Protein AF-0000000085164043 (afdb_homodimer)

Structure (mmCIF, N/CA/C/O backbone):
data_AF-0000000085164043-model_v1
#
loop_
_entity.id
_entity.type
_entity.pdbx_description
1 polymer 'Aldehyde dehydrogenase'
#
loop_
_atom_site.group_PDB
_atom_site.id
_atom_site.type_symbol
_atom_site.label_atom_id
_atom_site.label_alt_id
_atom_site.label_comp_id
_atom_site.label_asym_id
_atom_site.label_entity_id
_atom_site.label_seq_id
_atom_site.pdbx_PDB_ins_code
_atom_site.Cartn_x
_atom_site.Cartn_y
_atom_site.Cartn_z
_atom_site.occupancy
_atom_site.B_iso_or_equiv
_atom_site.auth_seq_id
_atom_site.auth_comp_id
_atom_site.auth_asym_id
_atom_site.auth_atom_id
_atom_site.pdbx_PDB_model_num
ATOM 1 N N . MET A 1 1 ? -25.906 -5.492 25.016 1 80.19 1 MET A N 1
ATOM 2 C CA . MET A 1 1 ? -25.062 -4.859 24 1 80.19 1 MET A CA 1
ATOM 3 C C . MET A 1 1 ? -24.109 -5.875 23.375 1 80.19 1 MET A C 1
ATOM 5 O O . MET A 1 1 ? -23.516 -6.695 24.078 1 80.19 1 MET A O 1
ATOM 9 N N . LYS A 1 2 ? -23.984 -5.91 22.156 1 91.25 2 LYS A N 1
ATOM 10 C CA . LYS A 1 2 ? -23.125 -6.871 21.453 1 91.25 2 LYS A CA 1
ATOM 11 C C . LYS A 1 2 ? -21.656 -6.676 21.828 1 91.25 2 LYS A C 1
ATOM 13 O O . LYS A 1 2 ? -21.203 -5.547 22.031 1 91.25 2 LYS A O 1
ATOM 18 N N . THR A 1 3 ? -21 -7.777 21.984 1 97.06 3 THR A N 1
ATOM 19 C CA . THR A 1 3 ? -19.547 -7.727 22.156 1 97.06 3 THR A CA 1
ATOM 20 C C . THR A 1 3 ? -18.859 -7.289 20.875 1 97.06 3 THR A C 1
ATOM 22 O O . THR A 1 3 ? -19.5 -7.246 19.812 1 97.06 3 THR A O 1
ATOM 25 N N . ILE A 1 4 ? -17.672 -6.887 21.016 1 98.19 4 ILE A N 1
ATOM 26 C CA . ILE A 1 4 ? -16.891 -6.496 19.844 1 98.19 4 ILE A CA 1
ATOM 27 C C . ILE A 1 4 ? -16.797 -7.664 18.875 1 98.19 4 ILE A C 1
ATOM 29 O O . ILE A 1 4 ? -16.938 -7.48 17.656 1 98.19 4 ILE A O 1
ATOM 33 N N . GLN A 1 5 ? -16.578 -8.867 19.344 1 98.12 5 GLN A N 1
ATOM 34 C CA . GLN A 1 5 ? -16.5 -10.047 18.5 1 98.12 5 GLN A CA 1
ATOM 35 C C . GLN A 1 5 ? -17.812 -10.281 17.766 1 98.12 5 GLN A C 1
ATOM 37 O O . GLN A 1 5 ? -17.812 -10.633 16.578 1 98.12 5 GLN A O 1
ATOM 42 N N . GLU A 1 6 ? -18.922 -10.094 18.453 1 98.38 6 GLU A N 1
ATOM 43 C CA . GLU A 1 6 ? -20.234 -10.258 17.828 1 98.38 6 GLU A CA 1
ATOM 44 C C . GLU A 1 6 ? -20.453 -9.234 16.719 1 98.38 6 GLU A C 1
ATOM 46 O O . GLU A 1 6 ? -20.984 -9.562 15.656 1 98.38 6 GLU A O 1
ATOM 51 N N . ARG A 1 7 ? -20.062 -7.992 16.984 1 98.56 7 ARG A N 1
ATOM 52 C CA . ARG A 1 7 ? -20.188 -6.941 15.984 1 98.56 7 ARG A CA 1
ATOM 53 C C . ARG A 1 7 ? -19.344 -7.266 14.75 1 98.56 7 ARG A C 1
ATOM 55 O O . ARG A 1 7 ? -19.797 -7.086 13.617 1 98.56 7 ARG A O 1
ATOM 62 N N . PHE A 1 8 ? -18.156 -7.789 14.977 1 98.75 8 PHE A N 1
ATOM 63 C CA . PHE A 1 8 ? -17.297 -8.18 13.875 1 98.75 8 PHE A CA 1
ATOM 64 C C . PHE A 1 8 ? -17.938 -9.289 13.047 1 98.75 8 PHE A C 1
ATOM 66 O O . PHE A 1 8 ? -17.969 -9.219 11.82 1 98.75 8 PHE A O 1
ATOM 73 N N . ASN A 1 9 ? -18.391 -10.289 13.75 1 98.56 9 ASN A N 1
ATOM 74 C CA . ASN A 1 9 ? -19.031 -11.406 13.07 1 98.56 9 ASN A CA 1
ATOM 75 C C . ASN A 1 9 ? -20.234 -10.953 12.25 1 98.56 9 ASN A C 1
ATOM 77 O O . ASN A 1 9 ? -20.469 -11.461 11.156 1 98.56 9 ASN A O 1
ATOM 81 N N . ASP A 1 10 ? -20.984 -10.016 12.836 1 98.75 10 ASP A N 1
ATOM 82 C CA . ASP A 1 10 ? -22.125 -9.469 12.117 1 98.75 10 ASP A CA 1
ATOM 83 C C . ASP A 1 10 ? -21.688 -8.773 10.828 1 98.75 10 ASP A C 1
ATOM 85 O O . ASP A 1 10 ? -22.312 -8.938 9.781 1 98.75 10 ASP A O 1
ATOM 89 N N . CYS A 1 11 ? -20.641 -7.996 10.898 1 98.81 11 CYS A N 1
ATOM 90 C CA . CYS A 1 11 ? -20.125 -7.293 9.727 1 98.81 11 CYS A CA 1
ATOM 91 C C . CYS A 1 11 ? -19.641 -8.281 8.672 1 98.81 11 CYS A C 1
ATOM 93 O O . CYS A 1 11 ? -19.906 -8.102 7.48 1 98.81 11 CYS A O 1
ATOM 95 N N . GLN A 1 12 ? -18.922 -9.328 9.094 1 98.19 12 GLN A N 1
ATOM 96 C CA . GLN A 1 12 ? -18.453 -10.359 8.172 1 98.19 12 GLN A CA 1
ATOM 97 C C . GLN A 1 12 ? -19.625 -11.055 7.484 1 98.19 12 GLN A C 1
ATOM 99 O O . GLN A 1 12 ? -19.578 -11.312 6.277 1 98.19 12 GLN A O 1
ATOM 104 N N . GLY A 1 13 ? -20.609 -11.43 8.328 1 98.06 13 GLY A N 1
ATOM 105 C CA . GLY A 1 13 ? -21.797 -12.062 7.773 1 98.06 13 GLY A CA 1
ATOM 106 C C . GLY A 1 13 ? -22.5 -11.195 6.754 1 98.06 13 GLY A C 1
ATOM 107 O O . GLY A 1 13 ? -22.969 -11.695 5.723 1 98.06 13 GLY A O 1
ATOM 108 N N . TYR A 1 14 ? -22.609 -9.891 7.035 1 98.62 14 TYR A N 1
ATOM 109 C CA . TYR A 1 14 ? -23.25 -8.945 6.121 1 98.62 14 TYR A CA 1
ATOM 110 C C . TYR A 1 14 ? -22.484 -8.867 4.805 1 98.62 14 TYR A C 1
ATOM 112 O O . TYR A 1 14 ? -23.094 -8.867 3.729 1 98.62 14 TYR A O 1
ATOM 120 N N . TYR A 1 15 ? -21.219 -8.852 4.805 1 98.31 15 TYR A N 1
ATOM 121 C CA . TYR A 1 15 ? -20.391 -8.812 3.605 1 98.31 15 TYR A CA 1
ATOM 122 C C . TYR A 1 15 ? -20.609 -10.055 2.748 1 98.31 15 TYR A C 1
ATOM 124 O O . TYR A 1 15 ? -20.641 -9.969 1.519 1 98.31 15 TYR A O 1
ATOM 132 N N . LYS A 1 16 ? -20.75 -11.125 3.398 1 96.75 16 LYS A N 1
ATOM 133 C CA . LYS A 1 16 ? -20.906 -12.406 2.715 1 96.75 16 LYS A CA 1
ATOM 134 C C . LYS A 1 16 ? -22.188 -12.445 1.898 1 96.75 16 LYS A C 1
ATOM 136 O O . LYS A 1 16 ? -22.328 -13.25 0.97 1 96.75 16 LYS A O 1
ATOM 141 N N . THR A 1 17 ? -23.141 -11.586 2.236 1 97.19 17 THR A N 1
ATOM 142 C CA . THR A 1 17 ? -24.391 -11.555 1.479 1 97.19 17 THR A CA 1
ATOM 143 C C . THR A 1 17 ? -24.156 -11.008 0.075 1 97.19 17 THR A C 1
ATOM 145 O O . THR A 1 17 ? -25.016 -11.141 -0.802 1 97.19 17 THR A O 1
ATOM 148 N N . GLN A 1 18 ? -23.078 -10.328 -0.189 1 97.19 18 GLN A N 1
ATOM 149 C CA . GLN A 1 18 ? -22.672 -9.766 -1.474 1 97.19 18 GLN A CA 1
ATOM 150 C C . GLN A 1 18 ? -23.438 -8.492 -1.79 1 97.19 18 GLN A C 1
ATOM 152 O O . GLN A 1 18 ? -23.203 -7.859 -2.824 1 97.19 18 GLN A O 1
ATOM 157 N N . ILE A 1 19 ? -24.234 -8.016 -0.851 1 97.75 19 ILE A N 1
ATOM 158 C CA . ILE A 1 19 ? -25.125 -6.891 -1.129 1 97.75 19 ILE A CA 1
ATOM 159 C C . ILE A 1 19 ? -24.297 -5.609 -1.257 1 97.75 19 ILE A C 1
ATOM 161 O O . ILE A 1 19 ? -24.656 -4.703 -2.006 1 97.75 19 ILE A O 1
ATOM 165 N N . THR A 1 20 ? -23.188 -5.605 -0.64 1 98 20 THR A N 1
ATOM 166 C CA . THR A 1 20 ? -22.391 -4.383 -0.594 1 98 20 THR A CA 1
ATOM 167 C C . THR A 1 20 ? -21.656 -4.164 -1.914 1 98 20 THR A C 1
ATOM 169 O O . THR A 1 20 ? -21.109 -3.086 -2.158 1 98 20 THR A O 1
ATOM 172 N N . LYS A 1 21 ? -21.641 -5.129 -2.795 1 97.12 21 LYS A N 1
ATOM 173 C CA . LYS A 1 21 ? -20.891 -5.047 -4.043 1 97.12 21 LYS A CA 1
ATOM 174 C C . LYS A 1 21 ? -21.688 -4.312 -5.117 1 97.12 21 LYS A C 1
ATOM 176 O O . LYS A 1 21 ? -21.141 -3.902 -6.141 1 97.12 21 LYS A O 1
ATOM 181 N N . ASP A 1 22 ? -22.969 -4.148 -4.906 1 97.75 22 ASP A N 1
ATOM 182 C CA . ASP A 1 22 ? -23.812 -3.42 -5.84 1 97.75 22 ASP A CA 1
ATOM 183 C C . ASP A 1 22 ? -23.547 -1.92 -5.785 1 97.75 22 ASP A C 1
ATOM 185 O O . ASP A 1 22 ? -23.594 -1.315 -4.711 1 97.75 22 ASP A O 1
ATOM 189 N N . ILE A 1 23 ? -23.312 -1.359 -6.969 1 98.19 23 ILE A N 1
ATOM 190 C CA . ILE A 1 23 ? -22.922 0.043 -7.047 1 98.19 23 ILE A CA 1
ATOM 191 C C . ILE A 1 23 ? -24.094 0.929 -6.602 1 98.19 23 ILE A C 1
ATOM 193 O O . ILE A 1 23 ? -23.875 1.953 -5.945 1 98.19 23 ILE A O 1
ATOM 197 N N . LYS A 1 24 ? -25.297 0.549 -6.953 1 98.25 24 LYS A N 1
ATOM 198 C CA . LYS A 1 24 ? -26.469 1.311 -6.523 1 98.25 24 LYS A CA 1
ATOM 199 C C . LYS A 1 24 ? -26.609 1.303 -5.004 1 98.25 24 LYS A C 1
ATOM 201 O O . LYS A 1 24 ? -26.969 2.316 -4.402 1 98.25 24 LYS A O 1
ATOM 206 N N . TYR A 1 25 ? -26.312 0.165 -4.438 1 98.62 25 TYR A N 1
ATOM 207 C CA . TYR A 1 25 ? -26.328 0.05 -2.982 1 98.62 25 TYR A CA 1
ATOM 208 C C . TYR A 1 25 ? -25.297 0.985 -2.35 1 98.62 25 TYR A C 1
ATOM 210 O O . TYR A 1 25 ? -25.625 1.718 -1.41 1 98.62 25 TYR A O 1
ATOM 218 N N . ARG A 1 26 ? -24.125 1 -2.875 1 98.81 26 ARG A N 1
ATOM 219 C CA . ARG A 1 26 ? -23.031 1.836 -2.367 1 98.81 26 ARG A CA 1
ATOM 220 C C . ARG A 1 26 ? -23.406 3.314 -2.453 1 98.81 26 ARG A C 1
ATOM 222 O O . ARG A 1 26 ? -23.203 4.066 -1.497 1 98.81 26 ARG A O 1
ATOM 229 N N . ARG A 1 27 ? -23.953 3.717 -3.584 1 98.69 27 ARG A N 1
ATOM 230 C CA . ARG A 1 27 ? -24.375 5.102 -3.785 1 98.69 27 ARG A CA 1
ATOM 231 C C . ARG A 1 27 ? -25.453 5.5 -2.785 1 98.69 27 ARG A C 1
ATOM 233 O O . ARG A 1 27 ? -25.422 6.602 -2.236 1 98.69 27 ARG A O 1
ATOM 240 N N . LYS A 1 28 ? -26.344 4.602 -2.555 1 98.75 28 LYS A N 1
ATOM 241 C CA . LYS A 1 28 ? -27.422 4.848 -1.598 1 98.75 28 LYS A CA 1
ATOM 242 C C . LYS A 1 28 ? -26.875 5.023 -0.186 1 98.75 28 LYS A C 1
ATOM 244 O O . LYS A 1 28 ? -27.312 5.906 0.554 1 98.75 28 LYS A O 1
ATOM 249 N N . GLN A 1 29 ? -25.953 4.215 0.163 1 98.88 29 GLN A N 1
ATOM 250 C CA . GLN A 1 29 ? -25.359 4.297 1.499 1 98.88 29 GLN A CA 1
ATOM 251 C C . GLN A 1 29 ? -24.609 5.609 1.688 1 98.88 29 GLN A C 1
ATOM 253 O O . GLN A 1 29 ? -24.656 6.207 2.766 1 98.88 29 GLN A O 1
ATOM 258 N N . LEU A 1 30 ? -23.938 6.059 0.638 1 98.88 30 LEU A N 1
ATOM 259 C CA . LEU A 1 30 ? -23.266 7.352 0.698 1 98.88 30 LEU A CA 1
ATOM 260 C C . LEU A 1 30 ? -24.266 8.484 0.856 1 98.88 30 LEU A C 1
ATOM 262 O O . LEU A 1 30 ? -24.031 9.43 1.607 1 98.88 30 LEU A O 1
ATOM 266 N N . LYS A 1 31 ? -25.375 8.352 0.204 1 98.81 31 LYS A N 1
ATOM 267 C CA . LYS A 1 31 ? -26.453 9.328 0.345 1 98.81 31 LYS A CA 1
ATOM 268 C C . LYS A 1 31 ? -27 9.336 1.767 1 98.81 31 LYS A C 1
ATOM 270 O O . LYS A 1 31 ? -27.25 10.398 2.336 1 98.81 31 LYS A O 1
ATOM 275 N N . ASN A 1 32 ? -27.172 8.164 2.324 1 98.88 32 ASN A N 1
ATOM 276 C CA . ASN A 1 32 ? -27.656 8.047 3.699 1 98.88 32 ASN A CA 1
ATOM 277 C C . ASN A 1 32 ? -26.688 8.711 4.684 1 98.88 32 ASN A C 1
ATOM 279 O O . ASN A 1 32 ? -27.125 9.375 5.625 1 98.88 32 ASN A O 1
ATOM 283 N N . LEU A 1 33 ? -25.438 8.516 4.438 1 98.94 33 LEU A N 1
ATOM 284 C CA . LEU A 1 33 ? -24.438 9.125 5.305 1 98.94 33 LEU A CA 1
ATOM 285 C C . LEU A 1 33 ? -24.516 10.648 5.234 1 98.94 33 LEU A C 1
ATOM 287 O O . LEU A 1 33 ? -24.484 11.32 6.266 1 98.94 33 LEU A O 1
ATOM 291 N N . LYS A 1 34 ? -24.594 11.148 4.016 1 98.75 34 LYS A N 1
ATOM 292 C CA . LYS A 1 34 ? -24.703 12.586 3.818 1 98.75 34 LYS A CA 1
ATOM 293 C C . LYS A 1 34 ? -25.922 13.148 4.539 1 98.75 34 LYS A C 1
ATOM 295 O O . LYS A 1 34 ? -25.828 14.156 5.246 1 98.75 34 LYS A O 1
ATOM 300 N N . LYS A 1 35 ? -27.031 12.477 4.434 1 98.81 35 LYS A N 1
ATOM 301 C CA . LYS A 1 35 ? -28.281 12.891 5.074 1 98.81 35 LYS A CA 1
ATOM 302 C C . LYS A 1 35 ? -28.141 12.883 6.594 1 98.81 35 LYS A C 1
ATOM 304 O O . LYS A 1 35 ? -28.531 13.844 7.262 1 98.81 35 LYS A O 1
ATOM 309 N N . ALA A 1 36 ? -27.547 11.852 7.078 1 98.94 36 ALA A N 1
ATOM 310 C CA . ALA A 1 36 ? -27.391 11.727 8.523 1 98.94 36 ALA A CA 1
ATOM 311 C C . ALA A 1 36 ? -26.484 12.812 9.078 1 98.94 36 ALA A C 1
ATOM 313 O O . ALA A 1 36 ? -26.766 13.406 10.125 1 98.94 36 ALA A O 1
ATOM 314 N N . ILE A 1 37 ? -25.406 13.102 8.375 1 98.81 37 ILE A N 1
ATOM 315 C CA . ILE A 1 37 ? -24.484 14.148 8.82 1 98.81 37 ILE A CA 1
ATOM 316 C C . ILE A 1 37 ? -25.203 15.492 8.836 1 98.81 37 ILE A C 1
ATOM 318 O O . ILE A 1 37 ? -25.078 16.266 9.797 1 98.81 37 ILE A O 1
ATOM 322 N N . ASN A 1 38 ? -25.953 15.766 7.797 1 98.56 38 ASN A N 1
ATOM 323 C CA . ASN A 1 38 ? -26.703 17.016 7.727 1 98.56 38 ASN A CA 1
ATOM 324 C C . ASN A 1 38 ? -27.703 17.125 8.867 1 98.56 38 ASN A C 1
ATOM 326 O O . ASN A 1 38 ? -27.875 18.203 9.453 1 98.56 38 ASN A O 1
ATOM 330 N N . GLN A 1 39 ? -28.328 16.062 9.219 1 98.62 39 GLN A N 1
ATOM 331 C CA . GLN A 1 39 ? -29.328 16.047 10.281 1 98.62 39 GLN A CA 1
ATOM 332 C C . GLN A 1 39 ? -28.688 16.312 11.641 1 98.62 39 GLN A C 1
ATOM 334 O O . GLN A 1 39 ? -29.344 16.844 12.539 1 98.62 39 GLN A O 1
ATOM 339 N N . HIS A 1 40 ? -27.422 15.977 11.758 1 98.75 40 HIS A N 1
ATOM 340 C CA . HIS A 1 40 ? -26.75 16.125 13.047 1 98.75 40 HIS A CA 1
ATOM 341 C C . HIS A 1 40 ? -25.734 17.266 13.016 1 98.75 40 HIS A C 1
ATOM 343 O O . HIS A 1 40 ? -24.828 17.312 13.859 1 98.75 40 HIS A O 1
ATOM 349 N N . GLU A 1 41 ? -25.797 18.141 12.055 1 98.38 41 GLU A N 1
ATOM 350 C CA . GLU A 1 41 ? -24.797 19.188 11.867 1 98.38 41 GLU A CA 1
ATOM 351 C C . GLU A 1 41 ? -24.688 20.062 13.117 1 98.38 41 GLU A C 1
ATOM 353 O O . GLU A 1 41 ? -23.578 20.328 13.602 1 98.38 41 GLU A O 1
ATOM 358 N N . LYS A 1 42 ? -25.844 20.484 13.711 1 98.5 42 LYS A N 1
ATOM 359 C CA . LYS A 1 42 ? -25.844 21.344 14.898 1 98.5 42 LYS A CA 1
ATOM 360 C C . LYS A 1 42 ? -25.203 20.641 16.094 1 98.5 42 LYS A C 1
ATOM 362 O O . LYS A 1 42 ? -24.422 21.234 16.828 1 98.5 42 LYS A O 1
ATOM 367 N N . GLN A 1 43 ? -25.5 19.375 16.219 1 98.75 43 GLN A N 1
ATOM 368 C CA . GLN A 1 43 ? -24.938 18.578 17.297 1 98.75 43 GLN A CA 1
ATOM 369 C C . GLN A 1 43 ? -23.422 18.422 17.125 1 98.75 43 GLN A C 1
ATOM 371 O O . GLN A 1 43 ? -22.672 18.469 18.094 1 98.75 43 GLN A O 1
ATOM 376 N N . LEU A 1 44 ? -23 18.266 15.906 1 98.75 44 LEU A N 1
ATOM 377 C CA . LEU A 1 44 ? -21.578 18.141 15.617 1 98.75 44 LEU A CA 1
ATOM 378 C C . LEU A 1 44 ? -20.828 19.422 15.977 1 98.75 44 LEU A C 1
ATOM 380 O O . LEU A 1 44 ? -19.781 19.375 16.609 1 98.75 44 LEU A O 1
ATOM 384 N N . LEU A 1 45 ? -21.406 20.547 15.555 1 98.62 45 LEU A N 1
ATOM 385 C CA . LEU A 1 45 ? -20.766 21.828 15.82 1 98.62 45 LEU A CA 1
ATOM 386 C C . LEU A 1 45 ? -20.672 22.078 17.312 1 98.62 45 LEU A C 1
ATOM 388 O O . LEU A 1 45 ? -19.625 22.516 17.812 1 98.62 45 LEU A O 1
ATOM 392 N N . ALA A 1 46 ? -21.75 21.734 18.031 1 98.81 46 ALA A N 1
ATOM 393 C CA . ALA A 1 46 ? -21.75 21.906 19.484 1 98.81 46 ALA A CA 1
ATOM 394 C C . ALA A 1 46 ? -20.719 20.984 20.141 1 98.81 46 ALA A C 1
ATOM 396 O O . ALA A 1 46 ? -19.984 21.406 21.047 1 98.81 46 ALA A O 1
ATOM 397 N N . ALA A 1 47 ? -20.641 19.75 19.688 1 98.88 47 ALA A N 1
ATOM 398 C CA . ALA A 1 47 ? -19.719 18.781 20.25 1 98.88 47 ALA A CA 1
ATOM 399 C C . ALA A 1 47 ? -18.266 19.188 20 1 98.88 47 ALA A C 1
ATOM 401 O O . ALA A 1 47 ? -17.422 19.047 20.891 1 98.88 47 ALA A O 1
ATOM 402 N N . LEU A 1 48 ? -17.969 19.672 18.844 1 98.81 48 LEU A N 1
ATOM 403 C CA . LEU A 1 48 ? -16.625 20.125 18.5 1 98.81 48 LEU A CA 1
ATOM 404 C C . LEU A 1 48 ? -16.219 21.312 19.344 1 98.81 48 LEU A C 1
ATOM 406 O O . LEU A 1 48 ? -15.047 21.438 19.719 1 98.81 48 LEU A O 1
ATOM 410 N N . HIS A 1 49 ? -17.203 22.141 19.625 1 98.62 49 HIS A N 1
ATOM 411 C CA . HIS A 1 49 ? -16.922 23.266 20.531 1 98.62 49 HIS A CA 1
ATOM 412 C C . HIS A 1 49 ? -16.656 22.781 21.953 1 98.62 49 HIS A C 1
ATOM 414 O O . HIS A 1 49 ? -15.719 23.234 22.594 1 98.62 49 HIS A O 1
ATOM 420 N N . LEU A 1 50 ? -17.422 21.859 22.375 1 98.56 50 LEU A N 1
ATOM 421 C CA . LEU A 1 50 ? -17.312 21.359 23.75 1 98.56 50 LEU A CA 1
ATOM 422 C C . LEU A 1 50 ? -15.984 20.641 23.953 1 98.56 50 LEU A C 1
ATOM 424 O O . LEU A 1 50 ? -15.328 20.812 24.984 1 98.56 50 LEU A O 1
ATOM 428 N N . ASP A 1 51 ? -15.547 19.875 23.016 1 98.62 51 ASP A N 1
ATOM 429 C CA . ASP A 1 51 ? -14.383 19.016 23.188 1 98.62 51 ASP A CA 1
ATOM 430 C C . ASP A 1 51 ? -13.094 19.766 22.844 1 98.62 51 ASP A C 1
ATOM 432 O O . ASP A 1 51 ? -12.047 19.516 23.453 1 98.62 51 ASP A O 1
ATOM 436 N N . LEU A 1 52 ? -13.148 20.719 21.844 1 98.69 52 LEU A N 1
ATOM 437 C CA . LEU A 1 52 ? -11.906 21.266 21.312 1 98.69 52 LEU A CA 1
ATOM 438 C C . LEU A 1 52 ? -11.945 22.797 21.297 1 98.69 52 LEU A C 1
ATOM 440 O O . LEU A 1 52 ? -10.961 23.453 20.938 1 98.69 52 LEU A O 1
ATOM 444 N N . GLY A 1 53 ? -13.039 23.391 21.609 1 98 53 GLY A N 1
ATOM 445 C CA . GLY A 1 53 ? -13.18 24.828 21.609 1 98 53 GLY A CA 1
ATOM 446 C C . GLY A 1 53 ? -13.227 25.438 20.219 1 98 53 GLY A C 1
ATOM 447 O O . GLY A 1 53 ? -12.961 26.625 20.047 1 98 53 GLY A O 1
ATOM 448 N N . LYS A 1 54 ? -13.648 24.656 19.203 1 97.19 54 LYS A N 1
ATOM 449 C CA . LYS A 1 54 ? -13.656 25.141 17.828 1 97.19 54 LYS A CA 1
ATOM 450 C C . LYS A 1 54 ? -14.828 26.094 17.594 1 97.19 54 LYS A C 1
ATOM 452 O O . LYS A 1 54 ? -15.945 25.828 18.031 1 97.19 54 LYS A O 1
ATOM 457 N N . ASN A 1 55 ? -14.43 27.156 16.828 1 95.81 55 ASN A N 1
ATOM 458 C CA . ASN A 1 55 ? -15.469 28 16.25 1 95.81 55 ASN A CA 1
ATOM 459 C C . ASN A 1 55 ? -16.234 27.266 15.156 1 95.81 55 ASN A C 1
ATOM 461 O O . ASN A 1 55 ? -15.688 26.422 14.453 1 95.81 55 ASN A O 1
ATOM 465 N N . LYS A 1 56 ? -17.531 27.672 14.984 1 95.94 56 LYS A N 1
ATOM 466 C CA . LYS A 1 56 ? -18.391 26.953 14.047 1 95.94 56 LYS A CA 1
ATOM 467 C C . LYS A 1 56 ? -17.859 27.047 12.625 1 95.94 56 LYS A C 1
ATOM 469 O O . LYS A 1 56 ? -18.016 26.109 11.836 1 95.94 56 LYS A O 1
ATOM 474 N N . VAL A 1 57 ? -17.234 28.203 12.273 1 95.81 57 VAL A N 1
ATOM 475 C CA . VAL A 1 57 ? -16.703 28.375 10.93 1 95.81 57 VAL A CA 1
ATOM 476 C C . VAL A 1 57 ? -15.531 27.438 10.703 1 95.81 57 VAL A C 1
ATOM 478 O O . VAL A 1 57 ? -15.492 26.703 9.711 1 95.81 57 VAL A O 1
ATOM 481 N N . GLU A 1 58 ? -14.609 27.391 11.633 1 96.06 58 GLU A N 1
ATOM 482 C CA . GLU A 1 58 ? -13.461 26.484 11.562 1 96.06 58 GLU A CA 1
ATOM 483 C C . GLU A 1 58 ? -13.906 25.031 11.562 1 96.06 58 GLU A C 1
ATOM 485 O O . GLU A 1 58 ? -13.422 24.234 10.75 1 96.06 58 GLU A O 1
ATOM 490 N N . ALA A 1 59 ? -14.867 24.734 12.453 1 97.38 59 ALA A N 1
ATOM 491 C CA . ALA A 1 59 ? -15.375 23.359 12.57 1 97.38 59 ALA A CA 1
ATOM 492 C C . ALA A 1 59 ? -15.992 22.891 11.25 1 97.38 59 ALA A C 1
ATOM 494 O O . ALA A 1 59 ? -15.688 21.797 10.781 1 97.38 59 ALA A O 1
ATOM 495 N N . TYR A 1 60 ? -16.781 23.734 10.656 1 96.62 60 TYR A N 1
ATOM 496 C CA . TYR A 1 60 ? -17.422 23.344 9.406 1 96.62 60 TYR A CA 1
ATOM 497 C C . TYR A 1 60 ? -16.406 23.219 8.281 1 96.62 60 TYR A C 1
ATOM 499 O O . TYR A 1 60 ? -16.422 22.234 7.531 1 96.62 60 TYR A O 1
ATOM 507 N N . ALA A 1 61 ? -15.477 24.125 8.211 1 94.12 61 ALA A N 1
ATOM 508 C CA . ALA A 1 61 ? -14.523 24.188 7.102 1 94.12 61 ALA A CA 1
ATOM 509 C C . ALA A 1 61 ? -13.547 23.016 7.156 1 94.12 61 ALA A C 1
ATOM 511 O O . ALA A 1 61 ? -13.156 22.469 6.121 1 94.12 61 ALA A O 1
ATOM 512 N N . THR A 1 62 ? -13.148 22.625 8.344 1 95.38 62 THR A N 1
ATOM 513 C CA . THR A 1 62 ? -12.055 21.656 8.461 1 95.38 62 THR A CA 1
ATOM 514 C C . THR A 1 62 ? -12.602 20.25 8.68 1 95.38 62 THR A C 1
ATOM 516 O O . THR A 1 62 ? -11.859 19.266 8.547 1 95.38 62 THR A O 1
ATOM 519 N N . GLU A 1 63 ? -13.93 20.141 8.992 1 96.62 63 GLU A N 1
ATOM 520 C CA . GLU A 1 63 ? -14.422 18.812 9.367 1 96.62 63 GLU A CA 1
ATOM 521 C C . GLU A 1 63 ? -15.672 18.453 8.578 1 96.62 63 GLU A C 1
ATOM 523 O O . GLU A 1 63 ? -15.688 17.453 7.855 1 96.62 63 GLU A O 1
ATOM 528 N N . ILE A 1 64 ? -16.656 19.234 8.602 1 97.62 64 ILE A N 1
ATOM 529 C CA . ILE A 1 64 ? -17.969 18.844 8.117 1 97.62 64 ILE A CA 1
ATOM 530 C C . ILE A 1 64 ? -18.062 19.094 6.609 1 97.62 64 ILE A C 1
ATOM 532 O O . ILE A 1 64 ? -18.359 18.172 5.844 1 97.62 64 ILE A O 1
ATOM 536 N N . GLY A 1 65 ? -17.688 20.328 6.203 1 96.06 65 GLY A N 1
ATOM 537 C CA . GLY A 1 65 ? -17.797 20.688 4.797 1 96.06 65 GLY A CA 1
ATOM 538 C C . GLY A 1 65 ? -16.969 19.781 3.895 1 96.06 65 GLY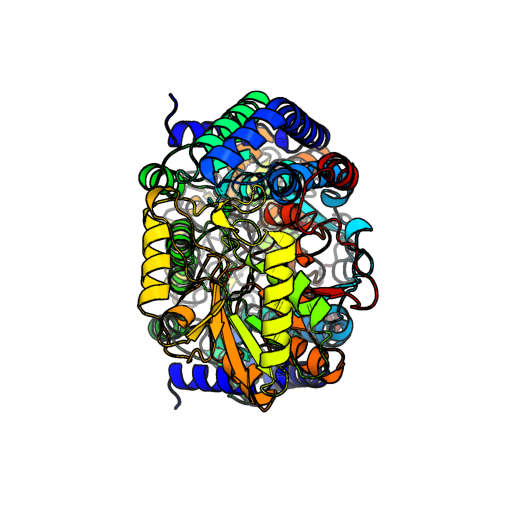 A C 1
ATOM 539 O O . GLY A 1 65 ? -17.438 19.328 2.854 1 96.06 65 GLY A O 1
ATOM 540 N N . MET A 1 66 ? -15.758 19.5 4.316 1 93.81 66 MET A N 1
ATOM 541 C CA . MET A 1 66 ? -14.852 18.641 3.555 1 93.81 66 MET A CA 1
ATOM 542 C C . MET A 1 66 ? -15.43 17.25 3.381 1 93.81 66 MET A C 1
ATOM 544 O O . MET A 1 66 ? -15.375 16.672 2.289 1 93.81 66 MET A O 1
ATOM 548 N N . VAL A 1 67 ? -16.016 16.719 4.406 1 97.5 67 VAL A N 1
ATOM 549 C CA . VAL A 1 67 ? -16.594 15.367 4.395 1 97.5 67 VAL A CA 1
ATOM 550 C C . VAL A 1 67 ? -17.781 15.32 3.445 1 97.5 67 VAL A C 1
ATOM 552 O O . VAL A 1 67 ? -17.906 14.398 2.637 1 97.5 67 VAL A O 1
ATOM 555 N N . LEU A 1 68 ? -18.641 16.344 3.525 1 97.94 68 LEU A N 1
ATOM 556 C CA . LEU A 1 68 ? -19.828 16.391 2.67 1 97.94 68 LEU A CA 1
ATOM 557 C C . LEU A 1 68 ? -19.422 16.469 1.199 1 97.94 68 LEU A C 1
ATOM 559 O O . LEU A 1 68 ? -20.031 15.812 0.352 1 97.94 68 LEU A O 1
ATOM 563 N N . LYS A 1 69 ? -18.391 17.203 0.938 1 96.25 69 LYS A N 1
ATOM 564 C CA . LYS A 1 69 ? -17.891 17.312 -0.428 1 96.25 69 LYS A CA 1
ATOM 565 C C . LYS A 1 69 ? -17.312 15.977 -0.899 1 96.25 69 LYS A C 1
ATOM 567 O O . LYS A 1 69 ? -17.531 15.57 -2.041 1 96.25 69 LYS A O 1
ATOM 572 N N . SER A 1 70 ? -16.609 15.352 -0.045 1 97.44 70 SER A N 1
ATOM 573 C CA . SER A 1 70 ? -16.031 14.055 -0.369 1 97.44 70 SER A CA 1
ATOM 574 C C . SER A 1 70 ? -17.109 13.023 -0.677 1 97.44 70 SER A C 1
ATOM 576 O O . SER A 1 70 ? -16.953 12.211 -1.596 1 97.44 70 SER A O 1
ATOM 578 N N . ILE A 1 71 ? -18.172 13.016 0.097 1 98.56 71 ILE A N 1
ATOM 579 C CA . ILE A 1 71 ? -19.297 12.109 -0.141 1 98.56 71 ILE A CA 1
ATOM 580 C C . ILE A 1 71 ? -19.891 12.367 -1.522 1 98.56 71 ILE A C 1
ATOM 582 O O . ILE A 1 71 ? -20.125 11.438 -2.293 1 98.56 71 ILE A O 1
ATOM 586 N N . SER A 1 72 ? -20.062 13.648 -1.816 1 97.88 72 SER A N 1
ATOM 587 C CA . SER A 1 72 ? -20.656 14.016 -3.102 1 97.88 72 SER A CA 1
ATOM 588 C C . SER A 1 72 ? -19.75 13.594 -4.258 1 97.88 72 SER A C 1
ATOM 590 O O . SER A 1 72 ? -20.234 13.07 -5.27 1 97.88 72 SER A O 1
ATOM 592 N N . ASN A 1 73 ? -18.516 13.805 -4.102 1 96.94 73 ASN A N 1
ATOM 593 C CA . ASN A 1 73 ? -17.547 13.391 -5.125 1 96.94 73 ASN A CA 1
ATOM 594 C C . ASN A 1 73 ? -17.562 11.883 -5.328 1 96.94 73 ASN A C 1
ATOM 596 O O . ASN A 1 73 ? -17.578 11.398 -6.465 1 96.94 73 ASN A O 1
ATOM 600 N N . ALA A 1 74 ? -17.547 11.156 -4.266 1 98.44 74 ALA A N 1
ATOM 601 C CA . ALA A 1 74 ? -17.578 9.695 -4.344 1 98.44 74 ALA A CA 1
ATOM 602 C C . ALA A 1 74 ? -18.828 9.203 -5.043 1 98.44 74 ALA A C 1
ATOM 604 O O . ALA A 1 74 ? -18.766 8.312 -5.895 1 98.44 74 ALA A O 1
ATOM 605 N N . ARG A 1 75 ? -19.938 9.773 -4.68 1 98.19 75 ARG A N 1
ATOM 606 C CA . ARG A 1 75 ? -21.203 9.375 -5.289 1 98.19 75 ARG A CA 1
ATOM 607 C C . ARG A 1 75 ? -21.203 9.633 -6.793 1 98.19 75 ARG A C 1
ATOM 609 O O . ARG A 1 75 ? -21.719 8.836 -7.57 1 98.19 75 ARG A O 1
ATOM 616 N N . LYS A 1 76 ? -20.609 10.734 -7.121 1 97.56 76 LYS A N 1
ATOM 617 C CA . LYS A 1 76 ? -20.562 11.133 -8.523 1 97.56 76 LYS A CA 1
ATOM 618 C C . LYS A 1 76 ? -19.609 10.242 -9.32 1 97.56 76 LYS A C 1
ATOM 620 O O . LYS A 1 76 ? -19.922 9.867 -10.453 1 97.56 76 LYS A O 1
ATOM 625 N N . GLU A 1 77 ? -18.484 9.867 -8.734 1 98 77 GLU A N 1
ATOM 626 C CA . GLU A 1 77 ? -17.391 9.273 -9.5 1 98 77 GLU A CA 1
ATOM 627 C C . GLU A 1 77 ? -17.344 7.758 -9.32 1 98 77 GLU A C 1
ATOM 629 O O . GLU A 1 77 ? -16.594 7.066 -10 1 98 77 GLU A O 1
ATOM 634 N N . ILE A 1 78 ? -18.141 7.195 -8.5 1 98.25 78 ILE A N 1
ATOM 635 C CA . ILE A 1 78 ? -18.016 5.809 -8.062 1 98.25 78 ILE A CA 1
ATOM 636 C C . ILE A 1 78 ? -18.109 4.879 -9.273 1 98.25 78 ILE A C 1
ATOM 638 O O . ILE A 1 78 ? -17.406 3.863 -9.336 1 98.25 78 ILE A O 1
ATOM 642 N N . HIS A 1 79 ? -18.875 5.203 -10.305 1 97.62 79 HIS A N 1
ATOM 643 C CA . HIS A 1 79 ? -19 4.363 -11.484 1 97.62 79 HIS A CA 1
ATOM 644 C C . HIS A 1 79 ? -17.688 4.289 -12.25 1 97.62 79 HIS A C 1
ATOM 646 O O . HIS A 1 79 ? -17.344 3.246 -12.82 1 97.62 79 HIS A O 1
ATOM 652 N N . LYS A 1 80 ? -17 5.383 -12.211 1 97.88 80 LYS A N 1
ATOM 653 C CA . LYS A 1 80 ? -15.695 5.414 -12.875 1 97.88 80 LYS A CA 1
ATOM 654 C C . LYS A 1 80 ? -14.648 4.652 -12.07 1 97.88 80 LYS A C 1
ATOM 656 O O . LYS A 1 80 ? -13.852 3.906 -12.633 1 97.88 80 LYS A O 1
ATOM 661 N N . TRP A 1 81 ? -14.695 4.801 -10.758 1 98.12 81 TRP A N 1
ATOM 662 C CA . TRP A 1 81 ? -13.703 4.18 -9.891 1 98.12 81 TRP A CA 1
ATOM 663 C C . TRP A 1 81 ? -13.828 2.66 -9.914 1 98.12 81 TRP A C 1
ATOM 665 O O . TRP A 1 81 ? -12.828 1.945 -9.828 1 98.12 81 TRP A O 1
ATOM 675 N N . THR A 1 82 ? -15.023 2.135 -10.125 1 98.06 82 THR A N 1
ATOM 676 C CA . THR A 1 82 ? -15.312 0.717 -9.945 1 98.06 82 THR A CA 1
ATOM 677 C C . THR A 1 82 ? -15.227 -0.029 -11.273 1 98.06 82 THR A C 1
ATOM 679 O O . THR A 1 82 ? -15.297 -1.26 -11.305 1 98.06 82 THR A O 1
ATOM 682 N N . LYS A 1 83 ? -15.062 0.681 -12.359 1 97.81 83 LYS A N 1
ATOM 683 C CA . LYS A 1 83 ? -15.117 0.074 -13.688 1 97.81 83 LYS A CA 1
ATOM 684 C C . LYS A 1 83 ? -14.008 -0.951 -13.875 1 97.81 83 LYS A C 1
ATOM 686 O O . LYS A 1 83 ? -12.844 -0.681 -13.547 1 97.81 83 LYS A O 1
ATOM 691 N N . THR A 1 84 ? -14.414 -2.174 -14.367 1 97.88 84 THR A N 1
ATOM 692 C CA . THR A 1 84 ? -13.414 -3.137 -14.805 1 97.88 84 THR A CA 1
ATOM 693 C C . THR A 1 84 ? -12.625 -2.594 -15.992 1 97.88 84 THR A C 1
ATOM 695 O O . THR A 1 84 ? -13.211 -2.176 -17 1 97.88 84 THR A O 1
ATOM 698 N N . LYS A 1 85 ? -11.328 -2.611 -15.867 1 97.94 85 LYS A N 1
ATOM 699 C CA . LYS A 1 85 ? -10.477 -2.029 -16.906 1 97.94 85 LYS A CA 1
ATOM 700 C C . LYS A 1 85 ? -9.859 -3.113 -17.781 1 97.94 85 LYS A C 1
ATOM 702 O O . LYS A 1 85 ? -9.219 -4.039 -17.281 1 97.94 85 LYS A O 1
ATOM 707 N N . GLN A 1 86 ? -10.102 -3.057 -19.047 1 98.06 86 GLN A N 1
ATOM 708 C CA . GLN A 1 86 ? -9.336 -3.871 -19.984 1 98.06 86 GLN A CA 1
ATOM 709 C C . GLN A 1 86 ? -7.965 -3.264 -20.25 1 98.06 86 GLN A C 1
ATOM 711 O O . GLN A 1 86 ? -7.844 -2.051 -20.438 1 98.06 86 GLN A O 1
ATOM 716 N N . VAL A 1 87 ? -6.938 -4.039 -20.234 1 97.31 87 VAL A N 1
ATOM 717 C CA . VAL A 1 87 ? -5.598 -3.531 -20.5 1 97.31 87 VAL A CA 1
ATOM 718 C C . VAL A 1 87 ? -5.008 -4.23 -21.719 1 97.31 87 VAL A C 1
ATOM 720 O O . VAL A 1 87 ? -5.547 -5.238 -22.188 1 97.31 87 VAL A O 1
ATOM 723 N N . ASN A 1 88 ? -3.908 -3.701 -22.234 1 96.06 88 ASN A N 1
ATOM 724 C CA . ASN A 1 88 ? -3.236 -4.281 -23.391 1 96.06 88 ASN A CA 1
ATOM 725 C C . ASN A 1 88 ? -2.664 -5.66 -23.078 1 96.06 88 ASN A C 1
ATOM 727 O O . ASN A 1 88 ? -2.023 -5.848 -22.047 1 96.06 88 ASN A O 1
ATOM 731 N N . THR A 1 89 ? -2.906 -6.578 -23.969 1 94.81 89 THR A N 1
ATOM 732 C CA . THR A 1 89 ? -2.381 -7.938 -23.875 1 94.81 89 THR A CA 1
ATOM 733 C C . THR A 1 89 ? -1.305 -8.172 -24.922 1 94.81 89 THR A C 1
ATOM 735 O O . THR A 1 89 ? -1.551 -8 -26.125 1 94.81 89 THR A O 1
ATOM 738 N N . PRO A 1 90 ? -0.153 -8.539 -24.438 1 90.19 90 PRO A N 1
ATOM 739 C CA . PRO A 1 90 ? 0.906 -8.805 -25.422 1 90.19 90 PRO A CA 1
ATOM 740 C C . PRO A 1 90 ? 0.53 -9.898 -26.406 1 90.19 90 PRO A C 1
ATOM 742 O O . PRO A 1 90 ? -0.242 -10.805 -26.078 1 90.19 90 PRO A O 1
ATOM 745 N N . LEU A 1 91 ? 1.242 -9.953 -27.562 1 84.94 91 LEU A N 1
ATOM 746 C CA . LEU A 1 91 ? 0.925 -10.852 -28.656 1 84.94 91 LEU A CA 1
ATOM 747 C C . LEU A 1 91 ? 1.204 -12.305 -28.281 1 84.94 91 LEU A C 1
ATOM 749 O O . LEU A 1 91 ? 0.496 -13.211 -28.719 1 84.94 91 LEU A O 1
ATOM 753 N N . TYR A 1 92 ? 2.158 -12.477 -27.422 1 83.31 92 TYR A N 1
ATOM 754 C CA . TYR A 1 92 ? 2.543 -13.836 -27.078 1 83.31 92 TYR A CA 1
ATOM 755 C C . TYR A 1 92 ? 1.503 -14.484 -26.172 1 83.31 92 TYR A C 1
ATOM 757 O O . TYR A 1 92 ? 1.568 -15.688 -25.906 1 83.31 92 TYR A O 1
ATOM 765 N N . LEU A 1 93 ? 0.499 -13.703 -25.75 1 87.31 93 LEU A N 1
ATOM 766 C CA . LEU A 1 93 ? -0.612 -14.234 -24.969 1 87.31 93 LEU A CA 1
ATOM 767 C C . LEU A 1 93 ? -1.874 -14.344 -25.812 1 87.31 93 LEU A C 1
ATOM 769 O O . LEU A 1 93 ? -2.934 -14.727 -25.312 1 87.31 93 LEU A O 1
ATOM 773 N N . PHE A 1 94 ? -1.729 -14.094 -27.062 1 83.69 94 PHE A N 1
ATOM 774 C CA . PHE A 1 94 ? -2.881 -14.164 -27.953 1 83.69 94 PHE A CA 1
ATOM 775 C C . PHE A 1 94 ? -3.488 -15.562 -27.953 1 83.69 94 PHE A C 1
ATOM 777 O O . PHE A 1 94 ? -2.764 -16.562 -27.938 1 83.69 94 PHE A O 1
ATOM 784 N N . PRO A 1 95 ? -4.859 -15.695 -27.922 1 89.25 95 PRO A N 1
ATOM 785 C CA . PRO A 1 95 ? -5.922 -14.695 -28.031 1 89.25 95 PRO A CA 1
ATOM 786 C C . PRO A 1 95 ? -6.512 -14.32 -26.672 1 89.25 95 PRO A C 1
ATOM 788 O O . PRO A 1 95 ? -7.734 -14.203 -26.547 1 89.25 95 PRO A O 1
ATOM 791 N N . ALA A 1 96 ? -5.754 -14.109 -25.719 1 93 96 ALA A N 1
ATOM 792 C CA . ALA A 1 96 ? -6.223 -13.742 -24.391 1 93 96 ALA A CA 1
ATOM 793 C C . ALA A 1 96 ? -6.574 -12.258 -24.312 1 93 96 ALA A C 1
ATOM 795 O O . ALA A 1 96 ? -6.062 -11.453 -25.094 1 93 96 ALA A O 1
ATOM 796 N N . LYS A 1 97 ? -7.562 -11.93 -23.562 1 97.06 97 LYS A N 1
ATOM 797 C CA . LYS A 1 97 ? -7.859 -10.57 -23.125 1 97.06 97 LYS A CA 1
ATOM 798 C C . LYS A 1 97 ? -7.566 -10.398 -21.641 1 97.06 97 LYS A C 1
ATOM 800 O O . LYS A 1 97 ? -7.754 -11.328 -20.844 1 97.06 97 LYS A O 1
ATOM 805 N N . SER A 1 98 ? -7.094 -9.203 -21.25 1 98.38 98 SER A N 1
ATOM 806 C CA . SER A 1 98 ? -6.637 -8.961 -19.891 1 98.38 98 SER A CA 1
ATOM 807 C C . SER A 1 98 ? -7.465 -7.875 -19.219 1 98.38 98 SER A C 1
ATOM 809 O O . SER A 1 98 ? -7.805 -6.867 -19.828 1 98.38 98 SER A O 1
ATOM 811 N N . TYR A 1 99 ? -7.758 -8.133 -17.922 1 98.62 99 TYR A N 1
ATOM 812 C CA . TYR A 1 99 ? -8.648 -7.234 -17.188 1 98.62 99 TYR A CA 1
ATOM 813 C C . TYR A 1 99 ? -8.148 -7.004 -15.773 1 98.62 99 TYR A C 1
ATOM 815 O O . TYR A 1 99 ? -7.469 -7.863 -15.203 1 98.62 99 TYR A O 1
ATOM 823 N N . ILE A 1 100 ? -8.484 -5.824 -15.219 1 98.69 100 ILE A N 1
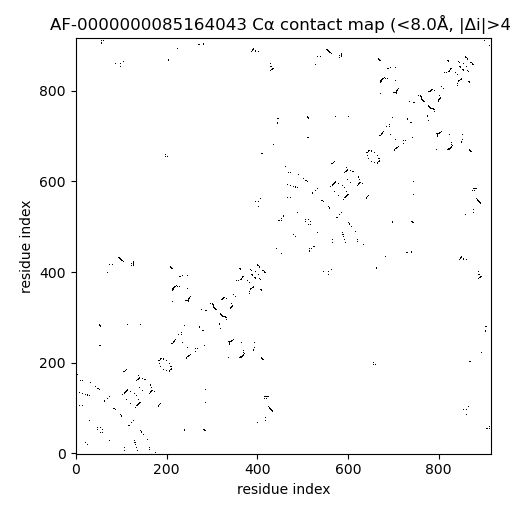ATOM 824 C CA . ILE A 1 100 ? -8.328 -5.504 -13.805 1 98.69 100 ILE A CA 1
ATOM 825 C C . ILE A 1 100 ? -9.695 -5.227 -13.188 1 98.69 100 ILE A C 1
ATOM 827 O O . ILE A 1 100 ? -10.367 -4.254 -13.547 1 98.69 100 ILE A O 1
ATOM 831 N N . LYS A 1 101 ? -10.125 -6.066 -12.305 1 98.56 101 LYS A N 1
ATOM 832 C CA . LYS A 1 101 ? -11.383 -5.898 -11.594 1 98.56 101 LYS A CA 1
ATOM 833 C C . LYS A 1 101 ? -11.164 -5.312 -10.203 1 98.56 101 LYS A C 1
ATOM 835 O O . LYS A 1 101 ? -10.281 -5.762 -9.469 1 98.56 101 LYS A O 1
ATOM 840 N N . LYS A 1 102 ? -11.977 -4.285 -9.891 1 98.56 102 LYS A N 1
ATOM 841 C CA . LYS A 1 102 ? -11.906 -3.686 -8.562 1 98.56 102 LYS A CA 1
ATOM 842 C C . LYS A 1 102 ? -12.773 -4.453 -7.57 1 98.56 102 LYS A C 1
ATOM 844 O O . LYS A 1 102 ? -13.992 -4.527 -7.73 1 98.56 102 LYS A O 1
ATOM 849 N N . GLU A 1 103 ? -12.117 -5 -6.539 1 98.31 103 GLU A N 1
ATOM 850 C CA . GLU A 1 103 ? -12.828 -5.824 -5.566 1 98.31 103 GLU A CA 1
ATOM 851 C C . GLU A 1 103 ? -12.633 -5.297 -4.148 1 98.31 103 GLU A C 1
ATOM 853 O O . GLU A 1 103 ? -11.508 -5.023 -3.732 1 98.31 103 GLU A O 1
ATOM 858 N N . PRO A 1 104 ? -13.836 -5.145 -3.367 1 98.62 104 PRO A N 1
ATOM 859 C CA . PRO A 1 104 ? -13.648 -4.773 -1.963 1 98.62 104 PRO A CA 1
ATOM 860 C C . PRO A 1 104 ? -12.82 -5.801 -1.19 1 98.62 104 PRO A C 1
ATOM 862 O O . PRO A 1 104 ? -12.773 -6.973 -1.571 1 98.62 104 PRO A O 1
ATOM 865 N N . LEU A 1 105 ? -12.219 -5.352 -0.123 1 98.69 105 LEU A N 1
ATOM 866 C CA . LEU A 1 105 ? -11.352 -6.211 0.669 1 98.69 105 LEU A CA 1
ATOM 867 C C . LEU A 1 105 ? -12.164 -7.074 1.627 1 98.69 105 LEU A C 1
ATOM 869 O O . LEU A 1 105 ? -11.773 -8.203 1.932 1 98.69 105 LEU A O 1
ATOM 873 N N . GLY A 1 106 ? -13.211 -6.586 2.197 1 98.62 106 GLY A N 1
ATOM 874 C CA . GLY A 1 106 ? -14.023 -7.312 3.158 1 98.62 106 GLY A CA 1
ATOM 875 C C . GLY A 1 106 ? -14.539 -6.438 4.285 1 98.62 106 GLY A C 1
ATOM 876 O O . GLY A 1 106 ? -15.281 -5.48 4.051 1 98.62 106 GLY A O 1
ATOM 877 N N . THR A 1 107 ? -14.117 -6.766 5.535 1 98.88 107 THR A N 1
ATOM 878 C CA . THR A 1 107 ? -14.453 -6.008 6.738 1 98.88 107 THR A CA 1
ATOM 879 C C . THR A 1 107 ? -13.25 -5.215 7.23 1 98.88 107 THR A C 1
ATOM 881 O O . THR A 1 107 ? -12.188 -5.789 7.5 1 98.88 107 THR A O 1
ATOM 884 N N . VAL A 1 108 ? -13.438 -3.85 7.348 1 98.94 108 VAL A N 1
ATOM 885 C CA . VAL A 1 108 ? -12.266 -3.031 7.645 1 98.94 108 VAL A CA 1
ATOM 886 C C . VAL A 1 108 ? -12.461 -2.326 8.984 1 98.94 108 VAL A C 1
ATOM 888 O O . VAL A 1 108 ? -13.586 -2.148 9.445 1 98.94 108 VAL A O 1
ATOM 891 N N . LEU A 1 109 ? -11.336 -2.008 9.648 1 98.94 109 LEU A N 1
ATOM 892 C CA . LEU A 1 109 ? -11.289 -1.238 10.883 1 98.94 109 LEU A CA 1
ATOM 893 C C . LEU A 1 109 ? -10.742 0.162 10.633 1 98.94 109 LEU A C 1
ATOM 895 O O . LEU A 1 109 ? -9.711 0.319 9.977 1 98.94 109 LEU A O 1
ATOM 899 N N . ILE A 1 110 ? -11.492 1.165 11.125 1 98.94 110 ILE A N 1
ATOM 900 C CA . ILE A 1 110 ? -11.047 2.551 11.047 1 98.94 110 ILE A CA 1
ATOM 901 C C . ILE A 1 110 ? -10.93 3.139 12.453 1 98.94 110 ILE A C 1
ATOM 903 O O . ILE A 1 110 ? -11.922 3.229 13.18 1 98.94 110 ILE A O 1
ATOM 907 N N . ILE A 1 111 ? -9.688 3.486 12.812 1 98.94 111 ILE A N 1
ATOM 908 C CA . ILE A 1 111 ? -9.414 4.105 14.109 1 98.94 111 ILE A CA 1
ATOM 909 C C . ILE A 1 111 ? -8.992 5.559 13.914 1 98.94 111 ILE A C 1
ATOM 911 O O . ILE A 1 111 ? -7.988 5.832 13.258 1 98.94 111 ILE A O 1
ATOM 915 N N . GLY A 1 112 ? -9.805 6.449 14.492 1 98.5 112 GLY A N 1
ATOM 916 C CA . GLY A 1 112 ? -9.562 7.863 14.258 1 98.5 112 GLY A CA 1
ATOM 917 C C . GLY A 1 112 ? -9 8.578 15.469 1 98.5 112 GLY A C 1
ATOM 918 O O . GLY A 1 112 ? -9.156 8.117 16.594 1 98.5 112 GLY A O 1
ATOM 919 N N . PRO A 1 113 ? -8.328 9.695 15.266 1 98.38 113 PRO A N 1
ATOM 920 C CA . PRO A 1 113 ? -7.719 10.5 16.312 1 98.38 113 PRO A CA 1
ATOM 921 C C . PRO A 1 113 ? -8.672 11.562 16.875 1 98.38 113 PRO A C 1
ATOM 923 O O . PRO A 1 113 ? -9.812 11.672 16.422 1 98.38 113 PRO A O 1
ATOM 926 N N . PHE A 1 114 ? -8.156 12.375 17.828 1 98.62 114 PHE A N 1
ATOM 927 C CA . PHE A 1 114 ? -9.008 13.336 18.516 1 98.62 114 PHE A CA 1
ATOM 928 C C . PHE A 1 114 ? -8.992 14.68 17.812 1 98.62 114 PHE A C 1
ATOM 930 O O . PHE A 1 114 ? -9.867 15.516 18.031 1 98.62 114 PHE A O 1
ATOM 937 N N . ASN A 1 115 ? -8.023 14.906 16.938 1 98.44 115 ASN A N 1
ATOM 938 C CA . ASN A 1 115 ? -7.762 16.297 16.578 1 98.44 115 ASN A CA 1
ATOM 939 C C . ASN A 1 115 ? -8.68 16.766 15.461 1 98.44 115 ASN A C 1
ATOM 941 O O . ASN A 1 115 ? -9.039 17.938 15.391 1 98.44 115 ASN A O 1
ATOM 945 N N . TYR A 1 116 ? -9.016 16.031 14.555 1 98.38 116 TYR A N 1
ATOM 946 C CA . TYR A 1 116 ? -10.094 16.188 13.586 1 98.38 116 TYR A CA 1
ATOM 947 C C . TYR A 1 116 ? -11.008 14.961 13.586 1 98.38 116 TYR A C 1
ATOM 949 O O . TYR A 1 116 ? -11.078 14.227 12.594 1 98.38 116 TYR A O 1
ATOM 957 N N . PRO A 1 117 ? -11.734 14.844 14.719 1 98.69 117 PRO A N 1
ATOM 958 C CA . PRO A 1 117 ? -12.375 13.562 15.031 1 98.69 117 PRO A CA 1
ATOM 959 C C . PRO A 1 117 ? -13.484 13.203 14.047 1 98.69 117 PRO A C 1
ATOM 961 O O . PRO A 1 117 ? -13.805 12.023 13.875 1 98.69 117 PRO A O 1
ATOM 964 N N . VAL A 1 118 ? -14.062 14.156 13.312 1 98.75 118 VAL A N 1
ATOM 965 C CA . VAL A 1 118 ? -15.133 13.898 12.359 1 98.75 118 VAL A CA 1
ATOM 966 C C . VAL A 1 118 ? -14.531 13.555 10.992 1 98.75 118 VAL A C 1
ATOM 968 O O . VAL A 1 118 ? -14.758 12.461 10.469 1 98.75 118 VAL A O 1
ATOM 971 N N . GLN A 1 119 ? -13.688 14.422 10.555 1 98.38 119 GLN A N 1
ATOM 972 C CA . GLN A 1 119 ? -13.109 14.297 9.219 1 98.38 119 GLN A CA 1
ATOM 973 C C . GLN A 1 119 ? -12.273 13.031 9.094 1 98.38 119 GLN A C 1
ATOM 975 O O . GLN A 1 119 ? -12.383 12.297 8.109 1 98.38 119 GLN A O 1
ATOM 980 N N . LEU A 1 120 ? -11.508 12.711 10.133 1 98.44 120 LEU A N 1
ATOM 981 C CA . LEU A 1 120 ? -10.492 11.672 10.016 1 98.44 120 LEU A CA 1
ATOM 982 C C . LEU A 1 120 ? -11.094 10.289 10.258 1 98.44 120 LEU A C 1
ATOM 984 O O . LEU A 1 120 ? -10.438 9.273 10.023 1 98.44 120 LEU A O 1
ATOM 988 N N . VAL A 1 121 ? -12.352 10.227 10.609 1 98.25 121 VAL A N 1
ATOM 989 C CA . VAL A 1 121 ? -13.039 8.945 10.672 1 98.25 121 VAL A CA 1
ATOM 990 C C . VAL A 1 121 ? -13.891 8.75 9.414 1 98.25 121 VAL A C 1
ATOM 992 O O . VAL A 1 121 ? -13.938 7.656 8.859 1 98.25 121 VAL A O 1
ATOM 995 N N . PHE A 1 122 ? -14.5 9.828 8.953 1 98.81 122 PHE A N 1
ATOM 996 C CA . PHE A 1 122 ? -15.461 9.688 7.863 1 98.81 122 PHE A CA 1
ATOM 997 C C . PHE A 1 122 ? -14.742 9.648 6.516 1 98.81 122 PHE A C 1
ATOM 999 O O . PHE A 1 122 ? -15.195 8.977 5.586 1 98.81 122 PHE A O 1
ATOM 1006 N N . GLU A 1 123 ? -13.633 10.344 6.375 1 98.56 123 GLU A N 1
ATOM 1007 C CA . GLU A 1 123 ? -12.938 10.359 5.094 1 98.56 123 GLU A CA 1
ATOM 1008 C C . GLU A 1 123 ? -12.547 8.953 4.656 1 98.56 123 GLU A C 1
ATOM 1010 O O . GLU A 1 123 ? -12.867 8.531 3.545 1 98.56 123 GLU A O 1
ATOM 1015 N N . PRO A 1 124 ? -11.859 8.164 5.535 1 98.75 124 PRO A N 1
ATOM 1016 C CA . PRO A 1 124 ? -11.594 6.781 5.133 1 98.75 124 PRO A CA 1
ATOM 1017 C C . PRO A 1 124 ? -12.859 5.938 5.02 1 98.75 124 PRO A C 1
ATOM 1019 O O . PRO A 1 124 ? -12.93 5.031 4.188 1 98.75 124 PRO A O 1
ATOM 1022 N N . LEU A 1 125 ? -13.898 6.246 5.812 1 98.94 125 LEU A N 1
ATOM 1023 C CA . LEU A 1 125 ? -15.141 5.488 5.746 1 98.94 125 LEU A CA 1
ATOM 1024 C C . LEU A 1 125 ? -15.805 5.656 4.387 1 98.94 125 LEU A C 1
ATOM 1026 O O . LEU A 1 125 ? -16.359 4.699 3.834 1 98.94 125 LEU A O 1
ATOM 1030 N N . ILE A 1 126 ? -15.75 6.867 3.824 1 98.94 126 ILE A N 1
ATOM 1031 C CA . ILE A 1 126 ? -16.297 7.137 2.496 1 98.94 126 ILE A CA 1
ATOM 1032 C C . ILE A 1 126 ? -15.633 6.219 1.472 1 98.94 126 ILE A C 1
ATOM 1034 O O . ILE A 1 126 ? -16.312 5.633 0.627 1 98.94 126 ILE A O 1
ATOM 1038 N N . GLY A 1 127 ? -14.305 6.059 1.578 1 98.88 127 GLY A N 1
ATOM 1039 C CA . GLY A 1 127 ? -13.586 5.145 0.701 1 98.88 127 GLY A CA 1
ATOM 1040 C C . GLY A 1 127 ? -14 3.697 0.889 1 98.88 127 GLY A C 1
ATOM 1041 O O . GLY A 1 127 ? -14.148 2.957 -0.085 1 98.88 127 GLY A O 1
ATOM 1042 N N . ALA A 1 128 ? -14.195 3.307 2.139 1 98.94 128 ALA A N 1
ATOM 1043 C CA . ALA A 1 128 ? -14.594 1.936 2.445 1 98.94 128 ALA A CA 1
ATOM 1044 C C . ALA A 1 128 ? -15.969 1.62 1.864 1 98.94 128 ALA A C 1
ATOM 1046 O O . ALA A 1 128 ? -16.172 0.557 1.271 1 98.94 128 ALA A O 1
ATOM 1047 N N . ILE A 1 129 ? -16.891 2.594 1.986 1 98.94 129 ILE A N 1
ATOM 1048 C CA . ILE A 1 129 ? -18.234 2.432 1.458 1 98.94 129 ILE A CA 1
ATOM 1049 C C . ILE A 1 129 ? -18.188 2.393 -0.068 1 98.94 129 ILE A C 1
ATOM 1051 O O . ILE A 1 129 ? -18.797 1.514 -0.69 1 98.94 129 ILE A O 1
ATOM 1055 N N . ALA A 1 130 ? -17.422 3.32 -0.632 1 98.94 130 ALA A N 1
ATOM 1056 C CA . ALA A 1 130 ? -17.328 3.406 -2.088 1 98.94 130 ALA A CA 1
ATOM 1057 C C . ALA A 1 130 ? -16.766 2.119 -2.678 1 98.94 130 ALA A C 1
ATOM 1059 O O . ALA A 1 130 ? -17.141 1.715 -3.781 1 98.94 130 ALA A O 1
ATOM 1060 N N . ALA A 1 131 ? -15.898 1.455 -1.985 1 98.81 131 ALA A N 1
ATOM 1061 C CA . ALA A 1 131 ? -15.25 0.239 -2.465 1 98.81 131 ALA A CA 1
ATOM 1062 C C . ALA A 1 131 ? -16.141 -0.98 -2.258 1 98.81 131 ALA A C 1
ATOM 1064 O O . ALA A 1 131 ? -15.938 -2.023 -2.885 1 98.81 131 ALA A O 1
ATOM 1065 N N . GLY A 1 132 ? -17.062 -0.893 -1.312 1 98.81 132 GLY A N 1
ATOM 1066 C CA . GLY A 1 132 ? -18 -1.985 -1.092 1 98.81 132 GLY A CA 1
ATOM 1067 C C . GLY A 1 132 ? -17.672 -2.822 0.127 1 98.81 132 GLY A C 1
ATOM 1068 O O . GLY A 1 132 ? -18.016 -4.004 0.19 1 98.81 132 GLY A O 1
ATOM 1069 N N . ASN A 1 133 ? -17.016 -2.26 1.154 1 98.94 133 ASN A N 1
ATOM 1070 C CA . ASN A 1 133 ? -16.625 -2.969 2.371 1 98.94 133 ASN A CA 1
ATOM 1071 C C . ASN A 1 133 ? -17.656 -2.768 3.484 1 98.94 133 ASN A C 1
ATOM 1073 O O . ASN A 1 133 ? -18.453 -1.832 3.436 1 98.94 133 ASN A O 1
ATOM 1077 N N . THR A 1 134 ? -17.641 -3.648 4.473 1 98.94 134 THR A N 1
ATOM 1078 C CA . THR A 1 134 ? -18.219 -3.35 5.785 1 98.94 134 THR A CA 1
ATOM 1079 C C . THR A 1 134 ? -17.156 -2.748 6.707 1 98.94 134 THR A C 1
ATOM 1081 O O . THR A 1 134 ? -15.961 -2.818 6.414 1 98.94 134 THR A O 1
ATOM 1084 N N . ALA A 1 135 ? -17.672 -2.068 7.855 1 98.94 135 ALA A N 1
ATOM 1085 C CA . ALA A 1 135 ? -16.641 -1.371 8.633 1 98.94 135 ALA A CA 1
ATOM 1086 C C . ALA A 1 135 ? -17.047 -1.262 10.102 1 98.94 135 ALA A C 1
ATOM 1088 O O . ALA A 1 135 ? -18.25 -1.188 10.414 1 98.94 135 ALA A O 1
ATOM 1089 N N . ILE A 1 136 ? -16.078 -1.328 10.914 1 98.94 136 ILE A N 1
ATOM 1090 C CA . ILE A 1 136 ? -16.188 -0.892 12.297 1 98.94 136 ILE A CA 1
ATOM 1091 C C . ILE A 1 136 ? -15.328 0.352 12.516 1 98.94 136 ILE A C 1
ATOM 1093 O O . ILE A 1 136 ? -14.156 0.376 12.141 1 98.94 136 ILE A O 1
ATOM 1097 N N . VAL A 1 137 ? -15.977 1.354 13.094 1 98.88 137 VAL A N 1
ATOM 1098 C CA . VAL A 1 137 ? -15.336 2.646 13.312 1 98.88 137 VAL A CA 1
ATOM 1099 C C . VAL A 1 137 ? -15.109 2.867 14.805 1 98.88 137 VAL A C 1
ATOM 1101 O O . VAL A 1 137 ? -16.016 2.658 15.617 1 98.88 137 VAL A O 1
ATOM 1104 N N . LYS A 1 138 ? -13.914 3.229 15.164 1 98.88 138 LYS A N 1
ATOM 1105 C CA . LYS A 1 138 ? -13.594 3.572 16.547 1 98.88 138 LYS A CA 1
ATOM 1106 C C . LYS A 1 138 ? -13.172 5.035 16.672 1 98.88 138 LYS A C 1
ATOM 1108 O O . LYS A 1 138 ? -11.992 5.359 16.516 1 98.88 138 LYS A O 1
ATOM 1113 N N . PRO A 1 139 ? -14.078 5.93 17.109 1 98.69 139 PRO A N 1
ATOM 1114 C CA . PRO A 1 139 ? -13.695 7.324 17.344 1 98.69 139 PRO A CA 1
ATOM 1115 C C . PRO A 1 139 ? -12.867 7.492 18.625 1 98.69 139 PRO A C 1
ATOM 1117 O O . PRO A 1 139 ? -12.781 6.566 19.438 1 98.69 139 PRO A O 1
ATOM 1120 N N . SER A 1 140 ? -12.242 8.586 18.781 1 98.62 140 SER A N 1
ATOM 1121 C CA . SER A 1 140 ? -11.336 8.812 19.891 1 98.62 140 SER A CA 1
ATOM 1122 C C . SER A 1 140 ? -12.102 9.047 21.188 1 98.62 140 SER A C 1
ATOM 1124 O O . SER A 1 140 ? -13.094 9.773 21.203 1 98.62 140 SER A O 1
ATOM 1126 N N . GLU A 1 141 ? -11.586 8.422 22.25 1 98.12 141 GLU A N 1
ATOM 1127 C CA . GLU A 1 141 ? -12.172 8.617 23.578 1 98.12 141 GLU A CA 1
ATOM 1128 C C . GLU A 1 141 ? -11.789 9.977 24.156 1 98.12 141 GLU A C 1
ATOM 1130 O O . GLU A 1 141 ? -12.375 10.43 25.141 1 98.12 141 GLU A O 1
ATOM 1135 N N . LEU A 1 142 ? -10.906 10.68 23.531 1 98.5 142 LEU A N 1
ATOM 1136 C CA . LEU A 1 142 ? -10.414 11.961 24.031 1 98.5 142 LEU A CA 1
ATOM 1137 C C . LEU A 1 142 ? -11.344 13.094 23.609 1 98.5 142 LEU A C 1
ATOM 1139 O O . LEU A 1 142 ? -11.242 14.203 24.141 1 98.5 142 LEU A O 1
ATOM 1143 N N . THR A 1 143 ? -12.219 12.852 22.672 1 98.69 143 THR A N 1
ATOM 1144 C CA . THR A 1 143 ? -13.305 13.75 22.297 1 98.69 143 THR A CA 1
ATOM 1145 C C . THR A 1 143 ? -14.656 13.062 22.453 1 98.69 143 THR A C 1
ATOM 1147 O O . THR A 1 143 ? -15.328 12.773 21.453 1 98.69 143 THR A O 1
ATOM 1150 N N . PRO A 1 144 ? -15.078 12.906 23.688 1 98.56 144 PRO A N 1
ATOM 1151 C CA . PRO A 1 144 ? -16.219 12.031 23.969 1 98.56 144 PRO A CA 1
ATOM 1152 C C . PRO A 1 144 ? -17.531 12.586 23.422 1 98.56 144 PRO A C 1
ATOM 1154 O O . PRO A 1 144 ? -18.406 11.812 23.031 1 98.56 144 PRO A O 1
ATOM 1157 N N . ASN A 1 145 ? -17.719 13.914 23.391 1 98.75 145 ASN A N 1
ATOM 1158 C CA . ASN A 1 145 ? -18.953 14.477 22.859 1 98.75 145 ASN A CA 1
ATOM 1159 C C . ASN A 1 145 ? -19.062 14.258 21.344 1 98.75 145 ASN A C 1
ATOM 1161 O O . ASN A 1 145 ? -20.125 13.914 20.844 1 98.75 145 ASN A O 1
ATOM 1165 N N . VAL A 1 146 ? -17.969 14.398 20.672 1 98.88 146 VAL A N 1
ATOM 1166 C CA . VAL A 1 146 ? -17.953 14.172 19.234 1 98.88 146 VAL A CA 1
ATOM 1167 C C . VAL A 1 146 ? -18.156 12.695 18.938 1 98.88 146 VAL A C 1
ATOM 1169 O O . VAL A 1 146 ? -18.922 12.336 18.047 1 98.88 146 VAL A O 1
ATOM 1172 N N . ALA A 1 147 ? -17.5 11.836 19.703 1 98.81 147 ALA A N 1
ATOM 1173 C CA . ALA A 1 147 ? -17.641 10.398 19.516 1 98.81 147 ALA A CA 1
ATOM 1174 C C . ALA A 1 147 ? -19.094 9.961 19.641 1 98.81 147 ALA A C 1
ATOM 1176 O O . ALA A 1 147 ? -19.578 9.141 18.859 1 98.81 147 ALA A O 1
ATOM 1177 N N . ASN A 1 148 ? -19.75 10.555 20.547 1 98.69 148 ASN A N 1
ATOM 1178 C CA . ASN A 1 148 ? -21.172 10.25 20.766 1 98.69 148 ASN A CA 1
ATOM 1179 C C . ASN A 1 148 ? -22 10.633 19.547 1 98.69 148 ASN A C 1
ATOM 1181 O O . ASN A 1 148 ? -22.875 9.867 19.125 1 98.69 148 ASN A O 1
ATOM 1185 N N . VAL A 1 149 ? -21.766 11.797 19 1 98.88 149 VAL A N 1
ATOM 1186 C CA . VAL A 1 149 ? -22.531 12.258 17.844 1 98.88 149 VAL A CA 1
ATOM 1187 C C . VAL A 1 149 ? -22.203 11.398 16.625 1 98.88 149 VAL A C 1
ATOM 1189 O O . VAL A 1 149 ? -23.094 11.062 15.836 1 98.88 149 VAL A O 1
ATOM 1192 N N . ILE A 1 150 ? -20.938 10.984 16.484 1 98.88 150 ILE A N 1
ATOM 1193 C CA . ILE A 1 150 ? -20.531 10.109 15.391 1 98.88 150 ILE A CA 1
ATOM 1194 C C . ILE A 1 150 ? -21.281 8.789 15.469 1 98.88 150 ILE A C 1
ATOM 1196 O O . ILE A 1 150 ? -21.781 8.289 14.461 1 98.88 150 ILE A O 1
ATOM 1200 N N . SER A 1 151 ? -21.391 8.25 16.641 1 98.75 151 SER A N 1
ATOM 1201 C CA . SER A 1 151 ? -22.125 6.996 16.828 1 98.75 151 SER A CA 1
ATOM 1202 C C . SER A 1 151 ? -23.578 7.141 16.422 1 98.75 151 SER A C 1
ATOM 1204 O O . SER A 1 151 ? -24.141 6.258 15.766 1 98.75 151 SER A O 1
ATOM 1206 N N . LYS A 1 152 ? -24.188 8.258 16.766 1 98.81 152 LYS A N 1
ATOM 1207 C CA . LYS A 1 152 ? -25.578 8.508 16.406 1 98.81 152 LYS A CA 1
ATOM 1208 C C . LYS A 1 152 ? -25.734 8.617 14.883 1 98.81 152 LYS A C 1
ATOM 1210 O O . LYS A 1 152 ? -26.703 8.094 14.32 1 98.81 152 LYS A O 1
ATOM 1215 N N . ILE A 1 153 ? -24.812 9.281 14.281 1 98.94 153 ILE A N 1
ATOM 1216 C CA . ILE A 1 153 ? -24.844 9.461 12.836 1 98.94 153 ILE A CA 1
ATOM 1217 C C . ILE A 1 153 ? -24.797 8.102 12.148 1 98.94 153 ILE A C 1
ATOM 1219 O O . ILE A 1 153 ? -25.594 7.816 11.25 1 98.94 153 ILE A O 1
ATOM 1223 N N . ILE A 1 154 ? -23.891 7.273 12.609 1 98.88 154 ILE A N 1
ATOM 1224 C CA . ILE A 1 154 ? -23.703 5.965 11.992 1 98.88 154 ILE A CA 1
ATOM 1225 C C . ILE A 1 154 ? -24.922 5.086 12.25 1 98.88 154 ILE A C 1
ATOM 1227 O O . ILE A 1 154 ? -25.375 4.375 11.352 1 98.88 154 ILE A O 1
ATOM 1231 N N . GLU A 1 155 ? -25.484 5.188 13.406 1 98.62 155 GLU A N 1
ATOM 1232 C CA . GLU A 1 155 ? -26.688 4.438 13.742 1 98.62 155 GLU A CA 1
ATOM 1233 C C . GLU A 1 155 ? -27.875 4.879 12.875 1 98.62 155 GLU A C 1
ATOM 1235 O O . GLU A 1 155 ? -28.688 4.051 12.453 1 98.62 155 GLU A O 1
ATOM 1240 N N . ASP A 1 156 ? -27.938 6.129 12.602 1 98.62 156 ASP A N 1
ATOM 1241 C CA . ASP A 1 156 ? -29.031 6.672 11.797 1 98.62 156 ASP A CA 1
ATOM 1242 C C . ASP A 1 156 ? -28.844 6.32 10.32 1 98.62 156 ASP A C 1
ATOM 1244 O O . ASP A 1 156 ? -29.828 6.133 9.602 1 98.62 156 ASP A O 1
ATOM 1248 N N . ALA A 1 157 ? -27.641 6.195 9.906 1 98.75 157 ALA A N 1
ATOM 1249 C CA . ALA A 1 157 ? -27.359 6.059 8.484 1 98.75 157 ALA A CA 1
ATOM 1250 C C . ALA A 1 157 ? -27.391 4.594 8.055 1 98.75 157 ALA A C 1
ATOM 1252 O O . ALA A 1 157 ? -27.734 4.281 6.914 1 98.75 157 ALA A O 1
ATOM 1253 N N . PHE A 1 158 ? -27.031 3.713 9.031 1 98.81 158 PHE A N 1
ATOM 1254 C CA . PHE A 1 158 ? -26.703 2.377 8.531 1 98.81 158 PHE A CA 1
ATOM 1255 C C . PHE A 1 158 ? -27.312 1.308 9.438 1 98.81 158 PHE A C 1
ATOM 1257 O O . PHE A 1 158 ? -27.516 1.531 10.633 1 98.81 158 PHE A O 1
ATOM 1264 N N . GLU A 1 159 ? -27.5 0.086 8.766 1 98.25 159 GLU A N 1
ATOM 1265 C CA . GLU A 1 159 ? -27.688 -1.125 9.555 1 98.25 159 GLU A CA 1
ATOM 1266 C C . GLU A 1 159 ? -26.422 -1.47 10.344 1 98.25 159 GLU A C 1
ATOM 1268 O O . GLU A 1 159 ? -25.312 -1.351 9.828 1 98.25 159 GLU A O 1
ATOM 1273 N N . GLU A 1 160 ? -26.641 -1.909 11.531 1 98.31 160 GLU A N 1
ATOM 1274 C CA . GLU A 1 160 ? -25.516 -2.164 12.43 1 98.31 160 GLU A CA 1
ATOM 1275 C C . GLU A 1 160 ? -24.562 -3.209 11.844 1 98.31 160 GLU A C 1
ATOM 1277 O O . GLU A 1 160 ? -23.359 -3.111 12.016 1 98.31 160 GLU A O 1
ATOM 1282 N N . ALA A 1 161 ? -25.094 -4.148 11.133 1 98.62 161 ALA A N 1
ATOM 1283 C CA . ALA A 1 161 ? -24.266 -5.223 10.586 1 98.62 161 ALA A CA 1
ATOM 1284 C C . ALA A 1 161 ? -23.422 -4.723 9.414 1 98.62 161 ALA A C 1
ATOM 1286 O O . ALA A 1 161 ? -22.469 -5.379 9.016 1 98.62 161 ALA A O 1
ATOM 1287 N N . TYR A 1 162 ? -23.797 -3.584 8.82 1 98.88 162 TYR A N 1
ATOM 1288 C CA . TYR A 1 162 ? -23.031 -3.012 7.711 1 98.88 162 TYR A CA 1
ATOM 1289 C C . TYR A 1 162 ? -21.891 -2.135 8.227 1 98.88 162 TYR A C 1
ATOM 1291 O O . TYR A 1 162 ? -20.734 -2.387 7.926 1 98.88 162 TYR A O 1
ATOM 1299 N N . ILE A 1 163 ? -22.234 -1.132 8.977 1 98.94 163 ILE A N 1
ATOM 1300 C CA . ILE A 1 163 ? -21.281 -0.217 9.602 1 98.94 163 ILE A CA 1
ATOM 1301 C C . ILE A 1 163 ? -21.688 0.049 11.047 1 98.94 163 ILE A C 1
ATOM 1303 O O . ILE A 1 163 ? -22.859 0.348 11.32 1 98.94 163 ILE A O 1
ATOM 1307 N N . THR A 1 164 ? -20.734 -0.058 11.945 1 98.75 164 THR A N 1
ATOM 1308 C CA . THR A 1 164 ? -21.016 0.197 13.359 1 98.75 164 THR A CA 1
ATOM 1309 C C . THR A 1 164 ? -19.844 0.896 14.031 1 98.75 164 THR A C 1
ATOM 1311 O O . THR A 1 164 ? -18.766 1.039 13.438 1 98.75 164 THR A O 1
ATOM 1314 N N . THR A 1 165 ? -20.125 1.41 15.219 1 98.62 165 THR A N 1
ATOM 1315 C CA . THR A 1 165 ? -19.109 2.105 16 1 98.62 165 THR A CA 1
ATOM 1316 C C . THR A 1 165 ? -18.812 1.354 17.297 1 98.62 165 THR A C 1
ATOM 1318 O O . THR A 1 165 ? -19.703 0.7 17.859 1 98.62 165 THR A O 1
ATOM 1321 N N . VAL A 1 166 ? -17.562 1.382 17.688 1 98.56 166 VAL A N 1
ATOM 1322 C CA . VAL A 1 166 ? -17.156 0.947 19.016 1 98.56 166 VAL A CA 1
ATOM 1323 C C . VAL A 1 166 ? -16.5 2.105 19.75 1 98.56 166 VAL A C 1
ATOM 1325 O O . VAL A 1 166 ? -15.461 2.619 19.312 1 98.56 166 VAL A O 1
ATOM 1328 N N . GLU A 1 167 ? -17.141 2.539 20.812 1 97.5 167 GLU A N 1
ATOM 1329 C CA . GLU A 1 167 ? -16.562 3.566 21.656 1 97.5 167 GLU A CA 1
ATOM 1330 C C . GLU A 1 167 ? -15.711 2.943 22.766 1 97.5 167 GLU A C 1
ATOM 1332 O O . GLU A 1 167 ? -15.859 1.762 23.078 1 97.5 167 GLU A O 1
ATOM 1337 N N . GLY A 1 168 ? -14.773 3.682 23.297 1 95.88 168 GLY A N 1
ATOM 1338 C CA . GLY A 1 168 ? -13.891 3.213 24.359 1 95.88 168 GLY A CA 1
ATOM 1339 C C . GLY A 1 168 ? -12.445 3.631 24.172 1 95.88 168 GLY A C 1
ATOM 1340 O O . GLY A 1 168 ? -12.133 4.41 23.266 1 95.88 168 GLY A O 1
ATOM 1341 N N . GLY A 1 169 ? -11.602 3.133 25.109 1 96.25 169 GLY A N 1
ATOM 1342 C CA . GLY A 1 169 ? -10.195 3.508 25.094 1 96.25 169 GLY A CA 1
ATOM 1343 C C . GLY A 1 169 ? -9.281 2.367 24.688 1 96.25 169 GLY A C 1
ATOM 1344 O O . GLY A 1 169 ? -9.516 1.705 23.672 1 96.25 169 GLY A O 1
ATOM 1345 N N . VAL A 1 170 ? -8.266 2.242 25.438 1 96.88 170 VAL A N 1
ATOM 1346 C CA . VAL A 1 170 ? -7.172 1.315 25.141 1 96.88 170 VAL A CA 1
ATOM 1347 C C . VAL A 1 170 ? -7.695 -0.119 25.156 1 96.88 170 VAL A C 1
ATOM 1349 O O . VAL A 1 170 ? -7.379 -0.91 24.266 1 96.88 170 VAL A O 1
ATOM 1352 N N . GLU A 1 171 ? -8.594 -0.405 26.031 1 97.62 171 GLU A N 1
ATOM 1353 C CA . GLU A 1 171 ? -9.094 -1.769 26.172 1 97.62 171 GLU A CA 1
ATOM 1354 C C . GLU A 1 171 ? -9.898 -2.182 24.938 1 97.62 171 GLU A C 1
ATOM 1356 O O . GLU A 1 171 ? -9.68 -3.258 24.375 1 97.62 171 GLU A O 1
ATOM 1361 N N . GLU A 1 172 ? -10.836 -1.4 24.531 1 98.12 172 GLU A N 1
ATOM 1362 C CA . GLU A 1 172 ? -11.656 -1.684 23.359 1 98.12 172 GLU A CA 1
ATOM 1363 C C . GLU A 1 172 ? -10.805 -1.754 22.094 1 98.12 172 GLU A C 1
ATOM 1365 O O . GLU A 1 172 ? -11.047 -2.584 21.219 1 98.12 172 GLU A O 1
ATOM 1370 N N . THR A 1 173 ? -9.812 -0.87 22.031 1 98.38 173 THR A N 1
ATOM 1371 C CA . THR A 1 173 ? -8.914 -0.873 20.875 1 98.38 173 THR A CA 1
ATOM 1372 C C . THR A 1 173 ? -8.164 -2.197 20.781 1 98.38 173 THR A C 1
ATOM 1374 O O . THR A 1 173 ? -8.047 -2.773 19.703 1 98.38 173 THR A O 1
ATOM 1377 N N . GLN A 1 174 ? -7.684 -2.672 21.922 1 98.19 174 GLN A N 1
ATOM 1378 C CA . GLN A 1 174 ? -6.957 -3.936 21.938 1 98.19 174 GLN A CA 1
ATOM 1379 C C . GLN A 1 174 ? -7.848 -5.094 21.5 1 98.19 174 GLN A C 1
ATOM 1381 O O . GLN A 1 174 ? -7.418 -5.957 20.734 1 98.19 174 GLN A O 1
ATOM 1386 N N . MET A 1 175 ? -9.102 -5.078 21.938 1 98.56 175 MET A N 1
ATOM 1387 C CA . MET A 1 175 ? -10.047 -6.121 21.562 1 98.56 175 MET A CA 1
ATOM 1388 C C . MET A 1 175 ? -10.328 -6.07 20.062 1 98.56 175 MET A C 1
ATOM 1390 O O . MET A 1 175 ? -10.445 -7.113 19.406 1 98.56 175 MET A O 1
ATOM 1394 N N . LEU A 1 176 ? -10.438 -4.875 19.547 1 98.81 176 LEU A N 1
ATOM 1395 C CA . LEU A 1 176 ? -10.641 -4.703 18.109 1 98.81 176 LEU A CA 1
ATOM 1396 C C . LEU A 1 176 ? -9.461 -5.262 17.312 1 98.81 176 LEU A C 1
ATOM 1398 O O . LEU A 1 176 ? -9.648 -5.969 16.328 1 98.81 176 LEU A O 1
ATOM 1402 N N . LEU A 1 177 ? -8.227 -5.027 17.797 1 98.75 177 LEU A N 1
ATOM 1403 C CA . LEU A 1 177 ? -7.008 -5.395 17.078 1 98.75 177 LEU A CA 1
ATOM 1404 C C . LEU A 1 177 ? -6.797 -6.906 17.109 1 98.75 177 LEU A C 1
ATOM 1406 O O . LEU A 1 177 ? -5.973 -7.434 16.359 1 98.75 177 LEU A O 1
ATOM 1410 N N . GLU A 1 178 ? -7.594 -7.562 17.891 1 98.38 178 GLU A N 1
ATOM 1411 C CA . GLU A 1 178 ? -7.52 -9.016 17.953 1 98.38 178 GLU A CA 1
ATOM 1412 C C . GLU A 1 178 ? -8.398 -9.664 16.891 1 98.38 178 GLU A C 1
ATOM 1414 O O . GLU A 1 178 ? -8.273 -10.859 16.625 1 98.38 178 GLU A O 1
ATOM 1419 N N . GLN A 1 179 ? -9.328 -8.883 16.312 1 98.62 179 GLN A N 1
ATOM 1420 C CA . GLN A 1 179 ? -10.219 -9.445 15.297 1 98.62 179 GLN A CA 1
ATOM 1421 C C . GLN A 1 179 ? -9.523 -9.531 13.938 1 98.62 179 GLN A C 1
ATOM 1423 O O . GLN A 1 179 ? -8.672 -8.695 13.617 1 98.62 179 GLN A O 1
ATOM 1428 N N . PRO A 1 180 ? -9.836 -10.523 13.141 1 98.25 180 PRO A N 1
ATOM 1429 C CA . PRO A 1 180 ? -9.188 -10.727 11.844 1 98.25 180 PRO A CA 1
ATOM 1430 C C . PRO A 1 180 ? -9.781 -9.844 10.742 1 98.25 180 PRO A C 1
ATOM 1432 O O . PRO A 1 180 ? -10.336 -10.359 9.766 1 98.25 180 PRO A O 1
ATOM 1435 N N . PHE A 1 181 ? -9.578 -8.539 10.828 1 98.88 181 PHE A N 1
ATOM 1436 C CA . PHE A 1 181 ? -10.023 -7.605 9.805 1 98.88 181 PHE A CA 1
ATOM 1437 C C . PHE A 1 181 ? -9.281 -7.844 8.492 1 98.88 181 PHE A C 1
ATOM 1439 O O . PHE A 1 181 ? -8.188 -8.414 8.492 1 98.88 181 PHE A O 1
ATOM 1446 N N . ASP A 1 182 ? -9.891 -7.391 7.422 1 98.81 182 ASP A N 1
ATOM 1447 C CA . ASP A 1 182 ? -9.234 -7.48 6.117 1 98.81 182 ASP A CA 1
ATOM 1448 C C . ASP A 1 182 ? -8.312 -6.293 5.883 1 98.81 182 ASP A C 1
ATOM 1450 O O . ASP A 1 182 ? -7.445 -6.336 5 1 98.81 182 ASP A O 1
ATOM 1454 N N . TYR A 1 183 ? -8.5 -5.227 6.617 1 98.88 183 TYR A N 1
ATOM 1455 C CA . TYR A 1 183 ? -7.691 -4.012 6.508 1 98.88 183 TYR A CA 1
ATOM 1456 C C . TYR A 1 183 ? -7.848 -3.143 7.75 1 98.88 183 TYR A C 1
ATOM 1458 O O . TYR A 1 183 ? -8.93 -3.076 8.336 1 98.88 183 TYR A O 1
ATOM 1466 N N . ILE A 1 184 ? -6.758 -2.471 8.172 1 98.94 184 ILE A N 1
ATOM 1467 C CA . ILE A 1 184 ? -6.824 -1.541 9.297 1 98.94 184 ILE A CA 1
ATOM 1468 C C . ILE A 1 184 ? -6.309 -0.171 8.859 1 98.94 184 ILE A C 1
ATOM 1470 O O . ILE A 1 184 ? -5.203 -0.057 8.328 1 98.94 184 ILE A O 1
ATOM 1474 N N . PHE A 1 185 ? -7.137 0.83 9.031 1 98.94 185 PHE A N 1
ATOM 1475 C CA . PHE A 1 185 ? -6.777 2.227 8.812 1 98.94 185 PHE A CA 1
ATOM 1476 C C . PHE A 1 185 ? -6.645 2.965 10.133 1 98.94 185 PHE A C 1
ATOM 1478 O O . PHE A 1 185 ? -7.613 3.082 10.883 1 98.94 185 PHE A O 1
ATOM 1485 N N . PHE A 1 186 ? -5.414 3.502 10.383 1 98.88 186 PHE A N 1
ATOM 1486 C CA . PHE A 1 186 ? -5.141 4.145 11.664 1 98.88 186 PHE A CA 1
ATOM 1487 C C . PHE A 1 186 ? -4.586 5.551 11.453 1 98.88 186 PHE A C 1
ATOM 1489 O O . PHE A 1 186 ? -3.682 5.754 10.641 1 98.88 186 PHE A O 1
ATOM 1496 N N . THR A 1 187 ? -5.145 6.469 12.125 1 98.69 187 THR A N 1
ATOM 1497 C CA . THR A 1 187 ? -4.562 7.805 12.242 1 98.69 187 THR A CA 1
ATOM 1498 C C . THR A 1 187 ? -4.238 8.125 13.703 1 98.69 187 THR A C 1
ATOM 1500 O O . THR A 1 187 ? -5.102 8.023 14.57 1 98.69 187 THR A O 1
ATOM 1503 N N . GLY A 1 188 ? -2.965 8.445 13.984 1 97.81 188 GLY A N 1
ATOM 1504 C CA . GLY A 1 188 ? -2.578 8.773 15.344 1 97.81 188 GLY A CA 1
ATOM 1505 C C . GLY A 1 188 ? -1.08 8.938 15.516 1 97.81 188 GLY A C 1
ATOM 1506 O O . GLY A 1 188 ? -0.381 9.328 14.578 1 97.81 188 GLY A O 1
ATOM 1507 N N . SER A 1 189 ? -0.591 8.703 16.734 1 96.12 189 SER A N 1
ATOM 1508 C CA . SER A 1 189 ? 0.819 8.906 17.047 1 96.12 189 SER A CA 1
ATOM 1509 C C . SER A 1 189 ? 1.675 7.754 16.531 1 96.12 189 SER A C 1
ATOM 1511 O O . SER A 1 189 ? 1.163 6.664 16.266 1 96.12 189 SER A O 1
ATOM 1513 N N . GLU A 1 190 ? 2.959 8.07 16.422 1 95.56 190 GLU A N 1
ATOM 1514 C CA . GLU A 1 190 ? 3.924 7.051 16.016 1 95.56 190 GLU A CA 1
ATOM 1515 C C . GLU A 1 190 ? 3.916 5.875 16.984 1 95.56 190 GLU A C 1
ATOM 1517 O O . GLU A 1 190 ? 3.938 4.715 16.562 1 95.56 190 GLU A O 1
ATOM 1522 N N . LYS A 1 191 ? 3.824 6.152 18.219 1 95.38 191 LYS A N 1
ATOM 1523 C CA . LYS A 1 191 ? 3.857 5.117 19.25 1 95.38 191 LYS A CA 1
ATOM 1524 C C . LYS A 1 191 ? 2.684 4.156 19.094 1 95.38 191 LYS A C 1
ATOM 1526 O O . LYS A 1 191 ? 2.871 2.938 19.078 1 95.38 191 LYS A O 1
ATOM 1531 N N . VAL A 1 192 ? 1.483 4.719 18.953 1 97.25 192 VAL A N 1
ATOM 1532 C CA . VAL A 1 192 ? 0.299 3.875 18.828 1 97.25 192 VAL A CA 1
ATOM 1533 C C . VAL A 1 192 ? 0.284 3.201 17.469 1 97.25 192 VAL A C 1
ATOM 1535 O O . VAL A 1 192 ? -0.155 2.055 17.328 1 97.25 192 VAL A O 1
ATOM 1538 N N . GLY A 1 193 ? 0.804 3.943 16.438 1 98.06 193 GLY A N 1
ATOM 1539 C CA . GLY A 1 193 ? 0.938 3.35 15.125 1 98.06 193 GLY A CA 1
ATOM 1540 C C . GLY A 1 193 ? 1.758 2.072 15.125 1 98.06 193 GLY A C 1
ATOM 1541 O O . GLY A 1 193 ? 1.407 1.104 14.445 1 98.06 193 GLY A O 1
ATOM 1542 N N . LYS A 1 194 ? 2.814 2.045 15.906 1 97.62 194 LYS A N 1
ATOM 1543 C CA . LYS A 1 194 ? 3.656 0.857 16.016 1 97.62 194 LYS A CA 1
ATOM 1544 C C . LYS A 1 194 ? 2.896 -0.296 16.672 1 97.62 194 LYS A C 1
ATOM 1546 O O . LYS A 1 194 ? 3.02 -1.445 16.234 1 97.62 194 LYS A O 1
ATOM 1551 N N . ILE A 1 195 ? 2.094 0.016 17.625 1 98.25 195 ILE A N 1
ATOM 1552 C CA . ILE A 1 195 ? 1.294 -0.992 18.312 1 98.25 195 ILE A CA 1
ATOM 1553 C C . ILE A 1 195 ? 0.29 -1.606 17.344 1 98.25 195 ILE A C 1
ATOM 1555 O O . ILE A 1 195 ? 0.154 -2.83 17.266 1 98.25 195 ILE A O 1
ATOM 1559 N N . VAL A 1 196 ? -0.405 -0.747 16.594 1 98.81 196 VAL A N 1
ATOM 1560 C CA . VAL A 1 196 ? -1.389 -1.188 15.609 1 98.81 196 VAL A CA 1
ATOM 1561 C C . VAL A 1 196 ? -0.708 -2.049 14.555 1 98.81 196 VAL A C 1
ATOM 1563 O O . VAL A 1 196 ? -1.214 -3.113 14.188 1 98.81 196 VAL A O 1
ATOM 1566 N N . TYR A 1 197 ? 0.437 -1.577 14.133 1 98.81 197 TYR A N 1
ATOM 1567 C CA . TYR A 1 197 ? 1.184 -2.27 13.086 1 98.81 197 TYR A CA 1
ATOM 1568 C C . TYR A 1 197 ? 1.641 -3.643 13.562 1 98.81 197 TYR A C 1
ATOM 1570 O O . TYR A 1 197 ? 1.525 -4.629 12.828 1 98.81 197 TYR A O 1
ATOM 1578 N N . GLU A 1 198 ? 2.105 -3.738 14.719 1 98.5 198 GLU A N 1
ATOM 1579 C CA . GLU A 1 198 ? 2.555 -5.008 15.289 1 98.5 198 GLU A CA 1
ATOM 1580 C C . GLU A 1 198 ? 1.396 -5.988 15.43 1 98.5 198 GLU A C 1
ATOM 1582 O O . GLU A 1 198 ? 1.536 -7.172 15.117 1 98.5 198 GLU A O 1
ATOM 1587 N N . ALA A 1 199 ? 0.246 -5.48 15.914 1 98.62 199 ALA A N 1
ATOM 1588 C CA . ALA A 1 199 ? -0.932 -6.336 16.016 1 98.62 199 ALA A CA 1
ATOM 1589 C C . ALA A 1 199 ? -1.361 -6.855 14.656 1 98.62 199 ALA A C 1
ATOM 1591 O O . ALA A 1 199 ? -1.688 -8.039 14.508 1 98.62 199 ALA A O 1
ATOM 1592 N N . ALA A 1 200 ? -1.36 -5.996 13.672 1 98.75 200 ALA A N 1
ATOM 1593 C CA . ALA A 1 200 ? -1.734 -6.355 12.312 1 98.75 200 ALA A CA 1
ATOM 1594 C C . ALA A 1 200 ? -0.776 -7.395 11.734 1 98.75 200 ALA A C 1
ATOM 1596 O O . ALA A 1 200 ? -1.201 -8.328 11.047 1 98.75 200 ALA A O 1
ATOM 1597 N N . SER A 1 201 ? 0.521 -7.195 12.031 1 98.38 201 SER A N 1
ATOM 1598 C CA . SER A 1 201 ? 1.547 -8.062 11.461 1 98.38 201 SER A CA 1
ATOM 1599 C C . SER A 1 201 ? 1.372 -9.508 11.922 1 98.38 201 SER A C 1
ATOM 1601 O O . SER A 1 201 ? 1.607 -10.445 11.148 1 98.38 201 SER A O 1
ATOM 1603 N N . LYS A 1 202 ? 0.835 -9.719 13.094 1 97.06 202 LYS A N 1
ATOM 1604 C CA . LYS A 1 202 ? 0.63 -11.062 13.641 1 97.06 202 LYS A CA 1
ATOM 1605 C C . LYS A 1 202 ? -0.463 -11.805 12.883 1 97.06 202 LYS A C 1
ATOM 1607 O O . LYS A 1 202 ? -0.557 -13.031 12.961 1 97.06 202 LYS A O 1
ATOM 1612 N N . GLN A 1 203 ? -1.26 -11.062 12.164 1 97.38 203 GLN A N 1
ATOM 1613 C CA . GLN A 1 203 ? -2.402 -11.656 11.477 1 97.38 203 GLN A CA 1
ATOM 1614 C C . GLN A 1 203 ? -2.309 -11.438 9.969 1 97.38 203 GLN A C 1
ATOM 1616 O O . GLN A 1 203 ? -3.27 -11.695 9.234 1 97.38 203 GLN A O 1
ATOM 1621 N N . LEU A 1 204 ? -1.22 -10.914 9.5 1 97.69 204 LEU A N 1
ATOM 1622 C CA . LEU A 1 204 ? -0.987 -10.617 8.094 1 97.69 204 LEU A CA 1
ATOM 1623 C C . LEU A 1 204 ? -2.035 -9.641 7.559 1 97.69 204 LEU A C 1
ATOM 1625 O O . LEU A 1 204 ? -2.525 -9.805 6.441 1 97.69 204 LEU A O 1
ATOM 1629 N N . ILE A 1 205 ? -2.428 -8.648 8.383 1 98.75 205 ILE A N 1
ATOM 1630 C CA . ILE A 1 205 ? -3.406 -7.641 7.988 1 98.75 205 ILE A CA 1
ATOM 1631 C C . ILE A 1 205 ? -2.688 -6.402 7.457 1 98.75 205 ILE A C 1
ATOM 1633 O O . ILE A 1 205 ? -1.829 -5.832 8.133 1 98.75 205 ILE A O 1
ATOM 1637 N N . PRO A 1 206 ? -2.949 -6.027 6.176 1 98.75 206 PRO A N 1
ATOM 1638 C CA . PRO A 1 206 ? -2.391 -4.766 5.691 1 98.75 206 PRO A CA 1
ATOM 1639 C C . PRO A 1 206 ? -2.955 -3.551 6.422 1 98.75 206 PRO A C 1
ATOM 1641 O O . PRO A 1 206 ? -4.055 -3.615 6.977 1 98.75 206 PRO A O 1
ATOM 1644 N N . VAL A 1 207 ? -2.119 -2.424 6.402 1 98.81 207 VAL A N 1
ATOM 1645 C CA . VAL A 1 207 ? -2.52 -1.257 7.18 1 98.81 207 VAL A CA 1
ATOM 1646 C C . VAL A 1 207 ? -2.213 0.018 6.398 1 98.81 207 VAL A C 1
ATOM 1648 O O . VAL A 1 207 ? -1.38 0.009 5.488 1 98.81 207 VAL A O 1
ATOM 1651 N N . THR A 1 208 ? -2.982 1.05 6.637 1 98.81 208 THR A N 1
ATOM 1652 C CA . THR A 1 208 ? -2.58 2.439 6.449 1 98.81 208 THR A CA 1
ATOM 1653 C C . THR A 1 208 ? -2.307 3.105 7.797 1 98.81 208 THR A C 1
ATOM 1655 O O . THR A 1 208 ? -3.135 3.041 8.703 1 98.81 208 THR A O 1
ATOM 1658 N N . LEU A 1 209 ? -1.114 3.654 7.887 1 98.75 209 LEU A N 1
ATOM 1659 C CA . LEU A 1 209 ? -0.731 4.402 9.078 1 98.75 209 LEU A CA 1
ATOM 1660 C C . LEU A 1 209 ? -0.534 5.879 8.758 1 98.75 209 LEU A C 1
ATOM 1662 O O . LEU A 1 209 ? 0.442 6.25 8.102 1 98.75 209 LEU A O 1
ATOM 1666 N N . GLU A 1 210 ? -1.521 6.645 9.094 1 98.06 210 GLU A N 1
ATOM 1667 C CA . GLU A 1 210 ? -1.382 8.102 9.039 1 98.06 210 GLU A CA 1
ATOM 1668 C C . GLU A 1 210 ? -0.856 8.648 10.359 1 98.06 210 GLU A C 1
ATOM 1670 O O . GLU A 1 210 ? -1.595 8.727 11.344 1 98.06 210 GLU A O 1
ATOM 1675 N N . LEU A 1 211 ? 0.425 9.008 10.258 1 97.12 211 LEU A N 1
ATOM 1676 C CA . LEU A 1 211 ? 1.075 9.406 11.508 1 97.12 211 LEU A CA 1
ATOM 1677 C C . LEU A 1 211 ? 1.506 10.867 11.453 1 97.12 211 LEU A C 1
ATOM 1679 O O . LEU A 1 211 ? 1.094 11.609 10.555 1 97.12 211 LEU A O 1
ATOM 1683 N N . GLY A 1 212 ? 2.082 11.398 12.438 1 89.81 212 GLY A N 1
ATOM 1684 C CA . GLY A 1 212 ? 2.514 12.789 12.477 1 89.81 212 GLY A CA 1
ATOM 1685 C C . GLY A 1 212 ? 3.951 12.977 12.031 1 89.81 212 GLY A C 1
ATOM 1686 O O . GLY A 1 212 ? 4.48 12.172 11.258 1 89.81 212 GLY A O 1
ATOM 1687 N N . GLY A 1 213 ? 4.465 14.031 12.18 1 86.88 213 GLY A N 1
ATOM 1688 C CA . GLY A 1 213 ? 5.855 14.383 11.945 1 86.88 213 GLY A CA 1
ATOM 1689 C C . GLY A 1 213 ? 6.176 15.82 12.289 1 86.88 213 GLY A C 1
ATOM 1690 O O . GLY A 1 213 ? 5.27 16.625 12.5 1 86.88 213 GLY A O 1
ATOM 1691 N N . LYS A 1 214 ? 7.469 16.062 12.508 1 96.56 214 LYS A N 1
ATOM 1692 C CA . LYS A 1 214 ? 7.945 17.422 12.773 1 96.56 214 LYS A CA 1
ATOM 1693 C C . LYS A 1 214 ? 8.086 18.219 11.484 1 96.56 214 LYS A C 1
ATOM 1695 O O . LYS A 1 214 ? 9.188 18.344 10.945 1 96.56 214 LYS A O 1
ATOM 1700 N N . SER A 1 215 ? 6.906 18.734 10.977 1 98.56 215 SER A N 1
ATOM 1701 C CA . SER A 1 215 ? 6.789 19.391 9.672 1 98.56 215 SER A CA 1
ATOM 1702 C C . SER A 1 215 ? 7.523 20.719 9.648 1 98.56 215 SER A C 1
ATOM 1704 O O . SER A 1 215 ? 7.113 21.672 10.32 1 98.56 215 SER A O 1
ATOM 1706 N N . PRO A 1 216 ? 8.547 20.891 8.836 1 98.81 216 PRO A N 1
ATOM 1707 C CA . PRO A 1 216 ? 9.32 22.141 8.805 1 98.81 216 PRO A CA 1
ATOM 1708 C C . PRO A 1 216 ? 8.742 23.172 7.836 1 98.81 216 PRO A C 1
ATOM 1710 O O . PRO A 1 216 ? 8.047 22.797 6.887 1 98.81 216 PRO A O 1
ATOM 1713 N N . VAL A 1 217 ? 9.07 24.438 8.148 1 98.94 217 VAL A N 1
ATOM 1714 C CA . VAL A 1 217 ? 8.914 25.547 7.211 1 98.94 217 VAL A CA 1
ATOM 1715 C C . VAL A 1 217 ? 10.273 26.172 6.926 1 98.94 217 VAL A C 1
ATOM 1717 O O . VAL A 1 217 ? 11.023 26.484 7.852 1 98.94 217 VAL A O 1
ATOM 1720 N N . ILE A 1 218 ? 10.602 26.266 5.656 1 98.94 218 ILE A N 1
ATOM 1721 C CA . ILE A 1 218 ? 11.773 27.031 5.254 1 98.94 218 ILE A CA 1
ATOM 1722 C C . ILE A 1 218 ? 11.352 28.391 4.715 1 98.94 218 ILE A C 1
ATOM 1724 O O . ILE A 1 218 ? 10.438 28.484 3.887 1 98.94 218 ILE A O 1
ATOM 1728 N N . ILE A 1 219 ? 11.953 29.5 5.23 1 98.88 219 ILE A N 1
ATOM 1729 C CA . ILE A 1 219 ? 11.742 30.844 4.723 1 98.88 219 ILE A CA 1
ATOM 1730 C C . ILE A 1 219 ? 13.062 31.438 4.23 1 98.88 219 ILE A C 1
ATOM 1732 O O . ILE A 1 219 ? 14 31.609 5.016 1 98.88 219 ILE A O 1
ATOM 1736 N N . ASP A 1 220 ? 13.141 31.703 2.936 1 98.44 220 ASP A N 1
ATOM 1737 C CA . ASP A 1 220 ? 14.375 32.312 2.443 1 98.44 220 ASP A CA 1
ATOM 1738 C C . ASP A 1 220 ? 14.219 33.812 2.283 1 98.44 220 ASP A C 1
ATOM 1740 O O . ASP A 1 220 ? 13.188 34.375 2.648 1 98.44 220 ASP A O 1
ATOM 1744 N N . GLU A 1 221 ? 15.289 34.531 1.829 1 97.94 221 GLU A N 1
ATOM 1745 C CA . GLU A 1 221 ? 15.336 35.969 1.828 1 97.94 221 GLU A CA 1
ATOM 1746 C C . GLU A 1 221 ? 14.406 36.562 0.763 1 97.94 221 GLU A C 1
ATOM 1748 O O . GLU A 1 221 ? 14.094 37.75 0.789 1 97.94 221 GLU A O 1
ATOM 1753 N N . THR A 1 222 ? 13.922 35.719 -0.169 1 98.31 222 THR A N 1
ATOM 1754 C CA . THR A 1 222 ? 13.102 36.219 -1.263 1 98.31 222 THR A CA 1
ATOM 1755 C C . THR A 1 222 ? 11.617 36.125 -0.917 1 98.31 222 THR A C 1
ATOM 1757 O O . THR A 1 222 ? 10.766 36.625 -1.655 1 98.31 222 THR A O 1
ATOM 1760 N N . ALA A 1 223 ? 11.242 35.594 0.256 1 98.25 223 ALA A N 1
ATOM 1761 C CA . ALA A 1 223 ? 9.859 35.312 0.64 1 98.25 223 ALA A CA 1
ATOM 1762 C C . ALA A 1 223 ? 9.086 36.625 0.821 1 98.25 223 ALA A C 1
ATOM 1764 O O . ALA A 1 223 ? 9.633 37.625 1.313 1 98.25 223 ALA A O 1
ATOM 1765 N N . ASN A 1 224 ? 7.766 36.625 0.369 1 97.88 224 ASN A N 1
ATOM 1766 C CA . ASN A 1 224 ? 6.828 37.656 0.813 1 97.88 224 ASN A CA 1
ATOM 1767 C C . ASN A 1 224 ? 6.445 37.469 2.277 1 97.88 224 ASN A C 1
ATOM 1769 O O . ASN A 1 224 ? 5.586 36.656 2.6 1 97.88 224 ASN A O 1
ATOM 1773 N N . LEU A 1 225 ? 7.035 38.25 3.119 1 98.19 225 LEU A N 1
ATOM 1774 C CA . LEU A 1 225 ? 6.973 38 4.551 1 98.19 225 LEU A CA 1
ATOM 1775 C C . LEU A 1 225 ? 5.566 38.25 5.09 1 98.19 225 LEU A C 1
ATOM 1777 O O . LEU A 1 225 ? 5.133 37.562 6.035 1 98.19 225 LEU A O 1
ATOM 1781 N N . LYS A 1 226 ? 4.844 39.156 4.535 1 96.5 226 LYS A N 1
ATOM 1782 C CA . LYS A 1 226 ? 3.461 39.406 4.949 1 96.5 226 LYS A CA 1
ATOM 1783 C C . LYS A 1 226 ? 2.594 38.188 4.66 1 96.5 226 LYS A C 1
ATOM 1785 O O . LYS A 1 226 ? 1.885 37.688 5.543 1 96.5 226 LYS A O 1
ATOM 1790 N N . VAL A 1 227 ? 2.688 37.656 3.459 1 96.44 227 VAL A N 1
ATOM 1791 C CA . VAL A 1 227 ? 1.927 36.469 3.051 1 96.44 227 VAL A CA 1
ATOM 1792 C C . VAL A 1 227 ? 2.357 35.281 3.881 1 96.44 227 VAL A C 1
ATOM 1794 O O . VAL A 1 227 ? 1.516 34.5 4.355 1 96.44 227 VAL A O 1
ATOM 1797 N N . ALA A 1 228 ? 3.666 35.125 4.066 1 98.06 228 ALA A N 1
ATOM 1798 C CA . ALA A 1 228 ? 4.195 34.031 4.871 1 98.06 228 ALA A CA 1
ATOM 1799 C C . ALA A 1 228 ? 3.627 34.062 6.289 1 98.06 228 ALA A C 1
ATOM 1801 O O . ALA A 1 228 ? 3.234 33.031 6.832 1 98.06 228 ALA A O 1
ATOM 1802 N N . SER A 1 229 ? 3.561 35.281 6.855 1 97.94 229 SER A N 1
ATOM 1803 C CA . SER A 1 229 ? 3.059 35.438 8.219 1 97.94 229 SER A CA 1
ATOM 1804 C C . SER A 1 229 ? 1.602 35 8.32 1 97.94 229 SER A C 1
ATOM 1806 O O . SER A 1 229 ? 1.221 34.281 9.258 1 97.94 229 SER A O 1
ATOM 1808 N N . GLU A 1 230 ? 0.766 35.312 7.363 1 97.06 230 GLU A N 1
ATOM 1809 C CA . GLU A 1 230 ? -0.657 35 7.367 1 97.06 230 GLU A CA 1
ATOM 1810 C C . GLU A 1 230 ? -0.877 33.5 7.172 1 97.06 230 GLU A C 1
ATOM 1812 O O . GLU A 1 230 ? -1.609 32.875 7.938 1 97.06 230 GLU A O 1
ATOM 1817 N N . ARG A 1 231 ? -0.213 32.906 6.207 1 97.38 231 ARG A N 1
ATOM 1818 C CA . ARG A 1 231 ? -0.447 31.531 5.832 1 97.38 231 ARG A CA 1
ATOM 1819 C C . ARG A 1 231 ? 0.189 30.578 6.84 1 97.38 231 ARG A C 1
ATOM 1821 O O . ARG A 1 231 ? -0.355 29.5 7.117 1 97.38 231 ARG A O 1
ATOM 1828 N N . ILE A 1 232 ? 1.332 30.938 7.453 1 98.56 232 ILE A N 1
ATOM 1829 C CA . ILE A 1 232 ? 1.958 30.125 8.492 1 98.56 232 ILE A CA 1
ATOM 1830 C C . ILE A 1 232 ? 1.131 30.203 9.773 1 98.56 232 ILE A C 1
ATOM 1832 O O . ILE A 1 232 ? 0.918 29.188 10.445 1 98.56 232 ILE A O 1
ATOM 1836 N N . ALA A 1 233 ? 0.6 31.422 10.078 1 98.38 233 ALA A N 1
ATOM 1837 C CA . ALA A 1 233 ? -0.254 31.562 11.258 1 98.38 233 ALA A CA 1
ATOM 1838 C C . ALA A 1 233 ? -1.515 30.719 11.117 1 98.38 233 ALA A C 1
ATOM 1840 O O . ALA A 1 233 ? -1.894 30 12.055 1 98.38 233 ALA A O 1
ATOM 1841 N N . MET A 1 234 ? -2.107 30.812 9.984 1 96.62 234 MET A N 1
ATOM 1842 C CA . MET A 1 234 ? -3.291 29.984 9.742 1 96.62 234 MET A CA 1
ATOM 1843 C C . MET A 1 234 ? -2.971 28.5 9.898 1 96.62 234 MET A C 1
ATOM 1845 O O . MET A 1 234 ? -3.67 27.781 10.609 1 96.62 234 MET A O 1
ATOM 1849 N N . GLY A 1 235 ? -1.901 28.047 9.32 1 97.56 235 GLY A N 1
ATOM 1850 C CA . GLY A 1 235 ? -1.511 26.656 9.375 1 97.56 235 GLY A CA 1
ATOM 1851 C C . GLY A 1 235 ? -1.154 26.188 10.773 1 97.56 235 GLY A C 1
ATOM 1852 O O . GLY A 1 235 ? -1.485 25.062 11.156 1 97.56 235 GLY A O 1
ATOM 1853 N N . LYS A 1 236 ? -0.508 27 11.562 1 98.5 236 LYS A N 1
ATOM 1854 C CA . LYS A 1 236 ? 0.01 26.594 12.867 1 98.5 236 LYS A CA 1
ATOM 1855 C C . LYS A 1 236 ? -1.076 26.672 13.938 1 98.5 236 LYS A C 1
ATOM 1857 O O . LYS A 1 236 ? -1.133 25.828 14.836 1 98.5 236 LYS A O 1
ATOM 1862 N N . PHE A 1 237 ? -1.997 27.656 13.82 1 98.44 237 PHE A N 1
ATOM 1863 C CA . PHE A 1 237 ? -2.816 27.953 14.992 1 98.44 237 PHE A CA 1
ATOM 1864 C C . PHE A 1 237 ? -4.246 27.469 14.789 1 98.44 237 PHE A C 1
ATOM 1866 O O . PHE A 1 237 ? -5.047 27.469 15.727 1 98.44 237 PHE A O 1
ATOM 1873 N N . THR A 1 238 ? -4.605 26.984 13.539 1 97.38 238 THR A N 1
ATOM 1874 C CA . THR A 1 238 ? -5.855 26.25 13.352 1 97.38 238 THR A CA 1
ATOM 1875 C C . THR A 1 238 ? -5.93 25.062 14.305 1 97.38 238 THR A C 1
ATOM 1877 O O . THR A 1 238 ? -4.945 24.344 14.484 1 97.38 238 THR A O 1
ATOM 1880 N N . ASN A 1 239 ? -7.07 24.953 15.023 1 98.25 239 ASN A N 1
ATOM 1881 C CA . ASN A 1 239 ? -7.297 23.875 15.977 1 98.25 239 ASN A CA 1
ATOM 1882 C C . ASN A 1 239 ? -6.293 23.922 17.125 1 98.25 239 ASN A C 1
ATOM 1884 O O . ASN A 1 239 ? -5.844 22.875 17.609 1 98.25 239 ASN A O 1
ATOM 1888 N N . ALA A 1 240 ? -5.855 25.156 17.484 1 98.44 240 ALA A N 1
ATOM 1889 C CA . ALA A 1 240 ? -4.859 25.422 18.516 1 98.44 240 ALA A CA 1
ATOM 1890 C C . ALA A 1 240 ? -3.582 24.625 18.266 1 98.44 240 ALA A C 1
ATOM 1892 O O . ALA A 1 240 ? -2.961 24.109 19.188 1 98.44 240 ALA A O 1
ATOM 1893 N N . GLY A 1 241 ? -3.256 24.438 17.062 1 98.44 241 GLY A N 1
ATOM 1894 C CA . GLY A 1 241 ? -2.008 23.812 16.656 1 98.44 241 GLY A CA 1
ATOM 1895 C C . GLY A 1 241 ? -2.053 22.297 16.734 1 98.44 241 GLY A C 1
ATOM 1896 O O . GLY A 1 241 ? -1.061 21.625 16.453 1 98.44 241 GLY A O 1
ATOM 1897 N N . GLN A 1 242 ? -3.209 21.688 17.109 1 98.44 242 GLN A N 1
ATOM 1898 C CA . GLN A 1 242 ? -3.361 20.234 17.188 1 98.44 242 GLN A CA 1
ATOM 1899 C C . GLN A 1 242 ? -3.676 19.641 15.82 1 98.44 242 GLN A C 1
ATOM 1901 O O . GLN A 1 242 ? -4.734 19.031 15.633 1 98.44 242 GLN A O 1
ATOM 1906 N N . THR A 1 243 ? -2.736 19.828 14.898 1 98.25 243 THR A N 1
ATOM 1907 C CA . THR A 1 243 ? -2.852 19.406 13.508 1 98.25 243 THR A CA 1
ATOM 1908 C C . THR A 1 243 ? -1.572 18.703 13.047 1 98.25 243 THR A C 1
ATOM 1910 O O . THR A 1 243 ? -0.479 19.266 13.164 1 98.25 243 THR A O 1
ATOM 1913 N N . CYS A 1 244 ? -1.646 17.562 12.484 1 97 244 CYS A N 1
ATOM 1914 C CA . CYS A 1 244 ? -0.5 16.703 12.18 1 97 244 CYS A CA 1
ATOM 1915 C C . CYS A 1 244 ? 0.372 17.328 11.102 1 97 244 CYS A C 1
ATOM 1917 O O . CYS A 1 244 ? 1.587 17.125 11.078 1 97 244 CYS A O 1
ATOM 1919 N N . VAL A 1 245 ? -0.258 18.141 10.195 1 97.88 245 VAL A N 1
ATOM 1920 C CA . VAL A 1 245 ? 0.509 18.75 9.109 1 97.88 245 VAL A CA 1
ATOM 1921 C C . VAL A 1 245 ? 0.803 20.203 9.438 1 97.88 245 VAL A C 1
ATOM 1923 O O . VAL A 1 245 ? 1.255 20.969 8.57 1 97.88 245 VAL A O 1
ATOM 1926 N N . ALA A 1 246 ? 0.591 20.656 10.633 1 98.38 246 ALA A N 1
ATOM 1927 C CA . ALA A 1 246 ? 0.879 22.047 11.008 1 98.38 246 ALA A CA 1
ATOM 1928 C C . ALA A 1 246 ? 2.377 22.328 10.953 1 98.38 246 ALA A C 1
ATOM 1930 O O . ALA A 1 246 ? 3.191 21.438 11.227 1 98.38 246 ALA A O 1
ATOM 1931 N N . PRO A 1 247 ? 2.73 23.594 10.555 1 98.62 247 PRO A N 1
ATOM 1932 C CA . PRO A 1 247 ? 4.121 23.984 10.797 1 98.62 247 PRO A CA 1
ATOM 1933 C C . PRO A 1 247 ? 4.578 23.672 12.227 1 98.62 247 PRO A C 1
ATOM 1935 O O . PRO A 1 247 ? 4.008 24.203 13.18 1 98.62 247 PRO A O 1
ATOM 1938 N N . ASP A 1 248 ? 5.641 22.844 12.281 1 98.62 248 ASP A N 1
ATOM 1939 C CA . ASP A 1 248 ? 6.094 22.453 13.609 1 98.62 248 ASP A CA 1
ATOM 1940 C C . ASP A 1 248 ? 7.297 23.281 14.055 1 98.62 248 ASP A C 1
ATOM 1942 O O . ASP A 1 248 ? 7.488 23.531 15.242 1 98.62 248 ASP A O 1
ATOM 1946 N N . TYR A 1 249 ? 8.141 23.656 13.102 1 98.81 249 TYR A N 1
ATOM 1947 C CA . TYR A 1 249 ? 9.25 24.578 13.336 1 98.81 249 TYR A CA 1
ATOM 1948 C C . TYR A 1 249 ? 9.633 25.312 12.055 1 98.81 249 TYR A C 1
ATOM 1950 O O . TYR A 1 249 ? 9.258 24.891 10.953 1 98.81 249 TYR A O 1
ATOM 1958 N N . ILE A 1 250 ? 10.375 26.469 12.234 1 98.88 250 ILE A N 1
ATOM 1959 C CA . ILE A 1 250 ? 10.773 27.297 11.094 1 98.88 250 ILE A CA 1
ATOM 1960 C C . ILE A 1 250 ? 12.297 27.375 11.031 1 98.88 250 ILE A C 1
ATOM 1962 O O . ILE A 1 250 ? 12.961 27.594 12.047 1 98.88 250 ILE A O 1
ATOM 1966 N N . LEU A 1 251 ? 12.844 27.062 9.867 1 98.88 251 LEU A N 1
ATOM 1967 C CA . LEU A 1 251 ? 14.188 27.469 9.484 1 98.88 251 LEU A CA 1
ATOM 1968 C C . LEU A 1 251 ? 14.148 28.719 8.617 1 98.88 251 LEU A C 1
ATOM 1970 O O . LEU A 1 251 ? 13.695 28.672 7.473 1 98.88 251 LEU A O 1
ATOM 1974 N N . ILE A 1 252 ? 14.664 29.859 9.133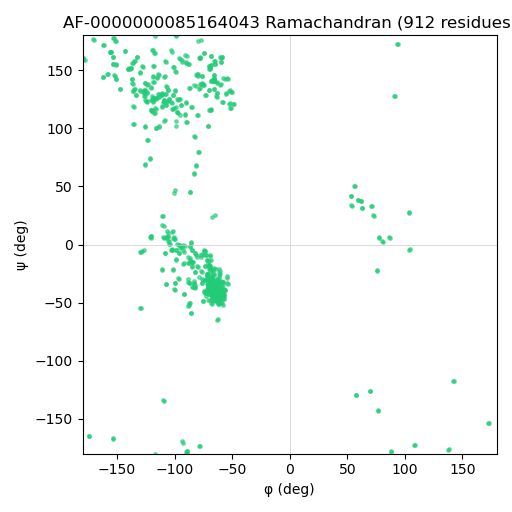 1 98.81 252 ILE A N 1
ATOM 1975 C CA . ILE A 1 252 ? 14.492 31.141 8.461 1 98.81 252 ILE A CA 1
ATOM 1976 C C . ILE A 1 252 ? 15.852 31.781 8.195 1 98.81 252 ILE A C 1
ATOM 1978 O O . ILE A 1 252 ? 16.75 31.734 9.039 1 98.81 252 ILE A O 1
ATOM 1982 N N . GLN A 1 253 ? 15.984 32.344 6.988 1 98.31 253 GLN A N 1
ATOM 1983 C CA . GLN A 1 253 ? 17.172 33.156 6.695 1 98.31 253 GLN A CA 1
ATOM 1984 C C . GLN A 1 253 ? 17.391 34.219 7.746 1 98.31 253 GLN A C 1
ATOM 1986 O O . GLN A 1 253 ? 16.484 35 8.039 1 98.31 253 GLN A O 1
ATOM 1991 N N . GLU A 1 254 ? 18.625 34.312 8.203 1 97.81 254 GLU A N 1
ATOM 1992 C CA . GLU A 1 254 ? 18.938 35.188 9.32 1 97.81 254 GLU A CA 1
ATOM 1993 C C . GLU A 1 254 ? 18.578 36.625 8.992 1 97.81 254 GLU A C 1
ATOM 1995 O O . GLU A 1 254 ? 18.078 37.344 9.852 1 97.81 254 GLU A O 1
ATOM 2000 N N . SER A 1 255 ? 18.719 37.062 7.805 1 97.75 255 SER A N 1
ATOM 2001 C CA . SER A 1 255 ? 18.594 38.438 7.387 1 97.75 255 SER A CA 1
ATOM 2002 C C . SER A 1 255 ? 17.141 38.906 7.449 1 97.75 255 SER A C 1
ATOM 2004 O O . SER A 1 255 ? 16.859 40.125 7.477 1 97.75 255 SER A O 1
ATOM 2006 N N . VAL A 1 256 ? 16.141 38 7.512 1 98.12 256 VAL A N 1
ATOM 2007 C CA . VAL A 1 256 ? 14.758 38.406 7.418 1 98.12 256 VAL A CA 1
ATOM 2008 C C . VAL A 1 256 ? 14 38 8.68 1 98.12 256 VAL A C 1
ATOM 2010 O O . VAL A 1 256 ? 12.781 38.188 8.766 1 98.12 256 VAL A O 1
ATOM 2013 N N . GLN A 1 257 ? 14.617 37.469 9.695 1 98.19 257 GLN A N 1
ATOM 2014 C CA . GLN A 1 257 ? 13.977 36.938 10.891 1 98.19 257 GLN A CA 1
ATOM 2015 C C . GLN A 1 257 ? 13.164 38 11.609 1 98.19 257 GLN A C 1
ATOM 2017 O O . GLN A 1 257 ? 11.984 37.812 11.914 1 98.19 257 GLN A O 1
ATOM 2022 N N . ASP A 1 258 ? 13.797 39.188 11.859 1 98.12 258 ASP A N 1
ATOM 2023 C CA . ASP A 1 258 ? 13.148 40.219 12.68 1 98.12 258 ASP A CA 1
ATOM 2024 C C . ASP A 1 258 ? 11.93 40.781 11.969 1 98.12 258 ASP A C 1
ATOM 2026 O O . ASP A 1 258 ? 10.891 41 12.594 1 98.12 258 ASP A O 1
ATOM 2030 N N . GLU A 1 259 ? 12.109 41 10.688 1 98.56 259 GLU A N 1
ATOM 2031 C CA . GLU A 1 259 ? 10.977 41.5 9.906 1 98.56 259 GLU A CA 1
ATOM 2032 C C . GLU A 1 259 ? 9.828 40.5 9.906 1 98.56 259 GLU A C 1
ATOM 2034 O O . GLU A 1 259 ? 8.656 40.875 9.992 1 98.56 259 GLU A O 1
ATOM 2039 N N . PHE A 1 260 ? 10.148 39.281 9.836 1 98.62 260 PHE A N 1
ATOM 2040 C CA . PHE A 1 260 ? 9.133 38.219 9.836 1 98.62 260 PHE A CA 1
ATOM 2041 C C . PHE A 1 260 ? 8.414 38.156 11.18 1 98.62 260 PHE A C 1
ATOM 2043 O O . PHE A 1 260 ? 7.191 38.031 11.234 1 98.62 260 PHE A O 1
ATOM 2050 N N . ILE A 1 261 ? 9.125 38.219 12.297 1 98.62 261 ILE A N 1
ATOM 2051 C CA . ILE A 1 261 ? 8.547 38.188 13.633 1 98.62 261 ILE A CA 1
ATOM 2052 C C . ILE A 1 261 ? 7.57 39.344 13.82 1 98.62 261 ILE A C 1
ATOM 2054 O O . ILE A 1 261 ? 6.484 39.156 14.383 1 98.62 261 ILE A O 1
ATOM 2058 N N . GLN A 1 262 ? 7.914 40.5 13.281 1 98.56 262 GLN A N 1
ATOM 2059 C CA . GLN A 1 262 ? 7.027 41.656 13.359 1 98.56 262 GLN A CA 1
ATOM 2060 C C . GLN A 1 262 ? 5.742 41.406 12.57 1 98.56 262 GLN A C 1
ATOM 2062 O O . GLN A 1 262 ? 4.648 41.719 13.047 1 98.56 262 GLN A O 1
ATOM 2067 N N . ALA A 1 263 ? 5.926 40.875 11.398 1 98.5 263 ALA A N 1
ATOM 2068 C CA . ALA A 1 263 ? 4.766 40.562 10.57 1 98.5 263 ALA A CA 1
ATOM 2069 C C . ALA A 1 263 ? 3.865 39.531 11.234 1 98.5 263 ALA A C 1
ATOM 2071 O O . ALA A 1 263 ? 2.639 39.656 11.203 1 98.5 263 ALA A O 1
ATOM 2072 N N . LEU A 1 264 ? 4.441 38.594 11.852 1 98.31 264 LEU A N 1
ATOM 2073 C CA . LEU A 1 264 ? 3.705 37.5 12.516 1 98.31 264 LEU A CA 1
ATOM 2074 C C . LEU A 1 264 ? 2.93 38.031 13.711 1 98.31 264 LEU A C 1
ATOM 2076 O O . LEU A 1 264 ? 1.79 37.625 13.953 1 98.31 264 LEU A O 1
ATOM 2080 N N . SER A 1 265 ? 3.559 38.938 14.453 1 98.31 265 SER A N 1
ATOM 2081 C CA . SER A 1 265 ? 2.895 39.562 15.594 1 98.31 265 SER A CA 1
ATOM 2082 C C . SER A 1 265 ? 1.631 40.281 15.164 1 98.31 265 SER A C 1
ATOM 2084 O O . SER A 1 265 ? 0.575 40.125 15.781 1 98.31 265 SER A O 1
ATOM 2086 N N . LYS A 1 266 ? 1.754 41 14.078 1 98.25 266 LYS A N 1
ATOM 2087 C CA . LYS A 1 266 ? 0.612 41.75 13.547 1 98.25 266 LYS A CA 1
ATOM 2088 C C . LYS A 1 266 ? -0.482 40.781 13.07 1 98.25 266 LYS A C 1
ATOM 2090 O O . LYS A 1 266 ? -1.667 41.031 13.32 1 98.25 266 LYS A O 1
ATOM 2095 N N . THR A 1 267 ? -0.126 39.75 12.453 1 97.94 267 THR A N 1
ATOM 2096 C CA . THR A 1 267 ? -1.07 38.75 11.93 1 97.94 267 THR A CA 1
ATOM 2097 C C . THR A 1 267 ? -1.836 38.094 13.07 1 97.94 267 THR A C 1
ATOM 2099 O O . THR A 1 267 ? -3.061 37.969 13.008 1 97.94 267 THR A O 1
ATOM 2102 N N . ILE A 1 268 ? -1.16 37.688 14.164 1 98.44 268 ILE A N 1
ATOM 2103 C CA . ILE A 1 268 ? -1.778 37 15.297 1 98.44 268 ILE A CA 1
ATOM 2104 C C . ILE A 1 268 ? -2.793 37.938 15.961 1 98.44 268 ILE A C 1
ATOM 2106 O O . ILE A 1 268 ? -3.889 37.5 16.328 1 98.44 268 ILE A O 1
ATOM 2110 N N . GLU A 1 269 ? -2.402 39.188 16.031 1 98.06 269 GLU A N 1
ATOM 2111 C CA . GLU A 1 269 ? -3.33 40.156 16.594 1 98.06 269 GLU A CA 1
ATOM 2112 C C . GLU A 1 269 ? -4.547 40.344 15.688 1 98.06 269 GLU A C 1
ATOM 2114 O O . GLU A 1 269 ? -5.672 40.469 16.172 1 98.06 269 GLU A O 1
ATOM 2119 N N . GLU A 1 270 ? -4.328 40.406 14.406 1 96.62 270 GLU A N 1
ATOM 2120 C CA . GLU A 1 270 ? -5.426 40.5 13.453 1 96.62 270 GLU A CA 1
ATOM 2121 C C . GLU A 1 270 ? -6.359 39.312 13.531 1 96.62 270 GLU A C 1
ATOM 2123 O O . GLU A 1 270 ? -7.582 39.469 13.43 1 96.62 270 GLU A O 1
ATOM 2128 N N . PHE A 1 271 ? -5.824 38.125 13.695 1 97.56 271 PHE A N 1
ATOM 2129 C CA . PHE A 1 271 ? -6.594 36.906 13.695 1 97.56 271 PHE A CA 1
ATOM 2130 C C . PHE A 1 271 ? -7.395 36.75 14.992 1 97.56 271 PHE A C 1
ATOM 2132 O O . PHE A 1 271 ? -8.586 36.438 14.953 1 97.56 271 PHE A O 1
ATOM 2139 N N . TYR A 1 272 ? -6.754 37.094 16.188 1 97.88 272 TYR A N 1
ATOM 2140 C CA . TYR A 1 272 ? -7.324 36.625 17.453 1 97.88 272 TYR A CA 1
ATOM 2141 C C . TYR A 1 272 ? -7.504 37.781 18.422 1 97.88 272 TYR A C 1
ATOM 2143 O O . TYR A 1 272 ? -7.996 37.594 19.547 1 97.88 272 TYR A O 1
ATOM 2151 N N . GLY A 1 273 ? -7.043 39 18.078 1 97.12 273 GLY A N 1
ATOM 2152 C CA . GLY A 1 273 ? -7.121 40.156 18.953 1 97.12 273 GLY A CA 1
ATOM 2153 C C . GLY A 1 273 ? -5.93 40.281 19.875 1 97.12 273 GLY A C 1
ATOM 2154 O O . GLY A 1 273 ? -5.02 39.469 19.844 1 97.12 273 GLY A O 1
ATOM 2155 N N . ARG A 1 274 ? -5.988 41.312 20.703 1 96.06 274 ARG A N 1
ATOM 2156 C CA . ARG A 1 274 ? -4.887 41.625 21.609 1 96.06 274 ARG A CA 1
ATOM 2157 C C . ARG A 1 274 ? -4.809 40.594 22.734 1 96.06 274 ARG A C 1
ATOM 2159 O O . ARG A 1 274 ? -3.742 40.375 23.312 1 96.06 274 ARG A O 1
ATOM 2166 N N . ASN A 1 275 ? -5.992 39.969 23.016 1 96.69 275 ASN A N 1
ATOM 2167 C CA . ASN A 1 275 ? -6.078 38.906 24 1 96.69 275 ASN A CA 1
ATOM 2168 C C . ASN A 1 275 ? -6.672 37.625 23.406 1 96.69 275 ASN A C 1
ATOM 2170 O O . ASN A 1 275 ? -7.867 37.375 23.562 1 96.69 275 ASN A O 1
ATOM 2174 N N . PRO A 1 276 ? -5.785 36.781 22.875 1 97.62 276 PRO A N 1
ATOM 2175 C CA . PRO A 1 276 ? -6.262 35.594 22.188 1 97.62 276 PRO A CA 1
ATOM 2176 C C . PRO A 1 276 ? -7.066 34.656 23.094 1 97.62 276 PRO A C 1
ATOM 2178 O O . PRO A 1 276 ? -7.895 33.906 22.609 1 97.62 276 PRO A O 1
ATOM 2181 N N . GLU A 1 277 ? -6.855 34.688 24.391 1 97.5 277 GLU A N 1
ATOM 2182 C CA . GLU A 1 277 ? -7.578 33.844 25.328 1 97.5 277 GLU A CA 1
ATOM 2183 C C . GLU A 1 277 ? -9.086 34.094 25.234 1 97.5 277 GLU A C 1
ATOM 2185 O O . GLU A 1 277 ? -9.875 33.156 25.422 1 97.5 277 GLU A O 1
ATOM 2190 N N . ASN A 1 278 ? -9.43 35.344 24.922 1 96.5 278 ASN A N 1
ATOM 2191 C CA . ASN A 1 278 ? -10.836 35.719 24.875 1 96.5 278 ASN A CA 1
ATOM 2192 C C . ASN A 1 278 ? -11.391 35.656 23.453 1 96.5 278 ASN A C 1
ATOM 2194 O O . ASN A 1 278 ? -12.562 35.969 23.234 1 96.5 278 ASN A O 1
ATOM 2198 N N . SER A 1 279 ? -10.594 35.312 22.516 1 97.19 279 SER A N 1
ATOM 2199 C CA . SER A 1 279 ? -11.039 35.25 21.125 1 97.19 279 SER A CA 1
ATOM 2200 C C . SER A 1 279 ? -12.008 34.094 20.891 1 97.19 279 SER A C 1
ATOM 2202 O O . SER A 1 279 ? -11.727 32.969 21.266 1 97.19 279 SER A O 1
ATOM 2204 N N . PRO A 1 280 ? -13.148 34.375 20.188 1 95.94 280 PRO A N 1
ATOM 2205 C CA . PRO A 1 280 ? -14.055 33.25 19.844 1 95.94 280 PRO A CA 1
ATOM 2206 C C . PRO A 1 280 ? -13.508 32.375 18.719 1 95.94 280 PRO A C 1
ATOM 2208 O O . PRO A 1 280 ? -14.07 31.328 18.422 1 95.94 280 PRO A O 1
ATOM 2211 N N . ASP A 1 281 ? -12.383 32.812 18.172 1 96.81 281 ASP A N 1
ATOM 2212 C CA . ASP A 1 281 ? -11.867 32.188 16.969 1 96.81 281 ASP A CA 1
ATOM 2213 C C . ASP A 1 281 ? -10.672 31.281 17.297 1 96.81 281 ASP A C 1
ATOM 2215 O O . ASP A 1 281 ? -10.062 30.688 16.391 1 96.81 281 ASP A O 1
ATOM 2219 N N . PHE A 1 282 ? -10.32 31.203 18.547 1 98.19 282 PHE A N 1
ATOM 2220 C CA . PHE A 1 282 ? -9.164 30.406 18.938 1 98.19 282 PHE A CA 1
ATOM 2221 C C . PHE A 1 282 ? -9.586 29.219 19.797 1 98.19 282 PHE A C 1
ATOM 2223 O O . PHE A 1 282 ? -10.32 29.391 20.781 1 98.19 282 PHE A O 1
ATOM 2230 N N . GLY A 1 283 ? -9.148 28 19.469 1 97.56 283 GLY A N 1
ATOM 2231 C CA . GLY A 1 283 ? -9.555 26.766 20.125 1 97.56 283 GLY A CA 1
ATOM 2232 C C . GLY A 1 283 ? -8.844 26.547 21.453 1 97.56 283 GLY A C 1
ATOM 2233 O O . GLY A 1 283 ? -8.234 27.453 22 1 97.56 283 GLY A O 1
ATOM 2234 N N . ARG A 1 284 ? -9.109 25.297 22.016 1 98.62 284 ARG A N 1
ATOM 2235 C CA . ARG A 1 284 ? -8.516 24.891 23.281 1 98.62 284 ARG A CA 1
ATOM 2236 C C . ARG A 1 284 ? -7.832 23.531 23.156 1 98.62 284 ARG A C 1
ATOM 2238 O O . ARG A 1 284 ? -8.141 22.766 22.234 1 98.62 284 ARG A O 1
ATOM 2245 N N . ILE A 1 285 ? -6.801 23.297 24.031 1 98.81 285 ILE A N 1
ATOM 2246 C CA . ILE A 1 285 ? -6.113 22 24.062 1 98.81 285 ILE A CA 1
ATOM 2247 C C . ILE A 1 285 ? -7.074 20.922 24.531 1 98.81 285 ILE A C 1
ATOM 2249 O O . ILE A 1 285 ? -7.871 21.141 25.438 1 98.81 285 ILE A O 1
ATOM 2253 N N . VAL A 1 286 ? -7.023 19.734 24 1 98.62 286 VAL A N 1
ATOM 2254 C CA . VAL A 1 286 ? -8.047 18.703 24.047 1 98.62 286 VAL A CA 1
ATOM 2255 C C . VAL A 1 286 ? -8.266 18.25 25.484 1 98.62 286 VAL A C 1
ATOM 2257 O O . VAL A 1 286 ? -9.406 17.984 25.906 1 98.62 286 VAL A O 1
ATOM 2260 N N . ASN A 1 287 ? -7.172 18.078 26.234 1 98.25 287 ASN A N 1
ATOM 2261 C CA . ASN A 1 287 ? -7.301 17.562 27.594 1 98.25 287 ASN A CA 1
ATOM 2262 C C . ASN A 1 287 ? -6.168 18.062 28.5 1 98.25 287 ASN A C 1
ATOM 2264 O O . ASN A 1 287 ? -5.238 18.719 28.016 1 98.25 287 ASN A O 1
ATOM 2268 N N . ARG A 1 288 ? -6.238 17.734 29.781 1 98.19 288 ARG A N 1
ATOM 2269 C CA . ARG A 1 288 ? -5.305 18.266 30.781 1 98.19 288 ARG A CA 1
ATOM 2270 C C . ARG A 1 288 ? -3.918 17.656 30.594 1 98.19 288 ARG A C 1
ATOM 2272 O O . ARG A 1 288 ? -2.908 18.328 30.797 1 98.19 288 ARG A O 1
ATOM 2279 N N . LYS A 1 289 ? -3.914 16.453 30.25 1 98.12 289 LYS A N 1
ATOM 2280 C CA . LYS A 1 289 ? -2.631 15.781 30.062 1 98.12 289 LYS A CA 1
ATOM 2281 C C . LYS A 1 289 ? -1.822 16.438 28.938 1 98.12 289 LYS A C 1
ATOM 2283 O O . LYS A 1 289 ? -0.642 16.734 29.125 1 98.12 289 LYS A O 1
ATOM 2288 N N . HIS A 1 290 ? -2.463 16.609 27.797 1 98.31 290 HIS A N 1
ATOM 2289 C CA . HIS A 1 290 ? -1.783 17.25 26.656 1 98.31 290 HIS A CA 1
ATOM 2290 C C . HIS A 1 290 ? -1.444 18.703 26.969 1 98.31 290 HIS A C 1
ATOM 2292 O O . HIS A 1 290 ? -0.378 19.188 26.578 1 98.31 290 HIS A O 1
ATOM 2298 N N . PHE A 1 291 ? -2.336 19.375 27.719 1 98.69 291 PHE A N 1
ATOM 2299 C CA . PHE A 1 291 ? -2.072 20.734 28.156 1 98.69 291 PHE A CA 1
ATOM 2300 C C . PHE A 1 291 ? -0.809 20.797 29.016 1 98.69 291 PHE A C 1
ATOM 2302 O O . PHE A 1 291 ? 0.073 21.625 28.766 1 98.69 291 PHE A O 1
ATOM 2309 N N . ALA A 1 292 ? -0.704 19.891 29.906 1 98.75 292 ALA A N 1
ATOM 2310 C CA . ALA A 1 292 ? 0.444 19.859 30.812 1 98.75 292 ALA A CA 1
ATOM 2311 C C . ALA A 1 292 ? 1.737 19.609 30.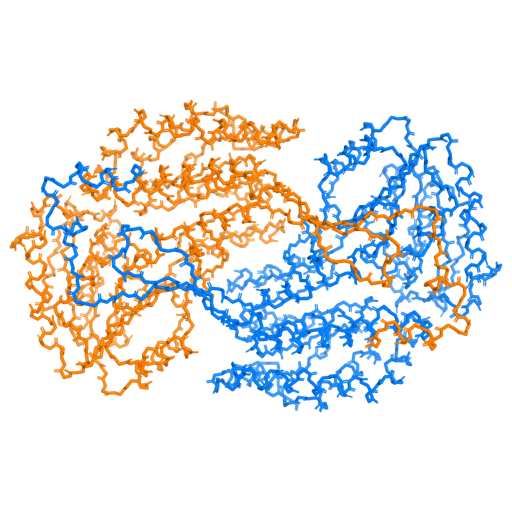047 1 98.75 292 ALA A C 1
ATOM 2313 O O . ALA A 1 292 ? 2.773 20.203 30.344 1 98.75 292 ALA A O 1
ATOM 2314 N N . ARG A 1 293 ? 1.682 18.766 29.078 1 98.38 293 ARG A N 1
ATOM 2315 C CA . ARG A 1 293 ? 2.846 18.469 28.25 1 98.38 293 ARG A CA 1
ATOM 2316 C C . ARG A 1 293 ? 3.338 19.734 27.547 1 98.38 293 ARG A C 1
ATOM 2318 O O . ARG A 1 293 ? 4.535 20.031 27.562 1 98.38 293 ARG A O 1
ATOM 2325 N N . LEU A 1 294 ? 2.453 20.5 27 1 98.69 294 LEU A N 1
ATOM 2326 C CA . LEU A 1 294 ? 2.801 21.703 26.266 1 98.69 294 LEU A CA 1
ATOM 2327 C C . LEU A 1 294 ? 3.346 22.781 27.203 1 98.69 294 LEU A C 1
ATOM 2329 O O . LEU A 1 294 ? 4.305 23.469 26.875 1 98.69 294 LEU A O 1
ATOM 2333 N N . GLN A 1 295 ? 2.691 22.844 28.344 1 98.44 295 GLN A N 1
ATOM 2334 C CA . GLN A 1 295 ? 3.166 23.797 29.344 1 98.44 295 GLN A CA 1
ATOM 2335 C C . GLN A 1 295 ? 4.594 23.484 29.781 1 98.44 295 GLN A C 1
ATOM 2337 O O . GLN A 1 295 ? 5.426 24.391 29.906 1 98.44 295 GLN A O 1
ATOM 2342 N N . HIS A 1 296 ? 4.926 22.234 29.938 1 98.25 296 HIS A N 1
ATOM 2343 C CA . HIS A 1 296 ? 6.262 21.812 30.344 1 98.25 296 HIS A CA 1
ATOM 2344 C C . HIS A 1 296 ? 7.277 22.047 29.234 1 98.25 296 HIS A C 1
ATOM 2346 O O . HIS A 1 296 ? 8.422 22.438 29.5 1 98.25 296 HIS A O 1
ATOM 2352 N N . LEU A 1 297 ? 6.891 21.859 28 1 98.25 297 LEU A N 1
ATOM 2353 C CA . LEU A 1 297 ? 7.773 22.125 26.875 1 98.25 297 LEU A CA 1
ATOM 2354 C C . LEU A 1 297 ? 8.188 23.594 26.844 1 98.25 297 LEU A C 1
ATOM 2356 O O . LEU A 1 297 ? 9.359 23.906 26.625 1 98.25 297 LEU A O 1
ATOM 2360 N N . LEU A 1 298 ? 7.219 24.469 27.094 1 97.94 298 LEU A N 1
ATOM 2361 C CA . LEU A 1 298 ? 7.473 25.906 27.078 1 97.94 298 LEU A CA 1
ATOM 2362 C C . LEU A 1 298 ? 8.398 26.297 28.234 1 97.94 298 LEU A C 1
ATOM 2364 O O . LEU A 1 298 ? 9.32 27.094 28.047 1 97.94 298 LEU A O 1
ATOM 2368 N N . GLN A 1 299 ? 8.18 25.672 29.344 1 97.44 299 GLN A N 1
ATOM 2369 C CA . GLN A 1 299 ? 8.969 25.984 30.531 1 97.44 299 GLN A CA 1
ATOM 2370 C C . GLN A 1 299 ? 10.406 25.484 30.391 1 97.44 299 GLN A C 1
ATOM 2372 O O . GLN A 1 299 ? 11.344 26.141 30.844 1 97.44 299 GLN A O 1
ATOM 2377 N N . ASP A 1 300 ? 10.562 24.375 29.719 1 97.81 300 ASP A N 1
ATOM 2378 C CA . ASP A 1 300 ? 11.867 23.719 29.625 1 97.81 300 ASP A CA 1
ATOM 2379 C C . ASP A 1 300 ? 12.672 24.266 28.438 1 97.81 300 ASP A C 1
ATOM 2381 O O . ASP A 1 300 ? 13.867 24 28.328 1 97.81 300 ASP A O 1
ATOM 2385 N N . SER A 1 301 ? 12.016 25.047 27.578 1 98.06 301 SER A N 1
ATOM 2386 C CA . SER A 1 301 ? 12.703 25.594 26.406 1 98.06 301 SER A CA 1
ATOM 2387 C C . SER A 1 301 ? 13.789 26.578 26.812 1 98.06 301 SER A C 1
ATOM 2389 O O . SER A 1 301 ? 13.609 27.359 27.75 1 98.06 301 SER A O 1
ATOM 2391 N N . THR A 1 302 ? 14.938 26.531 26.016 1 96.94 302 THR A N 1
ATOM 2392 C CA . THR A 1 302 ? 16.031 27.469 26.266 1 96.94 302 THR A CA 1
ATOM 2393 C C . THR A 1 302 ? 15.953 28.656 25.297 1 96.94 302 THR A C 1
ATOM 2395 O O . THR A 1 302 ? 16.797 29.547 25.344 1 96.94 302 THR A O 1
ATOM 2398 N N . GLY A 1 303 ? 14.945 28.625 24.438 1 97.81 303 GLY A N 1
ATOM 2399 C CA . GLY A 1 303 ? 14.75 29.734 23.516 1 97.81 303 GLY A CA 1
ATOM 2400 C C . GLY A 1 303 ? 14.062 30.922 24.172 1 97.81 303 GLY A C 1
ATOM 2401 O O . GLY A 1 303 ? 13.719 30.891 25.344 1 97.81 303 GLY A O 1
ATOM 2402 N N . ASP A 1 304 ? 13.938 32.062 23.375 1 98.12 304 ASP A N 1
ATOM 2403 C CA . ASP A 1 304 ? 13.305 33.281 23.844 1 98.12 304 ASP A CA 1
ATOM 2404 C C . ASP A 1 304 ? 11.867 33.375 23.359 1 98.12 304 ASP A C 1
ATOM 2406 O O . ASP A 1 304 ? 11.617 33.469 22.156 1 98.12 304 ASP A O 1
ATOM 2410 N N . VAL A 1 305 ? 10.922 33.406 24.328 1 98.5 305 VAL A N 1
ATOM 2411 C CA . VAL A 1 305 ? 9.539 33.656 23.953 1 98.5 305 VAL A CA 1
ATOM 2412 C C . VAL A 1 305 ? 9.391 35.125 23.5 1 98.5 305 VAL A C 1
ATOM 2414 O O . VAL A 1 305 ? 9.547 36.031 24.312 1 98.5 305 VAL A O 1
ATOM 2417 N N . VAL A 1 306 ? 9.055 35.344 22.234 1 98.38 306 VAL A N 1
ATOM 2418 C CA . VAL A 1 306 ? 9.016 36.688 21.703 1 98.38 306 VAL A CA 1
ATOM 2419 C C . VAL A 1 306 ? 7.574 37.094 21.422 1 98.38 306 VAL A C 1
ATOM 2421 O O . VAL A 1 306 ? 7.27 38.281 21.297 1 98.38 306 VAL A O 1
ATOM 2424 N N . ILE A 1 307 ? 6.699 36.219 21.266 1 98.19 307 ILE A N 1
ATOM 2425 C CA . ILE A 1 307 ? 5.258 36.406 21.172 1 98.19 307 ILE A CA 1
ATOM 2426 C C . ILE A 1 307 ? 4.535 35.375 22.031 1 98.19 307 ILE A C 1
ATOM 2428 O O . ILE A 1 307 ? 4.879 34.188 22.016 1 98.19 307 ILE A O 1
ATOM 2432 N N . GLY A 1 308 ? 3.504 35.75 22.859 1 98.12 308 GLY A N 1
ATOM 2433 C CA . GLY A 1 308 ? 2.688 34.812 23.625 1 98.12 308 GLY A CA 1
ATOM 2434 C C . GLY A 1 308 ? 3.391 34.281 24.859 1 98.12 308 GLY A C 1
ATOM 2435 O O . GLY A 1 308 ? 4.051 35.031 25.578 1 98.12 308 GLY A O 1
ATOM 2436 N N . GLY A 1 309 ? 3.168 33 25.188 1 97.88 309 GLY A N 1
ATOM 2437 C CA . GLY A 1 309 ? 3.762 32.344 26.328 1 97.88 309 GLY A CA 1
ATOM 2438 C C . GLY A 1 309 ? 2.785 32.156 27.484 1 97.88 309 GLY A C 1
ATOM 2439 O O . GLY A 1 309 ? 3.088 31.453 28.453 1 97.88 309 GLY A O 1
ATOM 2440 N N . GLU A 1 310 ? 1.586 32.656 27.359 1 97.94 310 GLU A N 1
ATOM 2441 C CA . GLU A 1 310 ? 0.587 32.531 28.422 1 97.94 310 GLU A CA 1
ATOM 2442 C C . GLU A 1 310 ? -0.12 31.188 28.359 1 97.94 310 GLU A C 1
ATOM 2444 O O . GLU A 1 310 ? -0.419 30.672 27.281 1 97.94 310 GLU A O 1
ATOM 2449 N N . THR A 1 311 ? -0.306 30.594 29.516 1 98.38 311 THR A N 1
ATOM 2450 C CA . THR A 1 311 ? -1.076 29.359 29.656 1 98.38 311 THR A CA 1
ATOM 2451 C C . THR A 1 311 ? -2.111 29.484 30.766 1 98.38 311 THR A C 1
ATOM 2453 O O . THR A 1 311 ? -1.953 30.281 31.688 1 98.38 311 THR A O 1
ATOM 2456 N N . ASN A 1 312 ? -3.238 28.812 30.625 1 98.44 312 ASN A N 1
ATOM 2457 C CA . ASN A 1 312 ? -4.281 28.719 31.641 1 98.44 312 ASN A CA 1
ATOM 2458 C C . ASN A 1 312 ? -4.805 27.297 31.781 1 98.44 312 ASN A C 1
ATOM 2460 O O . ASN A 1 312 ? -5.578 26.828 30.938 1 98.44 312 ASN A O 1
ATOM 2464 N N . PRO A 1 313 ? -4.414 26.562 32.844 1 97.62 313 PRO A N 1
ATOM 2465 C CA . PRO A 1 313 ? -4.805 25.156 33.031 1 97.62 313 PRO A CA 1
ATOM 2466 C C . PRO A 1 313 ? -6.312 24.984 33.156 1 97.62 313 PRO A C 1
ATOM 2468 O O . PRO A 1 313 ? -6.859 23.953 32.719 1 97.62 313 PRO A O 1
ATOM 2471 N N . GLU A 1 314 ? -7.035 25.953 33.719 1 97.12 314 GLU A N 1
ATOM 2472 C CA . GLU A 1 314 ? -8.469 25.844 33.969 1 97.12 314 GLU A CA 1
ATOM 2473 C C . GLU A 1 314 ? -9.242 25.734 32.656 1 97.12 314 GLU A C 1
ATOM 2475 O O . GLU A 1 314 ? -10.219 25 32.562 1 97.12 314 GLU A O 1
ATOM 2480 N N . SER A 1 315 ? -8.797 26.453 31.656 1 97.44 315 SER A N 1
ATOM 2481 C CA . SER A 1 315 ? -9.469 26.453 30.359 1 97.44 315 SER A CA 1
ATOM 2482 C C . SER A 1 315 ? -8.664 25.703 29.312 1 97.44 315 SER A C 1
ATOM 2484 O O . SER A 1 315 ? -8.992 25.734 28.125 1 97.44 315 SER A O 1
ATOM 2486 N N . ARG A 1 316 ? -7.605 25.078 29.703 1 98.44 316 ARG A N 1
ATOM 2487 C CA . ARG A 1 316 ? -6.699 24.375 28.797 1 98.44 316 ARG A CA 1
ATOM 2488 C C . ARG A 1 316 ? -6.234 25.281 27.672 1 98.44 316 ARG A C 1
ATOM 2490 O O . ARG A 1 316 ? -6.234 24.875 26.5 1 98.44 316 ARG A O 1
ATOM 2497 N N . TYR A 1 317 ? -5.93 26.516 28.047 1 98.62 317 TYR A N 1
ATOM 2498 C CA . TYR A 1 317 ? -5.516 27.531 27.094 1 98.62 317 TYR A CA 1
ATOM 2499 C C . TYR A 1 317 ? -3.998 27.625 27.016 1 98.62 317 TYR A C 1
ATOM 2501 O O . TYR A 1 317 ? -3.322 27.703 28.047 1 98.62 317 TYR A O 1
ATOM 2509 N N . VAL A 1 318 ? -3.467 27.5 25.812 1 98.81 318 VAL A N 1
ATOM 2510 C CA . VAL A 1 318 ? -2.098 27.875 25.469 1 98.81 318 VAL A CA 1
ATOM 2511 C C . VAL A 1 318 ? -2.109 28.938 24.375 1 98.81 318 VAL A C 1
ATOM 2513 O O . VAL A 1 318 ? -2.756 28.781 23.344 1 98.81 318 VAL A O 1
ATOM 2516 N N . SER A 1 319 ? -1.475 30.078 24.594 1 98.62 319 SER A N 1
ATOM 2517 C CA . SER A 1 319 ? -1.505 31.188 23.641 1 98.62 319 SER A CA 1
ATOM 2518 C C . SER A 1 319 ? -0.728 30.844 22.375 1 98.62 319 SER A C 1
ATOM 2520 O O . SER A 1 319 ? 0.155 29.984 22.391 1 98.62 319 SER A O 1
ATOM 2522 N N . PRO A 1 320 ? -1.151 31.469 21.188 1 98.81 320 PRO A N 1
ATOM 2523 C CA . PRO A 1 320 ? -0.193 31.438 20.078 1 98.81 320 PRO A CA 1
ATOM 2524 C C . PRO A 1 320 ? 1.192 31.938 20.484 1 98.81 320 PRO A C 1
ATOM 2526 O O . PRO A 1 320 ? 1.344 33.094 20.891 1 98.81 320 PRO A O 1
ATOM 2529 N N . THR A 1 321 ? 2.197 31.016 20.391 1 98.88 321 THR A N 1
ATOM 2530 C CA . THR A 1 321 ? 3.498 31.328 20.969 1 98.88 321 THR A CA 1
ATOM 2531 C C . THR A 1 321 ? 4.605 31.172 19.938 1 98.88 321 THR A C 1
ATOM 2533 O O . THR A 1 321 ? 4.633 30.172 19.203 1 98.88 321 THR A O 1
ATOM 2536 N N . ILE A 1 322 ? 5.48 32.188 19.859 1 98.81 322 ILE A N 1
ATOM 2537 C CA . ILE A 1 322 ? 6.668 32.125 19.016 1 98.81 322 ILE A CA 1
ATOM 2538 C C . ILE A 1 322 ? 7.922 32.125 19.891 1 98.81 322 ILE A C 1
ATOM 2540 O O . ILE A 1 322 ? 8.078 33 20.75 1 98.81 322 ILE A O 1
ATOM 2544 N N . VAL A 1 323 ? 8.805 31.156 19.688 1 98.81 323 VAL A N 1
ATOM 2545 C CA . VAL A 1 323 ? 10.047 31.031 20.453 1 98.81 323 VAL A CA 1
ATOM 2546 C C . VAL A 1 323 ? 11.242 31.203 19.516 1 98.81 323 VAL A C 1
ATOM 2548 O O . VAL A 1 323 ? 11.438 30.391 18.609 1 98.81 323 VAL A O 1
ATOM 2551 N N . LYS A 1 324 ? 12.047 32.25 19.734 1 98.12 324 LYS A N 1
ATOM 2552 C CA . LYS A 1 324 ? 13.211 32.562 18.922 1 98.12 324 LYS A CA 1
ATOM 2553 C C . LYS A 1 324 ? 14.484 31.953 19.5 1 98.12 324 LYS A C 1
ATOM 2555 O O . LYS A 1 324 ? 14.492 31.531 20.656 1 98.12 324 LYS A O 1
ATOM 2560 N N . ASP A 1 325 ? 15.578 31.766 18.656 1 97.19 325 ASP A N 1
ATOM 2561 C CA . ASP A 1 325 ? 16.906 31.312 19.031 1 97.19 325 ASP A CA 1
ATOM 2562 C C . ASP A 1 325 ? 16.859 29.906 19.625 1 97.19 325 ASP A C 1
ATOM 2564 O O . ASP A 1 325 ? 17.516 29.625 20.641 1 97.19 325 ASP A O 1
ATOM 2568 N N . VAL A 1 326 ? 16 29.094 19.078 1 98.12 326 VAL A N 1
ATOM 2569 C CA . VAL A 1 326 ? 15.883 27.703 19.5 1 98.12 326 VAL A CA 1
ATOM 2570 C C . VAL A 1 326 ? 17.016 26.875 18.891 1 98.12 326 VAL A C 1
ATOM 2572 O O . VAL A 1 326 ? 17.359 27.047 17.719 1 98.12 326 VAL A O 1
ATOM 2575 N N . LYS A 1 327 ? 17.609 25.953 19.734 1 97.19 327 LYS A N 1
ATOM 2576 C CA . LYS A 1 327 ? 18.672 25.078 19.281 1 97.19 327 LYS A CA 1
ATOM 2577 C C . LYS A 1 327 ? 18.156 23.672 19.016 1 97.19 327 LYS A C 1
ATOM 2579 O O . LYS A 1 327 ? 17.047 23.312 19.422 1 97.19 327 LYS A O 1
ATOM 2584 N N . ALA A 1 328 ? 19 22.906 18.328 1 96.81 328 ALA A N 1
ATOM 2585 C CA . ALA A 1 328 ? 18.594 21.562 17.906 1 96.81 328 ALA A CA 1
ATOM 2586 C C . ALA A 1 328 ? 18.281 20.672 19.109 1 96.81 328 ALA A C 1
ATOM 2588 O O . ALA A 1 328 ? 17.406 19.797 19.031 1 96.81 328 ALA A O 1
ATOM 2589 N N . GLU A 1 329 ? 18.859 20.906 20.234 1 96.94 329 GLU A N 1
ATOM 2590 C CA . GLU A 1 329 ? 18.719 20.047 21.406 1 96.94 329 GLU A CA 1
ATOM 2591 C C . GLU A 1 329 ? 17.578 20.516 22.297 1 96.94 329 GLU A C 1
ATOM 2593 O O . GLU A 1 329 ? 17.219 19.844 23.266 1 96.94 329 GLU A O 1
ATOM 2598 N N . ASP A 1 330 ? 16.969 21.672 21.922 1 98.06 330 ASP A N 1
ATOM 2599 C CA . ASP A 1 330 ? 15.852 22.203 22.703 1 98.06 330 ASP A CA 1
ATOM 2600 C C . ASP A 1 330 ? 14.719 21.188 22.797 1 98.06 330 ASP A C 1
ATOM 2602 O O . ASP A 1 330 ? 14.43 20.484 21.828 1 98.06 330 ASP A O 1
ATOM 2606 N N . PRO A 1 331 ? 14.031 21.125 23.984 1 97.88 331 PRO A N 1
ATOM 2607 C CA . PRO A 1 331 ? 12.906 20.203 24.125 1 97.88 331 PRO A CA 1
ATOM 2608 C C . PRO A 1 331 ? 11.844 20.375 23.047 1 97.88 331 PRO A C 1
ATOM 2610 O O . PRO A 1 331 ? 11.227 19.406 22.609 1 97.88 331 PRO A O 1
ATOM 2613 N N . LEU A 1 332 ? 11.703 21.562 22.484 1 98.5 332 LEU A N 1
ATOM 2614 C CA . LEU A 1 332 ? 10.711 21.875 21.469 1 98.5 332 LEU A CA 1
ATOM 2615 C C . LEU A 1 332 ? 11.062 21.172 20.156 1 98.5 332 LEU A C 1
ATOM 2617 O O . LEU A 1 332 ? 10.227 21.078 19.25 1 98.5 332 LEU A O 1
ATOM 2621 N N . MET A 1 333 ? 12.305 20.656 20.047 1 97.88 333 MET A N 1
ATOM 2622 C CA . MET A 1 333 ? 12.773 20.125 18.766 1 97.88 333 MET A CA 1
ATOM 2623 C C . MET A 1 333 ? 12.898 18.609 18.812 1 97.88 333 MET A C 1
ATOM 2625 O O . MET A 1 333 ? 13.32 17.984 17.844 1 97.88 333 MET A O 1
ATOM 2629 N N . GLN A 1 334 ? 12.445 17.969 19.953 1 95.19 334 GLN A N 1
ATOM 2630 C CA . GLN A 1 334 ? 12.688 16.547 20.141 1 95.19 334 GLN A CA 1
ATOM 2631 C C . GLN A 1 334 ? 11.531 15.711 19.594 1 95.19 334 GLN A C 1
ATOM 2633 O O . GLN A 1 334 ? 11.75 14.695 18.922 1 95.19 334 GLN A O 1
ATOM 2638 N N . GLU A 1 335 ? 10.266 16.125 19.844 1 94.56 335 GLU A N 1
ATOM 2639 C CA . GLU A 1 335 ? 9.07 15.453 19.344 1 94.56 335 GLU A CA 1
ATOM 2640 C C . GLU A 1 335 ? 8.094 16.453 18.734 1 94.56 335 GLU A C 1
ATOM 2642 O O . GLU A 1 335 ? 8.227 17.656 18.938 1 94.56 335 GLU A O 1
ATOM 2647 N N . GLU A 1 336 ? 7.172 15.914 17.922 1 97.19 336 GLU A N 1
ATOM 2648 C CA . GLU A 1 336 ? 6.102 16.766 17.406 1 97.19 336 GLU A CA 1
ATOM 2649 C C . GLU A 1 336 ? 5.422 17.531 18.531 1 97.19 336 GLU A C 1
ATOM 2651 O O . GLU A 1 336 ? 5.035 16.953 19.547 1 97.19 336 GLU A O 1
ATOM 2656 N N . ILE A 1 337 ? 5.273 18.812 18.312 1 98.31 337 ILE A N 1
ATOM 2657 C CA . ILE A 1 337 ? 4.746 19.688 19.359 1 98.31 337 ILE A CA 1
ATOM 2658 C C . ILE A 1 337 ? 3.238 19.484 19.484 1 98.31 337 ILE A C 1
ATOM 2660 O O . ILE A 1 337 ? 2.73 19.25 20.594 1 98.31 337 ILE A O 1
ATOM 2664 N N . PHE A 1 338 ? 2.543 19.5 18.375 1 98.25 338 PHE A N 1
ATOM 2665 C CA . PHE A 1 338 ? 1.104 19.266 18.359 1 98.25 338 PHE A CA 1
ATOM 2666 C C . PHE A 1 338 ? 0.384 20.234 19.281 1 98.25 338 PHE A C 1
ATOM 2668 O O . PHE A 1 338 ? -0.426 19.828 20.125 1 98.25 338 PHE A O 1
ATOM 2675 N N . GLY A 1 339 ? 0.664 21.547 19.156 1 98.69 339 GLY A N 1
ATOM 2676 C CA . GLY A 1 339 ? 0.156 22.688 19.922 1 98.69 339 GLY A CA 1
ATOM 2677 C C . GLY A 1 339 ? 0.541 24.016 19.328 1 98.69 339 GLY A C 1
ATOM 2678 O O . GLY A 1 339 ? 1.241 24.078 18.312 1 98.69 339 GLY A O 1
ATOM 2679 N N . PRO A 1 340 ? 0.061 25.094 19.922 1 98.81 340 PRO A N 1
ATOM 2680 C CA . PRO A 1 340 ? 0.222 26.422 19.312 1 98.81 340 PRO A CA 1
ATOM 2681 C C . PRO A 1 340 ? 1.541 27.078 19.688 1 98.81 340 PRO A C 1
ATOM 2683 O O . PRO A 1 340 ? 1.565 28.281 20 1 98.81 340 PRO A O 1
ATOM 2686 N N . ILE A 1 341 ? 2.664 26.297 19.625 1 98.88 341 ILE A N 1
ATOM 2687 C CA . ILE A 1 341 ? 4.02 26.766 19.891 1 98.88 341 ILE A CA 1
ATOM 2688 C C . ILE A 1 341 ? 4.875 26.594 18.641 1 98.88 341 ILE A C 1
ATOM 2690 O O . ILE A 1 341 ? 4.938 25.5 18.062 1 98.88 341 ILE A O 1
ATOM 2694 N N . LEU A 1 342 ? 5.543 27.688 18.172 1 98.81 342 LEU A N 1
ATOM 2695 C CA . LEU A 1 342 ? 6.297 27.672 16.922 1 98.81 342 LEU A CA 1
ATOM 2696 C C . LEU A 1 342 ? 7.734 28.125 17.141 1 98.81 342 LEU A C 1
ATOM 2698 O O . LEU A 1 342 ? 8 29.312 17.266 1 98.81 342 LEU A O 1
ATOM 2702 N N . PRO A 1 343 ? 8.672 27.188 17.203 1 98.75 343 PRO A N 1
ATOM 2703 C CA . PRO A 1 343 ? 10.086 27.547 17.344 1 98.75 343 PRO A CA 1
ATOM 2704 C C . PRO A 1 343 ? 10.703 28.047 16.047 1 98.75 343 PRO A C 1
ATOM 2706 O O . PRO A 1 343 ? 10.367 27.562 14.969 1 98.75 343 PRO A O 1
ATOM 2709 N N . LEU A 1 344 ? 11.633 29.016 16.172 1 98.5 344 LEU A N 1
ATOM 2710 C CA . LEU A 1 344 ? 12.375 29.594 15.062 1 98.5 344 LEU A CA 1
ATOM 2711 C C . LEU A 1 344 ? 13.875 29.328 15.211 1 98.5 344 LEU A C 1
ATOM 2713 O O . LEU A 1 344 ? 14.445 29.578 16.281 1 98.5 344 LEU A O 1
ATOM 2717 N N . MET A 1 345 ? 14.375 28.75 14.18 1 98.44 345 MET A N 1
ATOM 2718 C CA . MET A 1 345 ? 15.82 28.594 14.016 1 98.44 345 MET A CA 1
ATOM 2719 C C . MET A 1 345 ? 16.312 29.312 12.766 1 98.44 345 MET A C 1
ATOM 2721 O O . MET A 1 345 ? 15.617 29.344 11.75 1 98.44 345 MET A O 1
ATOM 2725 N N . THR A 1 346 ? 17.578 29.906 12.867 1 98.19 346 THR A N 1
ATOM 2726 C CA . THR A 1 346 ? 18.109 30.625 11.711 1 98.19 346 THR A CA 1
ATOM 2727 C C . THR A 1 346 ? 19.109 29.781 10.945 1 98.19 346 THR A C 1
ATOM 2729 O O . THR A 1 346 ? 19.656 28.812 11.492 1 98.19 346 THR A O 1
ATOM 2732 N N . TYR A 1 347 ? 19.25 30.031 9.656 1 97.94 347 TYR A N 1
ATOM 2733 C CA . TYR A 1 347 ? 20.328 29.516 8.836 1 97.94 347 TYR A CA 1
ATOM 2734 C C . TYR A 1 347 ? 20.922 30.609 7.949 1 97.94 347 TYR A C 1
ATOM 2736 O O . TYR A 1 347 ? 20.312 31.656 7.762 1 97.94 347 TYR A O 1
ATOM 2744 N N . THR A 1 348 ? 22.203 30.422 7.473 1 97.5 348 THR A N 1
ATOM 2745 C CA . THR A 1 348 ? 22.859 31.391 6.59 1 97.5 348 THR A CA 1
ATOM 2746 C C . THR A 1 348 ? 22.953 30.844 5.168 1 97.5 348 THR A C 1
ATOM 2748 O O . THR A 1 348 ? 22.812 31.594 4.199 1 97.5 348 THR A O 1
ATOM 2751 N N . GLU A 1 349 ? 23.141 29.516 5.07 1 97.44 349 GLU A N 1
ATOM 2752 C CA . GLU A 1 349 ? 23.219 28.844 3.777 1 97.44 349 GLU A CA 1
ATOM 2753 C C . GLU A 1 349 ? 22.125 27.781 3.641 1 97.44 349 GLU A C 1
ATOM 2755 O O . GLU A 1 349 ? 21.891 27 4.57 1 97.44 349 GLU A O 1
ATOM 2760 N N . LEU A 1 350 ? 21.5 27.812 2.418 1 97.81 350 LEU A N 1
ATOM 2761 C CA . LEU A 1 350 ? 20.422 26.875 2.178 1 97.81 350 LEU A CA 1
ATOM 2762 C C . LEU A 1 350 ? 20.875 25.438 2.439 1 97.81 350 LEU A C 1
ATOM 2764 O O . LEU A 1 350 ? 20.109 24.625 2.941 1 97.81 350 LEU A O 1
ATOM 2768 N N . ASP A 1 351 ? 22.141 25.109 2.176 1 98 351 ASP A N 1
ATOM 2769 C CA . ASP A 1 351 ? 22.688 23.766 2.383 1 98 351 ASP A CA 1
ATOM 2770 C C . ASP A 1 351 ? 22.531 23.328 3.836 1 98 351 ASP A C 1
ATOM 2772 O O . ASP A 1 351 ? 22.25 22.172 4.109 1 98 351 ASP A O 1
ATOM 2776 N N . THR A 1 352 ? 22.719 24.266 4.719 1 97.69 352 THR A N 1
ATOM 2777 C CA . THR A 1 352 ? 22.625 23.938 6.141 1 97.69 352 THR A CA 1
ATOM 2778 C C . THR A 1 352 ? 21.203 23.594 6.527 1 97.69 352 THR A C 1
ATOM 2780 O O . THR A 1 352 ? 20.969 22.703 7.344 1 97.69 352 THR A O 1
ATOM 2783 N N . ALA A 1 353 ? 20.234 24.328 6.012 1 98.38 353 ALA A N 1
ATOM 2784 C CA . ALA A 1 353 ? 18.812 24.047 6.273 1 98.38 353 ALA A CA 1
ATOM 2785 C C . ALA A 1 353 ? 18.422 22.688 5.715 1 98.38 353 ALA A C 1
ATOM 2787 O O . ALA A 1 353 ? 17.766 21.891 6.398 1 98.38 353 ALA A O 1
ATOM 2788 N N . ILE A 1 354 ? 18.844 22.391 4.512 1 98.31 354 ILE A N 1
ATOM 2789 C CA . ILE A 1 354 ? 18.516 21.141 3.854 1 98.31 354 ILE A CA 1
ATOM 2790 C C . ILE A 1 354 ? 19.141 19.984 4.629 1 98.31 354 ILE A C 1
ATOM 2792 O O . ILE A 1 354 ? 18.484 18.984 4.914 1 98.31 354 ILE A O 1
ATOM 2796 N N . ASP A 1 355 ? 20.406 20.125 5.047 1 97.94 355 ASP A N 1
ATOM 2797 C CA . ASP A 1 355 ? 21.094 19.078 5.805 1 97.94 355 ASP A CA 1
ATOM 2798 C C . ASP A 1 355 ? 20.422 18.828 7.148 1 97.94 355 ASP A C 1
ATOM 2800 O O . ASP A 1 355 ? 20.297 17.688 7.582 1 97.94 355 ASP A O 1
ATOM 2804 N N . PHE A 1 356 ? 20 19.906 7.773 1 98.31 356 PHE A N 1
ATOM 2805 C CA . PHE A 1 356 ? 19.328 19.812 9.07 1 98.31 356 PHE A CA 1
ATOM 2806 C C . PHE A 1 356 ? 18.078 18.953 8.977 1 98.31 356 PHE A C 1
ATOM 2808 O O . PHE A 1 356 ? 17.844 18.078 9.805 1 98.31 356 PHE A O 1
ATOM 2815 N N . ILE A 1 357 ? 17.281 19.172 7.973 1 98.25 357 ILE A N 1
ATOM 2816 C CA . ILE A 1 357 ? 16.031 18.453 7.781 1 98.25 357 ILE A CA 1
ATOM 2817 C C . ILE A 1 357 ? 16.328 17.016 7.363 1 98.25 357 ILE A C 1
ATOM 2819 O O . ILE A 1 357 ? 15.711 16.078 7.871 1 98.25 357 ILE A O 1
ATOM 2823 N N . ALA A 1 358 ? 17.328 16.797 6.508 1 97.19 358 ALA A N 1
ATOM 2824 C CA . ALA A 1 358 ? 17.641 15.484 5.953 1 97.19 358 ALA A CA 1
ATOM 2825 C C . ALA A 1 358 ? 18.172 14.547 7.031 1 97.19 358 ALA A C 1
ATOM 2827 O O . ALA A 1 358 ? 18.094 13.32 6.895 1 97.19 358 ALA A O 1
ATOM 2828 N N . GLU A 1 359 ? 18.672 15.094 8.102 1 95.75 359 GLU A N 1
ATOM 2829 C CA . GLU A 1 359 ? 19.281 14.305 9.172 1 95.75 359 GLU A CA 1
ATOM 2830 C C . GLU A 1 359 ? 18.219 13.828 10.172 1 95.75 359 GLU A C 1
ATOM 2832 O O . GLU A 1 359 ? 18.516 13.039 11.07 1 95.75 359 GLU A O 1
ATOM 2837 N N . ARG A 1 360 ? 17.031 14.203 9.953 1 96.31 360 ARG A N 1
ATOM 2838 C CA . ARG A 1 360 ? 15.93 13.883 10.867 1 96.31 360 ARG A CA 1
ATOM 2839 C C . ARG A 1 360 ? 14.883 13.016 10.172 1 96.31 360 ARG A C 1
ATOM 2841 O O . ARG A 1 360 ? 14.922 12.836 8.953 1 96.31 360 ARG A O 1
ATOM 2848 N N . PRO A 1 361 ? 13.945 12.367 11.039 1 96.38 361 PRO A N 1
ATOM 2849 C CA . PRO A 1 361 ? 12.906 11.547 10.414 1 96.38 361 PRO A CA 1
ATOM 2850 C C . PRO A 1 361 ? 12.102 12.312 9.367 1 96.38 361 PRO A C 1
ATOM 2852 O O . PRO A 1 361 ? 11.836 13.508 9.539 1 96.38 361 PRO A O 1
ATOM 2855 N N . LYS A 1 362 ? 11.719 11.609 8.273 1 97.5 362 LYS A N 1
ATOM 2856 C CA . LYS A 1 362 ? 10.953 12.234 7.199 1 97.5 362 LYS A CA 1
ATOM 2857 C C . LYS A 1 362 ? 9.633 12.797 7.723 1 97.5 362 LYS A C 1
ATOM 2859 O O . LYS A 1 362 ? 8.828 12.07 8.305 1 97.5 362 LYS A O 1
ATOM 2864 N N . PRO A 1 363 ? 9.414 14.094 7.52 1 98.06 363 PRO A N 1
ATOM 2865 C CA . PRO A 1 363 ? 8.195 14.711 8.055 1 98.06 363 PRO A CA 1
ATOM 2866 C C . PRO A 1 363 ? 6.965 14.414 7.207 1 98.06 363 PRO A C 1
ATOM 2868 O O . PRO A 1 363 ? 7.09 14.008 6.047 1 98.06 363 PRO A O 1
ATOM 2871 N N . LEU A 1 364 ? 5.773 14.594 7.812 1 98.25 364 LEU A N 1
ATOM 2872 C CA . LEU A 1 364 ? 4.516 14.391 7.102 1 98.25 364 LEU A CA 1
ATOM 2873 C C . LEU A 1 364 ? 4.293 15.492 6.066 1 98.25 364 LEU A C 1
ATOM 2875 O O . LEU A 1 364 ? 3.766 15.227 4.98 1 98.25 364 LEU A O 1
ATOM 2879 N N . ALA A 1 365 ? 4.703 16.703 6.484 1 98.62 365 ALA A N 1
ATOM 2880 C CA . ALA A 1 365 ? 4.57 17.828 5.57 1 98.62 365 ALA A CA 1
ATOM 2881 C C . ALA A 1 365 ? 5.812 18.719 5.617 1 98.62 365 ALA A C 1
ATOM 2883 O O . ALA A 1 365 ? 6.551 18.719 6.605 1 98.62 365 ALA A O 1
ATOM 2884 N N . LEU A 1 366 ? 6.098 19.391 4.531 1 98.81 366 LEU A N 1
ATOM 2885 C CA . LEU A 1 366 ? 7.141 20.406 4.441 1 98.81 366 LEU A CA 1
ATOM 2886 C C . LEU A 1 366 ? 6.652 21.609 3.662 1 98.81 366 LEU A C 1
ATOM 2888 O O . LEU A 1 366 ? 5.969 21.469 2.645 1 98.81 366 LEU A O 1
ATOM 2892 N N . TYR A 1 367 ? 7.004 22.812 4.156 1 98.88 367 TYR A N 1
ATOM 2893 C CA . TYR A 1 367 ? 6.574 24.062 3.525 1 98.88 367 TYR A CA 1
ATOM 2894 C C . TYR A 1 367 ? 7.766 24.953 3.213 1 98.88 367 TYR A C 1
ATOM 2896 O O . TYR A 1 367 ? 8.711 25.031 3.998 1 98.88 367 TYR A O 1
ATOM 2904 N N . LEU A 1 368 ? 7.695 25.578 2.027 1 98.94 368 LEU A N 1
ATOM 2905 C CA . LEU A 1 368 ? 8.711 26.531 1.602 1 98.94 368 LEU A CA 1
ATOM 2906 C C . LEU A 1 368 ? 8.07 27.859 1.207 1 98.94 368 LEU A C 1
ATOM 2908 O O . LEU A 1 368 ? 7.102 27.891 0.451 1 98.94 368 LEU A O 1
ATOM 2912 N N . PHE A 1 369 ? 8.57 28.891 1.776 1 98.88 369 PHE A N 1
ATOM 2913 C CA . PHE A 1 369 ? 8.234 30.25 1.328 1 98.88 369 PHE A CA 1
ATOM 2914 C C . PHE A 1 369 ? 9.422 30.891 0.63 1 98.88 369 PHE A C 1
ATOM 2916 O O . PHE A 1 369 ? 10.43 31.203 1.268 1 98.88 369 PHE A O 1
ATOM 2923 N N . SER A 1 370 ? 9.359 31 -0.661 1 98.69 370 SER A N 1
ATOM 2924 C CA . SER A 1 370 ? 10.438 31.469 -1.522 1 98.69 370 SER A CA 1
ATOM 2925 C C . SER A 1 370 ? 9.898 31.984 -2.854 1 98.69 370 SER A C 1
ATOM 2927 O O . SER A 1 370 ? 8.867 31.516 -3.336 1 98.69 370 SER A O 1
ATOM 2929 N N . GLU A 1 371 ? 10.594 33.031 -3.416 1 97.75 371 GLU A N 1
ATOM 2930 C CA . GLU A 1 371 ? 10.344 33.469 -4.789 1 97.75 371 GLU A CA 1
ATOM 2931 C C . GLU A 1 371 ? 11.484 33.031 -5.715 1 97.75 371 GLU A C 1
ATOM 2933 O O . GLU A 1 371 ? 11.55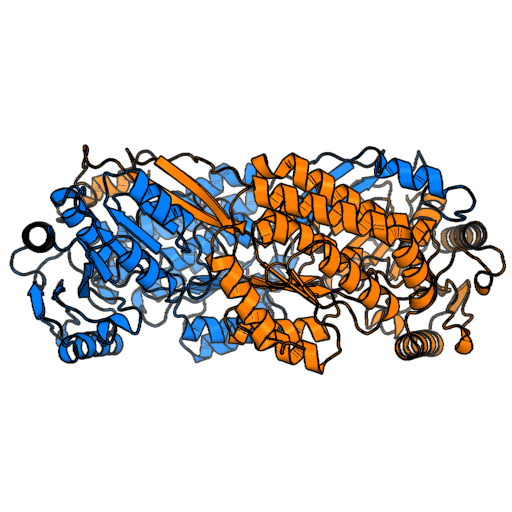5 33.5 -6.859 1 97.75 371 GLU A O 1
ATOM 2938 N N . ASP A 1 372 ? 12.375 32.188 -5.207 1 97.69 372 ASP A N 1
ATOM 2939 C CA . ASP A 1 372 ? 13.516 31.688 -5.961 1 97.69 372 ASP A CA 1
ATOM 2940 C C . ASP A 1 372 ? 13.25 30.266 -6.453 1 97.69 372 ASP A C 1
ATOM 2942 O O . ASP A 1 372 ? 13.211 29.312 -5.66 1 97.69 372 ASP A O 1
ATOM 2946 N N . GLU A 1 373 ? 13.211 30.141 -7.754 1 97.12 373 GLU A N 1
ATOM 2947 C CA . GLU A 1 373 ? 12.898 28.859 -8.359 1 97.12 373 GLU A CA 1
ATOM 2948 C C . GLU A 1 373 ? 13.969 27.812 -8.047 1 97.12 373 GLU A C 1
ATOM 2950 O O . GLU A 1 373 ? 13.672 26.625 -7.914 1 97.12 373 GLU A O 1
ATOM 2955 N N . ASN A 1 374 ? 15.188 28.25 -7.953 1 97.38 374 ASN A N 1
ATOM 2956 C CA . ASN A 1 374 ? 16.266 27.328 -7.613 1 97.38 374 ASN A CA 1
ATOM 2957 C C . ASN A 1 374 ? 16.078 26.734 -6.215 1 97.38 374 ASN A C 1
ATOM 2959 O O . ASN A 1 374 ? 16.328 25.562 -5.996 1 97.38 374 ASN A O 1
ATOM 2963 N N . CYS A 1 375 ? 15.641 27.578 -5.293 1 97.75 375 CYS A N 1
ATOM 2964 C CA . CYS A 1 375 ? 15.359 27.094 -3.945 1 97.75 375 CYS A CA 1
ATOM 2965 C C . CYS A 1 375 ? 14.234 26.062 -3.957 1 97.75 375 CYS A C 1
ATOM 2967 O O . CYS A 1 375 ? 14.352 25 -3.33 1 97.75 375 CYS A O 1
ATOM 2969 N N . THR A 1 376 ? 13.234 26.359 -4.703 1 98.12 376 THR A N 1
ATOM 2970 C CA . THR A 1 376 ? 12.102 25.453 -4.84 1 98.12 376 THR A CA 1
ATOM 2971 C C . THR A 1 376 ? 12.555 24.094 -5.395 1 98.12 376 THR A C 1
ATOM 2973 O O . THR A 1 376 ? 12.203 23.047 -4.844 1 98.12 376 THR A O 1
ATOM 2976 N N . ASP A 1 377 ? 13.359 24.141 -6.383 1 97.81 377 ASP A N 1
ATOM 2977 C CA . ASP A 1 377 ? 13.836 22.922 -7.031 1 97.81 377 ASP A CA 1
ATOM 2978 C C . ASP A 1 377 ? 14.656 22.062 -6.066 1 97.81 377 ASP A C 1
ATOM 2980 O O . ASP A 1 377 ? 14.477 20.844 -5.992 1 97.81 377 ASP A O 1
ATOM 2984 N N . ARG A 1 378 ? 15.5 22.703 -5.344 1 97.94 378 ARG A N 1
ATOM 2985 C CA . ARG A 1 378 ? 16.359 21.969 -4.414 1 97.94 378 ARG A CA 1
ATOM 2986 C C . ARG A 1 378 ? 15.547 21.328 -3.301 1 97.94 378 ARG A C 1
ATOM 2988 O O . ARG A 1 378 ? 15.75 20.156 -2.971 1 97.94 378 ARG A O 1
ATOM 2995 N N . VAL A 1 379 ? 14.594 22.031 -2.75 1 98.5 379 VAL A N 1
ATOM 2996 C CA . VAL A 1 379 ? 13.797 21.531 -1.632 1 98.5 379 VAL A CA 1
ATOM 2997 C C . VAL A 1 379 ? 12.945 20.359 -2.086 1 98.5 379 VAL A C 1
ATOM 2999 O O . VAL A 1 379 ? 12.875 19.328 -1.403 1 98.5 379 VAL A O 1
ATOM 3002 N N . LEU A 1 380 ? 12.344 20.438 -3.252 1 98.12 380 LEU A N 1
ATOM 3003 C CA . LEU A 1 380 ? 11.453 19.391 -3.76 1 98.12 380 LEU A CA 1
ATOM 3004 C C . LEU A 1 380 ? 12.234 18.156 -4.16 1 98.12 380 LEU A C 1
ATOM 3006 O O . LEU A 1 380 ? 11.734 17.031 -4.035 1 98.12 380 LEU A O 1
ATOM 3010 N N . ASN A 1 381 ? 13.516 18.344 -4.547 1 97.12 381 ASN A N 1
ATOM 3011 C CA . ASN A 1 381 ? 14.273 17.219 -5.098 1 97.12 381 ASN A CA 1
ATOM 3012 C C . ASN A 1 381 ? 15.141 16.562 -4.039 1 97.12 381 ASN A C 1
ATOM 3014 O O . ASN A 1 381 ? 15.398 15.352 -4.102 1 97.12 381 ASN A O 1
ATOM 3018 N N . GLU A 1 382 ? 15.57 17.344 -3.033 1 97.56 382 GLU A N 1
ATOM 3019 C CA . GLU A 1 382 ? 16.594 16.828 -2.133 1 97.56 382 GLU A CA 1
ATOM 3020 C C . GLU A 1 382 ? 15.992 16.359 -0.815 1 97.56 382 GLU A C 1
ATOM 3022 O O . GLU A 1 382 ? 16.594 15.547 -0.109 1 97.56 382 GLU A O 1
ATOM 3027 N N . LEU A 1 383 ? 14.805 16.844 -0.471 1 98.25 383 LEU A N 1
ATOM 3028 C CA . LEU A 1 383 ? 14.203 16.5 0.812 1 98.25 383 LEU A CA 1
ATOM 3029 C C . LEU A 1 383 ? 13.039 15.531 0.621 1 98.25 383 LEU A C 1
ATOM 3031 O O . LEU A 1 383 ? 12.242 15.688 -0.31 1 98.25 383 LEU A O 1
ATOM 3035 N N . SER A 1 384 ? 13 14.492 1.499 1 97.94 384 SER A N 1
ATOM 3036 C CA . SER A 1 384 ? 11.93 13.508 1.495 1 97.94 384 SER A CA 1
ATOM 3037 C C . SER A 1 384 ? 10.867 13.836 2.543 1 97.94 384 SER A C 1
ATOM 3039 O O . SER A 1 384 ? 11.188 14.023 3.721 1 97.94 384 SER A O 1
ATOM 3041 N N . PHE A 1 385 ? 9.633 13.945 2.133 1 98.5 385 PHE A N 1
ATOM 3042 C CA . PHE A 1 385 ? 8.508 14.258 3.012 1 98.5 385 PHE A CA 1
ATOM 3043 C C . PHE A 1 385 ? 7.199 13.75 2.416 1 98.5 385 PHE A C 1
ATOM 3045 O O . PHE A 1 385 ? 7.156 13.344 1.253 1 98.5 385 PHE A O 1
ATOM 3052 N N . GLY A 1 386 ? 6.105 13.695 3.213 1 98.25 386 GLY A N 1
ATOM 3053 C CA . GLY A 1 386 ? 4.812 13.227 2.74 1 98.25 386 GLY A CA 1
ATOM 3054 C C . GLY A 1 386 ? 4.23 14.094 1.643 1 98.25 386 GLY A C 1
ATOM 3055 O O . GLY A 1 386 ? 3.982 13.617 0.532 1 98.25 386 GLY A O 1
ATOM 3056 N N . GLY A 1 387 ? 3.906 15.305 1.898 1 98.25 387 GLY A N 1
ATOM 3057 C CA . GLY A 1 387 ? 3.443 16.344 0.998 1 98.25 387 GLY A CA 1
ATOM 3058 C C . GLY A 1 387 ? 3.77 17.75 1.488 1 98.25 387 GLY A C 1
ATOM 3059 O O . GLY A 1 387 ? 4.398 17.922 2.537 1 98.25 387 GLY A O 1
ATOM 3060 N N . GLY A 1 388 ? 3.406 18.688 0.664 1 98.31 388 GLY A N 1
ATOM 3061 C CA . GLY A 1 388 ? 3.732 20.031 1.127 1 98.31 388 GLY A CA 1
ATOM 3062 C C . GLY A 1 388 ? 3.188 21.125 0.226 1 98.31 388 GLY A C 1
ATOM 3063 O O . GLY A 1 388 ? 2.199 20.922 -0.481 1 98.31 388 GLY A O 1
ATOM 3064 N N . ALA A 1 389 ? 3.744 22.328 0.459 1 98.62 389 ALA A N 1
ATOM 3065 C CA . ALA A 1 389 ? 3.293 23.484 -0.302 1 98.62 389 ALA A CA 1
ATOM 3066 C C . ALA A 1 389 ? 4.414 24.516 -0.454 1 98.62 389 ALA A C 1
ATOM 3068 O O . ALA A 1 389 ? 5.238 24.672 0.447 1 98.62 389 ALA A O 1
ATOM 3069 N N . ILE A 1 390 ? 4.414 25.109 -1.629 1 98.69 390 ILE A N 1
ATOM 3070 C CA . ILE A 1 390 ? 5.234 26.281 -1.878 1 98.69 390 ILE A CA 1
ATOM 3071 C C . ILE A 1 390 ? 4.387 27.547 -1.727 1 98.69 390 ILE A C 1
ATOM 3073 O O . ILE A 1 390 ? 3.381 27.719 -2.424 1 98.69 390 ILE A O 1
ATOM 3077 N N . ASN A 1 391 ? 4.695 28.328 -0.741 1 98.06 391 ASN A N 1
ATOM 3078 C CA . ASN A 1 391 ? 4.055 29.594 -0.42 1 98.06 391 ASN A CA 1
ATOM 3079 C C . ASN A 1 391 ? 2.639 29.391 0.115 1 98.06 391 ASN A C 1
ATOM 3081 O O . ASN A 1 391 ? 1.74 30.188 -0.175 1 98.06 391 ASN A O 1
ATOM 3085 N N . ASP A 1 392 ? 2.457 28.344 0.795 1 97.38 392 ASP A N 1
ATOM 3086 C CA . ASP A 1 392 ? 1.223 28.031 1.515 1 97.38 392 ASP A CA 1
ATOM 3087 C C . ASP A 1 392 ? 1.453 26.969 2.572 1 97.38 392 ASP A C 1
ATOM 3089 O O . ASP A 1 392 ? 2.572 26.469 2.73 1 97.38 392 ASP A O 1
ATOM 3093 N N . THR A 1 393 ? 0.45 26.734 3.381 1 97.19 393 THR A N 1
ATOM 3094 C CA . THR A 1 393 ? 0.495 25.656 4.359 1 97.19 393 THR A CA 1
ATOM 3095 C C . THR A 1 393 ? -0.831 24.906 4.391 1 97.19 393 THR A C 1
ATOM 3097 O O . THR A 1 393 ? -1.88 25.469 4.07 1 97.19 393 THR A O 1
ATOM 3100 N N . MET A 1 394 ? -0.824 23.578 4.566 1 95.62 394 MET A N 1
ATOM 3101 C CA . MET A 1 394 ? -1.911 22.688 4.934 1 95.62 394 MET A CA 1
ATOM 3102 C C . MET A 1 394 ? -2.852 22.453 3.758 1 95.62 394 MET A C 1
ATOM 3104 O O . MET A 1 394 ? -3.512 21.406 3.678 1 95.62 394 MET A O 1
ATOM 3108 N N . LEU A 1 395 ? -2.902 23.359 2.76 1 93.88 395 LEU A N 1
ATOM 3109 C CA . LEU A 1 395 ? -4.016 23.406 1.818 1 93.88 395 LEU A CA 1
ATOM 3110 C C . LEU A 1 395 ? -3.828 22.375 0.712 1 93.88 395 LEU A C 1
ATOM 3112 O O . LEU A 1 395 ? -4.754 22.109 -0.06 1 93.88 395 LEU A O 1
ATOM 3116 N N . GLN A 1 396 ? -2.662 21.734 0.7 1 94.88 396 GLN A N 1
ATOM 3117 C CA . GLN A 1 396 ? -2.527 20.578 -0.196 1 94.88 396 GLN A CA 1
ATOM 3118 C C . GLN A 1 396 ? -3.527 19.484 0.159 1 94.88 396 GLN A C 1
ATOM 3120 O O . GLN A 1 396 ? -3.961 18.734 -0.711 1 94.88 396 GLN A O 1
ATOM 3125 N N . LEU A 1 397 ? -4.027 19.453 1.373 1 94.44 397 LEU A N 1
ATOM 3126 C CA . LEU A 1 397 ? -4.953 18.438 1.85 1 94.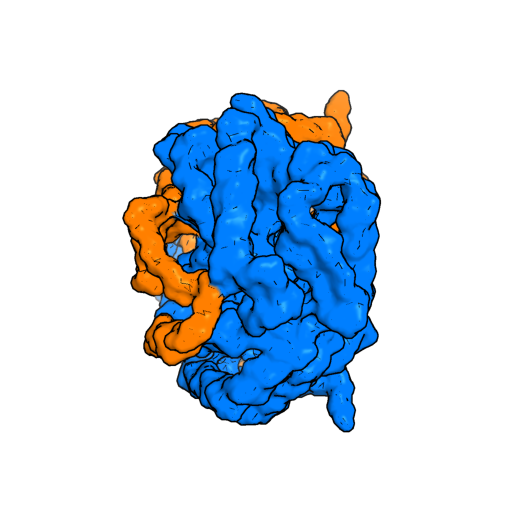44 397 LEU A CA 1
ATOM 3127 C C . LEU A 1 397 ? -6.375 18.734 1.375 1 94.44 397 LEU A C 1
ATOM 3129 O O . LEU A 1 397 ? -7.238 17.859 1.415 1 94.44 397 LEU A O 1
ATOM 3133 N N . ALA A 1 398 ? -6.555 19.953 1.01 1 92.88 398 ALA A N 1
ATOM 3134 C CA . ALA A 1 398 ? -7.902 20.359 0.633 1 92.88 398 ALA A CA 1
ATOM 3135 C C . ALA A 1 398 ? -8.219 19.969 -0.805 1 92.88 398 ALA A C 1
ATOM 3137 O O . ALA A 1 398 ? -9.359 20.094 -1.256 1 92.88 398 ALA A O 1
ATOM 3138 N N . ASN A 1 399 ? -7.215 19.516 -1.539 1 94.44 399 ASN A N 1
ATOM 3139 C CA . ASN A 1 399 ? -7.426 19.047 -2.906 1 94.44 399 ASN A CA 1
ATOM 3140 C C . ASN A 1 399 ? -7.727 17.562 -2.949 1 94.44 399 ASN A C 1
ATOM 3142 O O . ASN A 1 399 ? -6.84 16.734 -2.699 1 94.44 399 ASN A O 1
ATOM 3146 N N . PRO A 1 400 ? -8.938 17.172 -3.311 1 93.38 400 PRO A N 1
ATOM 3147 C CA . PRO A 1 400 ? -9.289 15.75 -3.324 1 93.38 400 PRO A CA 1
ATOM 3148 C C . PRO A 1 400 ? -8.57 14.977 -4.426 1 93.38 400 PRO A C 1
ATOM 3150 O O . PRO A 1 400 ? -8.609 13.742 -4.445 1 93.38 400 PRO A O 1
ATOM 3153 N N . ASN A 1 401 ? -7.91 15.68 -5.301 1 96 401 ASN A N 1
ATOM 3154 C CA . ASN A 1 401 ? -7.215 15.039 -6.414 1 96 401 ASN A CA 1
ATOM 3155 C C . ASN A 1 401 ? -5.762 14.734 -6.066 1 96 401 ASN A C 1
ATOM 3157 O O . ASN A 1 401 ? -5.031 14.164 -6.879 1 96 401 ASN A O 1
ATOM 3161 N N . LEU A 1 402 ? -5.355 15.086 -4.883 1 97.88 402 LEU A N 1
ATOM 3162 C CA . LEU A 1 402 ? -4.016 14.773 -4.395 1 97.88 402 LEU A CA 1
ATOM 3163 C C . LEU A 1 402 ? -4.062 13.641 -3.367 1 97.88 402 LEU A C 1
ATOM 3165 O O . LEU A 1 402 ? -4.891 13.664 -2.453 1 97.88 402 LEU A O 1
ATOM 3169 N N . PRO A 1 403 ? -3.131 12.648 -3.568 1 97.81 403 PRO A N 1
ATOM 3170 C CA . PRO A 1 403 ? -3.012 11.664 -2.49 1 97.81 403 PRO A CA 1
ATOM 3171 C C . PRO A 1 403 ? -2.422 12.258 -1.213 1 97.81 403 PRO A C 1
ATOM 3173 O O . PRO A 1 403 ? -1.55 13.133 -1.277 1 97.81 403 PRO A O 1
ATOM 3176 N N . PHE A 1 404 ? -2.984 11.812 -0.11 1 97.5 404 PHE A N 1
ATOM 3177 C CA . PHE A 1 404 ? -2.453 12.203 1.189 1 97.5 404 PHE A CA 1
ATOM 3178 C C . PHE A 1 404 ? -1.919 10.992 1.945 1 97.5 404 PHE A C 1
ATOM 3180 O O . PHE A 1 404 ? -2.619 9.992 2.096 1 97.5 404 PHE A O 1
ATOM 3187 N N . GLY A 1 405 ? -0.672 11.062 2.361 1 96.5 405 GLY A N 1
ATOM 3188 C CA . GLY A 1 405 ? -0.013 10.031 3.145 1 96.5 405 GLY A CA 1
ATOM 3189 C C . GLY A 1 405 ? 1.422 10.375 3.498 1 96.5 405 GLY A C 1
ATOM 3190 O O . GLY A 1 405 ? 2.021 11.258 2.885 1 96.5 405 GLY A O 1
ATOM 3191 N N . GLY A 1 406 ? 1.941 9.688 4.535 1 97.44 406 GLY A N 1
ATOM 3192 C CA . GLY A 1 406 ? 3.305 9.922 4.984 1 97.44 406 GLY A CA 1
ATOM 3193 C C . GLY A 1 406 ? 4.324 9.047 4.285 1 97.44 406 GLY A C 1
ATOM 3194 O O . GLY A 1 406 ? 4 8.367 3.309 1 97.44 406 GLY A O 1
ATOM 3195 N N . VAL A 1 407 ? 5.531 9.203 4.695 1 97.94 407 VAL A N 1
ATOM 3196 C CA . VAL A 1 407 ? 6.68 8.414 4.266 1 97.94 407 VAL A CA 1
ATOM 3197 C C . VAL A 1 407 ? 7.676 8.273 5.414 1 97.94 407 VAL A C 1
ATOM 3199 O O . VAL A 1 407 ? 7.922 9.234 6.148 1 97.94 407 VAL A O 1
ATOM 3202 N N . GLY A 1 408 ? 8.148 7.066 5.633 1 96.19 408 GLY A N 1
ATOM 3203 C CA . GLY A 1 408 ? 9.039 6.855 6.766 1 96.19 408 GLY A CA 1
ATOM 3204 C C . GLY A 1 408 ? 8.344 6.98 8.109 1 96.19 408 GLY A C 1
ATOM 3205 O O . GLY A 1 408 ? 7.309 6.352 8.336 1 96.19 408 GLY A O 1
ATOM 3206 N N . ALA A 1 409 ? 8.859 7.793 8.93 1 94.94 409 ALA A N 1
ATOM 3207 C CA . ALA A 1 409 ? 8.367 7.93 10.297 1 94.94 409 ALA A CA 1
ATOM 3208 C C . ALA A 1 409 ? 6.988 8.578 10.328 1 94.94 409 ALA A C 1
ATOM 3210 O O . ALA A 1 409 ? 6.25 8.438 11.305 1 94.94 409 ALA A O 1
ATOM 3211 N N . SER A 1 410 ? 6.645 9.25 9.281 1 97.5 410 SER A N 1
ATOM 3212 C CA . SER A 1 410 ? 5.348 9.922 9.234 1 97.5 410 SER A CA 1
ATOM 3213 C C . SER A 1 410 ? 4.254 8.977 8.75 1 97.5 410 SER A C 1
ATOM 3215 O O . SER A 1 410 ? 3.088 9.367 8.648 1 97.5 410 SER A O 1
ATOM 3217 N N . GLY A 1 411 ? 4.617 7.703 8.477 1 97.81 411 GLY A N 1
ATOM 3218 C CA . GLY A 1 411 ? 3.631 6.691 8.133 1 97.81 411 GLY A CA 1
ATOM 3219 C C . GLY A 1 411 ? 3.676 6.285 6.672 1 97.81 411 GLY A C 1
ATOM 3220 O O . GLY A 1 411 ? 4.633 6.605 5.965 1 97.81 411 GLY A O 1
ATOM 3221 N N . PHE A 1 412 ? 2.68 5.465 6.277 1 98.12 412 PHE A N 1
ATOM 3222 C CA . PHE A 1 412 ? 2.604 5.02 4.891 1 98.12 412 PHE A CA 1
ATOM 3223 C C . PHE A 1 412 ? 1.171 4.652 4.52 1 98.12 412 PHE A C 1
ATOM 3225 O O . PHE A 1 412 ? 0.33 4.445 5.395 1 98.12 412 PHE A O 1
ATOM 3232 N N . GLY A 1 413 ? 0.88 4.508 3.191 1 97.56 413 GLY A N 1
ATOM 3233 C CA . GLY A 1 413 ? -0.452 4.465 2.609 1 97.56 413 GLY A CA 1
ATOM 3234 C C . GLY A 1 413 ? -0.936 5.82 2.129 1 97.56 413 GLY A C 1
ATOM 3235 O O . GLY A 1 413 ? -0.231 6.82 2.266 1 97.56 413 GLY A O 1
ATOM 3236 N N . LYS A 1 414 ? -2.029 5.828 1.482 1 97.31 414 LYS A N 1
ATOM 3237 C CA . LYS A 1 414 ? -2.572 7.094 1.001 1 97.31 414 LYS A CA 1
ATOM 3238 C C . LYS A 1 414 ? -4.09 7.02 0.857 1 97.31 414 LYS A C 1
ATOM 3240 O O . LYS A 1 414 ? -4.652 5.934 0.698 1 97.31 414 LYS A O 1
ATOM 3245 N N . TYR A 1 415 ? -4.621 8.188 0.941 1 97.06 415 TYR A N 1
ATOM 3246 C CA . TYR A 1 415 ? -6.066 8.281 0.778 1 97.06 415 TYR A CA 1
ATOM 3247 C C . TYR A 1 415 ? -6.465 9.664 0.26 1 97.06 415 TYR A C 1
ATOM 3249 O O . TYR A 1 415 ? -5.637 10.391 -0.289 1 97.06 415 TYR A O 1
ATOM 3257 N N . HIS A 1 416 ? -7.766 10.047 0.301 1 94.94 416 HIS A N 1
ATOM 3258 C CA . HIS A 1 416 ? -8.461 11.211 -0.239 1 94.94 416 HIS A CA 1
ATOM 3259 C C . HIS A 1 416 ? -8.977 10.945 -1.649 1 94.94 416 HIS A C 1
ATOM 3261 O O . HIS A 1 416 ? -8.234 10.453 -2.502 1 94.94 416 HIS A O 1
ATOM 3267 N N . GLY A 1 417 ? -10.258 11.203 -1.853 1 95.56 417 GLY A N 1
ATOM 3268 C CA . GLY A 1 417 ? -10.852 10.992 -3.162 1 95.56 417 GLY A CA 1
ATOM 3269 C C . GLY A 1 417 ? -10.711 9.562 -3.658 1 95.56 417 GLY A C 1
ATOM 3270 O O . GLY A 1 417 ? -11.047 8.617 -2.945 1 95.56 417 GLY A O 1
ATOM 3271 N N . LYS A 1 418 ? -10.227 9.469 -4.871 1 97.5 418 LYS A N 1
ATOM 3272 C CA . LYS A 1 418 ? -10.102 8.148 -5.488 1 97.5 418 LYS A CA 1
ATOM 3273 C C . LYS A 1 418 ? -9.07 7.297 -4.758 1 97.5 418 LYS A C 1
ATOM 3275 O O . LYS A 1 418 ? -9.164 6.066 -4.762 1 97.5 418 LYS A O 1
ATOM 3280 N N . TYR A 1 419 ? -8.141 7.93 -4.105 1 98.06 419 TYR A N 1
ATOM 3281 C CA . TYR A 1 419 ? -7.102 7.176 -3.42 1 98.06 419 TYR A CA 1
ATOM 3282 C C . TYR A 1 419 ? -7.66 6.469 -2.189 1 98.06 419 TYR A C 1
ATOM 3284 O O . TYR A 1 419 ? -7.18 5.398 -1.812 1 98.06 419 TYR A O 1
ATOM 3292 N N . SER A 1 420 ? -8.703 7.051 -1.555 1 98.19 420 SER A N 1
ATOM 3293 C CA . SER A 1 420 ? -9.398 6.348 -0.481 1 98.19 420 SER A CA 1
ATOM 3294 C C . SER A 1 420 ? -10.086 5.086 -0.997 1 98.19 420 SER A C 1
ATOM 3296 O O . SER A 1 420 ? -10.047 4.043 -0.339 1 98.19 420 SER A O 1
ATOM 3298 N N . PHE A 1 421 ? -10.719 5.25 -2.24 1 98.69 421 PHE A N 1
ATOM 3299 C CA . PHE A 1 421 ? -11.328 4.094 -2.881 1 98.69 421 PHE A CA 1
ATOM 3300 C C . PHE A 1 421 ? -10.297 2.99 -3.096 1 98.69 421 PHE A C 1
ATOM 3302 O O . PHE A 1 421 ? -10.523 1.842 -2.703 1 98.69 421 PHE A O 1
ATOM 3309 N N . TYR A 1 422 ? -9.148 3.283 -3.564 1 98.31 422 TYR A N 1
ATOM 3310 C CA . TYR A 1 422 ? -8.133 2.295 -3.916 1 98.31 422 TYR A CA 1
ATOM 3311 C C . TYR A 1 422 ? -7.52 1.669 -2.668 1 98.31 422 TYR A C 1
ATOM 3313 O O . TYR A 1 422 ? -7.129 0.5 -2.682 1 98.31 422 TYR A O 1
ATOM 3321 N N . THR A 1 423 ? -7.457 2.436 -1.58 1 98.5 423 THR A N 1
ATOM 3322 C CA . THR A 1 423 ? -6.93 1.935 -0.315 1 98.5 423 THR A CA 1
ATOM 3323 C C . THR A 1 423 ? -7.715 0.71 0.151 1 98.5 423 THR A C 1
ATOM 3325 O O . THR A 1 423 ? -7.141 -0.22 0.721 1 98.5 423 THR A O 1
ATOM 3328 N N . PHE A 1 424 ? -9.016 0.696 -0.188 1 98.81 424 PHE A N 1
ATOM 3329 C CA . PHE A 1 424 ? -9.883 -0.361 0.317 1 98.81 424 PHE A CA 1
ATOM 3330 C C . PHE A 1 424 ? -10.312 -1.297 -0.808 1 98.81 424 PHE A C 1
ATOM 3332 O O . PHE A 1 424 ? -11.367 -1.929 -0.731 1 98.81 424 PHE A O 1
ATOM 3339 N N . THR A 1 425 ? -9.461 -1.327 -1.857 1 98.69 425 THR A N 1
ATOM 3340 C CA . THR A 1 425 ? -9.789 -2.096 -3.053 1 98.69 425 THR A CA 1
ATOM 3341 C C . THR A 1 425 ? -8.633 -3 -3.455 1 98.69 425 THR A C 1
ATOM 3343 O O . THR A 1 425 ? -7.473 -2.584 -3.418 1 98.69 425 THR A O 1
ATOM 3346 N N . HIS A 1 426 ? -8.953 -4.227 -3.723 1 98.56 426 HIS A N 1
ATOM 3347 C CA . HIS A 1 426 ? -8.016 -5.117 -4.402 1 98.56 426 HIS A CA 1
ATOM 3348 C C . HIS A 1 426 ? -8.188 -5.047 -5.914 1 98.56 426 HIS A C 1
ATOM 3350 O O . HIS A 1 426 ? -9.297 -5.227 -6.426 1 98.56 426 HIS A O 1
ATOM 3356 N N . GLU A 1 427 ? -7.109 -4.688 -6.629 1 98.25 427 GLU A N 1
ATOM 3357 C CA . GLU A 1 427 ? -7.121 -4.742 -8.086 1 98.25 427 GLU A CA 1
ATOM 3358 C C . GLU A 1 427 ? -6.832 -6.152 -8.586 1 98.25 427 GLU A C 1
ATOM 3360 O O . GLU A 1 427 ? -5.676 -6.523 -8.789 1 98.25 427 GLU A O 1
ATOM 3365 N N . LYS A 1 428 ? -7.926 -6.93 -8.812 1 98.31 428 LYS A N 1
ATOM 3366 C CA . LYS A 1 428 ? -7.891 -8.336 -9.195 1 98.31 428 LYS A CA 1
ATOM 3367 C C . LYS A 1 428 ? -7.605 -8.492 -10.688 1 98.31 428 LYS A C 1
ATOM 3369 O O . LYS A 1 428 ? -8.461 -8.18 -11.523 1 98.31 428 LYS A O 1
ATOM 3374 N N . SER A 1 429 ? -6.398 -9.031 -11.031 1 98.5 429 SER A N 1
ATOM 3375 C CA . SER A 1 429 ? -6.004 -9.242 -12.422 1 98.5 429 SER A CA 1
ATOM 3376 C C . SER A 1 429 ? -6.488 -10.594 -12.93 1 98.5 429 SER A C 1
ATOM 3378 O O . SER A 1 429 ? -6.363 -11.609 -12.242 1 98.5 429 SER A O 1
ATOM 3380 N N . TYR A 1 430 ? -7.051 -10.578 -14.141 1 98.06 430 TYR A N 1
ATOM 3381 C CA . TYR A 1 430 ? -7.359 -11.875 -14.742 1 98.06 430 TYR A CA 1
ATOM 3382 C C . TYR A 1 430 ? -7.301 -11.797 -16.266 1 98.06 430 TYR A C 1
ATOM 3384 O O . TYR A 1 430 ? -7.379 -10.703 -16.844 1 98.06 430 TYR A O 1
ATOM 3392 N N . ILE A 1 431 ? -7.043 -12.93 -16.906 1 98 431 ILE A N 1
ATOM 3393 C CA . ILE A 1 431 ? -7.117 -13.039 -18.359 1 98 431 ILE A CA 1
ATOM 3394 C C . ILE A 1 431 ? -8.258 -13.977 -18.734 1 98 431 ILE A C 1
ATOM 3396 O O . ILE A 1 431 ? -8.641 -14.859 -17.969 1 98 431 ILE A O 1
ATOM 3400 N N . TYR A 1 432 ? -8.867 -13.695 -19.797 1 97.44 432 TYR A N 1
ATOM 3401 C CA . TYR A 1 432 ? -9.789 -14.586 -20.5 1 97.44 432 TYR A CA 1
ATOM 3402 C C . TYR A 1 432 ? -9.18 -15.086 -21.797 1 97.44 432 TYR A C 1
ATOM 3404 O O . TYR A 1 432 ? -8.75 -14.289 -22.641 1 97.44 432 TYR A O 1
ATOM 3412 N N . LYS A 1 433 ? -9.133 -16.406 -21.922 1 95.5 433 LYS A N 1
ATOM 3413 C CA . LYS A 1 433 ? -8.57 -16.984 -23.141 1 95.5 433 LYS A CA 1
ATOM 3414 C C . LYS A 1 433 ? -9.555 -17.969 -23.781 1 95.5 433 LYS A C 1
ATOM 3416 O O . LYS A 1 433 ? -10.094 -18.844 -23.109 1 95.5 433 LYS A O 1
ATOM 3421 N N . THR A 1 434 ? -9.711 -17.812 -25.078 1 92.75 434 THR A N 1
ATOM 3422 C CA . THR A 1 434 ? -10.586 -18.719 -25.812 1 92.75 434 THR A CA 1
ATOM 3423 C C . THR A 1 434 ? -9.977 -20.125 -25.859 1 92.75 434 THR A C 1
ATOM 3425 O O . THR A 1 434 ? -8.758 -20.281 -25.734 1 92.75 434 THR A O 1
ATOM 3428 N N . THR A 1 435 ? -10.82 -21.172 -26 1 92.44 435 THR A N 1
ATOM 3429 C CA . THR A 1 435 ? -10.344 -22.547 -26.078 1 92.44 435 THR A CA 1
ATOM 3430 C C . THR A 1 435 ? -10.297 -23.031 -27.516 1 92.44 435 THR A C 1
ATOM 3432 O O . THR A 1 435 ? -9.984 -24.188 -27.781 1 92.44 435 THR A O 1
ATOM 3435 N N . ARG A 1 436 ? -10.578 -22.219 -28.625 1 87.56 436 ARG A N 1
ATOM 3436 C CA . ARG A 1 436 ? -10.68 -22.594 -30.031 1 87.56 436 ARG A CA 1
ATOM 3437 C C . ARG A 1 436 ? -9.312 -22.562 -30.703 1 87.56 436 ARG A C 1
ATOM 3439 O O . ARG A 1 436 ? -9.125 -23.156 -31.766 1 87.56 436 ARG A O 1
ATOM 3446 N N . LEU A 1 437 ? -8.242 -21.922 -30.031 1 76.81 437 LEU A N 1
ATOM 3447 C CA . LEU A 1 437 ? -6.93 -21.766 -30.656 1 76.81 437 LEU A CA 1
ATOM 3448 C C . LEU A 1 437 ? -5.816 -22.094 -29.672 1 76.81 437 LEU A C 1
ATOM 3450 O O . LEU A 1 437 ? -5.848 -21.656 -28.516 1 76.81 437 LEU A O 1
ATOM 3454 N N . GLU A 1 438 ? -5.027 -23.125 -30.047 1 71.56 438 GLU A N 1
ATOM 3455 C CA . GLU A 1 438 ? -3.934 -23.469 -29.156 1 71.56 438 GLU A CA 1
ATOM 3456 C C . GLU A 1 438 ? -2.592 -23.438 -29.875 1 71.56 438 GLU A C 1
ATOM 3458 O O . GLU A 1 438 ? -2.465 -23.984 -30.969 1 71.56 438 GLU A O 1
ATOM 3463 N N . SER A 1 439 ? -1.741 -22.562 -29.25 1 67.94 439 SER A N 1
ATOM 3464 C CA . SER A 1 439 ? -0.36 -22.688 -29.703 1 67.94 439 SER A CA 1
ATOM 3465 C C . SER A 1 439 ? 0.469 -23.531 -28.75 1 67.94 439 SER A C 1
ATOM 3467 O O . SER A 1 439 ? 0.285 -23.484 -27.531 1 67.94 439 SER A O 1
ATOM 3469 N N . GLY A 1 440 ? 0.818 -24.781 -29.109 1 75.62 440 GLY A N 1
ATOM 3470 C CA . GLY A 1 440 ? 1.604 -25.688 -28.281 1 75.62 440 GLY A CA 1
ATOM 3471 C C . GLY A 1 440 ? 3.035 -25.234 -28.094 1 75.62 440 GLY A C 1
ATOM 3472 O O . GLY A 1 440 ? 3.883 -26 -27.625 1 75.62 440 GLY A O 1
ATOM 3473 N N . LEU A 1 441 ? 3.25 -23.969 -28.25 1 77 441 LEU A N 1
ATOM 3474 C CA . LEU A 1 441 ? 4.629 -23.5 -28.25 1 77 441 LEU A CA 1
ATOM 3475 C C . LEU A 1 441 ? 5.199 -23.453 -26.844 1 77 441 LEU A C 1
ATOM 3477 O O . LEU A 1 441 ? 6.379 -23.734 -26.641 1 77 441 LEU A O 1
ATOM 3481 N N . ILE A 1 442 ? 4.344 -23.234 -25.875 1 80.06 442 ILE A N 1
ATOM 3482 C CA . ILE A 1 442 ? 4.871 -23.047 -24.531 1 80.06 442 ILE A CA 1
ATOM 3483 C C . ILE A 1 442 ? 4.734 -24.328 -23.719 1 80.06 442 ILE A C 1
ATOM 3485 O O . ILE A 1 442 ? 5.098 -24.375 -22.547 1 80.06 442 ILE A O 1
ATOM 3489 N N . PHE A 1 443 ? 4.301 -25.328 -24.438 1 89.5 443 PHE A N 1
ATOM 3490 C CA . PHE A 1 443 ? 4.121 -26.609 -23.766 1 89.5 443 PHE A CA 1
ATOM 3491 C C . PHE A 1 443 ? 5.312 -27.531 -24.016 1 89.5 443 PHE A C 1
ATOM 3493 O O . PHE A 1 443 ? 5.945 -27.453 -25.078 1 89.5 443 PHE A O 1
ATOM 3500 N N . PRO A 1 444 ? 5.617 -28.391 -23.031 1 91.38 444 PRO A N 1
ATOM 3501 C CA . PRO A 1 444 ? 6.508 -29.5 -23.375 1 91.38 444 PRO A CA 1
ATOM 3502 C C . PRO A 1 444 ? 5.945 -30.406 -24.469 1 91.38 444 PRO A C 1
ATOM 3504 O O . PRO A 1 444 ? 4.734 -30.406 -24.703 1 91.38 444 PRO A O 1
ATOM 3507 N N . PRO A 1 445 ? 6.793 -31.234 -25.156 1 93.94 445 PRO A N 1
ATOM 3508 C CA . PRO A 1 445 ? 8.25 -31.281 -25.047 1 93.94 445 PRO A CA 1
ATOM 3509 C C . PRO A 1 445 ? 8.922 -30.031 -25.641 1 93.94 445 PRO A C 1
ATOM 3511 O O . PRO A 1 445 ? 8.414 -29.438 -26.594 1 93.94 445 PRO A O 1
ATOM 3514 N N . TYR A 1 446 ? 10.062 -29.734 -25.156 1 91.81 446 TYR A N 1
ATOM 3515 C CA . TYR A 1 446 ? 10.695 -28.453 -25.469 1 91.81 446 TYR A CA 1
ATOM 3516 C C . TYR A 1 446 ? 11.727 -28.594 -26.578 1 91.81 446 TYR A C 1
ATOM 3518 O O . TYR A 1 446 ? 12.266 -27.609 -27.062 1 91.81 446 TYR A O 1
ATOM 3526 N N . LYS A 1 447 ? 11.945 -29.844 -27 1 89.75 447 LYS A N 1
ATOM 3527 C CA . LYS A 1 447 ? 12.977 -30.078 -28 1 89.75 447 LYS A CA 1
ATOM 3528 C C . LYS A 1 447 ? 12.781 -29.172 -29.203 1 89.75 447 LYS A C 1
ATOM 3530 O O . LYS A 1 447 ? 11.695 -29.109 -29.781 1 89.75 447 LYS A O 1
ATOM 3535 N N . GLY A 1 448 ? 13.781 -28.328 -29.547 1 88.44 448 GLY A N 1
ATOM 3536 C CA . GLY A 1 448 ? 13.789 -27.5 -30.75 1 88.44 448 GLY A CA 1
ATOM 3537 C C . GLY A 1 448 ? 13.086 -26.172 -30.562 1 88.44 448 GLY A C 1
ATOM 3538 O O . GLY A 1 448 ? 12.977 -25.375 -31.5 1 88.44 448 GLY A O 1
ATOM 3539 N N . LYS A 1 449 ? 12.688 -25.891 -29.344 1 90.5 449 LYS A N 1
ATOM 3540 C CA . LYS A 1 449 ? 11.828 -24.734 -29.172 1 90.5 449 LYS A CA 1
ATOM 3541 C C . LYS A 1 449 ? 12.602 -23.547 -28.609 1 90.5 449 LYS A C 1
ATOM 3543 O O . LYS A 1 449 ? 12.078 -22.438 -28.516 1 90.5 449 LYS A O 1
ATOM 3548 N N . PHE A 1 450 ? 13.852 -23.688 -28.266 1 91.88 450 PHE A N 1
ATOM 3549 C CA . PHE A 1 450 ? 14.609 -22.688 -27.516 1 91.88 450 PHE A CA 1
ATOM 3550 C C . PHE A 1 450 ? 14.719 -21.391 -28.312 1 91.88 450 PHE A C 1
ATOM 3552 O O . PHE A 1 450 ? 14.453 -20.312 -27.781 1 91.88 450 PHE A O 1
ATOM 3559 N N . SER A 1 451 ? 15 -21.5 -29.578 1 90.81 451 SER A N 1
ATOM 3560 C CA . SER A 1 451 ? 15.18 -20.312 -30.406 1 90.81 451 SER A CA 1
ATOM 3561 C C . SER A 1 451 ? 13.875 -19.547 -30.562 1 90.81 451 SER A C 1
ATOM 3563 O O . SER A 1 451 ? 13.867 -18.312 -30.594 1 90.81 451 SER A O 1
ATOM 3565 N N . TYR A 1 452 ? 12.805 -20.234 -30.594 1 87.44 452 TYR A N 1
ATOM 3566 C CA . TYR A 1 452 ? 11.5 -19.594 -30.734 1 87.44 452 TYR A CA 1
ATOM 3567 C C . TYR A 1 452 ? 11.117 -18.844 -29.453 1 87.44 452 TYR A C 1
ATOM 3569 O O . TYR A 1 452 ? 10.641 -17.703 -29.516 1 87.44 452 TYR A O 1
ATOM 3577 N N . VAL A 1 453 ? 11.398 -19.516 -28.391 1 88.06 453 VAL A N 1
ATOM 3578 C CA . VAL A 1 453 ? 11.07 -18.922 -27.109 1 88.06 453 VAL A CA 1
ATOM 3579 C C . VAL A 1 453 ? 11.93 -17.672 -26.891 1 88.06 453 VAL A C 1
ATOM 3581 O O . VAL A 1 453 ? 11.43 -16.641 -26.438 1 88.06 453 VAL A O 1
ATOM 3584 N N . LYS A 1 454 ? 13.148 -17.688 -27.281 1 90.88 454 LYS A N 1
ATOM 3585 C CA . LYS A 1 454 ? 14.031 -16.516 -27.172 1 90.88 454 LYS A CA 1
ATOM 3586 C C . LYS A 1 454 ? 13.508 -15.352 -27.984 1 90.88 454 LYS A C 1
ATOM 3588 O O . LYS A 1 454 ? 13.547 -14.203 -27.547 1 90.88 454 LYS A O 1
ATOM 3593 N N . ASN A 1 455 ? 12.883 -15.648 -29.047 1 88.06 455 ASN A N 1
ATOM 3594 C CA . ASN A 1 455 ? 12.398 -14.609 -29.953 1 88.06 455 ASN A CA 1
ATOM 3595 C C . ASN A 1 455 ? 11.141 -13.938 -29.422 1 88.06 455 ASN A C 1
ATOM 3597 O O . ASN A 1 455 ? 10.867 -12.781 -29.734 1 88.06 455 ASN A O 1
ATOM 3601 N N . LEU A 1 456 ? 10.469 -14.656 -28.562 1 82.56 456 LEU A N 1
ATOM 3602 C CA . LEU A 1 456 ? 9.25 -14.109 -27.984 1 82.56 456 LEU A CA 1
ATOM 3603 C C . LEU A 1 456 ? 9.57 -12.969 -27.016 1 82.56 456 LEU A C 1
ATOM 3605 O O . LEU A 1 456 ? 8.719 -12.109 -26.766 1 82.56 456 LEU A O 1
ATOM 3609 N N . PHE A 1 457 ? 10.766 -12.992 -26.578 1 84.88 457 PHE A N 1
ATOM 3610 C CA . PHE A 1 457 ? 11.117 -12.016 -25.562 1 84.88 457 PHE A CA 1
ATOM 3611 C C . PHE A 1 457 ? 11.977 -10.906 -26.141 1 84.88 457 PHE A C 1
ATOM 3613 O O . PHE A 1 457 ? 12.398 -9.992 -25.422 1 84.88 457 PHE A O 1
ATOM 3620 N N . LYS A 1 458 ? 12.258 -10.945 -27.609 1 80.38 458 LYS A N 1
ATOM 3621 C CA . LYS A 1 458 ? 12.969 -9.859 -28.266 1 80.38 458 LYS A CA 1
ATOM 3622 C C . LYS A 1 458 ? 12.039 -8.703 -28.594 1 80.38 458 LYS A C 1
ATOM 3624 O O . LYS A 1 458 ? 10.812 -8.828 -28.469 1 80.38 458 LYS A O 1
ATOM 3629 N N . MET B 1 1 ? 35.625 -8.719 4.391 1 80.19 1 MET B N 1
ATOM 3630 C CA . MET B 1 1 ? 34.281 -8.617 3.812 1 80.19 1 MET B CA 1
ATOM 3631 C C . MET B 1 1 ? 33.406 -7.691 4.645 1 80.19 1 MET B C 1
ATOM 3633 O O . MET B 1 1 ? 33.406 -7.758 5.875 1 80.19 1 MET B O 1
ATOM 3637 N N . LYS B 1 2 ? 32.719 -6.824 4.082 1 91.38 2 LYS B N 1
ATOM 3638 C CA . LYS B 1 2 ? 31.859 -5.867 4.793 1 91.38 2 LYS B CA 1
ATOM 3639 C C . LYS B 1 2 ? 30.75 -6.57 5.551 1 91.38 2 LYS B C 1
ATOM 3641 O O . LYS B 1 2 ? 30.203 -7.578 5.082 1 91.38 2 LYS B O 1
ATOM 3646 N N . THR B 1 3 ? 30.516 -6.074 6.723 1 97.06 3 THR B N 1
ATOM 3647 C CA . THR B 1 3 ? 29.344 -6.543 7.469 1 97.06 3 THR B CA 1
ATOM 3648 C C . THR B 1 3 ? 28.062 -6.078 6.801 1 97.06 3 THR B C 1
ATOM 3650 O O . THR B 1 3 ? 28.094 -5.23 5.906 1 97.06 3 THR B O 1
ATOM 3653 N N . ILE B 1 4 ? 27.031 -6.711 7.16 1 98.19 4 ILE B N 1
ATOM 3654 C CA . ILE B 1 4 ? 25.719 -6.328 6.645 1 98.19 4 ILE B CA 1
ATOM 3655 C C . ILE B 1 4 ? 25.438 -4.867 6.992 1 98.19 4 ILE B C 1
ATOM 3657 O O . ILE B 1 4 ? 24.938 -4.109 6.152 1 98.19 4 ILE B O 1
ATOM 3661 N N . GLN B 1 5 ? 25.734 -4.434 8.195 1 98.12 5 GLN B N 1
ATOM 3662 C CA . GLN B 1 5 ? 25.531 -3.053 8.617 1 98.12 5 GLN B CA 1
ATOM 3663 C C . GLN B 1 5 ? 26.344 -2.09 7.762 1 98.12 5 GLN B C 1
ATOM 3665 O O . GLN B 1 5 ? 25.859 -1.019 7.387 1 98.12 5 GLN B O 1
ATOM 3670 N N . GLU B 1 6 ? 27.578 -2.467 7.465 1 98.38 6 GLU B N 1
ATOM 3671 C CA . GLU B 1 6 ? 28.438 -1.635 6.629 1 98.38 6 GLU B CA 1
ATOM 3672 C C . GLU B 1 6 ? 27.875 -1.499 5.219 1 98.38 6 GLU B C 1
ATOM 3674 O O . GLU B 1 6 ? 27.891 -0.412 4.637 1 98.38 6 GLU B O 1
ATOM 3679 N N . ARG B 1 7 ? 27.406 -2.611 4.672 1 98.56 7 ARG B N 1
ATOM 3680 C CA . ARG B 1 7 ? 26.797 -2.588 3.346 1 98.56 7 ARG B CA 1
ATOM 3681 C C . ARG B 1 7 ? 25.578 -1.683 3.322 1 98.56 7 ARG B C 1
ATOM 3683 O O . ARG B 1 7 ? 25.391 -0.907 2.383 1 98.56 7 ARG B O 1
ATOM 3690 N N . PHE B 1 8 ? 24.781 -1.746 4.375 1 98.75 8 PHE B N 1
ATOM 3691 C CA . PHE B 1 8 ? 23.609 -0.893 4.48 1 98.75 8 PHE B CA 1
ATOM 3692 C C . PHE B 1 8 ? 24 0.578 4.527 1 98.75 8 PHE B C 1
ATOM 3694 O O . PHE B 1 8 ? 23.438 1.402 3.805 1 98.75 8 PHE B O 1
ATOM 3701 N N . ASN B 1 9 ? 24.953 0.859 5.375 1 98.62 9 ASN B N 1
ATOM 3702 C CA . ASN B 1 9 ? 25.422 2.234 5.5 1 98.62 9 ASN B CA 1
ATOM 3703 C C . ASN B 1 9 ? 25.969 2.766 4.176 1 98.62 9 ASN B C 1
ATOM 3705 O O . ASN B 1 9 ? 25.766 3.936 3.846 1 98.62 9 ASN B O 1
ATOM 3709 N N . ASP B 1 10 ? 26.656 1.882 3.465 1 98.75 10 ASP B N 1
ATOM 3710 C CA . ASP B 1 10 ? 27.188 2.268 2.156 1 98.75 10 ASP B CA 1
ATOM 3711 C C . ASP B 1 10 ? 26.047 2.607 1.195 1 98.75 10 ASP B C 1
ATOM 3713 O O . ASP B 1 10 ? 26.125 3.594 0.46 1 98.75 10 ASP B O 1
ATOM 3717 N N . CYS B 1 11 ? 25.016 1.81 1.188 1 98.81 11 CYS B N 1
ATOM 3718 C CA . CYS B 1 11 ? 23.875 2.049 0.324 1 98.81 11 CYS B CA 1
ATOM 3719 C C . CYS B 1 11 ? 23.172 3.354 0.689 1 98.81 11 CYS B C 1
ATOM 3721 O O . CYS B 1 11 ? 22.797 4.129 -0.191 1 98.81 11 CYS B O 1
ATOM 3723 N N . GLN B 1 12 ? 23 3.604 1.996 1 98.19 12 GLN B N 1
ATOM 3724 C CA . GLN B 1 12 ? 22.391 4.844 2.455 1 98.19 12 GLN B CA 1
ATOM 3725 C C . GLN B 1 12 ? 23.203 6.059 2.027 1 98.19 12 GLN B C 1
ATOM 3727 O O . GLN B 1 12 ? 22.656 7.066 1.588 1 98.19 12 GLN B O 1
ATOM 3732 N N . GLY B 1 13 ? 24.531 5.941 2.26 1 98.12 13 GLY B N 1
ATOM 3733 C CA . GLY B 1 13 ? 25.422 7.012 1.845 1 98.12 13 GLY B CA 1
ATOM 3734 C C . GLY B 1 13 ? 25.359 7.301 0.357 1 98.12 13 GLY B C 1
ATOM 3735 O O . GLY B 1 13 ? 25.375 8.461 -0.056 1 98.12 13 GLY B O 1
ATOM 3736 N N . TYR B 1 14 ? 25.281 6.25 -0.461 1 98.62 14 TYR B N 1
ATOM 3737 C CA . TYR B 1 14 ? 25.188 6.391 -1.909 1 98.62 14 TYR B CA 1
ATOM 3738 C C . TYR B 1 14 ? 23.891 7.102 -2.301 1 98.62 14 TYR B C 1
ATOM 3740 O O . TYR B 1 14 ? 23.891 7.988 -3.154 1 98.62 14 TYR B O 1
ATOM 3748 N N . TYR B 1 15 ? 22.812 6.805 -1.689 1 98.31 15 TYR B N 1
ATOM 3749 C CA . TYR B 1 15 ? 21.516 7.441 -1.95 1 98.31 15 TYR B CA 1
ATOM 3750 C C . TYR B 1 15 ? 21.578 8.93 -1.635 1 98.31 15 TYR B C 1
ATOM 3752 O O . TYR B 1 15 ? 21 9.75 -2.354 1 98.31 15 TYR B O 1
ATOM 3760 N N . LYS B 1 16 ? 22.25 9.227 -0.619 1 96.75 16 LYS B N 1
ATOM 3761 C CA . LYS B 1 16 ? 22.328 10.609 -0.148 1 96.75 16 LYS B CA 1
ATOM 3762 C C . LYS B 1 16 ? 23.047 11.492 -1.163 1 96.75 16 LYS B C 1
ATOM 3764 O O . LYS B 1 16 ? 22.891 12.719 -1.153 1 96.75 16 LYS B O 1
ATOM 3769 N N . THR B 1 17 ? 23.828 10.883 -2.043 1 97.19 17 THR B N 1
ATOM 3770 C CA . THR B 1 17 ? 24.531 11.664 -3.061 1 97.19 17 THR B CA 1
ATOM 3771 C C . THR B 1 17 ? 23.547 12.234 -4.078 1 97.19 17 THR B C 1
ATOM 3773 O O . THR B 1 17 ? 23.891 13.125 -4.848 1 97.19 17 THR B O 1
ATOM 3776 N N . GLN B 1 18 ? 22.344 11.727 -4.184 1 97.25 18 GLN B N 1
ATOM 3777 C CA . GLN B 1 18 ? 21.266 12.164 -5.055 1 97.25 18 GLN B CA 1
ATOM 3778 C C . GLN B 1 18 ? 21.484 11.695 -6.488 1 97.25 18 GLN B C 1
ATOM 3780 O O . GLN B 1 18 ? 20.656 11.945 -7.367 1 97.25 18 GLN B O 1
ATOM 3785 N N . ILE B 1 19 ? 22.516 10.891 -6.707 1 97.75 19 ILE B N 1
ATOM 3786 C CA . ILE B 1 19 ? 22.891 10.516 -8.07 1 97.75 19 ILE B CA 1
ATOM 3787 C C . ILE B 1 19 ? 21.844 9.562 -8.641 1 97.75 19 ILE B C 1
ATOM 3789 O O . ILE B 1 19 ? 21.594 9.555 -9.852 1 97.75 19 ILE B O 1
ATOM 3793 N N . THR B 1 20 ? 21.188 8.883 -7.785 1 98 20 THR B N 1
ATOM 3794 C CA . THR B 1 20 ? 20.266 7.852 -8.25 1 98 20 THR B CA 1
ATOM 3795 C C . THR B 1 20 ? 18.953 8.469 -8.742 1 98 20 THR B C 1
ATOM 3797 O O . THR B 1 20 ? 18.141 7.793 -9.375 1 98 20 THR B O 1
ATOM 3800 N N . LYS B 1 21 ? 18.75 9.742 -8.523 1 97.12 21 LYS B N 1
ATOM 3801 C CA . LYS B 1 21 ? 17.484 10.398 -8.883 1 97.12 21 LYS B CA 1
ATOM 3802 C C . LYS B 1 21 ? 17.484 10.828 -10.344 1 97.12 21 LYS B C 1
ATOM 3804 O O . LYS B 1 21 ? 16.438 11.141 -10.906 1 97.12 21 LYS B O 1
ATOM 3809 N N . ASP B 1 22 ? 18.656 10.836 -10.953 1 97.75 22 ASP B N 1
ATOM 3810 C CA . ASP B 1 22 ? 18.766 11.195 -12.367 1 97.75 22 ASP B CA 1
ATOM 3811 C C . ASP B 1 22 ? 18.234 10.078 -13.258 1 97.75 22 ASP B C 1
ATOM 3813 O O . ASP B 1 22 ? 18.641 8.922 -13.133 1 97.75 22 ASP B O 1
ATOM 3817 N N . ILE B 1 23 ? 17.328 10.484 -14.18 1 98.19 23 ILE B N 1
ATOM 3818 C CA . ILE B 1 23 ? 16.656 9.5 -15.023 1 98.19 23 ILE B CA 1
ATOM 3819 C C . ILE B 1 23 ? 17.672 8.844 -15.961 1 98.19 23 ILE B C 1
ATOM 3821 O O . ILE B 1 23 ? 17.578 7.645 -16.234 1 98.19 23 ILE B O 1
ATOM 3825 N N . LYS B 1 24 ? 18.641 9.617 -16.438 1 98.25 24 LYS B N 1
ATOM 3826 C CA . LYS B 1 24 ? 19.672 9.055 -17.312 1 98.25 24 LYS B CA 1
ATOM 3827 C C . LYS B 1 24 ? 20.5 8.016 -16.562 1 98.25 24 LYS B C 1
ATOM 3829 O O . LYS B 1 24 ? 20.875 6.988 -17.125 1 98.25 24 LYS B O 1
ATOM 3834 N N . TYR B 1 25 ? 20.781 8.328 -15.328 1 98.62 25 TYR B N 1
ATOM 3835 C CA . TYR B 1 25 ? 21.5 7.383 -14.484 1 98.62 25 TYR B CA 1
ATOM 3836 C C . TYR B 1 25 ? 20.719 6.082 -14.328 1 98.62 25 TYR B C 1
ATOM 3838 O O . TYR B 1 25 ? 21.281 4.992 -14.5 1 98.62 25 TYR B O 1
ATOM 3846 N N . ARG B 1 26 ? 19.469 6.18 -14.055 1 98.81 26 ARG B N 1
ATOM 3847 C CA . ARG B 1 26 ? 18.594 5.023 -13.859 1 98.81 26 ARG B CA 1
ATOM 3848 C C . ARG B 1 26 ? 18.547 4.164 -15.117 1 98.81 26 ARG B C 1
ATOM 3850 O O . ARG B 1 26 ? 18.656 2.939 -15.047 1 98.81 26 ARG B O 1
ATOM 3857 N N . ARG B 1 27 ? 18.375 4.801 -16.266 1 98.69 27 ARG B N 1
ATOM 3858 C CA . ARG B 1 27 ? 18.328 4.098 -17.531 1 98.69 27 ARG B CA 1
ATOM 3859 C C . ARG B 1 27 ? 19.641 3.357 -17.797 1 98.69 27 ARG B C 1
ATOM 3861 O O . ARG B 1 27 ? 19.625 2.219 -18.281 1 98.69 27 ARG B O 1
ATOM 3868 N N . LYS B 1 28 ? 20.719 4 -17.469 1 98.75 28 LYS B N 1
ATOM 3869 C CA . LYS B 1 28 ? 22.031 3.393 -17.656 1 98.75 28 LYS B CA 1
ATOM 3870 C C . LYS B 1 28 ? 22.188 2.16 -16.766 1 98.75 28 LYS B C 1
ATOM 3872 O O . LYS B 1 28 ? 22.734 1.14 -17.203 1 98.75 28 LYS B O 1
ATOM 3877 N N . GLN B 1 29 ? 21.75 2.262 -15.57 1 98.88 29 GLN B N 1
ATOM 3878 C CA . GLN B 1 29 ? 21.875 1.135 -14.656 1 98.88 29 GLN B CA 1
ATOM 3879 C C . GLN B 1 29 ? 21.031 -0.049 -15.117 1 98.88 29 GLN B C 1
ATOM 3881 O O . GLN B 1 29 ? 21.438 -1.202 -14.992 1 98.88 29 GLN B O 1
ATOM 3886 N N . LEU B 1 30 ? 19.844 0.239 -15.664 1 98.88 30 LEU B N 1
ATOM 3887 C CA . LEU B 1 30 ? 19.016 -0.824 -16.219 1 98.88 30 LEU B CA 1
ATOM 3888 C C . LEU B 1 30 ? 19.703 -1.479 -17.406 1 98.88 30 LEU B C 1
ATOM 3890 O O . LEU B 1 30 ? 19.656 -2.701 -17.562 1 98.88 30 LEU B O 1
ATOM 3894 N N . LYS B 1 31 ? 20.359 -0.692 -18.188 1 98.81 31 LYS B N 1
ATOM 3895 C CA . LYS B 1 31 ? 21.125 -1.217 -19.312 1 98.81 31 LYS B CA 1
ATOM 3896 C C . LYS B 1 31 ? 22.281 -2.104 -18.828 1 98.81 31 LYS B C 1
ATOM 3898 O O . LYS B 1 31 ? 22.516 -3.17 -19.406 1 98.81 31 LYS B O 1
ATOM 3903 N N . ASN B 1 32 ? 22.953 -1.662 -17.797 1 98.88 32 ASN B N 1
ATOM 3904 C CA . ASN B 1 32 ? 24.031 -2.449 -17.219 1 98.88 32 ASN B CA 1
ATOM 3905 C C . ASN B 1 32 ? 23.547 -3.797 -16.703 1 98.88 32 ASN B C 1
ATOM 3907 O O . ASN B 1 32 ? 24.203 -4.816 -16.891 1 98.88 32 ASN B O 1
ATOM 3911 N N . LEU B 1 33 ? 22.391 -3.773 -16.109 1 98.94 33 LEU B N 1
ATOM 3912 C CA . LEU B 1 33 ? 21.812 -5.012 -15.602 1 98.94 33 LEU B CA 1
ATOM 3913 C C . LEU B 1 33 ? 21.5 -5.977 -16.75 1 98.94 33 LEU B C 1
ATOM 3915 O O . LEU B 1 33 ? 21.828 -7.164 -16.672 1 98.94 33 LEU B O 1
ATOM 3919 N N . LYS B 1 34 ? 20.891 -5.441 -17.781 1 98.75 34 LYS B N 1
ATOM 3920 C CA . LYS B 1 34 ? 20.562 -6.254 -18.938 1 98.75 34 LYS B CA 1
ATOM 3921 C C . LYS B 1 34 ? 21.828 -6.875 -19.547 1 98.75 34 LYS B C 1
ATOM 3923 O O . LYS B 1 34 ? 21.859 -8.07 -19.828 1 98.75 34 LYS B O 1
ATOM 3928 N N . LYS B 1 35 ? 22.875 -6.094 -19.656 1 98.81 35 LYS B N 1
ATOM 3929 C CA . LYS B 1 35 ? 24.141 -6.559 -20.203 1 98.81 35 LYS B CA 1
ATOM 3930 C C . LYS B 1 35 ? 24.75 -7.656 -19.328 1 98.81 35 LYS B C 1
ATOM 3932 O O . LYS B 1 35 ? 25.188 -8.688 -19.844 1 98.81 35 LYS B O 1
ATOM 3937 N N . ALA B 1 36 ? 24.719 -7.422 -18.062 1 98.88 36 ALA B N 1
ATOM 3938 C CA . ALA B 1 36 ? 25.297 -8.391 -17.141 1 98.88 36 ALA B CA 1
ATOM 3939 C C . ALA B 1 36 ? 24.531 -9.719 -17.188 1 98.88 36 ALA B C 1
ATOM 3941 O O . ALA B 1 36 ? 25.141 -10.789 -17.188 1 98.88 36 ALA B O 1
ATOM 3942 N N . ILE B 1 37 ? 23.219 -9.648 -17.25 1 98.81 37 ILE B N 1
ATOM 3943 C CA . ILE B 1 37 ? 22.406 -10.867 -17.312 1 98.81 37 ILE B CA 1
ATOM 3944 C C . ILE B 1 37 ? 22.734 -11.625 -18.594 1 98.81 37 ILE B C 1
ATOM 3946 O O . ILE B 1 37 ? 22.906 -12.844 -18.562 1 98.81 37 ILE B O 1
ATOM 3950 N N . ASN B 1 38 ? 22.812 -10.914 -19.688 1 98.56 38 ASN B N 1
ATOM 3951 C CA .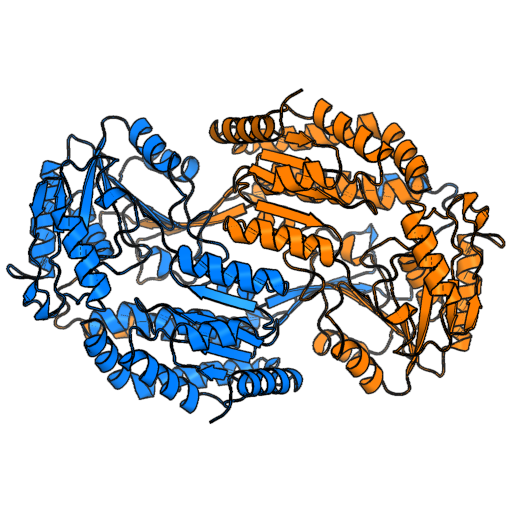 ASN B 1 38 ? 23.141 -11.539 -20.953 1 98.56 38 ASN B CA 1
ATOM 3952 C C . ASN B 1 38 ? 24.516 -12.203 -20.906 1 98.56 38 ASN B C 1
ATOM 3954 O O . ASN B 1 38 ? 24.688 -13.305 -21.438 1 98.56 38 ASN B O 1
ATOM 3958 N N . GLN B 1 39 ? 25.438 -11.594 -20.266 1 98.62 39 GLN B N 1
ATOM 3959 C CA . GLN B 1 39 ? 26.797 -12.109 -20.172 1 98.62 39 GLN B CA 1
ATOM 3960 C C . GLN B 1 39 ? 26.844 -13.391 -19.344 1 98.62 39 GLN B C 1
ATOM 3962 O O . GLN B 1 39 ? 27.719 -14.242 -19.562 1 98.62 39 GLN B O 1
ATOM 3967 N N . HIS B 1 40 ? 25.891 -13.531 -18.453 1 98.75 40 HIS B N 1
ATOM 3968 C CA . HIS B 1 40 ? 25.906 -14.68 -17.562 1 98.75 40 HIS B CA 1
ATOM 3969 C C . HIS B 1 40 ? 24.766 -15.641 -17.891 1 98.75 40 HIS B C 1
ATOM 3971 O O . HIS B 1 40 ? 24.391 -16.469 -17.047 1 98.75 40 HIS B O 1
ATOM 3977 N N . GLU B 1 41 ? 24.172 -15.547 -19.031 1 98.38 41 GLU B N 1
ATOM 3978 C CA . GLU B 1 41 ? 23 -16.344 -19.406 1 98.38 41 GLU B CA 1
ATOM 3979 C C . GLU B 1 41 ? 23.312 -17.844 -19.297 1 98.38 41 GLU B C 1
ATOM 3981 O O . GLU B 1 41 ? 22.531 -18.594 -18.703 1 98.38 41 GLU B O 1
ATOM 3986 N N . LYS B 1 42 ? 24.484 -18.297 -19.844 1 98.5 42 LYS B N 1
ATOM 3987 C CA . LYS B 1 42 ? 24.844 -19.703 -19.812 1 98.5 42 LYS B CA 1
ATOM 3988 C C . LYS B 1 42 ? 25.031 -20.203 -18.391 1 98.5 42 LYS B C 1
ATOM 3990 O O . LYS B 1 42 ? 24.594 -21.312 -18.047 1 98.5 42 LYS B O 1
ATOM 3995 N N . GLN B 1 43 ? 25.625 -19.375 -17.578 1 98.75 43 GLN B N 1
ATOM 3996 C CA . GLN B 1 43 ? 25.828 -19.719 -16.188 1 98.75 43 GLN B CA 1
ATOM 3997 C C . GLN B 1 43 ? 24.5 -19.812 -15.445 1 98.75 43 GLN B C 1
ATOM 3999 O O . GLN B 1 43 ? 24.312 -20.703 -14.609 1 98.75 43 GLN B O 1
ATOM 4004 N N . LEU B 1 44 ? 23.594 -18.953 -15.773 1 98.75 44 LEU B N 1
ATOM 4005 C CA . LEU B 1 44 ? 22.281 -18.984 -15.156 1 98.75 44 LEU B CA 1
ATOM 4006 C C . LEU B 1 44 ? 21.531 -20.25 -15.516 1 98.75 44 LEU B C 1
ATOM 4008 O O . LEU B 1 44 ? 20.953 -20.906 -14.648 1 98.75 44 LEU B O 1
ATOM 4012 N N . LEU B 1 45 ? 21.562 -20.594 -16.797 1 98.69 45 LEU B N 1
ATOM 4013 C CA . LEU B 1 45 ? 20.859 -21.781 -17.266 1 98.69 45 LEU B CA 1
ATOM 4014 C C . LEU B 1 45 ? 21.438 -23.031 -16.594 1 98.69 45 LEU B C 1
ATOM 4016 O O . LEU B 1 45 ? 20.672 -23.906 -16.156 1 98.69 45 LEU B O 1
ATOM 4020 N N . ALA B 1 46 ? 22.766 -23.078 -16.5 1 98.81 46 ALA B N 1
ATOM 4021 C CA . ALA B 1 46 ? 23.422 -24.203 -15.852 1 98.81 46 ALA B CA 1
ATOM 4022 C C . ALA B 1 46 ? 23.062 -24.281 -14.375 1 98.81 46 ALA B C 1
ATOM 4024 O O . ALA B 1 46 ? 22.766 -25.359 -13.852 1 98.81 46 ALA B O 1
ATOM 4025 N N . ALA B 1 47 ? 23.062 -23.141 -13.711 1 98.88 47 ALA B N 1
ATOM 4026 C CA . ALA B 1 47 ? 22.75 -23.078 -12.281 1 98.88 47 ALA B CA 1
ATOM 4027 C C . ALA B 1 47 ? 21.312 -23.484 -12.008 1 98.88 47 ALA B C 1
ATOM 4029 O O . ALA B 1 47 ? 21.031 -24.219 -11.047 1 98.88 47 ALA B O 1
ATOM 4030 N N . LEU B 1 48 ? 20.391 -23.078 -12.828 1 98.81 48 LEU B N 1
ATOM 4031 C CA . LEU B 1 48 ? 18.984 -23.422 -12.68 1 98.81 48 LEU B CA 1
ATOM 4032 C C . LEU B 1 48 ? 18.766 -24.922 -12.875 1 98.81 48 LEU B C 1
ATOM 4034 O O . LEU B 1 48 ? 17.922 -25.531 -12.211 1 98.81 48 LEU B O 1
ATOM 4038 N N . HIS B 1 49 ? 19.547 -25.469 -13.789 1 98.62 49 HIS B N 1
ATOM 4039 C CA . HIS B 1 49 ? 19.5 -26.906 -13.977 1 98.62 49 HIS B CA 1
ATOM 4040 C C . HIS B 1 49 ? 20.047 -27.656 -12.766 1 98.62 49 HIS B C 1
ATOM 4042 O O . HIS B 1 49 ? 19.453 -28.625 -12.289 1 98.62 49 HIS B O 1
ATOM 4048 N N . LEU B 1 50 ? 21.109 -27.156 -12.25 1 98.56 50 LEU B N 1
ATOM 4049 C CA . LEU B 1 50 ? 21.766 -27.812 -11.125 1 98.56 50 LEU B CA 1
ATOM 4050 C C . LEU B 1 50 ? 20.891 -27.75 -9.875 1 98.56 50 LEU B C 1
ATOM 4052 O O . LEU B 1 50 ? 20.781 -28.75 -9.148 1 98.56 50 LEU B O 1
ATOM 4056 N N . ASP B 1 51 ? 20.266 -26.672 -9.625 1 98.62 51 ASP B N 1
ATOM 4057 C CA . ASP B 1 51 ? 19.531 -26.469 -8.367 1 98.62 51 ASP B CA 1
ATOM 4058 C C . ASP B 1 51 ? 18.109 -27.016 -8.461 1 98.62 51 ASP B C 1
ATOM 4060 O O . ASP B 1 51 ? 17.562 -27.5 -7.473 1 98.62 51 ASP B O 1
ATOM 4064 N N . LEU B 1 52 ? 17.469 -26.938 -9.695 1 98.69 52 LEU B N 1
ATOM 4065 C CA . LEU B 1 52 ? 16.031 -27.203 -9.766 1 98.69 52 LEU B CA 1
ATOM 4066 C C . LEU B 1 52 ? 15.727 -28.219 -10.867 1 98.69 52 LEU B C 1
ATOM 4068 O O . LEU B 1 52 ? 14.57 -28.609 -11.047 1 98.69 52 LEU B O 1
ATOM 4072 N N . GLY B 1 53 ? 16.688 -28.594 -11.633 1 98 53 GLY B N 1
ATOM 4073 C CA . GLY B 1 53 ? 16.484 -29.547 -12.719 1 98 53 GLY B CA 1
ATOM 4074 C C . GLY B 1 53 ? 15.734 -28.953 -13.891 1 98 53 GLY B C 1
ATOM 4075 O O . GLY B 1 53 ? 15.156 -29.688 -14.695 1 98 53 GLY B O 1
ATOM 4076 N N . LYS B 1 54 ? 15.773 -27.625 -14.07 1 97.19 54 LYS B N 1
ATOM 4077 C CA . LYS B 1 54 ? 15.016 -26.984 -15.148 1 97.19 54 LYS B CA 1
ATOM 4078 C C . LYS B 1 54 ? 15.695 -27.203 -16.5 1 97.19 54 LYS B C 1
ATOM 4080 O O . LYS B 1 54 ? 16.922 -27.094 -16.609 1 97.19 54 LYS B O 1
ATOM 4085 N N . ASN B 1 55 ? 14.766 -27.484 -17.453 1 95.88 55 ASN B N 1
ATOM 4086 C CA . ASN B 1 55 ? 15.195 -27.422 -18.844 1 95.88 55 ASN B CA 1
ATOM 4087 C C . ASN B 1 55 ? 15.492 -25.984 -19.281 1 95.88 55 ASN B C 1
ATOM 4089 O O . ASN B 1 55 ? 14.867 -25.047 -18.797 1 95.88 55 ASN B O 1
ATOM 4093 N N . LYS B 1 56 ? 16.406 -25.875 -20.281 1 96 56 LYS B N 1
ATOM 4094 C CA . LYS B 1 56 ? 16.859 -24.531 -20.672 1 96 56 LYS B CA 1
ATOM 4095 C C . LYS B 1 56 ? 15.703 -23.719 -21.234 1 96 56 LYS B C 1
ATOM 4097 O O . LYS B 1 56 ? 15.672 -22.484 -21.062 1 96 56 LYS B O 1
ATOM 4102 N N . VAL B 1 57 ? 14.773 -24.375 -21.938 1 95.88 57 VAL B N 1
ATOM 4103 C CA . VAL B 1 57 ? 13.641 -23.672 -22.516 1 95.88 57 VAL B CA 1
ATOM 4104 C C . VAL B 1 57 ? 12.742 -23.125 -21.406 1 95.88 57 VAL B C 1
ATOM 4106 O O . VAL B 1 57 ? 12.398 -21.938 -21.391 1 95.88 57 VAL B O 1
ATOM 4109 N N . GLU B 1 58 ? 12.406 -23.953 -20.453 1 96.12 58 GLU B N 1
ATOM 4110 C CA . GLU B 1 58 ? 11.594 -23.547 -19.312 1 96.12 58 GLU B CA 1
ATOM 4111 C C . GLU B 1 58 ? 12.289 -22.453 -18.484 1 96.12 58 GLU B C 1
ATOM 4113 O O . GLU B 1 58 ? 11.68 -21.453 -18.125 1 96.12 58 GLU B O 1
ATOM 4118 N N . ALA B 1 59 ? 13.609 -22.688 -18.266 1 97.44 59 ALA B N 1
ATOM 4119 C CA . ALA B 1 59 ? 14.406 -21.734 -17.484 1 97.44 59 ALA B CA 1
ATOM 4120 C C . ALA B 1 59 ? 14.406 -20.359 -18.141 1 97.44 59 ALA B C 1
ATOM 4122 O O . ALA B 1 59 ? 14.172 -19.344 -17.469 1 97.44 59 ALA B O 1
ATOM 4123 N N . TYR B 1 60 ? 14.602 -20.328 -19.406 1 96.75 60 TYR B N 1
ATOM 4124 C CA . TYR B 1 60 ? 14.648 -19.047 -20.109 1 96.75 60 TYR B CA 1
ATOM 4125 C C . TYR B 1 60 ? 13.281 -18.391 -20.125 1 96.75 60 TYR B C 1
ATOM 4127 O O . TYR B 1 60 ? 13.156 -17.188 -19.844 1 96.75 60 TYR B O 1
ATOM 4135 N N . ALA B 1 61 ? 12.258 -19.141 -20.359 1 94.19 61 ALA B N 1
ATOM 4136 C CA . ALA B 1 61 ? 10.914 -18.609 -20.547 1 94.19 61 ALA B CA 1
ATOM 4137 C C . ALA B 1 61 ? 10.359 -18.078 -19.219 1 94.19 61 ALA B C 1
ATOM 4139 O O . ALA B 1 61 ? 9.656 -17.062 -19.203 1 94.19 61 ALA B O 1
ATOM 4140 N N . THR B 1 62 ? 10.664 -18.734 -18.141 1 95.38 62 THR B N 1
ATOM 4141 C CA . THR B 1 62 ? 10 -18.406 -16.875 1 95.38 62 THR B CA 1
ATOM 4142 C C . THR B 1 62 ? 10.875 -17.5 -16.031 1 95.38 62 THR B C 1
ATOM 4144 O O . THR B 1 62 ? 10.406 -16.906 -15.055 1 95.38 62 THR B O 1
ATOM 4147 N N . GLU B 1 63 ? 12.188 -17.359 -16.406 1 96.69 63 GLU B N 1
ATOM 4148 C CA . GLU B 1 63 ? 13.078 -16.625 -15.508 1 96.69 63 GLU B CA 1
ATOM 4149 C C . GLU B 1 63 ? 13.844 -15.547 -16.266 1 96.69 63 GLU B C 1
ATOM 4151 O O . GLU B 1 63 ? 13.734 -14.359 -15.945 1 96.69 63 GLU B O 1
ATOM 4156 N N . ILE B 1 64 ? 14.516 -15.883 -17.281 1 97.62 64 ILE B N 1
ATOM 4157 C CA . ILE B 1 64 ? 15.5 -14.984 -17.875 1 97.62 64 ILE B CA 1
ATOM 4158 C C . ILE B 1 64 ? 14.805 -14.07 -18.891 1 97.62 64 ILE B C 1
ATOM 4160 O O . ILE B 1 64 ? 14.898 -12.844 -18.797 1 97.62 64 ILE B O 1
ATOM 4164 N N . GLY B 1 65 ? 14.031 -14.695 -19.797 1 96.12 65 GLY B N 1
ATOM 4165 C CA . GLY B 1 65 ? 13.367 -13.922 -20.844 1 96.12 65 GLY B CA 1
ATOM 4166 C C . GLY B 1 65 ? 12.43 -12.859 -20.281 1 96.12 65 GLY B C 1
ATOM 4167 O O . GLY B 1 65 ? 12.445 -11.719 -20.75 1 96.12 65 GLY B O 1
ATOM 4168 N N . MET B 1 66 ? 11.656 -13.227 -19.281 1 93.81 66 MET B N 1
ATOM 4169 C CA . MET B 1 66 ? 10.711 -12.305 -18.656 1 93.81 66 MET B CA 1
ATOM 4170 C C . MET B 1 66 ? 11.438 -11.117 -18.047 1 93.81 66 MET B C 1
ATOM 4172 O O . MET B 1 66 ? 10.992 -9.977 -18.188 1 93.81 66 MET B O 1
ATOM 4176 N N . VAL B 1 67 ? 12.539 -11.344 -17.406 1 97.5 67 VAL B N 1
ATOM 4177 C CA . VAL B 1 67 ? 13.32 -10.305 -16.734 1 97.5 67 VAL B CA 1
ATOM 4178 C C . VAL B 1 67 ? 13.898 -9.352 -17.781 1 97.5 67 VAL B C 1
ATOM 4180 O O . VAL B 1 67 ? 13.82 -8.125 -17.625 1 97.5 67 VAL B O 1
ATOM 4183 N N . LEU B 1 68 ? 14.445 -9.914 -18.859 1 97.94 68 LEU B N 1
ATOM 4184 C CA . LEU B 1 68 ? 15.031 -9.086 -19.922 1 97.94 68 LEU B CA 1
ATOM 4185 C C . LEU B 1 68 ? 13.977 -8.195 -20.562 1 97.94 68 LEU B C 1
ATOM 4187 O O . LEU B 1 68 ? 14.234 -7.02 -20.828 1 97.94 68 LEU B O 1
ATOM 4191 N N . LYS B 1 69 ? 12.812 -8.727 -20.719 1 96.31 69 LYS B N 1
ATOM 4192 C CA . LYS B 1 69 ? 11.711 -7.941 -21.266 1 96.31 69 LYS B CA 1
ATOM 4193 C C . LYS B 1 69 ? 11.289 -6.832 -20.312 1 96.31 69 LYS B C 1
ATOM 4195 O O . LYS B 1 69 ? 11.031 -5.703 -20.734 1 96.31 69 LYS B O 1
ATOM 4200 N N . SER B 1 70 ? 11.234 -7.164 -19.094 1 97.44 70 SER B N 1
ATOM 4201 C CA . SER B 1 70 ? 10.867 -6.184 -18.062 1 97.44 70 SER B CA 1
ATOM 4202 C C . SER B 1 70 ? 11.867 -5.035 -18.016 1 97.44 70 SER B C 1
ATOM 4204 O O . SER B 1 70 ? 11.484 -3.875 -17.875 1 97.44 70 SER B O 1
ATOM 4206 N N . ILE B 1 71 ? 13.156 -5.344 -18.125 1 98.56 71 ILE B N 1
ATOM 4207 C CA . ILE B 1 71 ? 14.188 -4.32 -18.141 1 98.56 71 ILE B CA 1
ATOM 4208 C C . ILE B 1 71 ? 13.984 -3.393 -19.328 1 98.56 71 ILE B C 1
ATOM 4210 O O . ILE B 1 71 ? 14.031 -2.168 -19.188 1 98.56 71 ILE B O 1
ATOM 4214 N N . SER B 1 72 ? 13.719 -4.008 -20.469 1 97.94 72 SER B N 1
ATOM 4215 C CA . SER B 1 72 ? 13.523 -3.227 -21.688 1 97.94 72 SER B CA 1
ATOM 4216 C C . SER B 1 72 ? 12.305 -2.318 -21.562 1 97.94 72 SER B C 1
ATOM 4218 O O . SER B 1 72 ? 12.352 -1.152 -21.969 1 97.94 72 SER B O 1
ATOM 4220 N N . ASN B 1 73 ? 11.273 -2.842 -21.047 1 97 73 ASN B N 1
ATOM 4221 C CA . ASN B 1 73 ? 10.062 -2.051 -20.844 1 97 73 ASN B CA 1
ATOM 4222 C C . ASN B 1 73 ? 10.305 -0.885 -19.891 1 97 73 ASN B C 1
ATOM 4224 O O . ASN B 1 73 ? 9.891 0.241 -20.156 1 97 73 ASN B O 1
ATOM 4228 N N . ALA B 1 74 ? 10.961 -1.142 -18.812 1 98.44 74 ALA B N 1
ATOM 4229 C CA . ALA B 1 74 ? 11.266 -0.096 -17.844 1 98.44 74 ALA B CA 1
ATOM 4230 C C . ALA B 1 74 ? 12.117 1.007 -18.469 1 98.44 74 ALA B C 1
ATOM 4232 O O . ALA B 1 74 ? 11.852 2.193 -18.25 1 98.44 74 ALA B O 1
ATOM 4233 N N . ARG B 1 75 ? 13.109 0.611 -19.203 1 98.19 75 ARG B N 1
ATOM 4234 C CA . ARG B 1 75 ? 13.984 1.584 -19.844 1 98.19 75 ARG B CA 1
ATOM 4235 C C . ARG B 1 75 ? 13.203 2.461 -20.812 1 98.19 75 ARG B C 1
ATOM 4237 O O . ARG B 1 75 ? 13.445 3.666 -20.906 1 98.19 75 ARG B O 1
ATOM 4244 N N . LYS B 1 76 ? 12.305 1.82 -21.484 1 97.62 76 LYS B N 1
ATOM 4245 C CA . LYS B 1 76 ? 11.508 2.527 -22.484 1 97.62 76 LYS B CA 1
ATOM 4246 C C . LYS B 1 76 ? 10.523 3.488 -21.828 1 97.62 76 LYS B C 1
ATOM 4248 O O . LYS B 1 76 ? 10.328 4.605 -22.297 1 97.62 76 LYS B O 1
ATOM 4253 N N . GLU B 1 77 ? 9.922 3.078 -20.703 1 98.06 77 GLU B N 1
ATOM 4254 C CA . GLU B 1 77 ? 8.758 3.779 -20.172 1 98.06 77 GLU B CA 1
ATOM 4255 C C . GLU B 1 77 ? 9.141 4.668 -19 1 98.06 77 GLU B C 1
ATOM 4257 O O . GLU B 1 77 ? 8.32 5.449 -18.5 1 98.06 77 GLU B O 1
ATOM 4262 N N . ILE B 1 78 ? 10.328 4.652 -18.547 1 98.25 78 ILE B N 1
ATOM 4263 C CA . ILE B 1 78 ? 10.734 5.254 -17.281 1 98.25 78 ILE B CA 1
ATOM 4264 C C . ILE B 1 78 ? 10.438 6.75 -17.297 1 98.25 78 ILE B C 1
ATOM 4266 O O . ILE B 1 78 ? 10.039 7.328 -16.281 1 98.25 78 ILE B O 1
ATOM 4270 N N . HIS B 1 79 ? 10.531 7.426 -18.438 1 97.69 79 HIS B N 1
ATOM 4271 C CA . HIS B 1 79 ? 10.266 8.859 -18.531 1 97.69 79 HIS B CA 1
ATOM 4272 C C . HIS B 1 79 ? 8.789 9.156 -18.266 1 97.69 79 HIS B C 1
ATOM 4274 O O . HIS B 1 79 ? 8.469 10.18 -17.656 1 97.69 79 HIS B O 1
ATOM 4280 N N . LYS B 1 80 ? 7.992 8.242 -18.688 1 97.94 80 LYS B N 1
ATOM 4281 C CA . LYS B 1 80 ? 6.562 8.398 -18.453 1 97.94 80 LYS B CA 1
ATOM 4282 C C . LYS B 1 80 ? 6.219 8.117 -16.984 1 97.94 80 LYS B C 1
ATOM 4284 O O . LYS B 1 80 ? 5.43 8.844 -16.375 1 97.94 80 LYS B O 1
ATOM 4289 N N . TRP B 1 81 ? 6.84 7.105 -16.406 1 98.12 81 TRP B N 1
ATOM 4290 C CA . TRP B 1 81 ? 6.543 6.695 -15.039 1 98.12 81 TRP B CA 1
ATOM 4291 C C . TRP B 1 81 ? 6.969 7.77 -14.047 1 98.12 81 TRP B C 1
ATOM 4293 O O . TRP B 1 81 ? 6.312 7.969 -13.023 1 98.12 81 TRP B O 1
ATOM 4303 N N . THR B 1 82 ? 8 8.531 -14.359 1 98.06 82 THR B N 1
ATOM 4304 C CA . THR B 1 82 ? 8.641 9.43 -13.406 1 98.06 82 THR B CA 1
ATOM 4305 C C . THR B 1 82 ? 8.102 10.844 -13.539 1 98.06 82 THR B C 1
ATOM 4307 O O . THR B 1 82 ? 8.414 11.719 -12.727 1 98.06 82 THR B O 1
ATOM 4310 N N . LYS B 1 83 ? 7.289 11.102 -14.531 1 97.81 83 LYS B N 1
ATOM 4311 C CA . LYS B 1 83 ? 6.844 12.453 -14.836 1 97.81 83 LYS B CA 1
ATOM 4312 C C . LYS B 1 83 ? 6.027 13.039 -13.68 1 97.81 83 LYS B C 1
ATOM 4314 O O . LYS B 1 83 ? 5.133 12.375 -13.156 1 97.81 83 LYS B O 1
ATOM 4319 N N . THR B 1 84 ? 6.41 14.297 -13.281 1 97.94 84 THR B N 1
ATOM 4320 C CA . THR B 1 84 ? 5.559 15.031 -12.352 1 97.94 84 THR B CA 1
ATOM 4321 C C . THR B 1 84 ? 4.203 15.336 -12.992 1 97.94 84 THR B C 1
ATOM 4323 O O . THR B 1 84 ? 4.137 15.891 -14.094 1 97.94 84 THR B O 1
ATOM 4326 N N . LYS B 1 85 ? 3.156 14.984 -12.289 1 98 85 LYS B N 1
ATOM 4327 C CA . LYS B 1 85 ? 1.813 15.141 -12.844 1 98 85 LYS B CA 1
ATOM 4328 C C . LYS B 1 85 ? 1.111 16.359 -12.25 1 98 85 LYS B C 1
ATOM 4330 O O . LYS B 1 85 ? 1.006 16.484 -11.031 1 98 85 LYS B O 1
ATOM 4335 N N . GLN B 1 86 ? 0.7 17.25 -13.078 1 98.06 86 GLN B N 1
ATOM 4336 C CA . GLN B 1 86 ? -0.221 18.297 -12.641 1 98.06 86 GLN B CA 1
ATOM 4337 C C . GLN B 1 86 ? -1.65 17.766 -12.555 1 98.06 86 GLN B C 1
ATOM 4339 O O . GLN B 1 86 ? -2.105 17.047 -13.445 1 98.06 86 GLN B O 1
ATOM 4344 N N . VAL B 1 87 ? -2.352 18.047 -11.492 1 97.31 87 VAL B N 1
ATOM 4345 C CA . VAL B 1 87 ? -3.73 17.594 -11.352 1 97.31 87 VAL B CA 1
ATOM 4346 C C . VAL B 1 87 ? -4.66 18.797 -11.227 1 97.31 87 VAL B C 1
ATOM 4348 O O . VAL B 1 87 ? -4.207 19.922 -11.008 1 97.31 87 VAL B O 1
ATOM 4351 N N . ASN B 1 88 ? -5.953 18.562 -11.344 1 96.06 88 ASN B N 1
ATOM 4352 C CA . ASN B 1 88 ? -6.953 19.625 -11.227 1 96.06 88 ASN B CA 1
ATOM 4353 C C . ASN B 1 88 ? -6.988 20.203 -9.82 1 96.06 88 ASN B C 1
ATOM 4355 O O . ASN B 1 88 ? -6.996 19.453 -8.836 1 96.06 88 ASN B O 1
ATOM 4359 N N . THR B 1 89 ? -7.012 21.5 -9.766 1 94.81 89 THR B N 1
ATOM 4360 C CA . THR B 1 89 ? -7.117 22.234 -8.508 1 94.81 89 THR B CA 1
ATOM 4361 C C . THR B 1 89 ? -8.484 22.906 -8.391 1 94.81 89 THR B C 1
ATOM 4363 O O . THR B 1 89 ? -8.883 23.688 -9.258 1 94.81 89 THR B O 1
ATOM 4366 N N . PRO B 1 90 ? -9.148 22.562 -7.328 1 90.19 90 PRO B N 1
ATOM 4367 C CA . PRO B 1 90 ? -10.453 23.203 -7.152 1 90.19 90 PRO B CA 1
ATOM 4368 C C . PRO B 1 90 ? -10.367 24.734 -7.082 1 90.19 90 PRO B C 1
ATOM 4370 O O . PRO B 1 90 ? -9.352 25.266 -6.637 1 90.19 90 PRO B O 1
ATOM 4373 N N . LEU B 1 91 ? -11.508 25.406 -7.312 1 85.06 91 LEU B N 1
ATOM 4374 C CA . LEU B 1 91 ? -11.562 26.859 -7.414 1 85.06 91 LEU B CA 1
ATOM 4375 C C . LEU B 1 91 ? -11.305 27.516 -6.055 1 85.06 91 LEU B C 1
ATOM 4377 O O . LEU B 1 91 ? -10.711 28.594 -5.98 1 85.06 91 LEU B O 1
ATOM 4381 N N . TYR B 1 92 ? -11.68 26.812 -5.035 1 83.5 92 TYR B N 1
ATOM 4382 C CA . TYR B 1 92 ? -11.547 27.406 -3.707 1 83.5 92 TYR B CA 1
ATOM 4383 C C . TYR B 1 92 ? -10.094 27.438 -3.264 1 83.5 92 TYR B C 1
ATOM 4385 O O . TYR B 1 92 ? -9.758 28.047 -2.246 1 83.5 92 TYR B O 1
ATOM 4393 N N . LEU B 1 93 ? -9.203 26.828 -4.066 1 87.38 93 LEU B N 1
ATOM 4394 C CA . LEU B 1 93 ? -7.77 26.891 -3.809 1 87.38 93 LEU B CA 1
ATOM 4395 C C . LEU B 1 93 ? -7.074 27.828 -4.777 1 87.38 93 LEU B C 1
ATOM 4397 O O . LEU B 1 93 ? -5.852 27.984 -4.746 1 87.38 93 LEU B O 1
ATOM 4401 N N . PHE B 1 94 ? -7.844 28.516 -5.539 1 83.62 94 PHE B N 1
ATOM 4402 C CA . PHE B 1 94 ? -7.277 29.453 -6.508 1 83.62 94 PHE B CA 1
ATOM 4403 C C . PHE B 1 94 ? -6.449 30.516 -5.809 1 83.62 94 PHE B C 1
ATOM 4405 O O . PHE B 1 94 ? -6.844 31.031 -4.754 1 83.62 94 PHE B O 1
ATOM 4412 N N . PRO B 1 95 ? -5.242 30.906 -6.367 1 89.06 95 PRO B N 1
ATOM 4413 C CA . PRO B 1 95 ? -4.605 30.531 -7.629 1 89.06 95 PRO B CA 1
ATOM 4414 C C . PRO B 1 95 ? -3.533 29.453 -7.445 1 89.06 95 PRO B C 1
ATOM 4416 O O . PRO B 1 95 ? -2.439 29.562 -8.008 1 89.06 95 PRO B O 1
ATOM 4419 N N . ALA B 1 96 ? -3.779 28.453 -6.754 1 93 96 ALA B N 1
ATOM 4420 C CA . ALA B 1 96 ? -2.822 27.375 -6.531 1 93 96 ALA B CA 1
ATOM 4421 C C . ALA B 1 96 ? -2.809 26.406 -7.703 1 93 96 ALA B C 1
ATOM 4423 O O . ALA B 1 96 ? -3.793 26.297 -8.438 1 93 96 ALA B O 1
ATOM 4424 N N . LYS B 1 97 ? -1.677 25.859 -8.008 1 97.06 97 LYS B N 1
ATOM 4425 C CA . LYS B 1 97 ? -1.509 24.703 -8.875 1 97.06 97 LYS B CA 1
ATOM 4426 C C . LYS B 1 97 ? -1.087 23.469 -8.07 1 97.06 97 LYS B C 1
ATOM 4428 O O . LYS B 1 97 ? -0.35 23.594 -7.09 1 97.06 97 LYS B O 1
ATOM 4433 N N . SER B 1 98 ? -1.578 22.297 -8.484 1 98.38 98 SER B N 1
ATOM 4434 C CA . SER B 1 98 ? -1.367 21.062 -7.715 1 98.38 98 SER B CA 1
ATOM 4435 C C . SER B 1 98 ? -0.576 20.047 -8.516 1 98.38 98 SER B C 1
ATOM 4437 O O . SER B 1 98 ? -0.796 19.875 -9.719 1 98.38 98 SER B O 1
ATOM 4439 N N . TYR B 1 99 ? 0.349 19.375 -7.793 1 98.62 99 TYR B N 1
ATOM 4440 C CA . TYR B 1 99 ? 1.261 18.453 -8.453 1 98.62 99 TYR B CA 1
ATOM 4441 C C . TYR B 1 99 ? 1.457 17.188 -7.629 1 98.62 99 TYR B C 1
ATOM 4443 O O . TYR B 1 99 ? 1.337 17.219 -6.402 1 98.62 99 TYR B O 1
ATOM 4451 N N . ILE B 1 100 ? 1.741 16.078 -8.328 1 98.69 100 ILE B N 1
ATOM 4452 C CA . ILE B 1 100 ? 2.213 14.828 -7.73 1 98.69 100 ILE B CA 1
ATOM 4453 C C . ILE B 1 100 ? 3.611 14.5 -8.25 1 98.69 100 ILE B C 1
ATOM 4455 O O . ILE B 1 100 ? 3.793 14.242 -9.445 1 98.69 100 ILE B O 1
ATOM 4459 N N . LYS B 1 101 ? 4.594 14.539 -7.395 1 98.56 101 LYS B N 1
ATOM 4460 C CA . LYS B 1 101 ? 5.969 14.203 -7.742 1 98.56 101 LYS B CA 1
ATOM 4461 C C . LYS B 1 101 ? 6.312 12.781 -7.312 1 98.56 101 LYS B C 1
ATOM 4463 O O . LYS B 1 101 ? 6.012 12.375 -6.188 1 98.56 101 LYS B O 1
ATOM 4468 N N . LYS B 1 102 ? 6.93 12.047 -8.258 1 98.56 102 LYS B N 1
ATOM 4469 C CA . LYS B 1 102 ? 7.371 10.688 -7.945 1 98.56 102 LYS B CA 1
ATOM 4470 C C . LYS B 1 102 ? 8.75 10.695 -7.293 1 98.56 102 LYS B C 1
ATOM 4472 O O . LYS B 1 102 ? 9.727 11.125 -7.906 1 98.56 102 LYS B O 1
ATOM 4477 N N . GLU B 1 103 ? 8.805 10.203 -6.043 1 98.31 103 GLU B N 1
ATOM 4478 C CA . GLU B 1 103 ? 10.055 10.227 -5.289 1 98.31 103 GLU B CA 1
ATOM 4479 C C . GLU B 1 103 ? 10.445 8.828 -4.824 1 98.31 103 GLU B C 1
ATOM 4481 O O . GLU B 1 103 ? 9.625 8.102 -4.262 1 98.31 103 GLU B O 1
ATOM 4486 N N . PRO B 1 104 ? 11.805 8.43 -5.094 1 98.62 104 PRO B N 1
ATOM 4487 C CA . PRO B 1 104 ? 12.227 7.152 -4.523 1 98.62 104 PRO B CA 1
ATOM 4488 C C . PRO B 1 104 ? 12.117 7.121 -3.002 1 98.62 104 PRO B C 1
ATOM 4490 O O . PRO B 1 104 ? 12.148 8.172 -2.354 1 98.62 104 PRO B O 1
ATOM 4493 N N . LEU B 1 105 ? 12.023 5.93 -2.471 1 98.69 105 LEU B N 1
ATOM 4494 C CA . LEU B 1 105 ? 11.852 5.762 -1.031 1 98.69 105 LEU B CA 1
ATOM 4495 C C . LEU B 1 105 ? 13.188 5.848 -0.306 1 98.69 105 LEU B C 1
ATOM 4497 O O . LEU B 1 105 ? 13.25 6.305 0.838 1 98.69 105 LEU B O 1
ATOM 4501 N N . GLY B 1 106 ? 14.242 5.352 -0.855 1 98.62 106 GLY B N 1
ATOM 4502 C CA . GLY B 1 106 ? 15.555 5.348 -0.223 1 98.62 106 GLY B CA 1
ATOM 4503 C C . GLY B 1 106 ? 16.328 4.074 -0.48 1 98.62 106 GLY B C 1
ATOM 4504 O O . GLY B 1 106 ? 16.656 3.756 -1.627 1 98.62 106 GLY B O 1
ATOM 4505 N N . THR B 1 107 ? 16.641 3.33 0.604 1 98.88 107 THR B N 1
ATOM 4506 C CA . THR B 1 107 ? 17.328 2.047 0.55 1 98.88 107 THR B CA 1
ATOM 4507 C C . THR B 1 107 ? 16.359 0.9 0.827 1 98.88 107 THR B C 1
ATOM 4509 O O . THR B 1 107 ? 15.719 0.864 1.878 1 98.88 107 THR B O 1
ATOM 4512 N N . VAL B 1 108 ? 16.281 -0.073 -0.164 1 98.94 108 VAL B N 1
ATOM 4513 C CA . VAL B 1 108 ? 15.242 -1.091 -0.028 1 98.94 108 VAL B CA 1
ATOM 4514 C C . VAL B 1 108 ? 15.891 -2.471 0.092 1 98.94 108 VAL B C 1
ATOM 4516 O O . VAL B 1 108 ? 17.031 -2.668 -0.325 1 98.94 108 VAL B O 1
ATOM 4519 N N . LEU B 1 109 ? 15.156 -3.391 0.748 1 98.94 109 LEU B N 1
ATOM 4520 C CA . LEU B 1 109 ? 15.539 -4.793 0.876 1 98.94 109 LEU B CA 1
ATOM 4521 C C . LEU B 1 109 ? 14.641 -5.684 0.023 1 98.94 109 LEU B C 1
ATOM 4523 O O . LEU B 1 109 ? 13.414 -5.551 0.057 1 98.94 109 LEU B O 1
ATOM 4527 N N . ILE B 1 110 ? 15.297 -6.555 -0.788 1 98.94 110 ILE B N 1
ATOM 4528 C CA . ILE B 1 110 ? 14.57 -7.531 -1.595 1 98.94 110 ILE B CA 1
ATOM 4529 C C . ILE B 1 110 ? 15.016 -8.945 -1.215 1 98.94 110 ILE B C 1
ATOM 4531 O O . ILE B 1 110 ? 16.188 -9.297 -1.375 1 98.94 110 ILE B O 1
ATOM 4535 N N . ILE B 1 111 ? 14.047 -9.703 -0.672 1 98.94 111 ILE B N 1
ATOM 4536 C CA . ILE B 1 111 ? 14.297 -11.094 -0.301 1 98.94 111 ILE B CA 1
ATOM 4537 C C . ILE B 1 111 ? 13.523 -12.023 -1.229 1 98.94 111 ILE B C 1
ATOM 4539 O O . ILE B 1 111 ? 12.297 -11.961 -1.29 1 98.94 111 ILE B O 1
ATOM 4543 N N . GLY B 1 112 ? 14.289 -12.867 -1.935 1 98.5 112 GLY B N 1
ATOM 4544 C CA . GLY B 1 112 ? 13.656 -13.703 -2.938 1 98.5 112 GLY B CA 1
ATOM 4545 C C . GLY B 1 112 ? 13.586 -15.164 -2.535 1 98.5 112 GLY B C 1
ATOM 4546 O O . GLY B 1 112 ? 14.352 -15.617 -1.68 1 98.5 112 GLY B O 1
ATOM 4547 N N . PRO B 1 113 ? 12.672 -15.914 -3.113 1 98.38 113 PRO B N 1
ATOM 4548 C CA . PRO B 1 113 ? 12.469 -17.344 -2.836 1 98.38 113 PRO B CA 1
ATOM 4549 C C . PRO B 1 113 ? 13.312 -18.234 -3.738 1 98.38 113 PRO B C 1
ATOM 4551 O O . PRO B 1 113 ? 14.047 -17.75 -4.594 1 98.38 113 PRO B O 1
ATOM 4554 N N . PHE B 1 114 ? 13.141 -19.578 -3.568 1 98.62 114 PHE B N 1
ATOM 4555 C CA . PHE B 1 114 ? 13.984 -20.516 -4.281 1 98.62 114 PHE B CA 1
ATOM 4556 C C . PHE B 1 114 ? 13.336 -20.938 -5.598 1 98.62 114 PHE B C 1
ATOM 4558 O O . PHE B 1 114 ? 14.008 -21.469 -6.484 1 98.62 114 PHE B O 1
ATOM 4565 N N . ASN B 1 115 ? 12.047 -20.703 -5.75 1 98.44 115 ASN B N 1
ATOM 4566 C CA . ASN B 1 115 ? 11.352 -21.438 -6.793 1 98.44 115 ASN B CA 1
ATOM 4567 C C . ASN B 1 115 ? 11.5 -20.766 -8.156 1 98.44 115 ASN B C 1
ATOM 4569 O O . ASN B 1 115 ? 11.516 -21.438 -9.188 1 98.44 115 ASN B O 1
ATOM 4573 N N . TYR B 1 116 ? 11.516 -19.562 -8.273 1 98.38 116 TYR B N 1
ATOM 4574 C CA . TYR B 1 116 ? 11.938 -18.734 -9.406 1 98.38 116 TYR B CA 1
ATOM 4575 C C . TYR B 1 116 ? 12.984 -17.719 -8.977 1 98.38 116 TYR B C 1
ATOM 4577 O O . TYR B 1 116 ? 12.734 -16.516 -9.016 1 98.38 116 TYR B O 1
ATOM 4585 N N . PRO B 1 117 ? 14.172 -18.266 -8.648 1 98.69 117 PRO B N 1
ATOM 4586 C CA . PRO B 1 117 ? 15.148 -17.5 -7.879 1 98.69 117 PRO B CA 1
ATOM 4587 C C . PRO B 1 117 ? 15.703 -16.312 -8.672 1 98.69 117 PRO B C 1
ATOM 4589 O O . PRO B 1 117 ? 16.156 -15.328 -8.078 1 98.69 117 PRO B O 1
ATOM 4592 N N . VAL B 1 118 ? 15.656 -16.328 -10.008 1 98.81 118 VAL B N 1
ATOM 4593 C CA . VAL B 1 118 ? 16.172 -15.234 -10.828 1 98.81 118 VAL B CA 1
ATOM 4594 C C . VAL B 1 118 ? 15.094 -14.18 -11.023 1 98.81 118 VAL B C 1
ATOM 4596 O O . VAL B 1 118 ? 15.273 -13.023 -10.641 1 98.81 118 VAL B O 1
ATOM 4599 N N . GLN B 1 119 ? 13.969 -14.633 -11.461 1 98.38 119 GLN B N 1
ATOM 4600 C CA . GLN B 1 119 ? 12.875 -13.734 -11.812 1 98.38 119 GLN B CA 1
ATOM 4601 C C . GLN B 1 119 ? 12.375 -12.969 -10.586 1 98.38 119 GLN B C 1
ATOM 4603 O O . GLN B 1 119 ? 12.172 -11.758 -10.648 1 98.38 119 GLN B O 1
ATOM 4608 N N . LEU B 1 120 ? 12.281 -13.656 -9.445 1 98.44 120 LEU B N 1
ATOM 4609 C CA . LEU B 1 120 ? 11.594 -13.094 -8.297 1 98.44 120 LEU B CA 1
ATOM 4610 C C . LEU B 1 120 ? 12.523 -12.203 -7.48 1 98.44 120 LEU B C 1
ATOM 4612 O O . LEU B 1 120 ? 12.086 -11.492 -6.574 1 98.44 120 LEU B O 1
ATOM 4616 N N . VAL B 1 121 ? 13.781 -12.141 -7.848 1 98.25 121 VAL B N 1
ATOM 4617 C CA . VAL B 1 121 ? 14.688 -11.172 -7.242 1 98.25 121 VAL B CA 1
ATOM 4618 C C . VAL B 1 121 ? 14.852 -9.969 -8.164 1 98.25 121 VAL B C 1
ATOM 4620 O O . VAL B 1 121 ? 14.859 -8.82 -7.707 1 98.25 121 VAL B O 1
ATOM 4623 N N . PHE B 1 122 ? 14.922 -10.234 -9.461 1 98.81 122 PHE B N 1
ATOM 4624 C CA . PHE B 1 122 ? 15.25 -9.156 -10.383 1 98.81 122 PHE B CA 1
ATOM 4625 C C . PHE B 1 122 ? 14.016 -8.344 -10.734 1 98.81 122 PHE B C 1
ATOM 4627 O O . PHE B 1 122 ? 14.109 -7.133 -10.969 1 98.81 122 PHE B O 1
ATOM 4634 N N . GLU B 1 123 ? 12.844 -8.961 -10.766 1 98.56 123 GLU B N 1
ATOM 4635 C CA . GLU B 1 123 ? 11.641 -8.219 -11.125 1 98.56 123 GLU B CA 1
ATOM 4636 C C . GLU B 1 123 ? 11.398 -7.047 -10.18 1 98.56 123 GLU B C 1
ATOM 4638 O O . GLU B 1 123 ? 11.242 -5.91 -10.625 1 98.56 123 GLU B O 1
ATOM 4643 N N . PRO B 1 124 ? 11.422 -7.273 -8.836 1 98.75 124 PRO B N 1
ATOM 4644 C CA . PRO B 1 124 ? 11.297 -6.113 -7.949 1 98.75 124 PRO B CA 1
ATOM 4645 C C . PRO B 1 124 ? 12.516 -5.191 -8.016 1 98.75 124 PRO B C 1
ATOM 4647 O O . PRO B 1 124 ? 12.375 -3.975 -7.852 1 98.75 124 PRO B O 1
ATOM 4650 N N . LEU B 1 125 ? 13.703 -5.73 -8.305 1 98.94 125 LEU B N 1
ATOM 4651 C CA . LEU B 1 125 ? 14.898 -4.898 -8.398 1 98.94 125 LEU B CA 1
ATOM 4652 C C . LEU B 1 125 ? 14.781 -3.908 -9.555 1 98.94 125 LEU B C 1
ATOM 4654 O O . LEU B 1 125 ? 15.203 -2.756 -9.43 1 98.94 125 LEU B O 1
ATOM 4658 N N . ILE B 1 126 ? 14.203 -4.344 -10.672 1 98.94 126 ILE B N 1
ATOM 4659 C CA . ILE B 1 126 ? 13.977 -3.475 -11.82 1 98.94 126 ILE B CA 1
ATOM 4660 C C . ILE B 1 126 ? 13.133 -2.273 -11.398 1 98.94 126 ILE B C 1
ATOM 4662 O O . ILE B 1 126 ? 13.445 -1.134 -11.758 1 98.94 126 ILE B O 1
ATOM 4666 N N . GLY B 1 127 ? 12.086 -2.527 -10.594 1 98.88 127 GLY B N 1
ATOM 4667 C CA . GLY B 1 127 ? 11.266 -1.446 -10.078 1 98.88 127 GLY B CA 1
ATOM 4668 C C . GLY B 1 127 ? 12.023 -0.511 -9.148 1 98.88 127 GLY B C 1
ATOM 4669 O O . GLY B 1 127 ? 11.852 0.708 -9.219 1 98.88 127 GLY B O 1
ATOM 4670 N N . ALA B 1 128 ? 12.875 -1.081 -8.32 1 98.94 128 ALA B N 1
ATOM 4671 C CA . ALA B 1 128 ? 13.656 -0.286 -7.379 1 98.94 128 ALA B CA 1
ATOM 4672 C C . ALA B 1 128 ? 14.625 0.636 -8.117 1 98.94 128 ALA B C 1
ATOM 4674 O O . ALA B 1 128 ? 14.75 1.814 -7.781 1 98.94 128 ALA B O 1
ATOM 4675 N N . ILE B 1 129 ? 15.25 0.096 -9.172 1 98.94 129 ILE B N 1
ATOM 4676 C CA . ILE B 1 129 ? 16.188 0.871 -9.977 1 98.94 129 ILE B CA 1
ATOM 4677 C C . ILE B 1 129 ? 15.43 1.962 -10.734 1 98.94 129 ILE B C 1
ATOM 4679 O O . ILE B 1 129 ? 15.844 3.125 -10.734 1 98.94 129 ILE B O 1
ATOM 4683 N N . ALA B 1 130 ? 14.305 1.568 -11.32 1 98.94 130 ALA B N 1
ATOM 4684 C CA . ALA B 1 130 ? 13.516 2.516 -12.109 1 98.94 130 ALA B CA 1
ATOM 4685 C C . ALA B 1 130 ? 13.031 3.676 -11.242 1 98.94 130 ALA B C 1
ATOM 4687 O O . ALA B 1 130 ? 12.922 4.809 -11.719 1 98.94 130 ALA B O 1
ATOM 4688 N N . ALA B 1 131 ? 12.773 3.447 -10 1 98.81 131 ALA B N 1
ATOM 4689 C CA . ALA B 1 131 ? 12.258 4.465 -9.086 1 98.81 131 ALA B CA 1
ATOM 4690 C C . ALA B 1 131 ? 13.383 5.34 -8.547 1 98.81 131 ALA B C 1
ATOM 4692 O O . ALA B 1 131 ? 13.141 6.445 -8.055 1 98.81 131 ALA B O 1
ATOM 4693 N N . GLY B 1 132 ? 14.609 4.824 -8.547 1 98.81 132 GLY B N 1
ATOM 4694 C CA . GLY B 1 132 ? 15.75 5.609 -8.102 1 98.81 132 GLY B CA 1
ATOM 4695 C C . GLY B 1 132 ? 16.234 5.242 -6.711 1 98.81 132 GLY B C 1
ATOM 4696 O O . GLY B 1 132 ? 16.828 6.07 -6.016 1 98.81 132 GLY B O 1
ATOM 4697 N N . ASN B 1 133 ? 16.031 3.994 -6.258 1 98.94 133 ASN B N 1
ATOM 4698 C CA . ASN B 1 133 ? 16.438 3.533 -4.934 1 98.94 133 ASN B CA 1
ATOM 4699 C C . ASN B 1 133 ? 17.797 2.838 -4.973 1 98.94 133 ASN B C 1
ATOM 4701 O O . ASN B 1 133 ? 18.25 2.412 -6.039 1 98.94 133 ASN B O 1
ATOM 4705 N N . THR B 1 134 ? 18.469 2.742 -3.83 1 98.94 134 THR B N 1
ATOM 4706 C CA . THR B 1 134 ? 19.5 1.74 -3.615 1 98.94 134 THR B CA 1
ATOM 4707 C C . THR B 1 134 ? 18.906 0.455 -3.051 1 98.94 134 THR B C 1
ATOM 4709 O O . THR B 1 134 ? 17.766 0.448 -2.584 1 98.94 134 THR B O 1
ATOM 4712 N N . ALA B 1 135 ? 19.734 -0.71 -3.178 1 98.94 135 ALA B N 1
ATOM 4713 C CA . ALA B 1 135 ? 19.078 -1.951 -2.773 1 98.94 135 ALA B CA 1
ATOM 4714 C C . ALA B 1 135 ? 20.094 -2.971 -2.27 1 98.94 135 ALA B C 1
ATOM 4716 O O . ALA B 1 135 ? 21.25 -2.99 -2.725 1 98.94 135 ALA B O 1
ATOM 4717 N N . ILE B 1 136 ? 19.672 -3.703 -1.327 1 98.94 136 ILE B N 1
ATOM 4718 C CA . ILE B 1 136 ? 20.312 -4.953 -0.952 1 98.94 136 ILE B CA 1
ATOM 4719 C C . ILE B 1 136 ? 19.406 -6.133 -1.307 1 98.94 136 ILE B C 1
ATOM 4721 O O . ILE B 1 136 ? 18.219 -6.137 -0.965 1 98.94 136 ILE B O 1
ATOM 4725 N N . VAL B 1 137 ? 20.016 -7.086 -2.014 1 98.88 137 VAL B N 1
ATOM 4726 C CA . VAL B 1 137 ? 19.297 -8.25 -2.506 1 98.88 137 VAL B CA 1
ATOM 4727 C C . VAL B 1 137 ? 19.75 -9.5 -1.764 1 98.88 137 VAL B C 1
ATOM 4729 O O . VAL B 1 137 ? 20.953 -9.734 -1.617 1 98.88 137 VAL B O 1
ATOM 4732 N N . LYS B 1 138 ? 18.828 -10.258 -1.267 1 98.88 138 LYS B N 1
ATOM 4733 C CA . LYS B 1 138 ? 19.125 -11.531 -0.628 1 98.88 138 LYS B CA 1
ATOM 4734 C C . LYS B 1 138 ? 18.5 -12.695 -1.395 1 98.88 138 LYS B C 1
ATOM 4736 O O . LYS B 1 138 ? 17.359 -13.07 -1.136 1 98.88 138 LYS B O 1
ATOM 4741 N N . PRO B 1 139 ? 19.281 -13.414 -2.225 1 98.69 139 PRO B N 1
ATOM 4742 C CA . PRO B 1 139 ? 18.766 -14.609 -2.895 1 98.69 139 PRO B CA 1
ATOM 4743 C C . PRO B 1 139 ? 18.625 -15.797 -1.95 1 98.69 139 PRO B C 1
ATOM 4745 O O . PRO B 1 139 ? 19.141 -15.766 -0.83 1 98.69 139 PRO B O 1
ATOM 4748 N N . SER B 1 140 ? 17.922 -16.781 -2.352 1 98.62 140 SER B N 1
ATOM 4749 C CA . SER B 1 140 ? 17.625 -17.922 -1.491 1 98.62 140 SER B CA 1
ATOM 4750 C C . SER B 1 140 ? 18.844 -18.812 -1.338 1 98.62 140 SER B C 1
ATOM 4752 O O . SER B 1 140 ? 19.531 -19.109 -2.316 1 98.62 140 SER B O 1
ATOM 4754 N N . GLU B 1 141 ? 19.047 -19.25 -0.086 1 98.12 141 GLU B N 1
ATOM 4755 C CA . GLU B 1 141 ? 20.141 -20.188 0.195 1 98.12 141 GLU B CA 1
ATOM 4756 C C . GLU B 1 141 ? 19.781 -21.594 -0.273 1 98.12 141 GLU B C 1
ATOM 4758 O O . GLU B 1 141 ? 20.656 -22.469 -0.352 1 98.12 141 GLU B O 1
ATOM 4763 N N . LEU B 1 142 ? 18.578 -21.812 -0.672 1 98.5 142 LEU B N 1
ATOM 4764 C CA . LEU B 1 142 ? 18.125 -23.141 -1.077 1 98.5 142 LEU B CA 1
ATOM 4765 C C . LEU B 1 142 ? 18.469 -23.406 -2.539 1 98.5 142 LEU B C 1
ATOM 4767 O O . LEU B 1 142 ? 18.375 -24.547 -3 1 98.5 142 LEU B O 1
ATOM 4771 N N . THR B 1 143 ? 18.812 -22.375 -3.275 1 98.69 143 THR B N 1
ATOM 4772 C CA . THR B 1 143 ? 19.344 -22.484 -4.625 1 98.69 143 THR B CA 1
ATOM 4773 C C . THR B 1 143 ? 20.734 -21.828 -4.707 1 98.69 143 THR B C 1
ATOM 4775 O O . THR B 1 143 ? 20.891 -20.797 -5.348 1 98.69 143 THR B O 1
ATOM 4778 N N . PRO B 1 144 ? 21.703 -22.516 -4.141 1 98.56 144 PRO B N 1
ATOM 4779 C CA . PRO B 1 144 ? 23.016 -21.891 -3.92 1 98.56 144 PRO B CA 1
ATOM 4780 C C . PRO B 1 144 ? 23.75 -21.594 -5.219 1 98.56 144 PRO B C 1
ATOM 4782 O O . PRO B 1 144 ? 24.484 -20.594 -5.309 1 98.56 144 PRO B O 1
ATOM 4785 N N . ASN B 1 145 ? 23.609 -22.422 -6.254 1 98.75 145 ASN B N 1
ATOM 4786 C CA . ASN B 1 145 ? 24.281 -22.172 -7.523 1 98.75 145 ASN B CA 1
ATOM 4787 C C . ASN B 1 145 ? 23.703 -20.938 -8.219 1 98.75 145 ASN B C 1
ATOM 4789 O O . ASN B 1 145 ? 24.453 -20.109 -8.742 1 98.75 145 ASN B O 1
ATOM 4793 N N . VAL B 1 146 ? 22.422 -20.797 -8.156 1 98.88 146 VAL B N 1
ATOM 4794 C CA . VAL B 1 146 ? 21.766 -19.641 -8.75 1 98.88 146 VAL B CA 1
ATOM 4795 C C . VAL B 1 146 ? 22.141 -18.375 -7.961 1 98.88 146 VAL B C 1
ATOM 4797 O O . VAL B 1 146 ? 22.438 -17.344 -8.547 1 98.88 146 VAL B O 1
ATOM 4800 N N . ALA B 1 147 ? 22.125 -18.484 -6.645 1 98.81 147 ALA B N 1
ATOM 4801 C CA . ALA B 1 147 ? 22.484 -17.344 -5.793 1 98.81 147 ALA B CA 1
ATOM 4802 C C . ALA B 1 147 ? 23.875 -16.828 -6.113 1 98.81 147 ALA B C 1
ATOM 4804 O O . ALA B 1 147 ? 24.094 -15.609 -6.172 1 98.81 147 ALA B O 1
ATOM 4805 N N . ASN B 1 148 ? 24.734 -17.719 -6.363 1 98.69 148 ASN B N 1
ATOM 4806 C CA . ASN B 1 148 ? 26.109 -17.359 -6.703 1 98.69 148 ASN B CA 1
ATOM 4807 C C . ASN B 1 148 ? 26.156 -16.578 -8.016 1 98.69 148 ASN B C 1
ATOM 4809 O O . ASN B 1 148 ? 26.875 -15.57 -8.117 1 98.69 148 ASN B O 1
ATOM 4813 N N . VAL B 1 149 ? 25.453 -17.031 -9.016 1 98.88 149 VAL B N 1
ATOM 4814 C CA . VAL B 1 149 ? 25.453 -16.359 -10.305 1 98.88 149 VAL B CA 1
ATOM 4815 C C . VAL B 1 149 ? 24.781 -14.992 -10.18 1 98.88 149 VAL B C 1
ATOM 4817 O O . VAL B 1 149 ? 25.234 -14.016 -10.789 1 98.88 149 VAL B O 1
ATOM 4820 N N . ILE B 1 150 ? 23.719 -14.891 -9.367 1 98.88 150 ILE B N 1
ATOM 4821 C CA . ILE B 1 150 ? 23.047 -13.625 -9.133 1 98.88 150 ILE B CA 1
ATOM 4822 C C . ILE B 1 150 ? 24.031 -12.617 -8.523 1 98.88 150 ILE B C 1
ATOM 4824 O O . ILE B 1 150 ? 24.078 -11.461 -8.938 1 98.88 150 ILE B O 1
ATOM 4828 N N . SER B 1 151 ? 24.781 -13.047 -7.578 1 98.75 151 SER B N 1
ATOM 4829 C CA . SER B 1 151 ? 25.766 -12.18 -6.945 1 98.75 151 SER B CA 1
ATOM 4830 C C . SER B 1 151 ? 26.797 -11.672 -7.957 1 98.75 151 SER B C 1
ATOM 4832 O O . SER B 1 151 ? 27.141 -10.492 -7.945 1 98.75 151 SER B O 1
ATOM 4834 N N . LYS B 1 152 ? 27.219 -12.531 -8.844 1 98.81 152 LYS B N 1
ATOM 4835 C CA . LYS B 1 152 ? 28.188 -12.148 -9.875 1 98.81 152 LYS B CA 1
ATOM 4836 C C . LYS B 1 152 ? 27.578 -11.117 -10.828 1 98.81 152 LYS B C 1
ATOM 4838 O O . LYS B 1 152 ? 28.25 -10.156 -11.211 1 98.81 152 LYS B O 1
ATOM 4843 N N . ILE B 1 153 ? 26.359 -11.352 -11.172 1 98.94 153 ILE B N 1
ATOM 4844 C CA . ILE B 1 153 ? 25.656 -10.445 -12.078 1 98.94 153 ILE B CA 1
ATOM 4845 C C . ILE B 1 153 ? 25.594 -9.047 -11.453 1 98.94 153 ILE B C 1
ATOM 4847 O O . ILE B 1 153 ? 25.906 -8.055 -12.102 1 98.94 153 ILE B O 1
ATOM 4851 N N . ILE B 1 154 ? 25.234 -9.008 -10.203 1 98.88 154 ILE B N 1
ATOM 4852 C CA . ILE B 1 154 ? 25.062 -7.738 -9.508 1 98.88 154 ILE B CA 1
ATOM 4853 C C . ILE B 1 154 ? 26.406 -7.055 -9.336 1 98.88 154 ILE B C 1
ATOM 4855 O O . ILE B 1 154 ? 26.531 -5.844 -9.531 1 98.88 154 ILE B O 1
ATOM 4859 N N . GLU B 1 155 ? 27.422 -7.816 -9.062 1 98.62 155 GLU B N 1
ATOM 4860 C CA . GLU B 1 155 ? 28.781 -7.277 -8.938 1 98.62 155 GLU B CA 1
ATOM 4861 C C . GLU B 1 155 ? 29.266 -6.707 -10.266 1 98.62 155 GLU B C 1
ATOM 4863 O O . GLU B 1 155 ? 29.953 -5.676 -10.289 1 98.62 155 GLU B O 1
ATOM 4868 N N . ASP B 1 156 ? 28.922 -7.348 -11.328 1 98.62 156 ASP B N 1
ATOM 4869 C CA . ASP B 1 156 ? 29.344 -6.91 -12.648 1 98.62 156 ASP B CA 1
ATOM 4870 C C . ASP B 1 156 ? 28.578 -5.668 -13.094 1 98.62 156 ASP B C 1
ATOM 4872 O O . ASP B 1 156 ? 29.109 -4.82 -13.805 1 98.62 156 ASP B O 1
ATOM 4876 N N . ALA B 1 157 ? 27.391 -5.559 -12.648 1 98.75 157 ALA B N 1
ATOM 4877 C CA . ALA B 1 157 ? 26.484 -4.523 -13.164 1 98.75 157 ALA B CA 1
ATOM 4878 C C . ALA B 1 157 ? 26.641 -3.225 -12.375 1 98.75 157 ALA B C 1
ATOM 4880 O O . ALA B 1 157 ? 26.453 -2.135 -12.922 1 98.75 157 ALA B O 1
ATOM 4881 N N . PHE B 1 158 ? 26.969 -3.402 -11.062 1 98.81 158 PHE B N 1
ATOM 4882 C CA . PHE B 1 158 ? 26.766 -2.221 -10.234 1 98.81 158 PHE B CA 1
ATOM 4883 C C . PHE B 1 158 ? 27.938 -2.002 -9.297 1 98.81 158 PHE B C 1
ATOM 4885 O O . PHE B 1 158 ? 28.625 -2.955 -8.906 1 98.81 158 PHE B O 1
ATOM 4892 N N . GLU B 1 159 ? 28.062 -0.658 -8.875 1 98.25 159 GLU B N 1
ATOM 4893 C CA . GLU B 1 159 ? 28.859 -0.359 -7.695 1 98.25 159 GLU B CA 1
ATOM 4894 C C . GLU B 1 159 ? 28.234 -0.957 -6.438 1 98.25 159 GLU B C 1
ATOM 4896 O O . GLU B 1 159 ? 27.016 -0.914 -6.266 1 98.25 159 GLU B O 1
ATOM 4901 N N . GLU B 1 160 ? 29.062 -1.441 -5.609 1 98.31 160 GLU B N 1
ATOM 4902 C CA . GLU B 1 160 ? 28.594 -2.146 -4.422 1 98.31 160 GLU B CA 1
ATOM 4903 C C . GLU B 1 160 ? 27.75 -1.237 -3.543 1 98.31 160 GLU B C 1
ATOM 4905 O O . GLU B 1 160 ? 26.766 -1.684 -2.945 1 98.31 160 GLU B O 1
ATOM 4910 N N . ALA B 1 161 ? 28.062 0.008 -3.508 1 98.69 161 ALA B N 1
ATOM 4911 C CA . ALA B 1 161 ? 27.328 0.944 -2.652 1 98.69 161 ALA B CA 1
ATOM 4912 C C . ALA B 1 161 ? 25.953 1.245 -3.219 1 98.69 161 ALA B C 1
ATOM 4914 O O . ALA B 1 161 ? 25.078 1.766 -2.512 1 98.69 161 ALA B O 1
ATOM 4915 N N . TYR B 1 162 ? 25.734 0.979 -4.496 1 98.88 162 TYR B N 1
ATOM 4916 C CA . TYR B 1 162 ? 24.438 1.205 -5.125 1 98.88 162 TYR B CA 1
ATOM 4917 C C . TYR B 1 162 ? 23.516 0.002 -4.934 1 98.88 162 TYR B C 1
ATOM 4919 O O . TYR B 1 162 ? 22.438 0.126 -4.363 1 98.88 162 TYR B O 1
ATOM 4927 N N . ILE B 1 163 ? 23.938 -1.136 -5.402 1 98.94 163 ILE B N 1
ATOM 4928 C CA . ILE B 1 163 ? 23.219 -2.4 -5.266 1 98.94 163 ILE B CA 1
ATOM 4929 C C . ILE B 1 163 ? 24.203 -3.508 -4.887 1 98.94 163 ILE B C 1
ATOM 4931 O O . ILE B 1 163 ? 25.266 -3.648 -5.508 1 98.94 163 ILE B O 1
ATOM 4935 N N . THR B 1 164 ? 23.828 -4.277 -3.883 1 98.75 164 THR B N 1
ATOM 4936 C CA . THR B 1 164 ? 24.688 -5.375 -3.459 1 98.75 164 THR B CA 1
ATOM 4937 C C . THR B 1 164 ? 23.859 -6.582 -3.037 1 98.75 164 THR B C 1
ATOM 4939 O O . THR B 1 164 ? 22.625 -6.496 -2.943 1 98.75 164 THR B O 1
ATOM 4942 N N . THR B 1 165 ? 24.547 -7.711 -2.91 1 98.62 165 THR B N 1
ATOM 4943 C CA . THR B 1 165 ? 23.906 -8.961 -2.506 1 98.62 165 THR B CA 1
ATOM 4944 C C . THR B 1 165 ? 24.438 -9.43 -1.155 1 98.62 165 THR B C 1
ATOM 4946 O O . THR B 1 165 ? 25.594 -9.195 -0.825 1 98.62 165 THR B O 1
ATOM 4949 N N . VAL B 1 166 ? 23.547 -9.977 -0.387 1 98.56 166 VAL B N 1
ATOM 4950 C CA . VAL B 1 166 ? 23.922 -10.711 0.815 1 98.56 166 VAL B CA 1
ATOM 4951 C C . VAL B 1 166 ? 23.453 -12.156 0.706 1 98.56 166 VAL B C 1
ATOM 4953 O O . VAL B 1 166 ? 22.25 -12.422 0.598 1 98.56 166 VAL B O 1
ATOM 4956 N N . GLU B 1 167 ? 24.406 -13.055 0.657 1 97.5 167 GLU B N 1
ATOM 4957 C CA . GLU B 1 167 ? 24.078 -14.477 0.666 1 97.5 167 GLU B CA 1
ATOM 4958 C C . GLU B 1 167 ? 24.031 -15.023 2.09 1 97.5 167 GLU B C 1
ATOM 4960 O O . GLU B 1 167 ? 24.562 -14.414 3.014 1 97.5 167 GLU B O 1
ATOM 4965 N N . GLY B 1 168 ? 23.328 -16.094 2.295 1 95.81 168 GLY B N 1
ATOM 4966 C CA . GLY B 1 168 ? 23.188 -16.719 3.6 1 95.81 168 GLY B CA 1
ATOM 4967 C C . GLY B 1 168 ? 21.766 -17.172 3.891 1 95.81 168 GLY B C 1
ATOM 4968 O O . GLY B 1 168 ? 20.891 -17.125 3.014 1 95.81 168 GLY B O 1
ATOM 4969 N N . GLY B 1 169 ? 21.609 -17.703 5.141 1 96.25 169 GLY B N 1
ATOM 4970 C CA . GLY B 1 169 ? 20.312 -18.25 5.531 1 96.25 169 GLY B CA 1
ATOM 4971 C C . GLY B 1 169 ? 19.594 -17.391 6.555 1 96.25 169 GLY B C 1
ATOM 4972 O O . GLY B 1 169 ? 19.453 -16.188 6.375 1 96.25 169 GLY B O 1
ATOM 4973 N N . VAL B 1 170 ? 19.094 -18.047 7.523 1 96.88 170 VAL B N 1
ATOM 4974 C CA . VAL B 1 170 ? 18.234 -17.453 8.539 1 96.88 170 VAL B CA 1
ATOM 4975 C C . VAL B 1 170 ? 19 -16.391 9.305 1 96.88 170 VAL B C 1
ATOM 4977 O O . VAL B 1 170 ? 18.484 -15.289 9.539 1 96.88 170 VAL B O 1
ATOM 4980 N N . GLU B 1 171 ? 20.25 -16.609 9.555 1 97.56 171 GLU B N 1
ATOM 4981 C CA . GLU B 1 171 ? 21.031 -15.672 10.352 1 97.56 171 GLU B CA 1
ATOM 4982 C C . GLU B 1 171 ? 21.234 -14.352 9.609 1 97.56 171 GLU B C 1
ATOM 4984 O O . GLU B 1 171 ? 21.016 -13.281 10.172 1 97.56 171 GLU B O 1
ATOM 4989 N N . GLU B 1 172 ? 21.672 -14.398 8.391 1 98.12 172 GLU B N 1
ATOM 4990 C CA . GLU B 1 172 ? 21.875 -13.195 7.582 1 98.12 172 GLU B CA 1
ATOM 4991 C C . GLU B 1 172 ? 20.562 -12.445 7.367 1 98.12 172 GLU B C 1
ATOM 4993 O O . GLU B 1 172 ? 20.531 -11.219 7.371 1 98.12 172 GLU B O 1
ATOM 4998 N N . THR B 1 173 ? 19.484 -13.234 7.191 1 98.38 173 THR B N 1
ATOM 4999 C CA . THR B 1 173 ? 18.172 -12.617 7.012 1 98.38 173 THR B CA 1
ATOM 5000 C C . THR B 1 173 ? 17.766 -11.812 8.25 1 98.38 173 THR B C 1
ATOM 5002 O O . THR B 1 173 ? 17.297 -10.688 8.141 1 98.38 173 THR B O 1
ATOM 5005 N N . GLN B 1 174 ? 18.016 -12.391 9.406 1 98.19 174 GLN B N 1
ATOM 5006 C CA . GLN B 1 174 ? 17.688 -11.711 10.656 1 98.19 174 GLN B CA 1
ATOM 5007 C C . GLN B 1 174 ? 18.5 -10.422 10.812 1 98.19 174 GLN B C 1
ATOM 5009 O O . GLN B 1 174 ? 17.953 -9.398 11.227 1 98.19 174 GLN B O 1
ATOM 5014 N N . MET B 1 175 ? 19.766 -10.477 10.453 1 98.56 175 MET B N 1
ATOM 5015 C CA . MET B 1 175 ? 20.625 -9.289 10.531 1 98.56 175 MET B CA 1
ATOM 5016 C C . MET B 1 175 ? 20.141 -8.203 9.57 1 98.56 175 MET B C 1
ATOM 5018 O O . MET B 1 175 ? 20.156 -7.02 9.906 1 98.56 175 MET B O 1
ATOM 5022 N N . LEU B 1 176 ? 19.719 -8.625 8.406 1 98.81 176 LEU B N 1
ATOM 5023 C CA . LEU B 1 176 ? 19.172 -7.688 7.434 1 98.81 176 LEU B CA 1
ATOM 5024 C C . LEU B 1 176 ? 17.922 -7.016 7.973 1 98.81 176 LEU B C 1
ATOM 5026 O O . LEU B 1 176 ? 17.766 -5.801 7.855 1 98.81 176 LEU B O 1
ATOM 5030 N N . LEU B 1 177 ? 17.047 -7.777 8.648 1 98.75 177 LEU B N 1
ATOM 5031 C CA . LEU B 1 177 ? 15.742 -7.289 9.109 1 98.75 177 LEU B CA 1
ATOM 5032 C C . LEU B 1 177 ? 15.906 -6.34 10.289 1 98.75 177 LEU B C 1
ATOM 5034 O O . LEU B 1 177 ? 14.969 -5.633 10.656 1 98.75 177 LEU B O 1
ATOM 5038 N N . GLU B 1 178 ? 17.109 -6.27 10.781 1 98.38 178 GLU B N 1
ATOM 5039 C CA . GLU B 1 178 ? 17.406 -5.352 11.883 1 98.38 178 GLU B CA 1
ATOM 5040 C C . GLU B 1 178 ? 17.797 -3.971 11.359 1 98.38 178 GLU B C 1
ATOM 5042 O O . GLU B 1 178 ? 17.812 -3 12.117 1 98.38 178 GLU B O 1
ATOM 5047 N N . GLN B 1 179 ? 18.125 -3.885 10.055 1 98.69 179 GLN B N 1
ATOM 5048 C CA . GLN B 1 179 ? 18.516 -2.598 9.492 1 98.69 179 GLN B CA 1
ATOM 5049 C C . GLN B 1 179 ? 17.297 -1.738 9.164 1 98.69 179 GLN B C 1
ATOM 5051 O O . GLN B 1 179 ? 16.25 -2.26 8.812 1 98.69 179 GLN B O 1
ATOM 5056 N N . PRO B 1 180 ? 17.406 -0.429 9.297 1 98.25 180 PRO B N 1
ATOM 5057 C CA . PRO B 1 180 ? 16.281 0.475 9.062 1 98.25 180 PRO B CA 1
ATOM 5058 C C . PRO B 1 180 ? 16.062 0.787 7.578 1 98.25 180 PRO B C 1
ATOM 5060 O O . PRO B 1 180 ? 16.188 1.941 7.164 1 98.25 180 PRO B O 1
ATOM 5063 N N . PHE B 1 181 ? 15.648 -0.2 6.805 1 98.88 181 PHE B N 1
ATOM 5064 C CA . PHE B 1 181 ? 15.336 -0.012 5.395 1 98.88 181 PHE B CA 1
ATOM 5065 C C . PHE B 1 181 ? 14.133 0.904 5.223 1 98.88 181 PHE B C 1
ATOM 5067 O O . PHE B 1 181 ? 13.32 1.05 6.141 1 98.88 181 PHE B O 1
ATOM 5074 N N . ASP B 1 182 ? 14.055 1.489 4.051 1 98.81 182 ASP B N 1
ATOM 5075 C CA . ASP B 1 182 ? 12.898 2.328 3.734 1 98.81 182 ASP B CA 1
ATOM 5076 C C . ASP B 1 182 ? 11.734 1.487 3.213 1 98.81 182 ASP B C 1
ATOM 5078 O O . ASP B 1 182 ? 10.594 1.949 3.182 1 98.81 182 ASP B O 1
ATOM 5082 N N . TYR B 1 183 ? 12 0.278 2.764 1 98.88 183 TYR B N 1
ATOM 5083 C CA . TYR B 1 183 ? 11 -0.641 2.236 1 98.88 183 TYR B CA 1
ATOM 5084 C C . TYR B 1 183 ? 11.531 -2.068 2.205 1 98.88 183 TYR B C 1
ATOM 5086 O O . TYR B 1 183 ? 12.719 -2.291 1.95 1 98.88 183 TYR B O 1
ATOM 5094 N N . ILE B 1 184 ? 10.656 -3.053 2.48 1 98.94 184 ILE B N 1
ATOM 5095 C CA . ILE B 1 184 ? 11.039 -4.457 2.387 1 98.94 184 ILE B CA 1
ATOM 5096 C C . ILE B 1 184 ? 10.094 -5.188 1.439 1 98.94 184 ILE B C 1
ATOM 5098 O O . ILE B 1 184 ? 8.875 -5.129 1.604 1 98.94 184 ILE B O 1
ATOM 5102 N N . PHE B 1 185 ? 10.656 -5.809 0.426 1 98.94 185 PHE B N 1
ATOM 5103 C CA . PHE B 1 185 ? 9.938 -6.672 -0.501 1 98.94 185 PHE B CA 1
ATOM 5104 C C . PHE B 1 185 ? 10.289 -8.133 -0.261 1 98.94 185 PHE B C 1
ATOM 5106 O O . PHE B 1 185 ? 11.445 -8.531 -0.408 1 98.94 185 PHE B O 1
ATOM 5113 N N . PHE B 1 186 ? 9.242 -8.945 0.073 1 98.88 186 PHE B N 1
ATOM 5114 C CA . PHE B 1 186 ? 9.477 -10.344 0.422 1 98.88 186 PHE B CA 1
ATOM 5115 C C . PHE B 1 186 ? 8.602 -11.258 -0.414 1 98.88 186 PHE B C 1
ATOM 5117 O O . PHE B 1 186 ? 7.395 -11.023 -0.552 1 98.88 186 PHE B O 1
ATOM 5124 N N . THR B 1 187 ? 9.18 -12.234 -0.972 1 98.69 187 THR B N 1
ATOM 5125 C CA . THR B 1 187 ? 8.445 -13.344 -1.574 1 98.69 187 THR B CA 1
ATOM 5126 C C . THR B 1 187 ? 8.789 -14.656 -0.88 1 98.69 187 THR B C 1
ATOM 5128 O O . THR B 1 187 ? 9.961 -15.016 -0.76 1 98.69 187 THR B O 1
ATOM 5131 N N . GLY B 1 188 ? 7.773 -15.344 -0.361 1 97.81 188 GLY B N 1
ATOM 5132 C CA . GLY B 1 188 ? 8.016 -16.609 0.308 1 97.81 188 GLY B CA 1
ATOM 5133 C C . GLY B 1 188 ? 6.789 -17.172 0.997 1 97.81 188 GLY B C 1
ATOM 5134 O O . GLY B 1 188 ? 5.66 -16.922 0.56 1 97.81 188 GLY B O 1
ATOM 5135 N N . SER B 1 189 ? 7.004 -17.969 2.037 1 96.12 189 SER B N 1
ATOM 5136 C CA . SER B 1 189 ? 5.906 -18.641 2.725 1 96.12 189 SER B CA 1
ATOM 5137 C C . SER B 1 189 ? 5.188 -17.688 3.676 1 96.12 189 SER B C 1
ATOM 5139 O O . SER B 1 189 ? 5.738 -16.656 4.062 1 96.12 189 SER B O 1
ATOM 5141 N N . GLU B 1 190 ? 3.977 -18.109 4 1 95.56 190 GLU B N 1
ATOM 5142 C CA . GLU B 1 190 ? 3.186 -17.344 4.965 1 95.56 190 GLU B CA 1
ATOM 5143 C C . GLU B 1 190 ? 3.91 -17.219 6.301 1 95.56 190 GLU B C 1
ATOM 5145 O O . GLU B 1 190 ? 3.945 -16.141 6.902 1 95.56 190 GLU B O 1
ATOM 5150 N N . LYS B 1 191 ? 4.52 -18.25 6.719 1 95.38 191 LYS B N 1
ATOM 5151 C CA . LYS B 1 191 ? 5.207 -18.281 8.008 1 95.38 191 LYS B CA 1
ATOM 5152 C C . LYS B 1 191 ? 6.344 -17.266 8.047 1 95.38 191 LYS B C 1
ATOM 5154 O O . LYS B 1 191 ? 6.445 -16.469 8.984 1 95.38 191 LYS B O 1
ATOM 5159 N N . VAL B 1 192 ? 7.18 -17.297 7.012 1 97.25 192 VAL B N 1
ATOM 5160 C CA . VAL B 1 192 ? 8.312 -16.375 6.977 1 97.25 192 VAL B CA 1
ATOM 5161 C C . VAL B 1 192 ? 7.824 -14.961 6.723 1 97.25 192 VAL B C 1
ATOM 5163 O O . VAL B 1 192 ? 8.391 -13.992 7.25 1 97.25 192 VAL B O 1
ATOM 5166 N N . GLY B 1 193 ? 6.73 -14.859 5.906 1 98.06 193 GLY B N 1
ATOM 5167 C CA . GLY B 1 193 ? 6.117 -13.562 5.691 1 98.06 193 GLY B CA 1
ATOM 5168 C C . GLY B 1 193 ? 5.699 -12.875 6.98 1 98.06 193 GLY B C 1
ATOM 5169 O O . GLY B 1 193 ? 5.891 -11.672 7.141 1 98.06 193 GLY B O 1
ATOM 5170 N N . LYS B 1 194 ? 5.18 -13.633 7.918 1 97.62 194 LYS B N 1
ATOM 5171 C CA . LYS B 1 194 ? 4.773 -13.102 9.211 1 97.62 194 LYS B CA 1
ATOM 5172 C C . LYS B 1 194 ? 5.984 -12.609 10.008 1 97.62 194 LYS B C 1
ATOM 5174 O O . LYS B 1 194 ? 5.93 -11.562 10.648 1 97.62 194 LYS B O 1
ATOM 5179 N N . ILE B 1 195 ? 7.055 -13.312 9.914 1 98.31 195 ILE B N 1
ATOM 5180 C CA . ILE B 1 195 ? 8.281 -12.945 10.609 1 98.31 195 ILE B CA 1
ATOM 5181 C C . ILE B 1 195 ? 8.812 -11.625 10.055 1 98.31 195 ILE B C 1
ATOM 5183 O O . ILE B 1 195 ? 9.164 -10.719 10.812 1 98.31 195 ILE B O 1
ATOM 5187 N N . VAL B 1 196 ? 8.859 -11.539 8.727 1 98.81 196 VAL B N 1
ATOM 5188 C CA . VAL B 1 196 ? 9.328 -10.328 8.055 1 98.81 196 VAL B CA 1
ATOM 5189 C C . VAL B 1 196 ? 8.43 -9.148 8.422 1 98.81 196 VAL B C 1
ATOM 5191 O O . VAL B 1 196 ? 8.922 -8.062 8.742 1 98.81 196 VAL B O 1
ATOM 5194 N N . TYR B 1 197 ? 7.152 -9.422 8.414 1 98.81 197 TYR B N 1
ATOM 5195 C CA . TYR B 1 197 ? 6.172 -8.383 8.711 1 98.81 197 TYR B CA 1
ATOM 5196 C C . TYR B 1 197 ? 6.312 -7.895 10.148 1 98.81 197 TYR B C 1
ATOM 5198 O O . TYR B 1 197 ? 6.277 -6.688 10.398 1 98.81 197 TYR B O 1
ATOM 5206 N N . GLU B 1 198 ? 6.492 -8.742 11.047 1 98.5 198 GLU B N 1
ATOM 5207 C CA . GLU B 1 198 ? 6.66 -8.391 12.453 1 98.5 198 GLU B CA 1
ATOM 5208 C C . GLU B 1 198 ? 7.93 -7.57 12.672 1 98.5 198 GLU B C 1
ATOM 5210 O O . GLU B 1 198 ? 7.918 -6.578 13.406 1 98.5 198 GLU B O 1
ATOM 5215 N N . ALA B 1 199 ? 9.023 -7.996 12.016 1 98.62 199 ALA B N 1
ATOM 5216 C CA . ALA B 1 199 ? 10.266 -7.234 12.117 1 98.62 199 ALA B CA 1
ATOM 5217 C C . ALA B 1 199 ? 10.094 -5.824 11.562 1 98.62 199 ALA B C 1
ATOM 5219 O O . ALA B 1 199 ? 10.562 -4.855 12.156 1 98.62 199 ALA B O 1
ATOM 5220 N N . ALA B 1 200 ? 9.438 -5.723 10.43 1 98.75 200 ALA B N 1
ATOM 5221 C CA . ALA B 1 200 ? 9.188 -4.438 9.789 1 98.75 200 ALA B CA 1
ATOM 5222 C C . ALA B 1 200 ? 8.32 -3.541 10.672 1 98.75 200 ALA B C 1
ATOM 5224 O O . ALA B 1 200 ? 8.555 -2.334 10.758 1 98.75 200 ALA B O 1
ATOM 5225 N N . SER B 1 201 ? 7.312 -4.164 11.312 1 98.38 201 SER B N 1
ATOM 5226 C CA . SER B 1 201 ? 6.359 -3.402 12.109 1 98.38 201 SER B CA 1
ATOM 5227 C C . SER B 1 201 ? 7.043 -2.715 13.281 1 98.38 201 SER B C 1
ATOM 5229 O O . SER B 1 201 ? 6.68 -1.595 13.648 1 98.38 201 SER B O 1
ATOM 5231 N N . LYS B 1 202 ? 8.109 -3.273 13.797 1 97.12 202 LYS B N 1
ATOM 5232 C CA . LYS B 1 202 ? 8.836 -2.711 14.93 1 97.12 202 LYS B CA 1
ATOM 5233 C C . LYS B 1 202 ? 9.57 -1.434 14.539 1 97.12 202 LYS B C 1
ATOM 5235 O O . LYS B 1 202 ? 9.961 -0.642 15.398 1 97.12 202 LYS B O 1
ATOM 5240 N N . GLN B 1 203 ? 9.75 -1.256 13.25 1 97.38 203 GLN B N 1
ATOM 5241 C CA . GLN B 1 203 ? 10.523 -0.122 12.766 1 97.38 203 GLN B CA 1
ATOM 5242 C C . GLN B 1 203 ? 9.688 0.775 11.859 1 97.38 203 GLN B C 1
ATOM 5244 O O . GLN B 1 203 ? 10.211 1.673 11.203 1 97.38 203 GLN B O 1
ATOM 5249 N N . LEU B 1 204 ? 8.414 0.506 11.766 1 97.75 204 LEU B N 1
ATOM 5250 C CA . LEU B 1 204 ? 7.48 1.247 10.922 1 97.75 204 LEU B CA 1
ATOM 5251 C C . LEU B 1 204 ? 7.906 1.192 9.461 1 97.75 204 LEU B C 1
ATOM 5253 O O . LEU B 1 204 ? 7.824 2.195 8.742 1 97.75 204 LEU B O 1
ATOM 5257 N N . ILE B 1 205 ? 8.422 0.027 9.008 1 98.75 205 ILE B N 1
ATOM 5258 C CA . ILE B 1 205 ? 8.844 -0.162 7.625 1 98.75 205 ILE B CA 1
ATOM 5259 C C . ILE B 1 205 ? 7.707 -0.776 6.812 1 98.75 205 ILE B C 1
ATOM 5261 O O . ILE B 1 205 ? 7.176 -1.826 7.176 1 98.75 205 ILE B O 1
ATOM 5265 N N . PRO B 1 206 ? 7.242 -0.073 5.742 1 98.75 206 PRO B N 1
ATOM 5266 C CA . PRO B 1 206 ? 6.258 -0.703 4.859 1 98.75 206 PRO B CA 1
ATOM 5267 C C . PRO B 1 206 ? 6.816 -1.916 4.121 1 98.75 206 PRO B C 1
ATOM 5269 O O . PRO B 1 206 ? 8.031 -2.023 3.936 1 98.75 206 PRO B O 1
ATOM 5272 N N . VAL B 1 207 ? 5.848 -2.844 3.715 1 98.81 207 VAL B N 1
ATOM 5273 C CA . VAL B 1 207 ? 6.301 -4.094 3.115 1 98.81 207 VAL B CA 1
ATOM 5274 C C . VAL B 1 207 ? 5.387 -4.473 1.951 1 98.81 207 VAL B C 1
ATOM 5276 O O . VAL B 1 207 ? 4.25 -4.008 1.873 1 98.81 207 VAL B O 1
ATOM 5279 N N . THR B 1 208 ? 5.934 -5.172 0.977 1 98.81 208 THR B N 1
ATOM 5280 C CA . THR B 1 208 ? 5.199 -6.07 0.096 1 98.81 208 THR B CA 1
ATOM 5281 C C . THR B 1 208 ? 5.461 -7.527 0.469 1 98.81 208 THR B C 1
ATOM 5283 O O . THR B 1 208 ? 6.613 -7.941 0.603 1 98.81 208 THR B O 1
ATOM 5286 N N . LEU B 1 209 ? 4.355 -8.211 0.703 1 98.75 209 LEU B N 1
ATOM 5287 C CA . LEU B 1 209 ? 4.434 -9.641 0.987 1 98.75 209 LEU B CA 1
ATOM 5288 C C . LEU B 1 209 ? 3.787 -10.453 -0.13 1 98.75 209 LEU B C 1
ATOM 5290 O O . LEU B 1 209 ? 2.562 -10.461 -0.271 1 98.75 209 LEU B O 1
ATOM 5294 N N . GLU B 1 210 ? 4.621 -11 -0.962 1 98.06 210 GLU B N 1
ATOM 5295 C CA . GLU B 1 210 ? 4.16 -11.969 -1.952 1 98.06 210 GLU B CA 1
ATOM 5296 C C . GLU B 1 210 ? 4.219 -13.391 -1.403 1 98.06 210 GLU B C 1
ATOM 5298 O O . GLU B 1 210 ? 5.297 -13.977 -1.3 1 98.06 210 GLU B O 1
ATOM 5303 N N . LEU B 1 211 ? 2.998 -13.836 -1.107 1 97.19 211 LEU B N 1
ATOM 5304 C CA . LEU B 1 211 ? 2.947 -15.125 -0.427 1 97.19 211 LEU B CA 1
ATOM 5305 C C . LEU B 1 211 ? 2.23 -16.172 -1.283 1 97.19 211 LEU B C 1
ATOM 5307 O O . LEU B 1 211 ? 2.008 -15.945 -2.475 1 97.19 211 LEU B O 1
ATOM 5311 N N . GLY B 1 212 ? 2.094 -17.344 -0.851 1 90.12 212 GLY B N 1
ATOM 5312 C CA . GLY B 1 212 ? 1.441 -18.406 -1.604 1 90.12 212 GLY B CA 1
ATOM 5313 C C . GLY B 1 212 ? -0.034 -18.547 -1.28 1 90.12 212 GLY B C 1
ATOM 5314 O O . GLY B 1 212 ? -0.677 -17.578 -0.86 1 90.12 212 GLY B O 1
ATOM 5315 N N . GLY B 1 213 ? -0.613 -19.484 -1.682 1 86.62 213 GLY B N 1
ATOM 5316 C CA . GLY B 1 213 ? -1.986 -19.859 -1.389 1 86.62 213 GLY B CA 1
ATOM 5317 C C . GLY B 1 213 ? -2.41 -21.141 -2.074 1 86.62 213 GLY B C 1
ATOM 5318 O O . GLY B 1 213 ? -1.724 -21.625 -2.977 1 86.62 213 GLY B O 1
ATOM 5319 N N . LYS B 1 214 ? -3.449 -21.75 -1.515 1 96.5 214 LYS B N 1
ATOM 5320 C CA . LYS B 1 214 ? -4.027 -22.953 -2.102 1 96.5 214 LYS B CA 1
ATOM 5321 C C . LYS B 1 214 ? -4.934 -22.609 -3.279 1 96.5 214 LYS B C 1
ATOM 5323 O O . LYS B 1 214 ? -6.156 -22.562 -3.135 1 96.5 214 LYS B O 1
ATOM 5328 N N . SER B 1 215 ? -4.289 -22.344 -4.473 1 98.5 215 SER B N 1
ATOM 5329 C CA . SER B 1 215 ? -4.953 -21.844 -5.668 1 98.5 215 SER B CA 1
ATOM 5330 C C . SER B 1 215 ? -5.887 -22.875 -6.273 1 98.5 215 SER B C 1
ATOM 5332 O O . SER B 1 215 ? -5.43 -23.906 -6.781 1 98.5 215 SER B O 1
ATOM 5334 N N . PRO B 1 216 ? -7.176 -22.656 -6.324 1 98.81 216 PRO B N 1
ATOM 5335 C CA . PRO B 1 216 ? -8.125 -23.641 -6.852 1 98.81 216 PRO B CA 1
ATOM 5336 C C . PRO B 1 216 ? -8.312 -23.516 -8.367 1 98.81 216 PRO B C 1
ATOM 5338 O O . PRO B 1 216 ? -8.086 -22.453 -8.938 1 98.81 216 PRO B O 1
ATOM 5341 N N . VAL B 1 217 ? -8.719 -24.656 -8.945 1 98.94 217 VAL B N 1
ATOM 5342 C CA . VAL B 1 217 ? -9.273 -24.719 -10.289 1 98.94 217 VAL B CA 1
ATOM 5343 C C . VAL B 1 217 ? -10.703 -25.234 -10.242 1 98.94 217 VAL B C 1
ATOM 5345 O O . VAL B 1 217 ? -10.977 -26.266 -9.625 1 98.94 217 VAL B O 1
ATOM 5348 N N . ILE B 1 218 ? -11.602 -24.484 -10.812 1 98.94 218 ILE B N 1
ATOM 5349 C CA . ILE B 1 218 ? -12.961 -24.969 -11 1 98.94 218 ILE B CA 1
ATOM 5350 C C . ILE B 1 218 ? -13.156 -25.422 -12.445 1 98.94 218 ILE B C 1
ATOM 5352 O O . ILE B 1 218 ? -12.797 -24.703 -13.375 1 98.94 218 ILE B O 1
ATOM 5356 N N . ILE B 1 219 ? -13.664 -26.656 -12.664 1 98.88 219 ILE B N 1
ATOM 5357 C CA . ILE B 1 219 ? -14.016 -27.172 -13.984 1 98.88 219 ILE B CA 1
ATOM 5358 C C . ILE B 1 219 ? -15.508 -27.516 -14.023 1 98.88 219 ILE B C 1
ATOM 5360 O O . ILE B 1 219 ? -15.969 -28.391 -13.289 1 98.88 219 ILE B O 1
ATOM 5364 N N . ASP B 1 220 ? -16.234 -26.812 -14.836 1 98.44 220 ASP B N 1
ATOM 5365 C CA . ASP B 1 220 ? -17.656 -27.141 -14.938 1 98.44 220 ASP B CA 1
ATOM 5366 C C . ASP B 1 220 ? -17.938 -28.016 -16.156 1 98.44 220 ASP B C 1
ATOM 5368 O O . ASP B 1 220 ? -17 -28.422 -16.859 1 98.44 220 ASP B O 1
ATOM 5372 N N . GLU B 1 221 ? -19.219 -28.406 -16.375 1 97.94 221 GLU B N 1
ATOM 5373 C CA . GLU B 1 221 ? -19.578 -29.406 -17.375 1 97.94 221 GLU B CA 1
ATOM 5374 C C . GLU B 1 221 ? -19.422 -28.844 -18.797 1 97.94 221 GLU B C 1
ATOM 5376 O O . GLU B 1 221 ? -19.406 -29.594 -19.766 1 97.94 221 GLU B O 1
ATOM 5381 N N . THR B 1 222 ? -19.266 -27.5 -18.906 1 98.25 222 THR B N 1
ATOM 5382 C CA . THR B 1 222 ? -19.203 -26.906 -20.234 1 98.25 222 THR B CA 1
ATOM 5383 C C . THR B 1 222 ? -17.75 -26.75 -20.688 1 98.25 222 THR B C 1
ATOM 5385 O O . THR B 1 222 ? -17.5 -26.391 -21.844 1 98.25 222 THR B O 1
ATOM 5388 N N . ALA B 1 223 ? -16.766 -27.125 -19.875 1 98.25 223 ALA B N 1
ATOM 5389 C CA . ALA B 1 223 ? -15.352 -26.922 -20.156 1 98.25 223 ALA B CA 1
ATOM 5390 C C . ALA B 1 223 ? -14.891 -27.766 -21.344 1 98.25 223 ALA B C 1
ATOM 5392 O O . ALA B 1 223 ? -15.336 -28.906 -21.516 1 98.25 223 ALA B O 1
ATOM 5393 N N . ASN B 1 224 ? -13.992 -27.156 -22.203 1 97.88 224 ASN B N 1
ATOM 5394 C CA . ASN B 1 224 ? -13.211 -27.953 -23.141 1 97.88 224 ASN B CA 1
ATOM 5395 C C . ASN B 1 224 ? -12.148 -28.781 -22.422 1 97.88 224 ASN B C 1
ATOM 5397 O O . ASN B 1 224 ? -11.086 -28.266 -22.078 1 97.88 224 ASN B O 1
ATOM 5401 N N . LEU B 1 225 ? -12.422 -30.031 -22.25 1 98.19 225 LEU B N 1
ATOM 5402 C CA . LEU B 1 225 ? -11.633 -30.844 -21.344 1 98.19 225 LEU B CA 1
ATOM 5403 C C . LEU B 1 225 ? -10.234 -31.094 -21.891 1 98.19 225 LEU B C 1
ATOM 5405 O O . LEU B 1 225 ? -9.273 -31.203 -21.141 1 98.19 225 LEU B O 1
ATOM 5409 N N . LYS B 1 226 ? -10.086 -31.188 -23.188 1 96.5 226 LYS B N 1
ATOM 5410 C CA . LYS B 1 226 ? -8.766 -31.328 -23.781 1 96.5 226 LYS B CA 1
ATOM 5411 C C . LYS B 1 226 ? -7.895 -30.109 -23.5 1 96.5 226 LYS B C 1
ATOM 5413 O O . LYS B 1 226 ? -6.766 -30.234 -23.016 1 96.5 226 LYS B O 1
ATOM 5418 N N . VAL B 1 227 ? -8.438 -28.922 -23.719 1 96.44 227 VAL B N 1
ATOM 5419 C CA . VAL B 1 227 ? -7.727 -27.672 -23.484 1 96.44 227 VAL B CA 1
ATOM 5420 C C . VAL B 1 227 ? -7.434 -27.531 -21.984 1 96.44 227 VAL B C 1
ATOM 5422 O O . VAL B 1 227 ? -6.32 -27.172 -21.594 1 96.44 227 VAL B O 1
ATOM 5425 N N . ALA B 1 228 ? -8.438 -27.859 -21.172 1 98.06 228 ALA B N 1
ATOM 5426 C CA . ALA B 1 228 ? -8.258 -27.797 -19.734 1 98.06 228 ALA B CA 1
ATOM 5427 C C . ALA B 1 228 ? -7.113 -28.703 -19.281 1 98.06 228 ALA B C 1
ATOM 5429 O O . ALA B 1 228 ? -6.289 -28.297 -18.453 1 98.06 228 ALA B O 1
ATOM 5430 N N . SER B 1 229 ? -7.059 -29.922 -19.859 1 98 229 SER B N 1
ATOM 5431 C CA . SER B 1 229 ? -6.012 -30.859 -19.469 1 98 229 SER B CA 1
ATOM 5432 C C . SER B 1 229 ? -4.629 -30.312 -19.812 1 98 229 SER B C 1
ATOM 5434 O O . SER B 1 229 ? -3.701 -30.422 -19 1 98 229 SER B O 1
ATOM 5436 N N . GLU B 1 230 ? -4.449 -29.688 -20.938 1 97.12 230 GLU B N 1
ATOM 5437 C CA . GLU B 1 230 ? -3.164 -29.156 -21.391 1 97.12 230 GLU B CA 1
ATOM 5438 C C . GLU B 1 230 ? -2.738 -27.969 -20.547 1 97.12 230 GLU B C 1
ATOM 5440 O O . GLU B 1 230 ? -1.612 -27.922 -20.047 1 97.12 230 GLU B O 1
ATOM 5445 N N . ARG B 1 231 ? -3.633 -27.031 -20.328 1 97.38 231 ARG B N 1
ATOM 5446 C CA . ARG B 1 231 ? -3.307 -25.766 -19.672 1 97.38 231 ARG B CA 1
ATOM 5447 C C . ARG B 1 231 ? -3.16 -25.969 -18.156 1 97.38 231 ARG B C 1
ATOM 5449 O O . ARG B 1 231 ? -2.326 -25.328 -17.516 1 97.38 231 ARG B O 1
ATOM 5456 N N . ILE B 1 232 ? -3.926 -26.891 -17.562 1 98.56 232 ILE B N 1
ATOM 5457 C CA . ILE B 1 232 ? -3.787 -27.203 -16.141 1 98.56 232 ILE B CA 1
ATOM 5458 C C . ILE B 1 232 ? -2.492 -27.984 -15.914 1 98.56 232 ILE B C 1
ATOM 5460 O O . ILE B 1 232 ? -1.771 -27.734 -14.945 1 98.56 232 ILE B O 1
ATOM 5464 N N . ALA B 1 233 ? -2.174 -28.906 -16.859 1 98.38 233 ALA B N 1
ATOM 5465 C CA . ALA B 1 233 ? -0.918 -29.656 -16.734 1 98.38 233 ALA B CA 1
ATOM 5466 C C . ALA B 1 233 ? 0.28 -28.703 -16.812 1 98.38 233 ALA B C 1
ATOM 5468 O O . ALA B 1 233 ? 1.203 -28.797 -16 1 98.38 233 ALA B O 1
ATOM 5469 N N . MET B 1 234 ? 0.221 -27.844 -17.766 1 96.62 234 MET B N 1
ATOM 5470 C CA . MET B 1 234 ? 1.297 -26.875 -17.875 1 96.62 234 MET B CA 1
ATOM 5471 C C . MET B 1 234 ? 1.428 -26.047 -16.609 1 96.62 234 MET B C 1
ATOM 5473 O O . MET B 1 234 ? 2.521 -25.922 -16.047 1 96.62 234 MET B O 1
ATOM 5477 N N . GLY B 1 235 ? 0.342 -25.562 -16.094 1 97.56 235 GLY B N 1
ATOM 5478 C CA . GLY B 1 235 ? 0.345 -24.734 -14.891 1 97.56 235 GLY B CA 1
ATOM 5479 C C . GLY B 1 235 ? 0.811 -25.484 -13.656 1 97.56 235 GLY B C 1
ATOM 5480 O O . GLY B 1 235 ? 1.528 -24.922 -12.82 1 97.56 235 GLY B O 1
ATOM 5481 N N . LYS B 1 236 ? 0.455 -26.719 -13.508 1 98.5 236 LYS B N 1
ATOM 5482 C CA . LYS B 1 236 ? 0.724 -27.484 -12.289 1 98.5 236 LYS B CA 1
ATOM 5483 C C . LYS B 1 236 ? 2.141 -28.047 -12.297 1 98.5 236 LYS B C 1
ATOM 5485 O O . LYS B 1 236 ? 2.805 -28.094 -11.258 1 98.5 236 LYS B O 1
ATOM 5490 N N . PHE B 1 237 ? 2.645 -28.422 -13.484 1 98.38 237 PHE B N 1
ATOM 5491 C CA . PHE B 1 237 ? 3.834 -29.281 -13.469 1 98.38 237 PHE B CA 1
ATOM 5492 C C . PHE B 1 237 ? 5.062 -28.5 -13.922 1 98.38 237 PHE B C 1
ATOM 5494 O O . PHE B 1 237 ? 6.188 -28.984 -13.812 1 98.38 237 PHE B O 1
ATOM 5501 N N . THR B 1 238 ? 4.871 -27.203 -14.422 1 97.38 238 THR B N 1
ATOM 5502 C CA . THR B 1 238 ? 6.008 -26.312 -14.602 1 97.38 238 THR B CA 1
ATOM 5503 C C . THR B 1 238 ? 6.793 -26.156 -13.297 1 97.38 238 THR B C 1
ATOM 5505 O O . THR B 1 238 ? 6.199 -26.031 -12.227 1 97.38 238 THR B O 1
ATOM 5508 N N . ASN B 1 239 ? 8.133 -26.328 -13.383 1 98.19 239 ASN B N 1
ATOM 5509 C CA . ASN B 1 239 ? 9.016 -26.219 -12.234 1 98.19 239 ASN B CA 1
ATOM 5510 C C . ASN B 1 239 ? 8.703 -27.281 -11.188 1 98.19 239 ASN B C 1
ATOM 5512 O O . ASN B 1 239 ? 8.781 -27.031 -9.984 1 98.19 239 ASN B O 1
ATOM 5516 N N . ALA B 1 240 ? 8.219 -28.469 -11.664 1 98.44 240 ALA B N 1
ATOM 5517 C CA . ALA B 1 240 ? 7.812 -29.578 -10.82 1 98.44 240 ALA B CA 1
ATOM 5518 C C . ALA B 1 240 ? 6.777 -29.141 -9.789 1 98.44 240 ALA B C 1
ATOM 5520 O O . ALA B 1 240 ? 6.805 -29.594 -8.641 1 98.44 240 ALA B O 1
ATOM 5521 N N . GLY B 1 241 ? 5.973 -28.25 -10.133 1 98.44 241 GLY B N 1
ATOM 5522 C CA . GLY B 1 241 ? 4.855 -27.812 -9.312 1 98.44 241 GLY B CA 1
ATOM 5523 C C . GLY B 1 241 ? 5.266 -26.844 -8.227 1 98.44 241 GLY B C 1
ATOM 5524 O O . GLY B 1 241 ? 4.426 -26.406 -7.434 1 98.44 241 GLY B O 1
ATOM 5525 N N . GLN B 1 242 ? 6.547 -26.438 -8.148 1 98.44 242 GLN B N 1
ATOM 5526 C CA . GLN B 1 242 ? 7.039 -25.484 -7.156 1 98.44 242 GLN B CA 1
ATOM 5527 C C . GLN B 1 242 ? 6.789 -24.047 -7.598 1 98.44 242 GLN B C 1
ATOM 5529 O O . GLN B 1 242 ? 7.734 -23.281 -7.77 1 98.44 242 GLN B O 1
ATOM 5534 N N . THR B 1 243 ? 5.512 -23.734 -7.773 1 98.25 243 THR B N 1
ATOM 5535 C CA . THR B 1 243 ? 5.043 -22.438 -8.258 1 98.25 243 THR B CA 1
ATOM 5536 C C . THR B 1 243 ? 3.889 -21.922 -7.402 1 98.25 243 THR B C 1
ATOM 5538 O O . THR B 1 243 ? 2.889 -22.625 -7.219 1 98.25 243 THR B O 1
ATOM 5541 N N . CYS B 1 244 ? 3.941 -20.734 -6.926 1 97 244 CYS B N 1
ATOM 5542 C CA . CYS B 1 244 ? 3.008 -20.203 -5.938 1 97 244 CYS B CA 1
ATOM 5543 C C . CYS B 1 244 ? 1.615 -20.047 -6.535 1 97 244 CYS B C 1
ATOM 5545 O O . CYS B 1 244 ? 0.615 -20.156 -5.82 1 97 244 CYS B O 1
ATOM 5547 N N . VAL B 1 245 ? 1.543 -19.828 -7.871 1 97.88 245 VAL B N 1
ATOM 5548 C CA . VAL B 1 245 ? 0.242 -19.625 -8.508 1 97.88 245 VAL B CA 1
ATOM 5549 C C . VAL B 1 245 ? -0.178 -20.906 -9.227 1 97.88 245 VAL B C 1
ATOM 5551 O O . VAL B 1 245 ? -1.137 -20.906 -10 1 97.88 245 VAL B O 1
ATOM 5554 N N . ALA B 1 246 ? 0.484 -22.016 -9.023 1 98.38 246 ALA B N 1
ATOM 5555 C CA . ALA B 1 246 ? 0.11 -23.266 -9.664 1 98.38 246 ALA B CA 1
ATOM 5556 C C . ALA B 1 246 ? -1.253 -23.75 -9.172 1 98.38 246 ALA B C 1
ATOM 5558 O O . ALA B 1 246 ? -1.62 -23.516 -8.023 1 98.38 246 ALA B O 1
ATOM 5559 N N . PRO B 1 247 ? -2.014 -24.406 -10.102 1 98.62 247 PRO B N 1
ATOM 5560 C CA . PRO B 1 247 ? -3.168 -25.141 -9.586 1 98.62 247 PRO B CA 1
ATOM 5561 C C . PRO B 1 247 ? -2.812 -26.031 -8.406 1 98.62 247 PRO B C 1
ATOM 5563 O O . PRO B 1 247 ? -1.979 -26.938 -8.539 1 98.62 247 PRO B O 1
ATOM 5566 N N . ASP B 1 248 ? -3.496 -25.75 -7.293 1 98.69 248 ASP B N 1
ATOM 5567 C CA . ASP B 1 248 ? -3.164 -26.531 -6.098 1 98.69 248 ASP B CA 1
ATOM 5568 C C . ASP B 1 248 ? -4.164 -27.656 -5.883 1 98.69 248 ASP B C 1
ATOM 5570 O O . ASP B 1 248 ? -3.811 -28.703 -5.336 1 98.69 248 ASP B O 1
ATOM 5574 N N . TYR B 1 249 ? -5.41 -27.422 -6.246 1 98.81 249 TYR B N 1
ATOM 5575 C CA . TYR B 1 249 ? -6.445 -28.453 -6.246 1 98.81 249 TYR B CA 1
ATOM 5576 C C . TYR B 1 249 ? -7.539 -28.125 -7.258 1 98.81 249 TYR B C 1
ATOM 5578 O O . TYR B 1 249 ? -7.648 -26.984 -7.715 1 98.81 249 TYR B O 1
ATOM 5586 N N . ILE B 1 250 ? -8.328 -29.203 -7.625 1 98.88 250 ILE B N 1
ATOM 5587 C CA . ILE B 1 250 ? -9.391 -29.047 -8.617 1 98.88 250 ILE B CA 1
ATOM 5588 C C . ILE B 1 250 ? -10.734 -29.375 -7.984 1 98.88 250 ILE B C 1
ATOM 5590 O O . ILE B 1 250 ? -10.867 -30.391 -7.285 1 98.88 250 ILE B O 1
ATOM 5594 N N . LEU B 1 251 ? -11.68 -28.469 -8.086 1 98.88 251 LEU B N 1
ATOM 5595 C CA . LEU B 1 251 ? -13.094 -28.766 -7.934 1 98.88 251 LEU B CA 1
ATOM 5596 C C . LEU B 1 251 ? -13.758 -29 -9.289 1 98.88 251 LEU B C 1
ATOM 5598 O O . LEU B 1 251 ? -13.906 -28.062 -10.078 1 98.88 251 LEU B O 1
ATOM 5602 N N . ILE B 1 252 ? -14.188 -30.25 -9.586 1 98.81 252 ILE B N 1
ATOM 5603 C CA . ILE B 1 252 ? -14.641 -30.594 -10.93 1 98.81 252 ILE B CA 1
ATOM 5604 C C . ILE B 1 252 ? -16.062 -31.141 -10.867 1 98.81 252 ILE B C 1
ATOM 5606 O O . ILE B 1 252 ? -16.406 -31.891 -9.961 1 98.81 252 ILE B O 1
ATOM 5610 N N . GLN B 1 253 ? -16.875 -30.703 -11.828 1 98.38 253 GLN B N 1
ATOM 5611 C CA . GLN B 1 253 ? -18.203 -31.297 -11.969 1 98.38 253 GLN B CA 1
ATOM 5612 C C . GLN B 1 253 ? -18.125 -32.812 -12.078 1 98.38 253 GLN B C 1
ATOM 5614 O O . GLN B 1 253 ? -17.391 -33.344 -12.906 1 98.38 253 GLN B O 1
ATOM 5619 N N . GLU B 1 254 ? -18.953 -33.469 -11.297 1 97.88 254 GLU B N 1
ATOM 5620 C CA . GLU B 1 254 ? -18.891 -34.906 -11.18 1 97.88 254 GLU B CA 1
ATOM 5621 C C . GLU B 1 254 ? -19.062 -35.594 -12.539 1 97.88 254 GLU B C 1
ATOM 5623 O O . GLU B 1 254 ? -18.375 -36.562 -12.844 1 97.88 254 GLU B O 1
ATOM 5628 N N . SER B 1 255 ? -19.844 -35.062 -13.383 1 97.81 255 SER B N 1
ATOM 5629 C CA . SER B 1 255 ? -20.234 -35.688 -14.641 1 97.81 255 SER B CA 1
ATOM 5630 C C . SER B 1 255 ? -19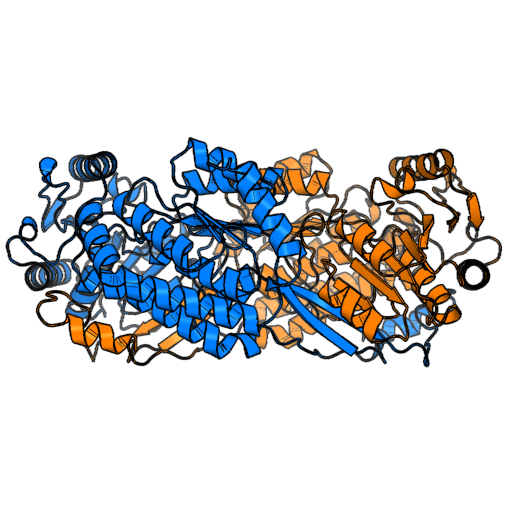.078 -35.719 -15.633 1 97.81 255 SER B C 1
ATOM 5632 O O . SER B 1 255 ? -19.094 -36.5 -16.594 1 97.81 255 SER B O 1
ATOM 5634 N N . VAL B 1 256 ? -18.016 -34.938 -15.422 1 98.19 256 VAL B N 1
ATOM 5635 C CA . VAL B 1 256 ? -16.969 -34.844 -16.438 1 98.19 256 VAL B CA 1
ATOM 5636 C C . VAL B 1 256 ? -15.633 -35.281 -15.844 1 98.19 256 VAL B C 1
ATOM 5638 O O . VAL B 1 256 ? -14.594 -35.219 -16.5 1 98.19 256 VAL B O 1
ATOM 5641 N N . GLN B 1 257 ? -15.57 -35.781 -14.641 1 98.25 257 GLN B N 1
ATOM 5642 C CA . GLN B 1 257 ? -14.336 -36.094 -13.938 1 98.25 257 GLN B CA 1
ATOM 5643 C C . GLN B 1 257 ? -13.531 -37.156 -14.695 1 98.25 257 GLN B C 1
ATOM 5645 O O . GLN B 1 257 ? -12.344 -36.969 -14.953 1 98.25 257 GLN B O 1
ATOM 5650 N N . ASP B 1 258 ? -14.211 -38.281 -15.07 1 98.19 258 ASP B N 1
ATOM 5651 C CA . ASP B 1 258 ? -13.5 -39.406 -15.672 1 98.19 258 ASP B CA 1
ATOM 5652 C C . ASP B 1 258 ? -12.922 -39.031 -17.031 1 98.19 258 ASP B C 1
ATOM 5654 O O . ASP B 1 258 ? -11.789 -39.406 -17.359 1 98.19 258 ASP B O 1
ATOM 5658 N N . GLU B 1 259 ? -13.727 -38.312 -17.781 1 98.56 259 GLU B N 1
ATOM 5659 C CA . GLU B 1 259 ? -13.25 -37.844 -19.078 1 98.56 259 GLU B CA 1
ATOM 5660 C C . GLU B 1 259 ? -12.047 -36.938 -18.922 1 98.56 259 GLU B C 1
ATOM 5662 O O . GLU B 1 259 ? -11.094 -37 -19.703 1 98.56 259 GLU B O 1
ATOM 5667 N N . PHE B 1 260 ? -12.109 -36.125 -17.953 1 98.62 260 PHE B N 1
ATOM 5668 C CA . PHE B 1 260 ? -11.008 -35.188 -17.703 1 98.62 260 PHE B CA 1
ATOM 5669 C C . PHE B 1 260 ? -9.75 -35.938 -17.297 1 98.62 260 PHE B C 1
ATOM 5671 O O . PHE B 1 260 ? -8.656 -35.625 -17.766 1 98.62 260 PHE B O 1
ATOM 5678 N N . ILE B 1 261 ? -9.836 -36.906 -16.406 1 98.62 261 ILE B N 1
ATOM 5679 C CA . ILE B 1 261 ? -8.688 -37.688 -15.945 1 98.62 261 ILE B CA 1
ATOM 5680 C C . ILE B 1 261 ? -8.031 -38.406 -17.125 1 98.62 261 ILE B C 1
ATOM 5682 O O . ILE B 1 261 ? -6.801 -38.438 -17.234 1 98.62 261 ILE B O 1
ATOM 5686 N N . GLN B 1 262 ? -8.844 -38.875 -18.047 1 98.56 262 GLN B N 1
ATOM 5687 C CA . GLN B 1 262 ? -8.312 -39.531 -19.25 1 98.56 262 GLN B CA 1
ATOM 5688 C C . GLN B 1 262 ? -7.547 -38.531 -20.109 1 98.56 262 GLN B C 1
ATOM 5690 O O . GLN B 1 262 ? -6.449 -38.844 -20.594 1 98.56 262 GLN B O 1
ATOM 5695 N N . ALA B 1 263 ? -8.141 -37.375 -20.25 1 98.5 263 ALA B N 1
ATOM 5696 C CA . ALA B 1 263 ? -7.48 -36.344 -21.031 1 98.5 263 ALA B CA 1
ATOM 5697 C C . ALA B 1 263 ? -6.168 -35.906 -20.391 1 98.5 263 ALA B C 1
ATOM 5699 O O . ALA B 1 263 ? -5.168 -35.688 -21.078 1 98.5 263 ALA B O 1
ATOM 5700 N N . LEU B 1 264 ? -6.16 -35.812 -19.125 1 98.31 264 LEU B N 1
ATOM 5701 C CA . LEU B 1 264 ? -4.98 -35.406 -18.375 1 98.31 264 LEU B CA 1
ATOM 5702 C C . LEU B 1 264 ? -3.869 -36.438 -18.484 1 98.31 264 LEU B C 1
ATOM 5704 O O . LEU B 1 264 ? -2.697 -36.094 -18.625 1 98.31 264 LEU B O 1
ATOM 5708 N N . SER B 1 265 ? -4.25 -37.688 -18.422 1 98.31 265 SER B N 1
ATOM 5709 C CA . SER B 1 265 ? -3.283 -38.781 -18.578 1 98.31 265 SER B CA 1
ATOM 5710 C C . SER B 1 265 ? -2.576 -38.688 -19.922 1 98.31 265 SER B C 1
ATOM 5712 O O . SER B 1 265 ? -1.35 -38.781 -20 1 98.31 265 SER B O 1
ATOM 5714 N N . LYS B 1 266 ? -3.359 -38.469 -20.938 1 98.25 266 LYS B N 1
ATOM 5715 C CA . LYS B 1 266 ? -2.805 -38.344 -22.281 1 98.25 266 LYS B CA 1
ATOM 5716 C C . LYS B 1 266 ? -1.887 -37.125 -22.375 1 98.25 266 LYS B C 1
ATOM 5718 O O . LYS B 1 266 ? -0.812 -37.188 -22.969 1 98.25 266 LYS B O 1
ATOM 5723 N N . THR B 1 267 ? -2.264 -36.031 -21.812 1 97.94 267 THR B N 1
ATOM 5724 C CA . THR B 1 267 ? -1.49 -34.812 -21.844 1 97.94 267 THR B CA 1
ATOM 5725 C C . THR B 1 267 ? -0.148 -34.969 -21.141 1 97.94 267 THR B C 1
ATOM 5727 O O . THR B 1 267 ? 0.894 -34.594 -21.672 1 97.94 267 THR B O 1
ATOM 5730 N N . ILE B 1 268 ? -0.114 -35.625 -19.953 1 98.44 268 ILE B N 1
ATOM 5731 C CA . ILE B 1 268 ? 1.102 -35.812 -19.172 1 98.44 268 ILE B CA 1
ATOM 5732 C C . ILE B 1 268 ? 2.078 -36.688 -19.953 1 98.44 268 ILE B C 1
ATOM 5734 O O . ILE B 1 268 ? 3.279 -36.438 -19.984 1 98.44 268 ILE B O 1
ATOM 5738 N N . GLU B 1 269 ? 1.508 -37.688 -20.609 1 98.06 269 GLU B N 1
ATOM 5739 C CA . GLU B 1 269 ? 2.352 -38.531 -21.438 1 98.06 269 GLU B CA 1
ATOM 5740 C C . GLU B 1 269 ? 2.918 -37.781 -22.625 1 98.06 269 GLU B C 1
ATOM 5742 O O . GLU B 1 269 ? 4.082 -37.938 -23 1 98.06 269 GLU B O 1
ATOM 5747 N N . GLU B 1 270 ? 2.098 -36.938 -23.234 1 96.62 270 GLU B N 1
ATOM 5748 C CA . GLU B 1 270 ? 2.551 -36.125 -24.344 1 96.62 270 GLU B CA 1
ATOM 5749 C C . GLU B 1 270 ? 3.648 -35.156 -23.906 1 96.62 270 GLU B C 1
ATOM 5751 O O . GLU B 1 270 ? 4.605 -34.906 -24.641 1 96.62 270 GLU B O 1
ATOM 5756 N N . PHE B 1 271 ? 3.525 -34.594 -22.75 1 97.56 271 PHE B N 1
ATOM 5757 C CA . PHE B 1 271 ? 4.457 -33.594 -22.234 1 97.56 271 PHE B CA 1
ATOM 5758 C C . PHE B 1 271 ? 5.781 -34.219 -21.844 1 97.56 271 PHE B C 1
ATOM 5760 O O . PHE B 1 271 ? 6.852 -33.719 -22.203 1 97.56 271 PHE B O 1
ATOM 5767 N N . TYR B 1 272 ? 5.738 -35.406 -21.125 1 97.88 272 TYR B N 1
ATOM 5768 C CA . TYR B 1 272 ? 6.922 -35.875 -20.406 1 97.88 272 TYR B CA 1
ATOM 5769 C C . TYR B 1 272 ? 7.281 -37.312 -20.797 1 97.88 272 TYR B C 1
ATOM 5771 O O . TYR B 1 272 ? 8.266 -37.844 -20.312 1 97.88 272 TYR B O 1
ATOM 5779 N N . GLY B 1 273 ? 6.457 -37.969 -21.625 1 97.06 273 GLY B N 1
ATOM 5780 C CA . GLY B 1 273 ? 6.68 -39.344 -22.031 1 97.06 273 GLY B CA 1
ATOM 5781 C C . GLY B 1 273 ? 6.07 -40.375 -21.062 1 97.06 273 GLY B C 1
ATOM 5782 O O . GLY B 1 273 ? 5.469 -40 -20.062 1 97.06 273 GLY B O 1
ATOM 5783 N N . ARG B 1 274 ? 6.289 -41.625 -21.375 1 96 274 ARG B N 1
ATOM 5784 C CA . ARG B 1 274 ? 5.715 -42.688 -20.578 1 96 274 ARG B CA 1
ATOM 5785 C C . ARG B 1 274 ? 6.402 -42.812 -19.219 1 96 274 ARG B C 1
ATOM 5787 O O . ARG B 1 274 ? 5.812 -43.312 -18.266 1 96 274 ARG B O 1
ATOM 5794 N N . ASN B 1 275 ? 7.672 -42.344 -19.219 1 96.69 275 ASN B N 1
ATOM 5795 C CA . ASN B 1 275 ? 8.445 -42.281 -17.984 1 96.69 275 ASN B CA 1
ATOM 5796 C C . ASN B 1 275 ? 8.953 -40.875 -17.688 1 96.69 275 ASN B C 1
ATOM 5798 O O . ASN B 1 275 ? 10.094 -40.562 -17.984 1 96.69 275 ASN B O 1
ATOM 5802 N N . PRO B 1 276 ? 8.133 -40.125 -16.953 1 97.62 276 PRO B N 1
ATOM 5803 C CA . PRO B 1 276 ? 8.477 -38.719 -16.703 1 97.62 276 PRO B CA 1
ATOM 5804 C C . PRO B 1 276 ? 9.805 -38.562 -15.953 1 97.62 276 PRO B C 1
ATOM 5806 O O . PRO B 1 276 ? 10.453 -37.531 -16.062 1 97.62 276 PRO B O 1
ATOM 5809 N N . GLU B 1 277 ? 10.219 -39.562 -15.195 1 97.5 277 GLU B N 1
ATOM 5810 C CA . GLU B 1 277 ? 11.469 -39.469 -14.438 1 97.5 277 GLU B CA 1
ATOM 5811 C C . GLU B 1 277 ? 12.656 -39.25 -15.367 1 97.5 277 GLU B C 1
ATOM 5813 O O . GLU B 1 277 ? 13.625 -38.594 -14.992 1 97.5 277 GLU B O 1
ATOM 5818 N N . ASN B 1 278 ? 12.523 -39.812 -16.578 1 96.56 278 ASN B N 1
ATOM 5819 C CA . ASN B 1 278 ? 13.625 -39.719 -17.531 1 96.56 278 ASN B CA 1
ATOM 5820 C C . ASN B 1 278 ? 13.438 -38.562 -18.5 1 96.56 278 ASN B C 1
ATOM 5822 O O . ASN B 1 278 ? 14.258 -38.375 -19.406 1 96.56 278 ASN B O 1
ATOM 5826 N N . SER B 1 279 ? 12.391 -37.844 -18.375 1 97.19 279 SER B N 1
ATOM 5827 C CA . SER B 1 279 ? 12.117 -36.75 -19.281 1 97.19 279 SER B CA 1
ATOM 5828 C C . SER B 1 279 ? 13.094 -35.594 -19.062 1 97.19 279 SER B C 1
ATOM 5830 O O . SER B 1 279 ? 13.281 -35.125 -17.922 1 97.19 279 SER B O 1
ATOM 5832 N N . PRO B 1 280 ? 13.68 -35.031 -20.156 1 95.94 280 PRO B N 1
ATOM 5833 C CA . PRO B 1 280 ? 14.531 -33.844 -20 1 95.94 280 PRO B CA 1
ATOM 5834 C C . PRO B 1 280 ? 13.734 -32.562 -19.719 1 95.94 280 PRO B C 1
ATOM 5836 O O . PRO B 1 280 ? 14.312 -31.516 -19.406 1 95.94 280 PRO B O 1
ATOM 5839 N N . ASP B 1 281 ? 12.422 -32.719 -19.781 1 96.81 281 ASP B N 1
ATOM 5840 C CA . ASP B 1 281 ? 11.562 -31.531 -19.719 1 96.81 281 ASP B CA 1
ATOM 5841 C C . ASP B 1 281 ? 10.898 -31.422 -18.344 1 96.81 281 ASP B C 1
ATOM 5843 O O . ASP B 1 281 ? 10.102 -30.516 -18.109 1 96.81 281 ASP B O 1
ATOM 5847 N N . PHE B 1 282 ? 11.188 -32.344 -17.469 1 98.19 282 PHE B N 1
ATOM 5848 C CA . PHE B 1 282 ? 10.562 -32.312 -16.156 1 98.19 282 PHE B CA 1
ATOM 5849 C C . PHE B 1 282 ? 11.594 -32.031 -15.07 1 98.19 282 PHE B C 1
ATOM 5851 O O . PHE B 1 282 ? 12.648 -32.656 -15.016 1 98.19 282 PHE B O 1
ATOM 5858 N N . GLY B 1 283 ? 11.336 -31.062 -14.188 1 97.56 283 GLY B N 1
ATOM 5859 C CA . GLY B 1 283 ? 12.258 -30.609 -13.164 1 97.56 283 GLY B CA 1
ATOM 5860 C C . GLY B 1 283 ? 12.336 -31.531 -11.961 1 97.56 283 GLY B C 1
ATOM 5861 O O . GLY B 1 283 ? 11.883 -32.688 -12.031 1 97.56 283 GLY B O 1
ATOM 5862 N N . ARG B 1 284 ? 13.094 -31.047 -10.922 1 98.62 284 ARG B N 1
ATOM 5863 C CA . ARG B 1 284 ? 13.281 -31.781 -9.68 1 98.62 284 ARG B CA 1
ATOM 5864 C C . ARG B 1 284 ? 12.938 -30.922 -8.469 1 98.62 284 ARG B C 1
ATOM 5866 O O . ARG B 1 284 ? 12.938 -29.688 -8.562 1 98.62 284 ARG B O 1
ATOM 5873 N N . ILE B 1 285 ? 12.523 -31.609 -7.348 1 98.81 285 ILE B N 1
ATOM 5874 C CA . ILE B 1 285 ? 12.234 -30.906 -6.102 1 98.81 285 ILE B CA 1
ATOM 5875 C C . ILE B 1 285 ? 13.516 -30.297 -5.547 1 98.81 285 ILE B C 1
ATOM 5877 O O . ILE B 1 285 ? 14.586 -30.906 -5.598 1 98.81 285 ILE B O 1
ATOM 5881 N N . VAL B 1 286 ? 13.492 -29.125 -4.977 1 98.62 286 VAL B N 1
ATOM 5882 C CA . VAL B 1 286 ? 14.617 -28.234 -4.711 1 98.62 286 VAL B CA 1
ATOM 5883 C C . VAL B 1 286 ? 15.586 -28.906 -3.74 1 98.62 286 VAL B C 1
ATOM 5885 O O . VAL B 1 286 ? 16.797 -28.766 -3.879 1 98.62 286 VAL B O 1
ATOM 5888 N N . ASN B 1 287 ? 15.039 -29.547 -2.697 1 98.25 287 ASN B N 1
ATOM 5889 C CA . ASN B 1 287 ? 15.906 -30.141 -1.688 1 98.25 287 ASN B CA 1
ATOM 5890 C C . ASN B 1 287 ? 15.258 -31.359 -1.032 1 98.25 287 ASN B C 1
ATOM 5892 O O . ASN B 1 287 ? 14.094 -31.656 -1.297 1 98.25 287 ASN B O 1
ATOM 5896 N N . ARG B 1 288 ? 16.016 -32.031 -0.17 1 98.19 288 ARG B N 1
ATOM 5897 C CA . ARG B 1 288 ? 15.57 -33.281 0.429 1 98.19 288 ARG B CA 1
ATOM 5898 C C . ARG B 1 288 ? 14.445 -33.062 1.426 1 98.19 288 ARG B C 1
ATOM 5900 O O . ARG B 1 288 ? 13.531 -33.875 1.539 1 98.19 288 ARG B O 1
ATOM 5907 N N . LYS B 1 289 ? 14.547 -32 2.104 1 98.12 289 LYS B N 1
ATOM 5908 C CA . LYS B 1 289 ? 13.516 -31.703 3.094 1 98.12 289 LYS B CA 1
ATOM 5909 C C . LYS B 1 289 ? 12.148 -31.547 2.434 1 98.12 289 LYS B C 1
ATOM 5911 O O . LYS B 1 289 ? 11.164 -32.125 2.875 1 98.12 289 LYS B O 1
ATOM 5916 N N . HIS B 1 290 ? 12.094 -30.703 1.406 1 98.38 290 HIS B N 1
ATOM 5917 C CA . HIS B 1 290 ? 10.836 -30.484 0.697 1 98.38 290 HIS B CA 1
ATOM 5918 C C . HIS B 1 290 ? 10.375 -31.75 -0.013 1 98.38 290 HIS B C 1
ATOM 5920 O O . HIS B 1 290 ? 9.18 -32.031 -0.051 1 98.38 290 HIS B O 1
ATOM 5926 N N . PHE B 1 291 ? 11.336 -32.531 -0.529 1 98.69 291 PHE B N 1
ATOM 5927 C CA . PHE B 1 291 ? 11.023 -33.812 -1.138 1 98.69 291 PHE B CA 1
ATOM 5928 C C . PHE B 1 291 ? 10.336 -34.75 -0.134 1 98.69 291 PHE B C 1
ATOM 5930 O O . PHE B 1 291 ? 9.281 -35.312 -0.427 1 98.69 291 PHE B O 1
ATOM 5937 N N . ALA B 1 292 ? 10.883 -34.812 1.014 1 98.75 292 ALA B N 1
ATOM 5938 C CA . ALA B 1 292 ? 10.336 -35.688 2.051 1 98.75 292 ALA B CA 1
ATOM 5939 C C . ALA B 1 292 ? 8.93 -35.25 2.451 1 98.75 292 ALA B C 1
ATOM 5941 O O . ALA B 1 292 ? 8.055 -36.094 2.67 1 98.75 292 ALA B O 1
ATOM 5942 N N . ARG B 1 293 ? 8.711 -33.969 2.527 1 98.38 293 ARG B N 1
ATOM 5943 C CA . ARG B 1 293 ? 7.387 -33.469 2.846 1 98.38 293 ARG B CA 1
ATOM 5944 C C . ARG B 1 293 ? 6.355 -33.906 1.819 1 98.38 293 ARG B C 1
ATOM 5946 O O . ARG B 1 293 ? 5.277 -34.375 2.186 1 98.38 293 ARG B O 1
ATOM 5953 N N . LEU B 1 294 ? 6.668 -33.844 0.567 1 98.69 294 LEU B N 1
ATOM 5954 C CA . LEU B 1 294 ? 5.758 -34.219 -0.507 1 98.69 294 LEU B CA 1
ATOM 5955 C C . LEU B 1 294 ? 5.508 -35.719 -0.503 1 98.69 294 LEU B C 1
ATOM 5957 O O . LEU B 1 294 ? 4.379 -36.156 -0.719 1 98.69 294 LEU B O 1
ATOM 5961 N N . GLN B 1 295 ? 6.594 -36.438 -0.28 1 98.44 295 GLN B N 1
ATOM 5962 C CA . GLN B 1 295 ? 6.453 -37.875 -0.199 1 98.44 295 GLN B CA 1
ATOM 5963 C C . GLN B 1 295 ? 5.508 -38.281 0.93 1 98.44 295 GLN B C 1
ATOM 5965 O O . GLN B 1 295 ? 4.656 -39.156 0.752 1 98.44 295 GLN B O 1
ATOM 5970 N N . HIS B 1 296 ? 5.602 -37.625 2.059 1 98.25 296 HIS B N 1
ATOM 5971 C CA . HIS B 1 296 ? 4.746 -37.906 3.203 1 98.25 296 HIS B CA 1
ATOM 5972 C C . HIS B 1 296 ? 3.301 -37.531 2.926 1 98.25 296 HIS B C 1
ATOM 5974 O O . HIS B 1 296 ? 2.373 -38.219 3.34 1 98.25 296 HIS B O 1
ATOM 5980 N N . LEU B 1 297 ? 3.09 -36.438 2.252 1 98.25 297 LEU B N 1
ATOM 5981 C CA . LEU B 1 297 ? 1.741 -36 1.886 1 98.25 297 LEU B CA 1
ATOM 5982 C C . LEU B 1 297 ? 1.054 -37.062 1.033 1 98.25 297 LEU B C 1
ATOM 5984 O O . LEU B 1 297 ? -0.118 -37.375 1.254 1 98.25 297 LEU B O 1
ATOM 5988 N N . LEU B 1 298 ? 1.804 -37.625 0.074 1 98 298 LEU B N 1
ATOM 5989 C CA . LEU B 1 298 ? 1.267 -38.625 -0.821 1 98 298 LEU B CA 1
ATOM 5990 C C . LEU B 1 298 ? 0.941 -39.906 -0.056 1 98 298 LEU B C 1
ATOM 5992 O O . LEU B 1 298 ? -0.11 -40.531 -0.272 1 98 298 LEU B O 1
ATOM 5996 N N . GLN B 1 299 ? 1.795 -40.219 0.86 1 97.44 299 GLN B N 1
ATOM 5997 C CA . GLN B 1 299 ? 1.626 -41.469 1.637 1 97.44 299 GLN B CA 1
ATOM 5998 C C . GLN B 1 299 ? 0.441 -41.344 2.592 1 97.44 299 GLN B C 1
ATOM 6000 O O . GLN B 1 299 ? -0.284 -42.312 2.811 1 97.44 299 GLN B O 1
ATOM 6005 N N . ASP B 1 300 ? 0.244 -40.156 3.102 1 97.75 300 ASP B N 1
ATOM 6006 C CA . ASP B 1 300 ? -0.765 -39.938 4.133 1 97.75 300 ASP B CA 1
ATOM 6007 C C . ASP B 1 300 ? -2.129 -39.656 3.514 1 97.75 300 ASP B C 1
ATOM 6009 O O . ASP B 1 300 ? -3.145 -39.625 4.211 1 97.75 300 ASP B O 1
ATOM 6013 N N . SER B 1 301 ? -2.15 -39.406 2.188 1 98.06 301 SER B N 1
ATOM 6014 C CA . SER B 1 301 ? -3.414 -39.094 1.53 1 98.06 301 SER B CA 1
ATOM 6015 C C . SER B 1 301 ? -4.363 -40.281 1.557 1 98.06 301 SER B C 1
ATOM 6017 O O . SER B 1 301 ? -3.934 -41.438 1.415 1 98.06 301 SER B O 1
ATOM 6019 N N . THR B 1 302 ? -5.699 -39.938 1.754 1 96.94 302 THR B N 1
ATOM 6020 C CA . THR B 1 302 ? -6.719 -40.969 1.743 1 96.94 302 THR B CA 1
ATOM 6021 C C . THR B 1 302 ? -7.371 -41.094 0.367 1 96.94 302 THR B C 1
ATOM 6023 O O . THR B 1 302 ? -8.266 -41.906 0.159 1 96.94 302 THR B O 1
ATOM 6026 N N . GLY B 1 303 ? -6.938 -40.219 -0.543 1 97.81 303 GLY B N 1
ATOM 6027 C CA . GLY B 1 303 ? -7.449 -40.281 -1.902 1 97.81 303 GLY B CA 1
ATOM 6028 C C . GLY B 1 303 ? -6.824 -41.406 -2.727 1 97.81 303 GLY B C 1
ATOM 6029 O O . GLY B 1 303 ? -5.957 -42.125 -2.24 1 97.81 303 GLY B O 1
ATOM 6030 N N . ASP B 1 304 ? -7.332 -41.562 -3.984 1 98.12 304 ASP B N 1
ATOM 6031 C CA . ASP B 1 304 ? -6.844 -42.594 -4.902 1 98.12 304 ASP B CA 1
ATOM 6032 C C . ASP B 1 304 ? -5.867 -42 -5.918 1 98.12 304 ASP B C 1
ATOM 6034 O O . ASP B 1 304 ? -6.246 -41.156 -6.727 1 98.12 304 ASP B O 1
ATOM 6038 N N . VAL B 1 305 ? -4.617 -42.5 -5.852 1 98.5 305 VAL B N 1
ATOM 6039 C CA . VAL B 1 305 ? -3.678 -42.094 -6.895 1 98.5 305 VAL B CA 1
ATOM 6040 C C . VAL B 1 305 ? -4.09 -42.719 -8.227 1 98.5 305 VAL B C 1
ATOM 6042 O O . VAL B 1 305 ? -4.055 -43.969 -8.375 1 98.5 305 VAL B O 1
ATOM 6045 N N . VAL B 1 306 ? -4.453 -41.938 -9.195 1 98.38 306 VAL B N 1
ATOM 6046 C CA . VAL B 1 306 ? -4.98 -42.469 -10.453 1 98.38 306 VAL B CA 1
ATOM 6047 C C . VAL B 1 306 ? -3.975 -42.219 -11.578 1 98.38 306 VAL B C 1
ATOM 6049 O O . VAL B 1 306 ? -4.047 -42.875 -12.625 1 98.38 306 VAL B O 1
ATOM 6052 N N . ILE B 1 307 ? -3.113 -41.312 -11.461 1 98.19 307 ILE B N 1
ATOM 6053 C CA . ILE B 1 307 ? -1.975 -41.062 -12.336 1 98.19 307 ILE B CA 1
ATOM 6054 C C . ILE B 1 307 ? -0.722 -40.812 -11.5 1 98.19 307 ILE B C 1
ATOM 6056 O O . ILE B 1 307 ? -0.762 -40.062 -10.508 1 98.19 307 ILE B O 1
ATOM 6060 N N . GLY B 1 308 ? 0.456 -41.438 -11.836 1 98.12 308 GLY B N 1
ATOM 6061 C CA . GLY B 1 308 ? 1.72 -41.156 -11.172 1 98.12 308 GLY B CA 1
ATOM 6062 C C . GLY B 1 308 ? 1.821 -41.812 -9.805 1 98.12 308 GLY B C 1
ATOM 6063 O O . GLY B 1 308 ? 1.436 -42.969 -9.641 1 98.12 308 GLY B O 1
ATOM 6064 N N . GLY B 1 309 ? 2.432 -41.125 -8.844 1 97.88 309 GLY B N 1
ATOM 6065 C CA . GLY B 1 309 ? 2.617 -41.625 -7.492 1 97.88 309 GLY B CA 1
ATOM 6066 C C . GLY B 1 309 ? 4.035 -42.094 -7.219 1 97.88 309 GLY B C 1
ATOM 6067 O O . GLY B 1 309 ? 4.387 -42.375 -6.07 1 97.88 309 GLY B O 1
ATOM 6068 N N . GLU B 1 310 ? 4.875 -42.094 -8.203 1 97.94 310 GLU B N 1
ATOM 6069 C CA . GLU B 1 310 ? 6.254 -42.531 -8.039 1 97.94 310 GLU B CA 1
ATOM 6070 C C . GLU B 1 310 ? 7.133 -41.438 -7.461 1 97.94 310 GLU B C 1
ATOM 6072 O O . GLU B 1 310 ? 6.988 -40.281 -7.816 1 97.94 310 GLU B O 1
ATOM 6077 N N . THR B 1 311 ? 7.969 -41.812 -6.52 1 98.44 311 THR B N 1
ATOM 6078 C CA . THR B 1 311 ? 8.961 -40.906 -5.953 1 98.44 311 THR B CA 1
ATOM 6079 C C . THR B 1 311 ? 10.344 -41.562 -5.949 1 98.44 311 THR B C 1
ATOM 6081 O O . THR B 1 311 ? 10.461 -42.781 -5.961 1 98.44 311 THR B O 1
ATOM 6084 N N . ASN B 1 312 ? 11.375 -40.75 -6.105 1 98.5 312 ASN B N 1
ATOM 6085 C CA . ASN B 1 312 ? 12.766 -41.188 -6.008 1 98.5 312 ASN B CA 1
ATOM 6086 C C . ASN B 1 312 ? 13.602 -40.219 -5.176 1 98.5 312 ASN B C 1
ATOM 6088 O O . ASN B 1 312 ? 13.961 -39.156 -5.652 1 98.5 312 ASN B O 1
ATOM 6092 N N . PRO B 1 313 ? 13.938 -40.562 -3.895 1 97.69 313 PRO B N 1
ATOM 6093 C CA . PRO B 1 313 ? 14.656 -39.656 -3.004 1 97.69 313 PRO B CA 1
ATOM 6094 C C . PRO B 1 313 ? 16.047 -39.312 -3.523 1 97.69 313 PRO B C 1
ATOM 6096 O O . PRO B 1 313 ? 16.531 -38.188 -3.289 1 97.69 313 PRO B O 1
ATOM 6099 N N . GLU B 1 314 ? 16.719 -40.219 -4.246 1 97.19 314 GLU B N 1
ATOM 6100 C CA . GLU B 1 314 ? 18.078 -40 -4.719 1 97.19 314 GLU B CA 1
ATOM 6101 C C . GLU B 1 314 ? 18.141 -38.812 -5.703 1 97.19 314 GLU B C 1
ATOM 6103 O O . GLU B 1 314 ? 19.094 -38.031 -5.688 1 97.19 314 GLU B O 1
ATOM 6108 N N . SER B 1 315 ? 17.141 -38.688 -6.527 1 97.5 315 SER B N 1
ATOM 6109 C CA . SER B 1 315 ? 17.094 -37.625 -7.527 1 97.5 315 SER B CA 1
ATOM 6110 C C . SER B 1 315 ? 16.078 -36.562 -7.16 1 97.5 315 SER B C 1
ATOM 6112 O O . SER B 1 315 ? 15.789 -35.656 -7.965 1 97.5 315 SER B O 1
ATOM 6114 N N . ARG B 1 316 ? 15.5 -36.656 -6.012 1 98.5 316 ARG B N 1
ATOM 6115 C CA . ARG B 1 316 ? 14.453 -35.75 -5.555 1 98.5 316 ARG B CA 1
ATOM 6116 C C . ARG B 1 316 ? 13.32 -35.656 -6.57 1 98.5 316 ARG B C 1
ATOM 6118 O O . ARG B 1 316 ? 12.852 -34.562 -6.891 1 98.5 316 ARG B O 1
ATOM 6125 N N . TYR B 1 317 ? 12.984 -36.812 -7.102 1 98.62 317 TYR B N 1
ATOM 6126 C CA . TYR B 1 317 ? 11.953 -36.906 -8.125 1 98.62 317 TYR B CA 1
ATOM 6127 C C . TYR B 1 317 ? 10.602 -37.25 -7.508 1 98.62 317 TYR B C 1
ATOM 6129 O O . TYR B 1 317 ? 10.5 -38.156 -6.703 1 98.62 317 TYR B O 1
ATOM 6137 N N . VAL B 1 318 ? 9.617 -36.438 -7.785 1 98.81 318 VAL B N 1
ATOM 6138 C CA . VAL B 1 318 ? 8.203 -36.75 -7.574 1 98.81 318 VAL B CA 1
ATOM 6139 C C . VAL B 1 318 ? 7.457 -36.688 -8.906 1 98.81 318 VAL B C 1
ATOM 6141 O O . VAL B 1 318 ? 7.551 -35.719 -9.641 1 98.81 318 VAL B O 1
ATOM 6144 N N . SER B 1 319 ? 6.773 -37.75 -9.281 1 98.69 319 SER B N 1
ATOM 6145 C CA . SER B 1 319 ? 6.105 -37.812 -10.578 1 98.69 319 SER B CA 1
ATOM 6146 C C . SER B 1 319 ? 4.918 -36.875 -10.641 1 98.69 319 SER B C 1
ATOM 6148 O O . SER B 1 319 ? 4.359 -36.5 -9.602 1 98.69 319 SER B O 1
ATOM 6150 N N . PRO B 1 320 ? 4.578 -36.344 -11.914 1 98.81 320 PRO B N 1
ATOM 6151 C CA . PRO B 1 320 ? 3.242 -35.75 -12.023 1 98.81 320 PRO B CA 1
ATOM 6152 C C . PRO B 1 320 ? 2.145 -36.688 -11.5 1 98.81 320 PRO B C 1
ATOM 6154 O O . PRO B 1 320 ? 1.96 -37.781 -12.023 1 98.81 320 PRO B O 1
ATOM 6157 N N . THR B 1 321 ? 1.456 -36.219 -10.438 1 98.88 321 THR B N 1
ATOM 6158 C CA . THR B 1 321 ? 0.556 -37.125 -9.727 1 98.88 321 THR B CA 1
ATOM 6159 C C . THR B 1 321 ? -0.843 -36.531 -9.625 1 98.88 321 THR B C 1
ATOM 6161 O O . THR B 1 321 ? -0.996 -35.344 -9.305 1 98.88 321 THR B O 1
ATOM 6164 N N . ILE B 1 322 ? -1.839 -37.344 -9.953 1 98.81 322 ILE B N 1
ATOM 6165 C CA . ILE B 1 322 ? -3.24 -36.969 -9.789 1 98.81 322 ILE B CA 1
ATOM 6166 C C . ILE B 1 322 ? -3.893 -37.875 -8.742 1 98.81 322 ILE B C 1
ATOM 6168 O O . ILE B 1 322 ? -3.809 -39.094 -8.828 1 98.81 322 ILE B O 1
ATOM 6172 N N . VAL B 1 323 ? -4.508 -37.25 -7.754 1 98.81 323 VAL B N 1
ATOM 6173 C CA . VAL B 1 323 ? -5.176 -38 -6.68 1 98.81 323 VAL B CA 1
ATOM 6174 C C . VAL B 1 323 ? -6.676 -37.688 -6.715 1 98.81 323 VAL B C 1
ATOM 6176 O O . VAL B 1 323 ? -7.098 -36.562 -6.539 1 98.81 323 VAL B O 1
ATOM 6179 N N . LYS B 1 324 ? -7.477 -38.719 -6.957 1 98.12 324 LYS B N 1
ATOM 6180 C CA . LYS B 1 324 ? -8.93 -38.625 -7.059 1 98.12 324 LYS B CA 1
ATOM 6181 C C . LYS B 1 324 ? -9.594 -38.906 -5.719 1 98.12 324 LYS B C 1
ATOM 6183 O O . LYS B 1 324 ? -8.961 -39.438 -4.801 1 98.12 324 LYS B O 1
ATOM 6188 N N . ASP B 1 325 ? -10.875 -38.406 -5.516 1 97.25 325 ASP B N 1
ATOM 6189 C CA . ASP B 1 325 ? -11.734 -38.656 -4.359 1 97.25 325 ASP B CA 1
ATOM 6190 C C . ASP B 1 325 ? -11.102 -38.125 -3.08 1 97.25 325 ASP B C 1
ATOM 6192 O O . ASP B 1 325 ? -11.125 -38.781 -2.041 1 97.25 325 ASP B O 1
ATOM 6196 N N . VAL B 1 326 ? -10.461 -37 -3.217 1 98.06 326 VAL B N 1
ATOM 6197 C CA . VAL B 1 326 ? -9.859 -36.312 -2.074 1 98.06 326 VAL B CA 1
ATOM 6198 C C . VAL B 1 326 ? -10.93 -35.594 -1.279 1 98.06 326 VAL B C 1
ATOM 6200 O O . VAL B 1 326 ? -11.82 -34.969 -1.86 1 98.06 326 VAL B O 1
ATOM 6203 N N . LYS B 1 327 ? -10.828 -35.688 0.087 1 97.12 327 LYS B N 1
ATOM 6204 C CA . LYS B 1 327 ? -11.766 -35 0.975 1 97.12 327 LYS B CA 1
ATOM 6205 C C . LYS B 1 327 ? -11.133 -33.75 1.587 1 97.12 327 LYS B C 1
ATOM 6207 O O . LYS B 1 327 ? -9.914 -33.562 1.522 1 97.12 327 LYS B O 1
ATOM 6212 N N . ALA B 1 328 ? -12.008 -32.969 2.17 1 96.81 328 ALA B N 1
ATOM 6213 C CA . ALA B 1 328 ? -11.578 -31.672 2.709 1 96.81 328 ALA B CA 1
ATOM 6214 C C . ALA B 1 328 ? -10.539 -31.859 3.809 1 96.81 328 ALA B C 1
ATOM 6216 O O . ALA B 1 328 ? -9.641 -31.031 3.977 1 96.81 328 ALA B O 1
ATOM 6217 N N . GLU B 1 329 ? -10.555 -32.938 4.512 1 96.88 329 GLU B N 1
ATOM 6218 C CA . GLU B 1 329 ? -9.695 -33.156 5.672 1 96.88 329 GLU B CA 1
ATOM 6219 C C . GLU B 1 329 ? -8.398 -33.844 5.266 1 96.88 329 GLU B C 1
ATOM 6221 O O . GLU B 1 329 ? -7.488 -34 6.09 1 96.88 329 GLU B O 1
ATOM 6226 N N . ASP B 1 330 ? -8.328 -34.25 3.965 1 98 330 ASP B N 1
ATOM 6227 C CA . ASP B 1 330 ? -7.129 -34.906 3.467 1 98 330 ASP B CA 1
ATOM 6228 C C . ASP B 1 330 ? -5.891 -34.031 3.693 1 98 330 ASP B C 1
ATOM 6230 O O . ASP B 1 330 ? -5.941 -32.812 3.541 1 98 330 ASP B O 1
ATOM 6234 N N . PRO B 1 331 ? -4.73 -34.688 4.035 1 97.88 331 PRO B N 1
ATOM 6235 C CA . PRO B 1 331 ? -3.494 -33.906 4.234 1 97.88 331 PRO B CA 1
ATOM 6236 C C . PRO B 1 331 ? -3.143 -33.031 3.037 1 97.88 331 PRO B C 1
ATOM 6238 O O . PRO B 1 331 ? -2.607 -31.938 3.209 1 97.88 331 PRO B O 1
ATOM 6241 N N . LEU B 1 332 ? -3.535 -33.438 1.833 1 98.5 332 LEU B N 1
ATOM 6242 C CA . LEU B 1 332 ? -3.242 -32.688 0.613 1 98.5 332 LEU B CA 1
ATOM 6243 C C . LEU B 1 332 ? -4.012 -31.359 0.581 1 98.5 332 LEU B C 1
ATOM 6245 O O . LEU B 1 332 ? -3.693 -30.469 -0.212 1 98.5 332 LEU B O 1
ATOM 6249 N N . MET B 1 333 ? -5 -31.219 1.471 1 97.88 333 MET B N 1
ATOM 6250 C CA . MET B 1 333 ? -5.891 -30.062 1.391 1 97.88 333 MET B CA 1
ATOM 6251 C C . MET B 1 333 ? -5.637 -29.094 2.545 1 97.88 333 MET B C 1
ATOM 6253 O O . MET B 1 333 ? -6.316 -28.078 2.67 1 97.88 333 MET B O 1
ATOM 6257 N N . GLN B 1 334 ? -4.578 -29.359 3.389 1 95.19 334 GLN B N 1
ATOM 6258 C CA . GLN B 1 334 ? -4.387 -28.594 4.609 1 95.19 334 GLN B CA 1
ATOM 6259 C C . GLN B 1 334 ? -3.479 -27.391 4.363 1 95.19 334 GLN B C 1
ATOM 6261 O O . GLN B 1 334 ? -3.75 -26.281 4.848 1 95.19 334 GLN B O 1
ATOM 6266 N N . GLU B 1 335 ? -2.389 -27.562 3.605 1 94.5 335 GLU B N 1
ATOM 6267 C CA . GLU B 1 335 ? -1.464 -26.5 3.244 1 94.5 335 GLU B CA 1
ATOM 6268 C C . GLU B 1 335 ? -1.14 -26.531 1.754 1 94.5 335 GLU B C 1
ATOM 6270 O O . GLU B 1 335 ? -1.415 -27.516 1.073 1 94.5 335 GLU B O 1
ATOM 6275 N N . GLU B 1 336 ? -0.621 -25.391 1.272 1 97.12 336 GLU B N 1
ATOM 6276 C CA . GLU B 1 336 ? -0.142 -25.359 -0.106 1 97.12 336 GLU B CA 1
ATOM 6277 C C . GLU B 1 336 ? 0.799 -26.531 -0.388 1 97.12 336 GLU B C 1
ATOM 6279 O O . GLU B 1 336 ? 1.736 -26.781 0.374 1 97.12 336 GLU B O 1
ATOM 6284 N N . ILE B 1 337 ? 0.547 -27.203 -1.468 1 98.31 337 ILE B N 1
ATOM 6285 C CA . ILE B 1 337 ? 1.3 -28.406 -1.784 1 98.31 337 ILE B CA 1
ATOM 6286 C C . ILE B 1 337 ? 2.691 -28.031 -2.289 1 98.31 337 ILE B C 1
ATOM 6288 O O . ILE B 1 337 ? 3.697 -28.531 -1.787 1 98.31 337 ILE B O 1
ATOM 6292 N N . PHE B 1 338 ? 2.746 -27.125 -3.215 1 98.25 338 PHE B N 1
ATOM 6293 C CA . PHE B 1 338 ? 4.012 -26.625 -3.75 1 98.25 338 PHE B CA 1
ATOM 6294 C C . PHE B 1 338 ? 4.852 -27.781 -4.289 1 98.25 338 PHE B C 1
ATOM 6296 O O . PHE B 1 338 ? 6.027 -27.922 -3.943 1 98.25 338 PHE B O 1
ATOM 6303 N N . GLY B 1 339 ? 4.266 -28.641 -5.133 1 98.69 339 GLY B N 1
ATOM 6304 C CA . GLY B 1 339 ? 4.812 -29.828 -5.766 1 98.69 339 GLY B CA 1
ATOM 6305 C C . GLY B 1 339 ? 3.906 -30.406 -6.84 1 98.69 339 GLY B C 1
ATOM 6306 O O . GLY B 1 339 ? 2.812 -29.891 -7.078 1 98.69 339 GLY B O 1
ATOM 6307 N N . PRO B 1 340 ? 4.355 -31.422 -7.52 1 98.81 340 PRO B N 1
ATOM 6308 C CA . PRO B 1 340 ? 3.639 -31.922 -8.695 1 98.81 340 PRO B CA 1
ATOM 6309 C C . PRO B 1 340 ? 2.549 -32.938 -8.336 1 98.81 340 PRO B C 1
ATOM 6311 O O . PRO B 1 340 ? 2.416 -33.969 -9 1 98.81 340 PRO B O 1
ATOM 6314 N N . ILE B 1 341 ? 1.749 -32.625 -7.297 1 98.88 341 ILE B N 1
ATOM 6315 C CA . ILE B 1 341 ? 0.613 -33.406 -6.844 1 98.88 341 ILE B CA 1
ATOM 6316 C C . ILE B 1 341 ? -0.671 -32.594 -6.969 1 98.88 341 ILE B C 1
ATOM 6318 O O . ILE B 1 341 ? -0.749 -31.469 -6.473 1 98.88 341 ILE B O 1
ATOM 6322 N N . LEU B 1 342 ? -1.697 -33.156 -7.668 1 98.81 342 LEU B N 1
ATOM 6323 C CA . LEU B 1 342 ? -2.926 -32.406 -7.945 1 98.81 342 LEU B CA 1
ATOM 6324 C C . LEU B 1 342 ? -4.145 -33.188 -7.465 1 98.81 342 LEU B C 1
ATOM 6326 O O . LEU B 1 342 ? -4.578 -34.125 -8.117 1 98.81 342 LEU B O 1
ATOM 6330 N N . PRO B 1 343 ? -4.699 -32.812 -6.332 1 98.75 343 PRO B N 1
ATOM 6331 C CA . PRO B 1 343 ? -5.914 -33.469 -5.836 1 98.75 343 PRO B CA 1
ATOM 6332 C C . PRO B 1 343 ? -7.168 -33.031 -6.582 1 98.75 343 PRO B C 1
ATOM 6334 O O . PRO B 1 343 ? -7.289 -31.859 -6.957 1 98.75 343 PRO B O 1
ATOM 6337 N N . LEU B 1 344 ? -8.094 -33.969 -6.762 1 98.5 344 LEU B N 1
ATOM 6338 C CA . LEU B 1 344 ? -9.383 -33.719 -7.398 1 98.5 344 LEU B CA 1
ATOM 6339 C C . LEU B 1 344 ? -10.523 -33.969 -6.418 1 98.5 344 LEU B C 1
ATOM 6341 O O . LEU B 1 344 ? -10.562 -35 -5.754 1 98.5 344 LEU B O 1
ATOM 6345 N N . MET B 1 345 ? -11.305 -32.969 -6.309 1 98.44 345 MET B N 1
ATOM 6346 C CA . MET B 1 345 ? -12.57 -33.062 -5.586 1 98.44 345 MET B CA 1
ATOM 6347 C C . MET B 1 345 ? -13.742 -32.781 -6.516 1 98.44 345 MET B C 1
ATOM 6349 O O . MET B 1 345 ? -13.656 -31.922 -7.402 1 98.44 345 MET B O 1
ATOM 6353 N N . THR B 1 346 ? -14.898 -33.5 -6.281 1 98.19 346 THR B N 1
ATOM 6354 C CA . THR B 1 346 ? -16.047 -33.312 -7.152 1 98.19 346 THR B CA 1
ATOM 6355 C C . THR B 1 346 ? -17.094 -32.406 -6.477 1 98.19 346 THR B C 1
ATOM 6357 O O . THR B 1 346 ? -17.078 -32.281 -5.254 1 98.19 346 THR B O 1
ATOM 6360 N N . TYR B 1 347 ? -17.859 -31.734 -7.254 1 97.94 347 TYR B N 1
ATOM 6361 C CA . TYR B 1 347 ? -19.062 -31.031 -6.809 1 97.94 347 TYR B CA 1
ATOM 6362 C C . TYR B 1 347 ? -20.219 -31.281 -7.762 1 97.94 347 TYR B C 1
ATOM 6364 O O . TYR B 1 347 ? -20.016 -31.734 -8.891 1 97.94 347 TYR B O 1
ATOM 6372 N N . THR B 1 348 ? -21.484 -31.109 -7.281 1 97.5 348 THR B N 1
ATOM 6373 C CA . THR B 1 348 ? -22.672 -31.297 -8.117 1 97.5 348 THR B CA 1
ATOM 6374 C C . THR B 1 348 ? -23.312 -29.938 -8.43 1 97.5 348 THR B C 1
ATOM 6376 O O . THR B 1 348 ? -23.844 -29.75 -9.523 1 97.5 348 THR B O 1
ATOM 6379 N N . GLU B 1 349 ? -23.234 -29.016 -7.469 1 97.44 349 GLU B N 1
ATOM 6380 C CA . GLU B 1 349 ? -23.781 -27.672 -7.641 1 97.44 349 GLU B CA 1
ATOM 6381 C C . GLU B 1 349 ? -22.688 -26.625 -7.48 1 97.44 349 GLU B C 1
ATOM 6383 O O . GLU B 1 349 ? -21.875 -26.688 -6.555 1 97.44 349 GLU B O 1
ATOM 6388 N N . LEU B 1 350 ? -22.734 -25.656 -8.453 1 97.81 350 LEU B N 1
ATOM 6389 C CA . LEU B 1 350 ? -21.719 -24.609 -8.43 1 97.81 350 LEU B CA 1
ATOM 6390 C C . LEU B 1 350 ? -21.672 -23.922 -7.066 1 97.81 350 LEU B C 1
ATOM 6392 O O . LEU B 1 350 ? -20.609 -23.547 -6.59 1 97.81 350 LEU B O 1
ATOM 6396 N N . ASP B 1 351 ? -22.812 -23.781 -6.371 1 98 351 ASP B N 1
ATOM 6397 C CA . ASP B 1 351 ? -22.891 -23.141 -5.059 1 98 351 ASP B CA 1
ATOM 6398 C C . ASP B 1 351 ? -21.969 -23.844 -4.055 1 98 351 ASP B C 1
ATOM 6400 O O . ASP B 1 351 ? -21.328 -23.172 -3.232 1 98 351 ASP B O 1
ATOM 6404 N N . THR B 1 352 ? -21.906 -25.125 -4.152 1 97.69 352 THR B N 1
ATOM 6405 C CA . THR B 1 352 ? -21.094 -25.875 -3.219 1 97.69 352 THR B CA 1
ATOM 6406 C C . THR B 1 352 ? -19.609 -25.609 -3.453 1 97.69 352 THR B C 1
ATOM 6408 O O . THR B 1 352 ? -18.828 -25.516 -2.5 1 97.69 352 THR B O 1
ATOM 6411 N N . ALA B 1 353 ? -19.188 -25.531 -4.707 1 98.38 353 ALA B N 1
ATOM 6412 C CA . ALA B 1 353 ? -17.797 -25.219 -5.043 1 98.38 353 ALA B CA 1
ATOM 6413 C C . ALA B 1 353 ? -17.422 -23.812 -4.57 1 98.38 353 ALA B C 1
ATOM 6415 O O . ALA B 1 353 ? -16.375 -23.625 -3.967 1 98.38 353 ALA B O 1
ATOM 6416 N N . ILE B 1 354 ? -18.297 -22.875 -4.801 1 98.38 354 ILE B N 1
ATOM 6417 C CA . ILE B 1 354 ? -18.062 -21.484 -4.41 1 98.38 354 ILE B CA 1
ATOM 6418 C C . ILE B 1 354 ? -17.969 -21.391 -2.891 1 98.38 354 ILE B C 1
ATOM 6420 O O . ILE B 1 354 ? -17.047 -20.766 -2.359 1 98.38 354 ILE B O 1
ATOM 6424 N N . ASP B 1 355 ? -18.875 -22.047 -2.176 1 97.94 355 ASP B N 1
ATOM 6425 C CA . ASP B 1 355 ? -18.875 -22.031 -0.717 1 97.94 355 ASP B CA 1
ATOM 6426 C C . ASP B 1 355 ? -17.609 -22.656 -0.159 1 97.94 355 ASP B C 1
ATOM 6428 O O . ASP B 1 355 ? -17.031 -22.156 0.817 1 97.94 355 ASP B O 1
ATOM 6432 N N . PHE B 1 356 ? -17.188 -23.734 -0.786 1 98.31 356 PHE B N 1
ATOM 6433 C CA . PHE B 1 356 ? -15.992 -24.438 -0.355 1 98.31 356 PHE B CA 1
ATOM 6434 C C . PHE B 1 356 ? -14.773 -23.516 -0.4 1 98.31 356 PHE B C 1
ATOM 6436 O O . PHE B 1 356 ? -14 -23.453 0.556 1 98.31 356 PHE B O 1
ATOM 6443 N N . ILE B 1 357 ? -14.625 -22.797 -1.457 1 98.25 357 ILE B N 1
ATOM 6444 C CA . ILE B 1 357 ? -13.492 -21.891 -1.646 1 98.25 357 ILE B CA 1
ATOM 6445 C C . ILE B 1 357 ? -13.633 -20.688 -0.714 1 98.25 357 ILE B C 1
ATOM 6447 O O . ILE B 1 357 ? -12.656 -20.281 -0.077 1 98.25 357 ILE B O 1
ATOM 6451 N N . ALA B 1 358 ? -14.836 -20.156 -0.533 1 97.12 358 ALA B N 1
ATOM 6452 C CA . ALA B 1 358 ? -15.086 -18.953 0.248 1 97.12 358 ALA B CA 1
ATOM 6453 C C . ALA B 1 358 ? -14.82 -19.188 1.731 1 97.12 358 ALA B C 1
ATOM 6455 O O . ALA B 1 358 ? -14.539 -18.25 2.479 1 97.12 358 ALA B O 1
ATOM 6456 N N . GLU B 1 359 ? -14.859 -20.438 2.145 1 95.75 359 GLU B N 1
ATOM 6457 C CA . GLU B 1 359 ? -14.688 -20.781 3.553 1 95.75 359 GLU B CA 1
ATOM 6458 C C . GLU B 1 359 ? -13.211 -20.938 3.908 1 95.75 359 GLU B C 1
ATOM 6460 O O . GLU B 1 359 ? -12.867 -21.094 5.078 1 95.75 359 GLU B O 1
ATOM 6465 N N . ARG B 1 360 ? -12.383 -20.781 2.971 1 96.31 360 ARG B N 1
ATOM 6466 C CA . ARG B 1 360 ? -10.945 -20.953 3.154 1 96.31 360 ARG B CA 1
ATOM 6467 C C . ARG B 1 360 ? -10.188 -19.656 2.904 1 96.31 360 ARG B C 1
ATOM 6469 O O . ARG B 1 360 ? -10.766 -18.688 2.408 1 96.31 360 ARG B O 1
ATOM 6476 N N . PRO B 1 361 ? -8.852 -19.625 3.373 1 96.38 361 PRO B N 1
ATOM 6477 C CA . PRO B 1 361 ? -8.078 -18.406 3.127 1 96.38 361 PRO B CA 1
ATOM 6478 C C . PRO B 1 361 ? -8.062 -18 1.653 1 96.38 361 PRO B C 1
ATOM 6480 O O . PRO B 1 361 ? -8.023 -18.859 0.775 1 96.38 361 PRO B O 1
ATOM 6483 N N . LYS B 1 362 ? -8.117 -16.672 1.392 1 97.5 362 LYS B N 1
ATOM 6484 C CA . LYS B 1 362 ? -8.109 -16.172 0.022 1 97.5 362 LYS B CA 1
ATOM 6485 C C . LYS B 1 362 ? -6.867 -16.641 -0.729 1 97.5 362 LYS B C 1
ATOM 6487 O O . LYS B 1 362 ? -5.742 -16.375 -0.3 1 97.5 362 LYS B O 1
ATOM 6492 N N . PRO B 1 363 ? -7.059 -17.328 -1.84 1 98.12 363 PRO B N 1
ATOM 6493 C CA . PRO B 1 363 ? -5.906 -17.844 -2.572 1 98.12 363 PRO B CA 1
ATOM 6494 C C . PRO B 1 363 ? -5.188 -16.781 -3.395 1 98.12 363 PRO B C 1
ATOM 6496 O O . PRO B 1 363 ? -5.758 -15.719 -3.662 1 98.12 363 PRO B O 1
ATOM 6499 N N . LEU B 1 364 ? -3.936 -17.062 -3.762 1 98.25 364 LEU B N 1
ATOM 6500 C CA . LEU B 1 364 ? -3.152 -16.156 -4.59 1 98.25 364 LEU B CA 1
ATOM 6501 C C . LEU B 1 364 ? -3.693 -16.125 -6.016 1 98.25 364 LEU B C 1
ATOM 6503 O O . LEU B 1 364 ? -3.699 -15.062 -6.652 1 98.25 364 LEU B O 1
ATOM 6507 N N . ALA B 1 365 ? -4.105 -17.312 -6.457 1 98.62 365 ALA B N 1
ATOM 6508 C CA . ALA B 1 365 ? -4.68 -17.406 -7.797 1 98.62 365 ALA B CA 1
ATOM 6509 C C . ALA B 1 365 ? -5.91 -18.312 -7.809 1 98.62 365 ALA B C 1
ATOM 6511 O O . ALA B 1 365 ? -6.059 -19.188 -6.941 1 98.62 365 ALA B O 1
ATOM 6512 N N . LEU B 1 366 ? -6.809 -18.062 -8.703 1 98.81 366 LEU B N 1
ATOM 6513 C CA . LEU B 1 366 ? -7.965 -18.906 -8.961 1 98.81 366 LEU B CA 1
ATOM 6514 C C . LEU B 1 366 ? -8.188 -19.078 -10.461 1 98.81 366 LEU B C 1
ATOM 6516 O O . LEU B 1 366 ? -8.062 -18.109 -11.227 1 98.81 366 LEU B O 1
ATOM 6520 N N . TYR B 1 367 ? -8.508 -20.312 -10.883 1 98.88 367 TYR B N 1
ATOM 6521 C CA . TYR B 1 367 ? -8.711 -20.609 -12.297 1 98.88 367 TYR B CA 1
ATOM 6522 C C . TYR B 1 367 ? -10.078 -21.266 -12.523 1 98.88 367 TYR B C 1
ATOM 6524 O O . TYR B 1 367 ? -10.523 -22.078 -11.711 1 98.88 367 TYR B O 1
ATOM 6532 N N . LEU B 1 368 ? -10.711 -20.828 -13.609 1 98.94 368 LEU B N 1
ATOM 6533 C CA . LEU B 1 368 ? -11.984 -21.406 -14.023 1 98.94 368 LEU B CA 1
ATOM 6534 C C . LEU B 1 368 ? -11.922 -21.891 -15.469 1 98.94 368 LEU B C 1
ATOM 6536 O O . LEU B 1 368 ? -11.461 -21.156 -16.344 1 98.94 368 LEU B O 1
ATOM 6540 N N . PHE B 1 369 ? -12.297 -23.094 -15.664 1 98.88 369 PHE B N 1
ATOM 6541 C CA . PHE B 1 369 ? -12.523 -23.609 -17.016 1 98.88 369 PHE B CA 1
ATOM 6542 C C . PHE B 1 369 ? -14.016 -23.812 -17.266 1 98.88 369 PHE B C 1
ATOM 6544 O O . PHE B 1 369 ? -14.641 -24.688 -16.672 1 98.88 369 PHE B O 1
ATOM 6551 N N . SER B 1 370 ? -14.578 -22.969 -18.062 1 98.69 370 SER B N 1
ATOM 6552 C CA . SER B 1 370 ? -16.016 -22.922 -18.328 1 98.69 370 SER B CA 1
ATOM 6553 C C . SER B 1 370 ? -16.297 -22.219 -19.656 1 98.69 370 SER B C 1
ATOM 6555 O O . SER B 1 370 ? -15.547 -21.328 -20.062 1 98.69 370 SER B O 1
ATOM 6557 N N . GLU B 1 371 ? -17.375 -22.688 -20.359 1 97.69 371 GLU B N 1
ATOM 6558 C CA . GLU B 1 371 ? -17.906 -21.953 -21.5 1 97.69 371 GLU B CA 1
ATOM 6559 C C . GLU B 1 371 ? -19.234 -21.266 -21.156 1 97.69 371 GLU B C 1
ATOM 6561 O O . GLU B 1 371 ? -19.938 -20.781 -22.047 1 97.69 371 GLU B O 1
ATOM 6566 N N . ASP B 1 372 ? -19.562 -21.234 -19.859 1 97.69 372 ASP B N 1
ATOM 6567 C CA . ASP B 1 372 ? -20.781 -20.609 -19.359 1 97.69 372 ASP B CA 1
ATOM 6568 C C . ASP B 1 372 ? -20.469 -19.25 -18.75 1 97.69 372 ASP B C 1
ATOM 6570 O O . ASP B 1 372 ? -19.859 -19.156 -17.672 1 97.69 372 ASP B O 1
ATOM 6574 N N . GLU B 1 373 ? -21.016 -18.25 -19.359 1 97.12 373 GLU B N 1
ATOM 6575 C CA . GLU B 1 373 ? -20.766 -16.875 -18.922 1 97.12 373 GLU B CA 1
ATOM 6576 C C . GLU B 1 373 ? -21.297 -16.625 -17.516 1 97.12 373 GLU B C 1
ATOM 6578 O O . GLU B 1 373 ? -20.719 -15.859 -16.75 1 97.12 373 GLU B O 1
ATOM 6583 N N . ASN B 1 374 ? -22.391 -17.25 -17.203 1 97.38 374 ASN B N 1
ATOM 6584 C CA . ASN B 1 374 ? -22.953 -17.094 -15.859 1 97.38 374 ASN B CA 1
ATOM 6585 C C . ASN B 1 374 ? -22 -17.641 -14.805 1 97.38 374 ASN B C 1
ATOM 6587 O O . ASN B 1 374 ? -21.859 -17.062 -13.727 1 97.38 374 ASN B O 1
ATOM 6591 N N . CYS B 1 375 ? -21.375 -18.766 -15.109 1 97.81 375 CYS B N 1
ATOM 6592 C CA . CYS B 1 375 ? -20.391 -19.328 -14.195 1 97.81 375 CYS B CA 1
ATOM 6593 C C . CYS B 1 375 ? -19.219 -18.375 -14.008 1 97.81 375 CYS B C 1
ATOM 6595 O O . CYS B 1 375 ? -18.781 -18.141 -12.875 1 97.81 375 CYS B O 1
ATOM 6597 N N . THR B 1 376 ? -18.781 -17.844 -15.078 1 98.19 376 THR B N 1
ATOM 6598 C CA . THR B 1 376 ? -17.672 -16.875 -15.055 1 98.19 376 THR B CA 1
ATOM 6599 C C . THR B 1 376 ? -18.031 -15.68 -14.188 1 98.19 376 THR B C 1
ATOM 6601 O O . THR B 1 376 ? -17.234 -15.281 -13.32 1 98.19 376 THR B O 1
ATOM 6604 N N . ASP B 1 377 ? -19.188 -15.18 -14.352 1 97.81 377 ASP B N 1
ATOM 6605 C CA . ASP B 1 377 ? -19.641 -14 -13.609 1 97.81 377 ASP B CA 1
ATOM 6606 C C . ASP B 1 377 ? -19.688 -14.289 -12.109 1 97.81 377 ASP B C 1
ATOM 6608 O O . ASP B 1 377 ? -19.234 -13.477 -11.305 1 97.81 377 ASP B O 1
ATOM 6612 N N . ARG B 1 378 ? -20.203 -15.406 -11.773 1 97.94 378 ARG B N 1
ATOM 6613 C CA . ARG B 1 378 ? -20.344 -15.758 -10.367 1 97.94 378 ARG B CA 1
ATOM 6614 C C . ARG B 1 378 ? -18.969 -15.93 -9.711 1 97.94 378 ARG B C 1
ATOM 6616 O O . ARG B 1 378 ? -18.734 -15.414 -8.617 1 97.94 378 ARG B O 1
ATOM 6623 N N . VAL B 1 379 ? -18.062 -16.594 -10.367 1 98.5 379 VAL B N 1
ATOM 6624 C CA . VAL B 1 379 ? -16.75 -16.859 -9.805 1 98.5 379 VAL B CA 1
ATOM 6625 C C . VAL B 1 379 ? -15.977 -15.562 -9.625 1 98.5 379 VAL B C 1
ATOM 6627 O O . VAL B 1 379 ? -15.367 -15.336 -8.578 1 98.5 379 VAL B O 1
ATOM 6630 N N . LEU B 1 380 ? -16.031 -14.656 -10.586 1 98.12 380 LEU B N 1
ATOM 6631 C CA . LEU B 1 380 ? -15.289 -13.406 -10.547 1 98.12 380 LEU B CA 1
ATOM 6632 C C . LEU B 1 380 ? -15.875 -12.453 -9.516 1 98.12 380 LEU B C 1
ATOM 6634 O O . LEU B 1 380 ? -15.141 -11.672 -8.891 1 98.12 380 LEU B O 1
ATOM 6638 N N . ASN B 1 381 ? -17.188 -12.586 -9.242 1 97.12 381 ASN B N 1
ATOM 6639 C CA . ASN B 1 381 ? -17.859 -11.609 -8.383 1 97.12 381 ASN B CA 1
ATOM 6640 C C . ASN B 1 381 ? -17.938 -12.102 -6.941 1 97.12 381 ASN B C 1
ATOM 6642 O O . ASN B 1 381 ? -17.922 -11.297 -6.008 1 97.12 381 ASN B O 1
ATOM 6646 N N . GLU B 1 382 ? -18 -13.43 -6.77 1 97.56 382 GLU B N 1
ATOM 6647 C CA . GLU B 1 382 ? -18.344 -13.938 -5.445 1 97.56 382 GLU B CA 1
ATOM 6648 C C . GLU B 1 382 ? -17.094 -14.414 -4.703 1 97.56 382 GLU B C 1
ATOM 6650 O O . GLU B 1 382 ? -17.094 -14.5 -3.473 1 97.56 382 GLU B O 1
ATOM 6655 N N . LEU B 1 383 ? -16.031 -14.727 -5.43 1 98.25 383 LEU B N 1
ATOM 6656 C CA . LEU B 1 383 ? -14.836 -15.266 -4.793 1 98.25 383 LEU B CA 1
ATOM 6657 C C . LEU B 1 383 ? -13.719 -14.219 -4.766 1 98.25 383 LEU B C 1
ATOM 6659 O O . LEU B 1 383 ? -13.516 -13.5 -5.742 1 98.25 383 LEU B O 1
ATOM 6663 N N . SER B 1 384 ? -13.047 -14.117 -3.592 1 97.94 384 SER B N 1
ATOM 6664 C CA . SER B 1 384 ? -11.914 -13.219 -3.412 1 97.94 384 SER B CA 1
ATOM 6665 C C . SER B 1 384 ? -10.586 -13.945 -3.594 1 97.94 384 SER B C 1
ATOM 6667 O O . SER B 1 384 ? -10.344 -14.969 -2.951 1 97.94 384 SER B O 1
ATOM 6669 N N . PHE B 1 385 ? -9.75 -13.469 -4.473 1 98.5 385 PHE B N 1
ATOM 6670 C CA . PHE B 1 385 ? -8.445 -14.047 -4.762 1 98.5 385 PHE B CA 1
ATOM 6671 C C . PHE B 1 385 ? -7.5 -13 -5.344 1 98.5 385 PHE B C 1
ATOM 6673 O O . PHE B 1 385 ? -7.93 -11.906 -5.699 1 98.5 385 PHE B O 1
ATOM 6680 N N . GLY B 1 386 ? -6.195 -13.273 -5.391 1 98.25 386 GLY B N 1
ATOM 6681 C CA . GLY B 1 386 ? -5.215 -12.344 -5.926 1 98.25 386 GLY B CA 1
ATOM 6682 C C . GLY B 1 386 ? -5.426 -12.023 -7.395 1 98.25 386 GLY B C 1
ATOM 6683 O O . GLY B 1 386 ? -5.633 -10.867 -7.762 1 98.25 386 GLY B O 1
ATOM 6684 N N . GLY B 1 387 ? -5.301 -12.961 -8.258 1 98.25 387 GLY B N 1
ATOM 6685 C CA . GLY B 1 387 ? -5.562 -12.938 -9.688 1 98.25 387 GLY B CA 1
ATOM 6686 C C . GLY B 1 387 ? -5.918 -14.297 -10.258 1 98.25 387 GLY B C 1
ATOM 6687 O O . GLY B 1 387 ? -5.988 -15.281 -9.523 1 98.25 387 GLY B O 1
ATOM 6688 N N . GLY B 1 388 ? -6.203 -14.281 -11.523 1 98.25 388 GLY B N 1
ATOM 6689 C CA . GLY B 1 388 ? -6.559 -15.578 -12.062 1 98.25 388 GLY B CA 1
ATOM 6690 C C . GLY B 1 388 ? -6.758 -15.57 -13.57 1 98.25 388 GLY B C 1
ATOM 6691 O O . GLY B 1 388 ? -6.207 -14.711 -14.266 1 98.25 388 GLY B O 1
ATOM 6692 N N . ALA B 1 389 ? -7.383 -16.656 -14.023 1 98.62 389 ALA B N 1
ATOM 6693 C CA . ALA B 1 389 ? -7.617 -16.812 -15.461 1 98.62 389 ALA B CA 1
ATOM 6694 C C . ALA B 1 389 ? -8.867 -17.641 -15.727 1 98.62 389 ALA B C 1
ATOM 6696 O O . ALA B 1 389 ? -9.18 -18.562 -14.969 1 98.62 389 ALA B O 1
ATOM 6697 N N . ILE B 1 390 ? -9.562 -17.219 -16.766 1 98.69 390 ILE B N 1
ATOM 6698 C CA . ILE B 1 390 ? -10.633 -18.016 -17.328 1 98.69 390 ILE B CA 1
ATOM 6699 C C . ILE B 1 390 ? -10.117 -18.797 -18.547 1 98.69 390 ILE B C 1
ATOM 6701 O O . ILE B 1 390 ? -9.625 -18.203 -19.5 1 98.69 390 ILE B O 1
ATOM 6705 N N . ASN B 1 391 ? -10.078 -20.078 -18.422 1 98.06 391 ASN B N 1
ATOM 6706 C CA . ASN B 1 391 ? -9.664 -21.031 -19.453 1 98.06 391 ASN B CA 1
ATOM 6707 C C . ASN B 1 391 ? -8.156 -20.953 -19.688 1 98.06 391 ASN B C 1
ATOM 6709 O O . ASN B 1 391 ? -7.703 -21.094 -20.828 1 98.06 391 ASN B O 1
ATOM 6713 N N . ASP B 1 392 ? -7.457 -20.688 -18.688 1 97.38 392 ASP B N 1
ATOM 6714 C CA . ASP B 1 392 ? -5.996 -20.719 -18.688 1 97.38 392 ASP B CA 1
ATOM 6715 C C . ASP B 1 392 ? -5.449 -20.781 -17.266 1 97.38 392 ASP B C 1
ATOM 6717 O O . ASP B 1 392 ? -6.219 -20.797 -16.297 1 97.38 392 ASP B O 1
ATOM 6721 N N . THR B 1 393 ? -4.168 -20.984 -17.156 1 97.19 393 THR B N 1
ATOM 6722 C CA . THR B 1 393 ? -3.504 -20.953 -15.859 1 97.19 393 THR B CA 1
ATOM 6723 C C . THR B 1 393 ? -2.189 -20.188 -15.945 1 97.19 393 THR B C 1
ATOM 6725 O O . THR B 1 393 ? -1.568 -20.125 -17.016 1 97.19 393 THR B O 1
ATOM 6728 N N . MET B 1 394 ? -1.82 -19.422 -14.93 1 95.56 394 MET B N 1
ATOM 6729 C CA . MET B 1 394 ? -0.516 -18.844 -14.617 1 95.56 394 MET B CA 1
ATOM 6730 C C . MET B 1 394 ? -0.226 -17.656 -15.531 1 95.56 394 MET B C 1
ATOM 6732 O O . MET B 1 394 ? 0.529 -16.75 -15.156 1 95.56 394 MET B O 1
ATOM 6736 N N . LEU B 1 395 ? -0.862 -17.547 -16.703 1 93.88 395 LEU B N 1
ATOM 6737 C CA . LEU B 1 395 ? -0.375 -16.672 -17.766 1 93.88 395 LEU B CA 1
ATOM 6738 C C . LEU B 1 395 ? -0.833 -15.234 -17.531 1 93.88 395 LEU B C 1
ATOM 6740 O O . LEU B 1 395 ? -0.353 -14.312 -18.188 1 93.88 395 LEU B O 1
ATOM 6744 N N . GLN B 1 396 ? -1.69 -15.047 -16.531 1 95 396 GLN B N 1
ATOM 6745 C CA . GLN B 1 396 ? -1.979 -13.672 -16.141 1 95 396 GLN B CA 1
ATOM 6746 C C . GLN B 1 396 ? -0.718 -12.961 -15.656 1 95 396 GLN B C 1
ATOM 6748 O O . GLN B 1 396 ? -0.597 -11.742 -15.789 1 95 396 GLN B O 1
ATOM 6753 N N . LEU B 1 397 ? 0.287 -13.688 -15.242 1 94.5 397 LEU B N 1
ATOM 6754 C CA . LEU B 1 397 ? 1.526 -13.125 -14.711 1 94.5 397 LEU B CA 1
ATOM 6755 C C . LEU B 1 397 ? 2.451 -12.688 -15.844 1 94.5 397 LEU B C 1
ATOM 6757 O O . LEU B 1 397 ? 3.406 -11.945 -15.609 1 94.5 397 LEU B O 1
ATOM 6761 N N . ALA B 1 398 ? 2.168 -13.219 -16.969 1 92.94 398 ALA B N 1
ATOM 6762 C CA . ALA B 1 398 ? 3.047 -12.938 -18.109 1 92.94 398 ALA B CA 1
ATOM 6763 C C . ALA B 1 398 ? 2.721 -11.586 -18.734 1 92.94 398 ALA B C 1
ATOM 6765 O O . ALA B 1 398 ? 3.449 -11.109 -19.609 1 92.94 398 ALA B O 1
ATOM 6766 N N . ASN B 1 399 ? 1.617 -10.992 -18.328 1 94.5 399 ASN B N 1
ATOM 6767 C CA . ASN B 1 399 ? 1.25 -9.672 -18.828 1 94.5 399 ASN B CA 1
ATOM 6768 C C . ASN B 1 399 ? 1.807 -8.562 -17.938 1 94.5 399 ASN B C 1
ATOM 6770 O O . ASN B 1 399 ? 1.347 -8.375 -16.812 1 94.5 399 ASN B O 1
ATOM 6774 N N . PRO B 1 400 ? 2.754 -7.785 -18.422 1 93.44 400 PRO B N 1
ATOM 6775 C CA . PRO B 1 400 ? 3.357 -6.738 -17.594 1 93.44 400 PRO B CA 1
ATOM 6776 C C . PRO B 1 400 ? 2.389 -5.598 -17.297 1 93.44 400 PRO B C 1
ATOM 6778 O O . PRO B 1 400 ? 2.684 -4.738 -16.453 1 93.44 400 PRO B O 1
ATOM 6781 N N . ASN B 1 401 ? 1.267 -5.586 -17.953 1 96 401 ASN B N 1
ATOM 6782 C CA . ASN B 1 401 ? 0.287 -4.523 -17.766 1 96 401 ASN B CA 1
ATOM 6783 C C . ASN B 1 401 ? -0.723 -4.883 -16.672 1 96 401 ASN B C 1
ATOM 6785 O O . ASN B 1 401 ? -1.611 -4.086 -16.359 1 96 401 ASN B O 1
ATOM 6789 N N . LEU B 1 402 ? -0.584 -6.031 -16.109 1 97.88 402 LEU B N 1
ATOM 6790 C CA . LEU B 1 402 ? -1.423 -6.461 -14.992 1 97.88 402 LEU B CA 1
ATOM 6791 C C . LEU B 1 402 ? -0.649 -6.41 -13.68 1 97.88 402 LEU B C 1
ATOM 6793 O O . LEU B 1 402 ? 0.485 -6.891 -13.602 1 97.88 402 LEU B O 1
ATOM 6797 N N . PRO B 1 403 ? -1.323 -5.797 -12.641 1 97.81 403 PRO B N 1
ATOM 6798 C CA . PRO B 1 403 ? -0.696 -5.918 -11.32 1 97.81 403 PRO B CA 1
ATOM 6799 C C . PRO B 1 403 ? -0.723 -7.348 -10.789 1 97.81 403 PRO B C 1
ATOM 6801 O O . PRO B 1 403 ? -1.687 -8.078 -11.023 1 97.81 403 PRO B O 1
ATOM 6804 N N . PHE B 1 404 ? 0.378 -7.695 -10.156 1 97.5 404 PHE B N 1
ATOM 6805 C CA . PHE B 1 404 ? 0.458 -8.992 -9.492 1 97.5 404 PHE B CA 1
ATOM 6806 C C . PHE B 1 404 ? 0.625 -8.812 -7.988 1 97.5 404 PHE B C 1
ATOM 6808 O O . PHE B 1 404 ? 1.51 -8.086 -7.535 1 97.5 404 PHE B O 1
ATOM 6815 N N . GLY B 1 405 ? -0.248 -9.43 -7.227 1 96.5 405 GLY B N 1
ATOM 6816 C CA . GLY B 1 405 ? -0.213 -9.422 -5.773 1 96.5 405 GLY B CA 1
ATOM 6817 C C . GLY B 1 405 ? -1.343 -10.219 -5.145 1 96.5 405 GLY B C 1
ATOM 6818 O O . GLY B 1 405 ? -2.342 -10.516 -5.805 1 96.5 405 GLY B O 1
ATOM 6819 N N . GLY B 1 406 ? -1.138 -10.594 -3.867 1 97.44 406 GLY B N 1
ATOM 6820 C CA . GLY B 1 406 ? -2.135 -11.367 -3.145 1 97.44 406 GLY B CA 1
ATOM 6821 C C . GLY B 1 406 ? -3.145 -10.508 -2.41 1 97.44 406 GLY B C 1
ATOM 6822 O O . GLY B 1 406 ? -3.172 -9.289 -2.588 1 97.44 406 GLY B O 1
ATOM 6823 N N . VAL B 1 407 ? -4.012 -11.172 -1.736 1 98 407 VAL B N 1
ATOM 6824 C CA . VAL B 1 407 ? -5.023 -10.586 -0.864 1 98 407 VAL B CA 1
ATOM 6825 C C . VAL B 1 407 ? -5.297 -11.516 0.313 1 98 407 VAL B C 1
ATOM 6827 O O . VAL B 1 407 ? -5.367 -12.734 0.143 1 98 407 VAL B O 1
ATOM 6830 N N . GLY B 1 408 ? -5.336 -10.953 1.505 1 96.19 408 GLY B N 1
ATOM 6831 C CA . GLY B 1 408 ? -5.516 -11.805 2.674 1 96.19 408 GLY B CA 1
ATOM 6832 C C . GLY B 1 408 ? -4.312 -12.68 2.965 1 96.19 408 GLY B C 1
ATOM 6833 O O . GLY B 1 408 ? -3.182 -12.188 3.039 1 96.19 408 GLY B O 1
ATOM 6834 N N . ALA B 1 409 ? -4.539 -13.922 3.072 1 94.88 409 ALA B N 1
ATOM 6835 C CA . ALA B 1 409 ? -3.506 -14.867 3.469 1 94.88 409 ALA B CA 1
ATOM 6836 C C . ALA B 1 409 ? -2.457 -15.031 2.373 1 94.88 409 ALA B C 1
ATOM 6838 O O . ALA B 1 409 ? -1.335 -15.469 2.639 1 94.88 409 ALA B O 1
ATOM 6839 N N . SER B 1 410 ? -2.807 -14.672 1.186 1 97.44 410 SER B N 1
ATOM 6840 C CA . SER B 1 410 ? -1.87 -14.805 0.076 1 97.44 410 SER B CA 1
ATOM 6841 C C . SER B 1 410 ? -0.962 -13.586 -0.035 1 97.44 410 SER B C 1
ATOM 6843 O O . SER B 1 410 ? -0.101 -13.523 -0.915 1 97.44 410 SER B O 1
ATOM 6845 N N . GLY B 1 411 ? -1.121 -12.617 0.893 1 97.81 411 GLY B N 1
ATOM 6846 C CA . GLY B 1 411 ? -0.222 -11.469 0.958 1 97.81 411 GLY B CA 1
ATOM 6847 C C . GLY B 1 411 ? -0.864 -10.18 0.489 1 97.81 411 GLY B C 1
ATOM 6848 O O . GLY B 1 411 ? -2.086 -10.109 0.341 1 97.81 411 GLY B O 1
ATOM 6849 N N . PHE B 1 412 ? -0.02 -9.133 0.387 1 98.12 412 PHE B N 1
ATOM 6850 C CA . PHE B 1 412 ? -0.514 -7.836 -0.065 1 98.12 412 PHE B CA 1
ATOM 6851 C C . PHE B 1 412 ? 0.61 -7.016 -0.686 1 98.12 412 PHE B C 1
ATOM 6853 O O . PHE B 1 412 ? 1.789 -7.316 -0.483 1 98.12 412 PHE B O 1
ATOM 6860 N N . GLY B 1 413 ? 0.263 -5.918 -1.414 1 97.56 413 GLY B N 1
ATOM 6861 C CA . GLY B 1 413 ? 1.132 -5.191 -2.326 1 97.56 413 GLY B CA 1
ATOM 6862 C C . GLY B 1 413 ? 1.017 -5.664 -3.764 1 97.56 413 GLY B C 1
ATOM 6863 O O . GLY B 1 413 ? 0.266 -6.598 -4.059 1 97.56 413 GLY B O 1
ATOM 6864 N N . LYS B 1 414 ? 1.629 -4.977 -4.633 1 97.38 414 LYS B N 1
ATOM 6865 C CA . LYS B 1 414 ? 1.583 -5.379 -6.035 1 97.38 414 LYS B CA 1
ATOM 6866 C C . LYS B 1 414 ? 2.822 -4.898 -6.789 1 97.38 414 LYS B C 1
ATOM 6868 O O . LYS B 1 414 ? 3.463 -3.928 -6.379 1 97.38 414 LYS B O 1
ATOM 6873 N N . TYR B 1 415 ? 3.059 -5.637 -7.82 1 97.12 415 TYR B N 1
ATOM 6874 C CA . TYR B 1 415 ? 4.191 -5.273 -8.664 1 97.12 415 TYR B CA 1
ATOM 6875 C C . TYR B 1 415 ? 3.98 -5.754 -10.094 1 97.12 415 TYR B C 1
ATOM 6877 O O . TYR B 1 415 ? 2.852 -6.035 -10.5 1 97.12 415 TYR B O 1
ATOM 6885 N N . HIS B 1 416 ? 5.023 -5.75 -10.969 1 95.06 416 HIS B N 1
ATOM 6886 C CA . HIS B 1 416 ? 5.102 -6.004 -12.406 1 95.06 416 HIS B CA 1
ATOM 6887 C C . HIS B 1 416 ? 4.938 -4.715 -13.203 1 95.06 416 HIS B C 1
ATOM 6889 O O . HIS B 1 416 ? 4.012 -3.941 -12.961 1 95.06 416 HIS B O 1
ATOM 6895 N N . GLY B 1 417 ? 5.883 -4.461 -14.094 1 95.62 417 GLY B N 1
ATOM 6896 C CA . GLY B 1 417 ? 5.82 -3.266 -14.922 1 95.62 417 GLY B CA 1
ATOM 6897 C C . GLY B 1 417 ? 5.766 -1.984 -14.117 1 95.62 417 GLY B C 1
ATOM 6898 O O . GLY B 1 417 ? 6.594 -1.769 -13.227 1 95.62 417 GLY B O 1
ATOM 6899 N N . LYS B 1 418 ? 4.809 -1.171 -14.461 1 97.56 418 LYS B N 1
ATOM 6900 C CA . LYS B 1 418 ? 4.691 0.127 -13.805 1 97.56 418 LYS B CA 1
ATOM 6901 C C . LYS B 1 418 ? 4.348 -0.034 -12.328 1 97.56 418 LYS B C 1
ATOM 6903 O O . LYS B 1 418 ? 4.688 0.822 -11.508 1 97.56 418 LYS B O 1
ATOM 6908 N N . TYR B 1 419 ? 3.723 -1.12 -11.992 1 98.06 419 TYR B N 1
ATOM 6909 C CA . TYR B 1 419 ? 3.322 -1.323 -10.602 1 98.06 419 TYR B CA 1
ATOM 6910 C C . TYR B 1 419 ? 4.535 -1.586 -9.719 1 98.06 419 TYR B C 1
ATOM 6912 O O . TYR B 1 419 ? 4.539 -1.229 -8.539 1 98.06 419 TYR B O 1
ATOM 6920 N N . SER B 1 420 ? 5.605 -2.201 -10.281 1 98.19 420 SER B N 1
ATOM 6921 C CA . SER B 1 420 ? 6.859 -2.332 -9.547 1 98.19 420 SER B CA 1
ATOM 6922 C C . SER B 1 420 ? 7.477 -0.967 -9.258 1 98.19 420 SER B C 1
ATOM 6924 O O . SER B 1 420 ? 7.988 -0.731 -8.164 1 98.19 420 SER B O 1
ATOM 6926 N N . PHE B 1 421 ? 7.395 -0.066 -10.336 1 98.69 421 PHE B N 1
ATOM 6927 C CA . PHE B 1 421 ? 7.863 1.303 -10.156 1 98.69 421 PHE B CA 1
ATOM 6928 C C . PHE B 1 421 ? 7.129 1.979 -9.008 1 98.69 421 PHE B C 1
ATOM 6930 O O . PHE B 1 421 ? 7.758 2.525 -8.094 1 98.69 421 PHE B O 1
ATOM 6937 N N . TYR B 1 422 ? 5.855 1.854 -8.906 1 98.31 422 TYR B N 1
ATOM 6938 C CA . TYR B 1 422 ? 5.043 2.549 -7.918 1 98.31 422 TYR B CA 1
ATOM 6939 C C . TYR B 1 422 ? 5.25 1.961 -6.527 1 98.31 422 TYR B C 1
ATOM 6941 O O . TYR B 1 422 ? 5.16 2.672 -5.527 1 98.31 422 TYR B O 1
ATOM 6949 N N . THR B 1 423 ? 5.551 0.666 -6.457 1 98.5 423 THR B N 1
ATOM 6950 C CA . THR B 1 423 ? 5.812 -0.001 -5.184 1 98.5 423 THR B CA 1
ATOM 6951 C C . THR B 1 423 ? 6.969 0.669 -4.453 1 98.5 423 THR B C 1
ATOM 6953 O O . THR B 1 423 ? 6.957 0.776 -3.223 1 98.5 423 THR B O 1
ATOM 6956 N N . PHE B 1 424 ? 7.926 1.199 -5.246 1 98.81 424 PHE B N 1
ATOM 6957 C CA . PHE B 1 424 ? 9.141 1.747 -4.648 1 98.81 424 PHE B CA 1
ATOM 6958 C C . PHE B 1 424 ? 9.172 3.266 -4.785 1 98.81 424 PHE B C 1
ATOM 6960 O O . PHE B 1 424 ? 10.242 3.869 -4.805 1 98.81 424 PHE B O 1
ATOM 6967 N N . THR B 1 425 ? 7.953 3.84 -4.914 1 98.69 425 THR B N 1
ATOM 6968 C CA . THR B 1 425 ? 7.836 5.273 -5.16 1 98.69 425 THR B CA 1
ATOM 6969 C C . THR B 1 425 ? 6.855 5.914 -4.184 1 98.69 425 THR B C 1
ATOM 6971 O O . THR B 1 425 ? 5.793 5.355 -3.908 1 98.69 425 THR B O 1
ATOM 6974 N N . HIS B 1 426 ? 7.27 7 -3.615 1 98.56 426 HIS B N 1
ATOM 6975 C CA . HIS B 1 426 ? 6.344 7.871 -2.9 1 98.56 426 HIS B CA 1
ATOM 6976 C C . HIS B 1 426 ? 5.75 8.93 -3.83 1 98.56 426 HIS B C 1
ATOM 6978 O O . HIS B 1 426 ? 6.484 9.641 -4.512 1 98.56 426 HIS B O 1
ATOM 6984 N N . GLU B 1 427 ? 4.414 8.953 -3.924 1 98.25 427 GLU B N 1
ATOM 6985 C CA . GLU B 1 427 ? 3.738 10.016 -4.656 1 98.25 427 GLU B CA 1
ATOM 6986 C C . GLU B 1 427 ? 3.568 11.258 -3.791 1 98.25 427 GLU B C 1
ATOM 6988 O O . GLU B 1 427 ? 2.572 11.398 -3.076 1 98.25 427 GLU B O 1
ATOM 6993 N N . LYS B 1 428 ? 4.555 12.188 -3.898 1 98.31 428 LYS B N 1
ATOM 6994 C CA . LYS B 1 428 ? 4.652 13.398 -3.094 1 98.31 428 LYS B CA 1
ATOM 6995 C C . LYS B 1 428 ? 3.736 14.492 -3.633 1 98.31 428 LYS B C 1
ATOM 6997 O O . LYS B 1 428 ? 3.99 15.047 -4.703 1 98.31 428 LYS B O 1
ATOM 7002 N N . SER B 1 429 ? 2.662 14.836 -2.863 1 98.5 429 SER B N 1
ATOM 7003 C CA . SER B 1 429 ? 1.711 15.867 -3.256 1 98.5 429 SER B CA 1
ATOM 7004 C C . SER B 1 429 ? 2.18 17.25 -2.809 1 98.5 429 SER B C 1
ATOM 7006 O O . SER B 1 429 ? 2.635 17.422 -1.676 1 98.5 429 SER B O 1
ATOM 7008 N N . TYR B 1 430 ? 2.074 18.219 -3.727 1 98.06 430 TYR B N 1
ATOM 7009 C CA . TYR B 1 430 ? 2.33 19.578 -3.283 1 98.06 430 TYR B CA 1
ATOM 7010 C C . TYR B 1 430 ? 1.538 20.578 -4.113 1 98.06 430 TYR B C 1
ATOM 7012 O O . TYR B 1 430 ? 1.093 20.266 -5.219 1 98.06 430 TYR B O 1
ATOM 7020 N N . ILE B 1 431 ? 1.268 21.75 -3.533 1 98 431 ILE B N 1
ATOM 7021 C CA . ILE B 1 431 ? 0.664 22.859 -4.262 1 98 431 ILE B CA 1
ATOM 7022 C C . ILE B 1 431 ? 1.654 24.016 -4.344 1 98 431 ILE B C 1
ATOM 7024 O O . ILE B 1 431 ? 2.543 24.141 -3.498 1 98 431 ILE B O 1
ATOM 7028 N N . TYR B 1 432 ? 1.602 24.719 -5.398 1 97.5 432 TYR B N 1
ATOM 7029 C CA . TYR B 1 432 ? 2.246 26.016 -5.578 1 97.5 432 TYR B CA 1
ATOM 7030 C C . TYR B 1 432 ? 1.214 27.125 -5.621 1 97.5 432 TYR B C 1
ATOM 7032 O O . TYR B 1 432 ? 0.279 27.094 -6.426 1 97.5 432 TYR B O 1
ATOM 7040 N N . LYS B 1 433 ? 1.403 28.094 -4.719 1 95.56 433 LYS B N 1
ATOM 7041 C CA . LYS B 1 433 ? 0.472 29.219 -4.688 1 95.56 433 LYS B CA 1
ATOM 7042 C C . LYS B 1 433 ? 1.211 30.547 -4.805 1 95.56 433 LYS B C 1
ATOM 7044 O O . LYS B 1 433 ? 2.178 30.797 -4.078 1 95.56 433 LYS B O 1
ATOM 7049 N N . THR B 1 434 ? 0.685 31.391 -5.688 1 92.81 434 THR B N 1
ATOM 7050 C CA . THR B 1 434 ? 1.275 32.719 -5.844 1 92.81 434 THR B CA 1
ATOM 7051 C C . THR B 1 434 ? 1.033 33.562 -4.602 1 92.81 434 THR B C 1
ATOM 7053 O O . THR B 1 434 ? 0.095 33.312 -3.844 1 92.81 434 THR B O 1
ATOM 7056 N N . THR B 1 435 ? 1.912 34.562 -4.352 1 92.5 435 THR B N 1
ATOM 7057 C CA . THR B 1 435 ? 1.774 35.438 -3.193 1 92.5 435 THR B CA 1
ATOM 7058 C C . THR B 1 435 ? 1.146 36.781 -3.596 1 92.5 435 THR B C 1
ATOM 7060 O O . THR B 1 435 ? 1.016 37.688 -2.77 1 92.5 435 THR B O 1
ATOM 7063 N N . ARG B 1 436 ? 0.677 37.062 -4.879 1 87.69 436 ARG B N 1
ATOM 7064 C CA . ARG B 1 436 ? 0.172 38.312 -5.402 1 87.69 436 ARG B CA 1
ATOM 7065 C C . ARG B 1 436 ? -1.323 38.469 -5.141 1 87.69 436 ARG B C 1
ATOM 7067 O O . ARG B 1 436 ? -1.864 39.562 -5.188 1 87.69 436 ARG B O 1
ATOM 7074 N N . LEU B 1 437 ? -2.066 37.312 -4.723 1 77.5 437 LEU B N 1
ATOM 7075 C CA . LEU B 1 437 ? -3.514 37.344 -4.547 1 77.5 437 LEU B CA 1
ATOM 7076 C C . LEU B 1 437 ? -3.922 36.656 -3.26 1 77.5 437 LEU B C 1
ATOM 7078 O O . LEU B 1 437 ? -3.453 35.531 -2.979 1 77.5 437 LEU B O 1
ATOM 7082 N N . GLU B 1 438 ? -4.547 37.438 -2.361 1 71.81 438 GLU B N 1
ATOM 7083 C CA . GLU B 1 438 ? -4.973 36.781 -1.125 1 71.81 438 GLU B CA 1
ATOM 7084 C C . GLU B 1 438 ? -6.469 37 -0.884 1 71.81 438 GLU B C 1
ATOM 7086 O O . GLU B 1 438 ? -6.98 38.094 -1.026 1 71.81 438 GLU B O 1
ATOM 7091 N N . SER B 1 439 ? -7.082 35.781 -0.741 1 67.69 439 SER B N 1
ATOM 7092 C CA . SER B 1 439 ? -8.453 35.844 -0.247 1 67.69 439 SER B CA 1
ATOM 7093 C C . SER B 1 439 ? -8.523 35.562 1.249 1 67.69 439 SER B C 1
ATOM 7095 O O . SER B 1 439 ? -7.797 34.719 1.755 1 67.69 439 SER B O 1
ATOM 7097 N N . GLY B 1 440 ? -8.664 36.594 2.105 1 75.06 440 GLY B N 1
ATOM 7098 C CA . GLY B 1 440 ? -8.742 36.438 3.551 1 75.06 440 GLY B CA 1
ATOM 7099 C C . GLY B 1 440 ? -9.977 35.688 4.012 1 75.06 440 GLY B C 1
ATOM 7100 O O . GLY B 1 440 ? -10.32 35.719 5.195 1 75.06 440 GLY B O 1
ATOM 7101 N N . LEU B 1 441 ? -10.5 34.875 3.168 1 76.88 441 LEU B N 1
ATOM 7102 C CA . LEU B 1 441 ? -11.789 34.281 3.484 1 76.88 441 LEU B CA 1
ATOM 7103 C C . LEU B 1 441 ? -11.625 33.125 4.473 1 76.88 441 LEU B C 1
ATOM 7105 O O . LEU B 1 441 ? -12.477 32.938 5.348 1 76.88 441 LEU B O 1
ATOM 7109 N N . ILE B 1 442 ? -10.492 32.5 4.438 1 80.12 442 ILE B N 1
ATOM 7110 C CA . ILE B 1 442 ? -10.352 31.297 5.27 1 80.12 442 ILE B CA 1
ATOM 7111 C C . ILE B 1 442 ? -9.57 31.641 6.535 1 80.12 442 ILE B C 1
ATOM 7113 O O . ILE B 1 442 ? -9.312 30.766 7.371 1 80.12 442 ILE B O 1
ATOM 7117 N N . PHE B 1 443 ? -9.312 32.938 6.652 1 89.56 443 PHE B N 1
ATOM 7118 C CA . PHE B 1 443 ? -8.562 33.344 7.824 1 89.56 443 PHE B CA 1
ATOM 7119 C C . PHE B 1 443 ? -9.5 33.906 8.898 1 89.56 443 PHE B C 1
ATOM 7121 O O . PHE B 1 443 ? -10.555 34.438 8.594 1 89.56 443 PHE B O 1
ATOM 7128 N N . PRO B 1 444 ? -9.102 33.719 10.172 1 91.56 444 PRO B N 1
ATOM 7129 C CA . PRO B 1 444 ? -9.781 34.5 11.203 1 91.56 444 PRO B CA 1
ATOM 7130 C C . PRO B 1 444 ? -9.625 36 10.992 1 91.56 444 PRO B C 1
ATOM 7132 O O . PRO B 1 444 ? -8.703 36.438 10.289 1 91.56 444 PRO B O 1
ATOM 7135 N N . PRO B 1 445 ? -10.492 36.844 11.586 1 94.06 445 PRO B N 1
ATOM 7136 C CA . PRO B 1 445 ? -11.68 36.5 12.375 1 94.06 445 PRO B CA 1
ATOM 7137 C C . PRO B 1 445 ? -12.805 35.906 11.516 1 94.06 445 PRO B C 1
ATOM 7139 O O . PRO B 1 445 ? -12.961 36.312 10.359 1 94.06 445 PRO B O 1
ATOM 7142 N N . TYR B 1 446 ? -13.625 35.125 12.102 1 92.06 446 TYR B N 1
ATOM 7143 C CA . TYR B 1 446 ? -14.586 34.344 11.352 1 92.06 446 TYR B CA 1
ATOM 7144 C C . TYR B 1 446 ? -15.961 35 11.352 1 92.06 446 TYR B C 1
ATOM 7146 O O . TYR B 1 446 ? -16.859 34.562 10.633 1 92.06 446 TYR B O 1
ATOM 7154 N N . LYS B 1 447 ? -16.078 36.094 12.109 1 90 447 LYS B N 1
ATOM 7155 C CA . LYS B 1 447 ? -17.375 36.719 12.227 1 90 447 LYS B CA 1
ATOM 7156 C C . LYS B 1 447 ? -17.984 37 10.852 1 90 447 LYS B C 1
ATOM 7158 O O . LYS B 1 447 ? -17.344 37.594 10 1 90 447 LYS B O 1
ATOM 7163 N N . GLY B 1 448 ? -19.172 36.438 10.547 1 88.5 448 GLY B N 1
ATOM 7164 C CA . GLY B 1 448 ? -19.922 36.719 9.336 1 88.5 448 GLY B CA 1
ATOM 7165 C C . GLY B 1 448 ? -19.531 35.844 8.164 1 88.5 448 GLY B C 1
ATOM 7166 O O . GLY B 1 448 ? -20.047 36 7.059 1 88.5 448 GLY B O 1
ATOM 7167 N N . LYS B 1 449 ? -18.672 34.906 8.422 1 90.44 449 LYS B N 1
ATOM 7168 C CA . LYS B 1 449 ? -18.109 34.188 7.281 1 90.44 449 LYS B CA 1
ATOM 7169 C C . LYS B 1 449 ? -18.766 32.812 7.117 1 90.44 449 LYS B C 1
ATOM 7171 O O . LYS B 1 449 ? -18.5 32.094 6.137 1 90.44 449 LYS B O 1
ATOM 7176 N N . PHE B 1 450 ? -19.641 32.406 7.988 1 91.88 450 PHE B N 1
ATOM 7177 C CA . PHE B 1 450 ? -20.141 31.047 8.039 1 91.88 450 PHE B CA 1
ATOM 7178 C C . PHE B 1 450 ? -20.891 30.703 6.758 1 91.88 450 PHE B C 1
ATOM 7180 O O . PHE B 1 450 ? -20.656 29.641 6.152 1 91.88 450 PHE B O 1
ATOM 7187 N N . SER B 1 451 ? -21.703 31.594 6.289 1 90.81 451 SER B N 1
ATOM 7188 C CA . SER B 1 451 ? -22.516 31.328 5.102 1 90.81 451 SER B CA 1
ATOM 7189 C C . SER B 1 451 ? -21.641 31.219 3.855 1 90.81 451 SER B C 1
ATOM 7191 O O . SER B 1 451 ? -21.922 30.406 2.969 1 90.81 451 SER B O 1
ATOM 7193 N N . TYR B 1 452 ? -20.578 31.922 3.824 1 87.44 452 TYR B N 1
ATOM 7194 C CA . TYR B 1 452 ? -19.672 31.875 2.682 1 87.44 452 TYR B CA 1
ATOM 7195 C C . TYR B 1 452 ? -18.906 30.562 2.646 1 87.44 452 TYR B C 1
ATOM 7197 O O . TYR B 1 452 ? -18.781 29.938 1.589 1 87.44 452 TYR B O 1
ATOM 7205 N N . VAL B 1 453 ? -18.5 30.203 3.818 1 88 453 VAL B N 1
ATOM 7206 C CA . VAL B 1 453 ? -17.75 28.953 3.922 1 88 453 VAL B CA 1
ATOM 7207 C C . VAL B 1 453 ? -18.641 27.781 3.562 1 88 453 VAL B C 1
ATOM 7209 O O . VAL B 1 453 ? -18.219 26.875 2.836 1 88 453 VAL B O 1
ATOM 7212 N N . LYS B 1 454 ? -19.875 27.797 3.932 1 90.75 454 LYS B N 1
ATOM 7213 C CA . LYS B 1 454 ? -20.812 26.734 3.598 1 90.75 454 LYS B CA 1
ATOM 7214 C C . LYS B 1 454 ? -21.016 26.641 2.088 1 90.75 454 LYS B C 1
ATOM 7216 O O . LYS B 1 454 ? -21.094 25.531 1.537 1 90.75 454 LYS B O 1
ATOM 7221 N N . ASN B 1 455 ? -20.922 27.719 1.442 1 87.94 455 ASN B N 1
ATOM 7222 C CA . ASN B 1 455 ? -21.156 27.766 0.005 1 87.94 455 ASN B CA 1
ATOM 7223 C C . ASN B 1 455 ? -19.984 27.203 -0.782 1 87.94 455 ASN B C 1
ATOM 7225 O O . ASN B 1 455 ? -20.156 26.703 -1.894 1 87.94 455 ASN B O 1
ATOM 7229 N N . LEU B 1 456 ? -18.844 27.234 -0.152 1 82.44 456 LEU B N 1
ATOM 7230 C CA . LEU B 1 456 ? -17.641 26.719 -0.807 1 82.44 456 LEU B CA 1
ATOM 7231 C C . LEU B 1 456 ? -17.719 25.203 -0.953 1 82.44 456 LEU B C 1
ATOM 7233 O O . LEU B 1 456 ? -17.062 24.625 -1.819 1 82.44 456 LEU B O 1
ATOM 7237 N N . PHE B 1 457 ? -18.516 24.656 -0.125 1 84.81 457 PHE B N 1
ATOM 7238 C CA . PHE B 1 457 ? -18.547 23.203 -0.11 1 84.81 457 PHE B CA 1
ATOM 7239 C C . PHE B 1 457 ? -19.797 22.672 -0.787 1 84.81 457 PHE B C 1
ATOM 7241 O O . PHE B 1 457 ? -20.031 21.469 -0.845 1 84.81 457 PHE B O 1
ATOM 7248 N N . LYS B 1 458 ? -20.734 23.672 -1.412 1 80.5 458 LYS B N 1
ATOM 7249 C CA . LYS B 1 458 ? -21.906 23.25 -2.186 1 80.5 458 LYS B CA 1
ATOM 7250 C C . LYS B 1 458 ? -21.516 22.891 -3.617 1 80.5 458 LYS B C 1
ATOM 7252 O O . LYS B 1 458 ? -22.047 21.938 -4.191 1 80.5 458 LYS B O 1
#

Sequence (916 aa):
MKTIQERFNDCQGYYKTQITKDIKYRRKQLKNLKKAINQHEKQLLAALHLDLGKNKVEAYATEIGMVLKSISNARKEIHKWTKTKQVNTPLYLFPAKSYIKKEPLGTVLIIGPFNYPVQLVFEPLIGAIAAGNTAIVKPSELTPNVANVISKIIEDAFEEAYITTVEGGVEETQMLLEQPFDYIFFTGSEKVGKIVYEAASKQLIPVTLELGGKSPVIIDETANLKVASERIAMGKFTNAGQTCVAPDYILIQESVQDEFIQALSKTIEEFYGRNPENSPDFGRIVNRKHFARLQHLLQDSTGDVVIGGETNPESRYVSPTIVKDVKAEDPLMQEEIFGPILPLMTYTELDTAIDFIAERPKPLALYLFSEDENCTDRVLNELSFGGGAINDTMLQLANPNLPFGGVGASGFGKYHGKYSFYTFTHEKSYIYKTTRLESGLIFPPYKGKFSYVKNLFKMKTIQERFNDCQGYYKTQITKDIKYRRKQLKNLKKAINQHEKQLLAALHLDLGKNKVEAYATEIGMVLKSISNARKEIHKWTKTKQVNTPLYLFPAKSYIKKEPLGTVLIIGPFNYPVQLVFEPLIGAIAAGNTAIVKPSELTPNVANVISKIIEDAFEEAYITTVEGGVEETQMLLEQPFDYIFFTGSEKVGKIVYEAASKQLIPVTLELGGKSPVIIDETANLKVASERIAMGKFTNAGQTCVAPDYILIQESVQDEFIQALSKTIEEFYGRNPENSPDFGRIVNRKHFARLQHLLQDSTGDVVIGGETNPESRYVSPTIVKDVKAEDPLMQEEIFGPILPLMTYTELDTAIDFIAERPKPLALYLFSEDENCTDRVLNELSFGGGAINDTMLQLANPNLPFGGVGASGFGKYHGKYSFYTFTHEKSYIYKTTRLESGLIFPPYKGKFSYVKNLFK

Organism: Staphylococcus carnosus (strain TM300) (NCBI:txid396513)

Nearest PDB structures (foldseek):
  6k0z-assembly1_A  TM=9.880E-01  e=6.496E-71  Staphylococcus aureus
  4l2o-assembly1_B  TM=9.830E-01  e=2.454E-56  Homo sapiens
  1ad3-assembly1_B  TM=9.817E-01  e=6.671E-56  Rattus norvegicus
  8bb8-assembly1_A  TM=9.845E-01  e=3.736E-55  Homo sapiens
  4qgk-assembly1_B  TM=9.834E-01  e=9.609E-55  Homo sapiens

Foldseek 3Di:
DDDPVRLQVLLQVVVVVVQLVDQVSLLLLLVLLLVLCVVCVVLLLVLCCVQKVADSVLLCVVAVVLLNVLSVLLSVCLCVLQDKDWDDDDPVPPPKTKIWGKAFQEEEEEEADDLRQRRRQRQLVNLNSSSRYAYEYETDPLSVSNLVSVQVSDVRSDDSSRYHYDYDDDVSVVVNLQDLGQEYEDEEELVVLVVSVVSCVVNVHYYFYQYAFQAEEEEEPAFPLLLVLQQLLCQCQSSQNLDRQHNLEYAYAPVCVVVNVVSNQVNLCVQQNPDNVPRSRGIADRDLVLLVVLLVLLVQFPFAWPDFNDADSVRRDGGQIETEPGDCPRSSNPGRSSGNYYYYDYDNDLVVVLVVQQVDWAGQEYEYGHPDVVSVVCCVPRGHWFYYDYSHGPCLLSDQVDWHGTDGSSTDATGGRSSSNVSRIDTDMDMDHDPPDDDCLVPDPPVPNVVVVVVSVD/DDDPVRLQVLLQVVVVVVQLVDQVSLLLLLVLLLVLCVVCVVLLLVLCCVQKVADSVLLCVVAVVLLNVLSVLLSVCLCVLQDKDWDDDDPVPPPKTKIWGKAFQEEEEEEADDLRQRRRQRQLVSLNSSSRYAYEYETDPLSVSNLVSVQVSDVRSDDSSRYHYDYDDDVSVVVNLQDLGQEYEDEEELVVLVVSVVSCVVNVHYYFYQYAFQAEEEEEPAFPLLLVLQQLLCQCQSSQNLDRQHNLEYAYAPVCVVVNVVSNQVNLCVQQNPDNVPRSRGIADRDLVLLVVLLVLLVQFPFAWPDFNDADSVRRDGGQIETEPGDCPRSSNPGRSSGNYYYYDYDNDLVVVLVVQQVDWAGQEYEYGHPDVVSVVCCVPRGHWFYYDYSHGPCLLSDQVDWHGTDGSSTDATGGRSSSNVSRIDTDMDMDHDPPDDDCLPPDPPVPNVVVVVVSVD

Radius of gyration: 29.25 Å; Cα contacts (8 Å, |Δi|>4): 2063; chains: 2; bounding box: 64×84×65 Å

pLDDT: mean 97.05, std 3.76, range [67.69, 98.94]

Secondary structure (DSSP, 8-state):
---HHHHHHHHHHHHHT-GGG-HHHHHHHHHHHHHHHHHTHHHHHHHHHHHH---HHHHIIIIIHHHHHHHHHHHHHHHHHHPPEEE---GGGTTEEEEEEEEE-SEEEEE--SSSTTHHHHHHHHHHHHHT-EEEEE--TTSHHHHHHHHHHHHHHS-TTTEEE---SHHHHHHHHTS--SEEEEES-HHHHHHHHHHHHTTT--EEEE-----EEEE-TTS-HHHHHHHHHHHHHGGGG--TTS--EEEEEGGGHHHHHHHHHHHHHHHH-S-GGG-TT----S-HHHHHHHHHHHHH--SEEEE---EETTTTEE--EEEES--TTSGGGTS---SSEEEEEEESSHHHHHHHHHTSPPPSEEEEE-S-HHHHHHHHHH---SEEEES-SSGGGG-TTS-B---GGGEE--BSTHHHHHHTEEEEEEEEE-SS---GGGSSP-TT-HHHHHHHT-/---HHHHHHHHHHHHHT-GGG-HHHHHHHHHHHHHHHHHTHHHHHHHHHHHH---HHHHIIIIIHHHHHHHHHHHHHHHHHHPPEEE---GGGTTEEEEEEEEE-SEEEEE--SSSTTHHHHHHHHHHHHHT-EEEEE--TTSHHHHHHHHHHHHHHS-TTTEEE---SHHHHHHHHTS--SEEEEES-HHHHHHHHHHHHTTT--EEEE-----EEEE-TTS-HHHHHHHHHHHHHGGGG--TTS--EEEEEGGGHHHHHHHHHHHHHHHH-S-GGG-TT----S-HHHHHHHHHHHHH--SEEEE---EEGGGTEE--EEEES--TTSGGGTS---SSEEEEEEESSHHHHHHHHHTSPPPSEEEEE-S-HHHHHHHHHH---SEEEES-SSGGGG-TTS-B---GGGEE--BSTHHHHHHTEEEEEEEEE-SS----TTSSP-TT-HHHHHHHT-

Solvent-accessible surface area (backbone atoms only — not comparable to full-atom values): 45591 Å² total; per-residue (Å²): 130,80,49,70,68,54,50,50,50,35,17,48,55,46,48,70,68,50,59,44,68,38,65,69,51,29,43,50,49,46,49,32,41,51,51,27,48,62,74,39,42,69,58,45,45,52,18,41,26,71,38,33,34,40,29,62,53,59,42,35,62,72,24,49,37,52,42,52,37,49,43,52,50,45,58,70,42,43,70,68,73,50,48,67,40,76,47,78,57,57,74,93,53,61,78,39,46,33,37,36,35,61,35,44,63,44,36,33,39,40,38,19,34,58,67,51,48,60,28,58,42,45,51,56,45,50,10,29,38,68,29,26,32,22,37,42,36,29,45,24,60,70,23,55,55,42,35,52,50,51,44,49,32,41,56,71,37,36,58,64,38,44,34,39,68,50,78,50,54,71,66,50,50,53,58,56,56,68,50,90,47,54,32,39,39,39,39,46,51,59,70,58,45,35,53,53,37,37,45,26,17,78,68,57,31,54,69,31,36,42,31,32,31,62,4,41,29,41,37,48,84,61,33,60,46,64,56,49,24,48,37,49,47,51,32,22,43,48,65,31,8,37,39,54,56,18,54,39,33,34,45,29,28,58,92,44,45,68,63,34,52,54,36,33,54,52,39,51,33,63,34,32,39,96,51,46,90,75,23,74,69,46,34,24,48,61,41,68,68,64,36,50,52,52,52,49,37,61,69,64,35,80,38,45,73,78,38,66,73,53,71,37,82,93,70,26,38,66,39,68,22,34,26,37,75,40,52,80,82,28,60,67,59,74,54,66,70,64,35,28,55,37,40,32,30,73,38,93,47,72,66,58,53,53,50,58,55,66,75,44,75,29,13,23,19,42,28,37,31,60,72,47,67,68,58,52,51,48,52,69,71,74,51,69,47,10,27,28,21,37,50,44,47,64,58,48,71,72,31,54,74,35,55,46,38,23,33,56,65,2,21,37,54,49,22,46,55,68,36,16,26,51,65,35,35,41,66,28,20,31,28,43,33,64,84,91,67,80,78,68,77,88,39,61,55,53,83,88,39,48,69,59,56,56,55,71,46,104,131,80,50,71,69,53,49,49,51,37,18,48,56,45,48,71,69,51,58,44,69,38,65,68,52,28,42,50,49,47,49,32,42,50,51,28,47,63,74,39,41,69,59,45,44,52,18,40,27,72,39,32,35,41,27,64,51,58,42,35,61,72,26,51,35,51,42,52,37,51,42,51,49,45,58,70,43,41,70,68,74,50,48,68,40,74,48,79,56,56,74,91,53,62,77,39,45,32,36,36,37,62,35,44,62,44,36,32,38,38,37,20,33,57,68,51,48,60,27,58,43,45,50,57,45,50,9,30,39,67,29,28,32,21,36,43,36,30,44,24,58,71,24,53,55,40,35,52,51,51,44,50,32,41,59,69,38,36,57,64,39,45,34,38,67,49,79,51,53,70,67,51,50,52,58,55,56,69,50,90,48,54,31,39,39,38,38,45,50,56,70,58,45,35,52,53,38,38,46,27,16,78,68,58,30,54,67,33,35,42,32,30,31,63,4,42,29,40,34,46,84,60,32,61,46,63,57,50,23,48,37,49,47,52,31,22,42,47,66,31,8,39,40,55,54,18,53,38,33,34,44,29,29,57,92,42,46,68,63,34,53,53,36,30,52,53,39,50,34,63,34,32,39,96,52,48,90,76,23,74,70,45,34,24,48,59,43,68,69,63,35,50,52,53,52,49,37,62,69,64,35,80,38,45,73,77,37,66,72,51,70,38,81,92,68,24,36,64,38,71,23,34,27,38,76,40,54,80,84,28,58,66,59,72,54,63,67,64,33,27,54,37,40,32,28,73,38,92,46,72,67,57,52,54,51,56,54,66,76,43,75,29,12,22,19,41,27,38,30,60,72,46,66,68,58,52,51,47,52,69,70,72,49,68,46,9,27,29,22,37,50,43,47,64,58,46,74,73,32,53,74,35,54,46,39,22,34,57,65,2,20,36,54,47,22,44,55,67,38,17,27,51,64,34,35,41,66,29,20,31,27,44,33,64,87,90,67,82,78,70,76,88,39,60,58,52,83,89,40,48,68,57,57,56,55,74,47,109

InterPro domains:
  IPR012394 Aldehyde dehydrogenase NAD(P)-dependent [PIRSF036492] (5-454)
  IPR012394 Aldehyde dehydrogenase NAD(P)-dependent [PTHR43570] (1-448)
  IPR015590 Aldehyde dehydrogenase domain [PF00171] (22-429)
  IPR016160 Aldehyde dehydrogenase, cysteine active site [PS00070] (237-248)
  IPR016161 Aldehyde/histidinol dehydrogenase [SSF53720] (14-443)
  IPR016162 Aldehyde dehydrogenase, N-terminal [G3DSA:3.40.605.10] (14-428)
  IPR016163 Aldehyde dehydrogenase, C-terminal [G3DSA:3.40.309.10] (213-410)
  IPR029510 Aldehyde dehydrogenase, glutamic acid active site [PS00687] (209-216)